Protein 8J8P (pdb70)

Nearest PDB structures (foldseek):
  8j8p-assembly1_P  TM=1.011E+00  e=2.223E-15  Saccharomyces eubayanus
  8j8q-assembly1_P  TM=1.004E+00  e=7.506E-14  Saccharomyces eubayanus
  7dkh-assembly3_J  TM=8.894E-01  e=1.770E-12  Saccharomyces cerevisiae S288C
  7dkh-assembly2_F  TM=8.580E-01  e=4.502E-12  Saccharomyces cerevisiae S288C
  6af0-assembly1_P  TM=5.223E-01  e=2.105E-02  Thermothelomyces thermophilus ATCC 42464

Solvent-accessible surface area: 56805 Å² total; per-residue (Å²): 110,72,26,8,160,23,151,78,21,35,72,8,109,58,89,72,76,23,82,0,68,53,140,92,87,88,139,117,47,59,11,54,6,116,101,77,25,31,122,75,8,50,77,18,70,87,39,2,70,118,13,96,10,127,42,61,21,2,1,23,2,0,1,16,4,14,41,98,70,65,17,93,40,0,12,128,0,0,61,11,0,17,117,74,34,128,91,77,85,71,13,12,0,11,5,0,1,0,0,0,12,0,32,42,12,43,33,143,84,48,54,86,146,59,65,82,99,18,4,65,54,0,66,82,9,16,119,47,0,57,63,82,46,83,103,40,16,0,1,17,0,1,28,0,0,9,70,3,33,74,45,96,47,93,88,0,23,95,12,4,59,100,48,46,146,64,50,86,61,97,17,158,205,66,70,127,162,40,98,58,14,0,0,10,35,0,0,88,0,0,0,12,11,41,115,146,68,34,79,29,0,3,92,23,0,0,16,0,0,1,8,0,0,2,0,20,10,5,0,0,3,0,0,0,1,0,0,20,59,42,145,5,42,150,1,0,8,73,0,0,88,16,0,44,119,11,14,86,144,25,61,21,0,21,2,0,19,1,0,0,43,8,24,43,3,2,61,82,4,33,32,32,118,60,0,47,119,53,9,32,120,0,1,40,34,0,72,86,30,25,68,145,30,104,51,33,20,0,0,0,0,6,1,0,9,3,0,4,6,52,40,35,42,105,5,0,16,39,0,11,84,97,37,0,76,140,23,21,101,53,21,3,113,41,0,7,0,7,0,1,2,2,0,0,6,0,11,18,45,97,36,33,48,161,112,0,62,107,19,4,91,62,0,6,151,43,24,112,125,0,44,12,0,68,2,4,13,0,3,0,18,25,71,49,139,68,70,90,77,0,7,104,16,0,45,83,18,25,153,121,38,96,79,24,15,15,0,0,1,1,0,0,11,10,16,3,44,45,11,65,72,110,145,23,54,162,84,46,75,65,135,88,31,62,156,30,9,88,78,0,8,88,22,0,80,91,8,28,111,33,4,75,52,113,149,45,44,41,12,30,15,58,0,12,17,12,0,3,42,0,44,35,56,77,101,85,59,161,62,0,29,55,22,1,45,67,0,24,99,43,45,69,84,47,86,141,108,147,17,41,24,21,0,10,0,0,6,0,2,3,27,46,61,104,54,63,61,100,84,0,43,77,27,0,52,76,0,88,69,108,48,57,120,151,58,98,16,15,47,15,1,0,55,0,0,12,0,23,5,14,10,127,90,88,76,78,100,0,85,33,22,0,49,92,13,32,96,74,29,98,66,16,21,12,0,73,5,6,19,9,44,13,23,59,43,51,77,157,74,111,76,71,54,2,29,126,40,3,85,46,35,70,118,108,49,113,70,44,53,37,5,29,4,5,36,8,24,34,16,149,56,66,68,110,124,188,130,24,114,161,13,26,56,49,10,139,82,10,38,59,170,107,61,54,136,50,5,3,17,36,8,21,24,0,44,61,66,9,72,77,0,91,96,15,71,149,46,243,66,93,143,50,75,104,139,4,51,124,11,18,32,94,0,26,113,32,12,29,147,2,12,126,56,20,41,77,2,0,10,8,2,11,2,15,4,62,22,23,23,54,36,161,76,34,47,70,0,61,114,10,2,161,76,0,92,50,0,31,80,36,38,42,0,11,12,20,10,0,56,6,15,63,72,197,91,95,62,23,86,3,31,116,20,8,91,98,9,52,160,96,34,137,54,94,107,27,48,12,104,30,34,22,89,14,0,83,12,29,31,56,23,5,141,164,106,59,51,76,65,78,18,112,52,2,59,87,6,4,88,47,2,28,72,50,21,64,135,66,70,87,98,36,142,151,20,82,54,16,49,42,32,11,2,48,10,19,77,53,21,9,86,35,29,117,208,53,80,67,144,87,123,18,106,133,84,45,103,77,10,49,103,16,18,64,87,2,77,59,29,26,137,105,8,42,102,73,179,168,24,143,73,41,81,100,140,56,12,131,84,106,47,109,103,12,42,75,46,19,128,72,1,28,117,148,44,50,78,117,44,97,119,50,34,172,103,147,160,50,97,60,25,33,81,5,115,152,62,42,61,112,10,36,76,14,30,15,26,3,58,34,77,131,74,51,70,5,15,65,8,31,131,54,12,94,104,56,27,64,134,55,43,148,71,47,48,43,36,1,27,8,12,1,23,5,8,36,50,82,138,30,81,88,16,14,16,22,9,27,31,2,4,5,33,3,10,16,78,62,9,2,43,53,4,3,32,16,61,69,20,1,4,0,64,1,23,0,1,39,0,19,10,1,3,9,115,78,54,25,132,25,0,62,13,48,102,105,12,171,7,51,156,60,0,69,43,0,0,32,49,30,120,43,66,213,173,177,57,88,27,71,63,40,10,76,105,12,9,137,91,11,26,62,108,8,121,92,132,15,113,70,87,120,106,113,97,56,132,132,22,93,120,139,96,62,112,82,32,40,60,2,66,2,65,47,36,17,0,5,44,110,13,1,42,102,6,140,38,74,19,124,90,191,76

Foldseek 3Di:
DQFFDDPPADGDDDDQKDAWAAPVGPGGDIDRLVPRCDPACVVVVCVCVVRVTDVVVLVSSLVSCVVVVNLVRSLVSLVVVCVPDDDLVCLVSLLSLLVSLVVVLVDPPDAPVSNVVSLVSSVVSLVVNCVRVVLDPSSLLSVLVSCVVVPNLVVSLVSLVVNVVVVCVVCVVVVHDDDDDLSSLQSNLVSCVVVVVLVSSLVSLVVSCVVHVRDPVHSLQSNLVSCVSVPNNVSSLVSLVVVCVRGVPPLVSLLVNLVSLLVCLVPVDPDPVSSCVSVVVSVVSLVVSCVPVVLDLSSLLVVLVVCVVVVNLVVLLCSVPPRCVNCVVVDQLLSNLSSLQSNLVSCVVVVNLVSSLVSLVSSCVSPVPPPSSLLSNLVSCVSVVNLVVSLVSLVVVCVPPVLPLVSLVVNLVSLLVLLPDVVNVVPDDPVVSVVSLVSSVVSLVSSVVSQVVVVPHQDPLVSLVSNLVSCVVVPPNVSSLVSLVVSVVSVCVPPVPDDALVSLQVNLVSVVVVPPLVSSLVSLVVSVVDADDPPRVVVLVSLQSNLVSCLPPPNVSVVVSLVVSCVVPPPPPVSVLVVVVSCVVVVPDDLVVVCVVLVVVCPVDVLDLVSLLSVLVSQDDDDDNPCVVCLLVSLCVNPVPPPPDDDRSLVVNLVVLLVVLLVLCVDPDVVSPVVSVVSNVVNVVRLVSNCVSPVPPLVSLCSVLVVCLVVVPLVVRLVSLVVVVVVDDDLVSLLSNLSSALPPHQQPVNVVSLVVSVPSDDDQRCNLVVLLVPLVSLVVVCVVPDDVVSLVVSVVSLVVSVVSLVVVVPDRPPCLVSLLVQLVSLLVVVVSCLPDDLPDDDPPGCVVSVVSNVVSLVSLVVLLPDDVDPPDDNVVSVVCVCVSVVCCVVGVVVSPVVSVVVVVVD/DDCVVVVVVPPDDDPADPVGVVADDPHDDPVVVVVVCVVVVVVPDPD/DDDDDDDDDDDDDDDDDLCPPPVHCVVVVVVCVVVPCVVCCQPDPCSPPDDDPVVFPCCVPPVDCPPVVPDPDDDDDPVVVVVVDDPPPVD/DPDVVVVVVVVVVVVVVVVVVVCVVCVCPPPPDVCVVVVVVVVVPQQCPDPPSVVVVVVPDPDDDPDDD

Structure (mmCIF, N/CA/C/O backbone):
data_8J8P
#
_entry.id   8J8P
#
_cell.length_a   71.775
_cell.length_b   88.480
_cell.length_c   127.775
_cell.angle_alpha   90.000
_cell.angle_beta   97.272
_cell.angle_gamma   90.000
#
_symmetry.space_group_name_H-M   'P 1 21 1'
#
loop_
_entity.id
_entity.type
_entity.pdbx_description
1 polymer 'CTR9-like protein'
2 polymer 'CDC73-like protein'
3 polymer 'PAF1-like protein'
4 polymer 'RTF1-like protein'
5 water water
#
loop_
_atom_site.group_PDB
_atom_site.id
_atom_site.type_symbol
_atom_site.label_atom_id
_atom_site.label_alt_id
_atom_site.label_comp_id
_atom_site.label_asym_id
_atom_site.label_entity_id
_atom_site.label_seq_id
_atom_site.pdbx_PDB_ins_code
_atom_site.Cartn_x
_atom_site.Cartn_y
_atom_site.Cartn_z
_atom_site.occupancy
_atom_site.B_iso_or_equiv
_atom_site.auth_seq_id
_atom_site.auth_comp_id
_atom_site.auth_asym_id
_atom_site.auth_atom_id
_atom_site.pdbx_PDB_mo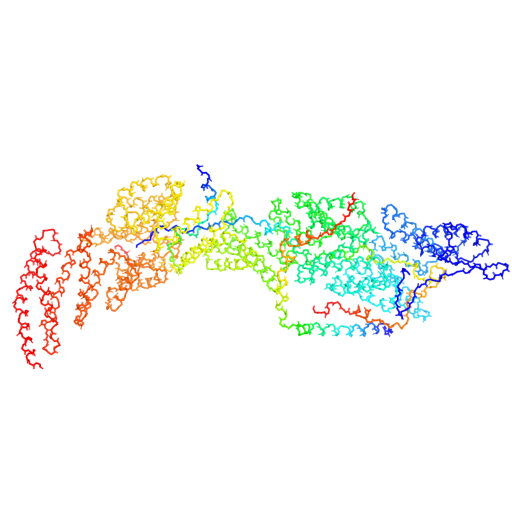del_num
ATOM 1 N N . ALA A 1 3 ? 46.90500 22.75900 39.07100 1.000 89.37000 2 ALA C N 1
ATOM 2 C CA . ALA A 1 3 ? 45.59400 23.37100 38.8740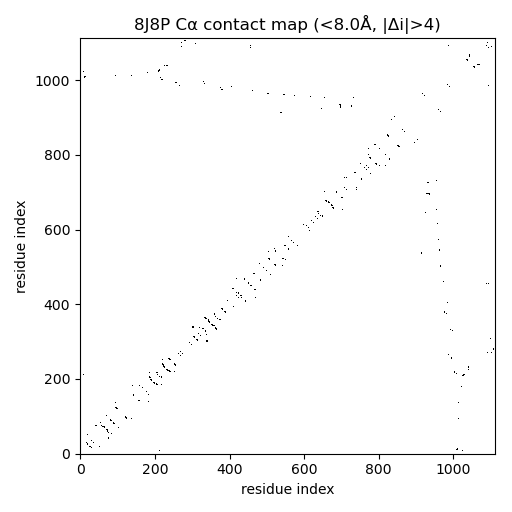0 1.000 85.72000 2 ALA C CA 1
ATOM 3 C C . ALA A 1 3 ? 45.57700 24.25000 37.62600 1.000 77.62000 2 ALA C C 1
ATOM 4 O O . ALA A 1 3 ? 45.04200 23.86800 36.58000 1.000 69.61000 2 ALA C O 1
ATOM 6 N N . ASN A 1 4 ? 46.18400 25.43000 37.74900 1.000 78.62000 3 ASN C N 1
ATOM 7 C CA . ASN A 1 4 ? 46.16000 26.45600 36.71700 1.000 69.60000 3 ASN C CA 1
ATOM 8 C C . ASN A 1 4 ? 47.40400 26.43700 35.83200 1.000 64.14000 3 ASN C C 1
ATOM 9 O O . ASN A 1 4 ? 47.69800 27.43800 35.17400 1.000 67.28000 3 ASN C O 1
ATOM 14 N N . THR A 1 5 ? 48.14700 25.33400 35.81100 1.000 64.83000 4 THR C N 1
ATOM 15 C CA . THR A 1 5 ? 49.32900 25.21200 34.96900 1.000 57.43000 4 THR C CA 1
ATOM 16 C C . THR A 1 5 ? 49.14900 24.05300 33.99700 1.000 55.12000 4 THR C C 1
ATOM 17 O O . THR A 1 5 ? 48.40400 23.10500 34.26700 1.000 58.54000 4 THR C O 1
ATOM 21 N N . ILE A 1 6 ? 49.83800 24.13700 32.85800 1.000 52.36000 5 ILE C N 1
ATOM 22 C CA . ILE A 1 6 ? 49.76600 23.07000 31.86900 1.000 47.57000 5 ILE C CA 1
ATOM 23 C C . ILE A 1 6 ? 50.44300 21.82700 32.42600 1.000 53.83000 5 ILE C C 1
ATOM 24 O O . ILE A 1 6 ? 51.58300 21.88300 32.90800 1.000 58.84000 5 ILE C O 1
ATOM 29 N N . LYS A 1 7 ? 49.74300 20.69900 32.37100 1.000 55.43000 6 LYS C N 1
ATOM 30 C CA . LYS A 1 7 ? 50.28100 19.42300 32.83300 1.000 57.93000 6 LYS C CA 1
ATOM 31 C C . LYS A 1 7 ? 50.08500 18.39800 31.72300 1.000 57.67000 6 LYS C C 1
ATOM 32 O O . LYS A 1 7 ? 48.94800 18.02800 31.40400 1.000 58.10000 6 LYS C O 1
ATOM 38 N N . VAL A 1 8 ? 51.18900 17.96300 31.11800 1.000 53.39000 7 VAL C N 1
ATOM 39 C CA . VAL A 1 8 ? 51.17600 16.94700 30.07200 1.000 55.40000 7 VAL C CA 1
ATOM 40 C C . VAL A 1 8 ? 52.26400 15.93100 30.37900 1.000 56.17000 7 VAL C C 1
ATOM 41 O O . VAL A 1 8 ? 53.39700 16.31300 30.69600 1.000 52.56000 7 VAL C O 1
ATOM 45 N N . GLU A 1 9 ? 51.92200 14.64500 30.27900 1.000 53.92000 8 GLU C N 1
ATOM 46 C CA . GLU A 1 9 ? 52.89900 13.59300 30.53000 1.000 54.97000 8 GLU C CA 1
ATOM 47 C C . GLU A 1 9 ? 54.06100 13.70700 29.55400 1.000 49.41000 8 GLU C C 1
ATOM 48 O O . GLU A 1 9 ? 53.86200 13.79100 28.33800 1.000 53.11000 8 GLU C O 1
ATOM 54 N N . GLY A 1 10 ? 55.27800 13.71600 30.09300 1.000 46.01000 9 GLY C N 1
ATOM 55 C CA . GLY A 1 10 ? 56.47500 13.78100 29.29200 1.000 45.55000 9 GLY C CA 1
ATOM 56 C C . GLY A 1 10 ? 56.95700 15.17900 28.98100 1.000 39.04000 9 GLY C C 1
ATOM 57 O O . GLY A 1 10 ? 58.12300 15.35100 28.61200 1.000 45.65000 9 GLY C O 1
ATOM 58 N N . TYR A 1 11 ? 56.10000 16.17600 29.11000 1.000 48.72000 10 TYR C N 1
ATOM 59 C CA . TYR A 1 11 ? 56.51000 17.54600 28.87300 1.000 46.89000 10 TYR C CA 1
ATOM 60 C C . TYR A 1 11 ? 57.17200 18.11400 30.12300 1.000 48.41000 10 TYR C C 1
ATOM 61 O O . TYR A 1 11 ? 57.02100 17.56500 31.21700 1.000 51.45000 10 TYR C O 1
ATOM 70 N N . PRO A 1 12 ? 57.93000 19.21800 29.99000 1.000 42.06000 11 PRO C N 1
ATOM 71 C CA . PRO A 1 12 ? 58.45900 19.88800 31.18600 1.000 36.66000 11 PRO C CA 1
ATOM 72 C C . PRO A 1 12 ? 57.35500 20.50200 32.03300 1.000 47.71000 11 PRO C C 1
ATOM 73 O O . PRO A 1 12 ? 56.16400 20.35600 31.73000 1.000 45.95000 11 PRO C O 1
ATOM 77 N N . SER A 1 13 ? 57.73900 21.19800 33.09900 1.000 46.96000 12 SER C N 1
ATOM 78 C CA . SER A 1 13 ? 56.77500 21.84800 33.97200 1.000 52.22000 12 SER C CA 1
ATOM 79 C C . SER A 1 13 ? 57.28200 23.23300 34.33300 1.000 55.28000 12 SER C C 1
ATOM 80 O O . SER A 1 13 ? 58.48400 23.51200 34.29300 1.000 59.05000 12 SER C O 1
ATOM 83 N N . MET A 1 14 ? 56.34100 24.10600 34.68400 1.000 59.43000 13 MET C N 1
ATOM 84 C CA . MET A 1 14 ? 56.65400 25.46300 35.10900 1.000 59.29000 13 MET C CA 1
ATOM 85 C C . MET A 1 14 ? 56.05400 25.74100 36.48100 1.000 56.18000 13 MET C C 1
ATOM 86 O O . MET A 1 14 ? 55.74500 26.88900 36.81100 1.000 55.37000 13 MET C O 1
ATOM 91 N N . GLU A 1 15 ? 55.87600 24.69300 37.28500 1.000 60.73000 14 GLU C N 1
ATOM 92 C CA . GLU A 1 15 ? 55.23000 24.82300 38.58400 1.000 61.02000 14 GLU C CA 1
ATOM 93 C C . GLU A 1 15 ? 56.18700 25.41600 39.61100 1.000 56.93000 14 GLU C C 1
ATOM 94 O O . GLU A 1 15 ? 57.37300 25.07200 39.64900 1.000 55.12000 14 GLU C O 1
ATOM 100 N N . TRP A 1 16 ? 55.66000 26.31300 40.44600 1.000 59.90000 15 TRP C N 1
ATOM 101 C CA . TRP A 1 16 ? 56.46600 26.94800 41.48000 1.000 50.93000 15 TRP C CA 1
ATOM 102 C C . TRP A 1 16 ? 56.74200 25.96900 42.62100 1.000 56.15000 15 TRP C C 1
ATOM 103 O O . TRP A 1 16 ? 55.96700 25.03600 42.84900 1.000 58.54000 15 TRP C O 1
ATOM 114 N N . PRO A 1 17 ? 57.83800 26.16200 43.35600 1.000 56.83000 16 PRO C N 1
ATOM 115 C CA . PRO A 1 17 ? 58.02200 25.41400 44.60700 1.000 50.53000 16 PRO C CA 1
ATOM 116 C C . PRO A 1 17 ? 56.86100 25.65600 45.56100 1.000 58.92000 16 PRO C C 1
ATOM 117 O O . PRO A 1 17 ? 56.35400 26.77400 45.68300 1.000 56.86000 16 PRO C O 1
ATOM 121 N N . THR A 1 18 ? 56.43800 24.58900 46.23800 1.000 61.96000 17 THR C N 1
ATOM 122 C CA . THR A 1 18 ? 55.25900 24.64300 47.09000 1.000 62.21000 17 THR C CA 1
ATOM 123 C C . THR A 1 18 ? 55.57600 24.91700 48.56000 1.000 68.76000 17 THR C C 1
ATOM 124 O O . THR A 1 18 ? 54.65500 25.22900 49.32400 1.000 76.34000 17 THR C O 1
ATOM 128 N N . SER A 1 19 ? 56.84000 24.83200 48.97200 1.000 67.07000 18 SER C N 1
ATOM 129 C CA . SER A 1 19 ? 57.23000 25.06500 50.35700 1.000 69.13000 18 SER C CA 1
ATOM 130 C C . SER A 1 19 ? 58.32500 26.12200 50.40200 1.000 67.23000 18 SER C C 1
ATOM 131 O O . SER A 1 19 ? 58.94100 26.45200 49.38400 1.000 66.68000 18 SER C O 1
ATOM 134 N N . LEU A 1 20 ? 58.55600 26.66800 51.59500 1.000 70.52000 19 LEU C N 1
ATOM 135 C CA . LEU A 1 20 ? 59.61400 27.66300 51.75000 1.000 70.04000 19 LEU C CA 1
ATOM 136 C C . LEU A 1 20 ? 60.14000 27.62300 53.17300 1.000 77.29000 19 LEU C C 1
ATOM 137 O O . LEU A 1 20 ? 59.37200 27.77000 54.12600 1.000 79.53000 19 LEU C O 1
ATOM 142 N N . ASP A 1 21 ? 61.43000 27.42700 53.32800 1.000 77.88000 20 ASP C N 1
ATOM 143 C CA . ASP A 1 21 ? 62.04700 27.59600 54.62700 1.000 80.56000 20 ASP C CA 1
ATOM 144 C C . ASP A 1 21 ? 62.62000 29.00500 54.74300 1.000 87.14000 20 ASP C C 1
ATOM 145 O O . ASP A 1 21 ? 62.98700 29.63800 53.74700 1.000 88.66000 20 ASP C O 1
ATOM 150 N N . ILE A 1 22 ? 62.64600 29.51900 55.96200 1.000 90.47000 21 ILE C N 1
ATOM 151 C CA . ILE A 1 22 ? 63.34600 30.76300 56.25600 1.000 89.17000 21 ILE C CA 1
ATOM 152 C C . ILE A 1 22 ? 64.43800 30.43200 57.26100 1.000 95.12000 21 ILE C C 1
ATOM 153 O O . ILE A 1 22 ? 64.23700 29.62100 58.19000 1.000 94.09000 21 ILE C O 1
ATOM 158 N N . PRO A 1 23 ? 65.61700 31.01700 57.10100 1.000 99.87000 22 PRO C N 1
ATOM 159 C CA . PRO A 1 23 ? 66.67700 30.83200 58.08800 1.000 100.58000 22 PRO C CA 1
ATOM 160 C C . PRO A 1 23 ? 66.52000 31.81400 59.24500 1.000 102.73000 22 PRO C C 1
ATOM 161 O O . PRO A 1 23 ? 65.86500 32.85600 59.13700 1.000 95.42000 22 PRO C O 1
ATOM 165 N N . LEU A 1 24 ? 67.12400 31.44500 60.37300 1.000 109.20000 23 LEU C N 1
ATOM 166 C CA . LEU A 1 24 ? 67.15200 32.26400 61.57500 1.000 103.84000 23 LEU C CA 1
ATOM 167 C C . LEU A 1 24 ? 68.59500 32.50400 61.99100 1.000 103.59000 23 LEU C C 1
ATOM 168 O O . LEU A 1 24 ? 69.50600 31.76900 61.60300 1.000 105.19000 23 LEU C O 1
ATOM 173 N N . LYS A 1 25 ? 68.79800 33.55600 62.78200 1.000 109.08000 24 LYS C N 1
ATOM 174 C CA . LYS A 1 25 ? 70.11900 33.85100 63.32200 1.000 117.19000 24 LYS C CA 1
ATOM 175 C C . LYS A 1 25 ? 70.53100 32.89400 64.43100 1.000 115.70000 24 LYS C C 1
ATOM 176 O O . LYS A 1 25 ? 71.73500 32.66000 64.60500 1.000 111.82000 24 LYS C O 1
ATOM 182 N N . ALA A 1 26 ? 69.56900 32.32200 65.16800 1.000 113.71000 25 ALA C N 1
ATOM 183 C CA . ALA A 1 26 ? 69.88300 31.18700 66.03000 1.000 110.45000 25 ALA C CA 1
ATOM 184 C C . ALA A 1 26 ? 70.41800 30.00600 65.22700 1.000 115.56000 25 ALA C C 1
ATOM 185 O O . ALA A 1 26 ? 70.97600 29.06600 65.81000 1.000 116.31000 25 ALA C O 1
ATOM 187 N N . SER A 1 27 ? 70.23500 30.03600 63.90300 1.000 115.22000 26 SER C N 1
ATOM 188 C CA . SER A 1 27 ? 70.81100 29.07400 62.96000 1.000 117.59000 26 SER C CA 1
ATOM 189 C C . SER A 1 27 ? 70.22500 27.67700 63.15600 1.000 114.48000 26 SER C C 1
ATOM 190 O O . SER A 1 27 ? 70.92600 26.66900 63.05800 1.000 118.88000 26 SER C O 1
ATOM 193 N N . GLU A 1 28 ? 68.93300 27.62300 63.44800 1.000 109.51000 27 GLU C N 1
ATOM 194 C CA . GLU A 1 28 ? 68.14200 26.41500 63.27000 1.000 111.64000 27 GLU C CA 1
ATOM 195 C C . GLU A 1 28 ? 67.51600 26.50700 61.88400 1.000 115.19000 27 GLU C C 1
ATOM 196 O O . GLU A 1 28 ? 66.63300 27.34000 61.65300 1.000 111.24000 27 GLU C O 1
ATOM 202 N N . GLU A 1 29 ? 67.99200 25.68000 60.95900 1.000 117.04000 28 GLU C N 1
ATOM 203 C CA . GLU A 1 29 ? 67.77200 25.88800 59.52300 1.000 118.44000 28 GLU C CA 1
ATOM 204 C C . GLU A 1 29 ? 66.30400 25.78700 59.07300 1.000 111.58000 28 GLU C C 1
ATOM 205 O O . GLU A 1 29 ? 66.12200 25.85600 57.84300 1.000 98.15000 28 GLU C O 1
ATOM 211 N N . LEU A 1 30 ? 65.25400 25.65100 59.88400 1.000 109.31000 29 LEU C N 1
ATOM 212 C CA . LEU A 1 30 ? 63.91600 25.49300 59.33000 1.000 98.72000 29 LEU C CA 1
ATOM 213 C C . LEU A 1 30 ? 62.89300 26.28400 60.13400 1.000 97.83000 29 LEU C C 1
ATOM 214 O O . LEU A 1 30 ? 62.96900 26.36800 61.36400 1.000 100.92000 29 LEU C O 1
ATOM 219 N N . VAL A 1 31 ? 61.96800 26.90600 59.40700 1.000 97.36000 30 VAL C N 1
ATOM 220 C CA . VAL A 1 31 ? 60.68100 27.37900 59.90700 1.000 97.35000 30 VAL C CA 1
ATOM 221 C C . VAL A 1 31 ? 59.71900 27.26600 58.72300 1.000 92.40000 30 VAL C C 1
ATOM 222 O O . VAL A 1 31 ? 59.45300 28.23900 58.00400 1.000 86.39000 30 VAL C O 1
ATOM 226 N N . GLY A 1 32 ? 59.21800 26.05500 58.49400 1.000 89.89000 31 GLY C N 1
ATOM 227 C CA . GLY A 1 32 ? 58.60000 25.75300 57.21500 1.000 81.55000 31 GLY C CA 1
ATOM 228 C C . GLY A 1 32 ? 57.29400 26.50100 57.01900 1.000 83.81000 31 GLY C C 1
ATOM 229 O O . GLY A 1 32 ? 56.48600 26.63900 57.94100 1.000 86.01000 31 GLY C O 1
ATOM 230 N N . ILE A 1 33 ? 57.09300 26.99800 55.79800 1.000 78.02000 32 ILE C N 1
ATOM 231 C CA . ILE A 1 33 ? 55.81700 27.56700 55.38500 1.000 74.13000 32 ILE C CA 1
ATOM 232 C C . ILE A 1 33 ? 55.36700 26.84300 54.13000 1.000 78.27000 32 ILE C C 1
ATOM 233 O O . ILE A 1 33 ? 56.03600 26.92300 53.09000 1.000 79.11000 32 ILE C O 1
ATOM 238 N N . ASP A 1 34 ? 54.24800 26.12800 54.22700 1.000 78.77000 33 ASP C N 1
ATOM 239 C CA . ASP A 1 34 ? 53.57100 25.59600 53.05100 1.000 76.50000 33 ASP C CA 1
ATOM 240 C C . ASP A 1 34 ? 52.73700 26.72700 52.46200 1.000 80.16000 33 ASP C C 1
ATOM 241 O O . ASP A 1 34 ? 51.73600 27.14300 53.05400 1.000 82.22000 33 ASP C O 1
ATOM 246 N N . LEU A 1 35 ? 53.15500 27.24000 51.30800 1.000 76.26000 34 LEU C N 1
ATOM 247 C CA . LEU A 1 35 ? 52.51300 28.41700 50.74000 1.000 72.99000 34 LEU C CA 1
ATOM 248 C C . LEU A 1 35 ? 51.15700 28.11500 50.11800 1.000 78.76000 34 LEU C C 1
ATOM 249 O O . LEU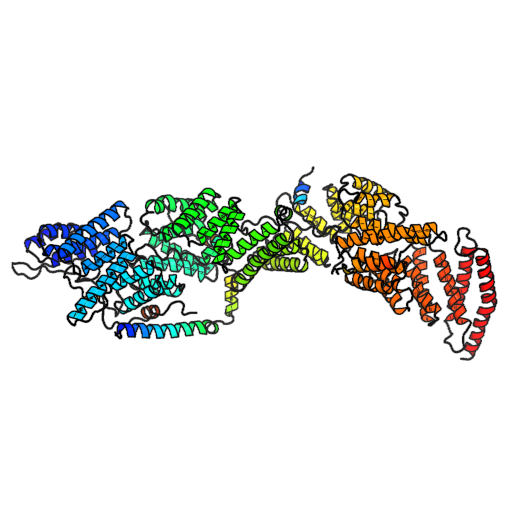 A 1 35 ? 50.47700 29.04600 49.66900 1.000 84.21000 34 LEU C O 1
ATOM 254 N N . GLU A 1 36 ? 50.74500 26.85200 50.08300 1.000 78.78000 35 GLU C N 1
ATOM 255 C CA . GLU A 1 36 ? 49.39100 26.49300 49.69200 1.000 77.29000 35 GLU C CA 1
ATOM 256 C C . GLU A 1 36 ? 48.40800 26.56600 50.85000 1.000 82.93000 35 GLU C C 1
ATOM 257 O O . GLU A 1 36 ? 47.19700 26.61900 50.61100 1.000 86.17000 35 GLU C O 1
ATOM 263 N N . THR A 1 37 ? 48.89900 26.57300 52.09100 1.000 84.05000 36 THR C N 1
ATOM 264 C CA . THR A 1 37 ? 48.04200 26.42500 53.26300 1.000 81.78000 36 THR C CA 1
ATOM 265 C C . THR A 1 37 ? 48.34900 27.46500 54.33600 1.000 80.51000 36 THR C C 1
ATOM 266 O O . THR A 1 37 ? 47.44300 28.14700 54.82800 1.000 82.40000 36 THR C O 1
ATOM 270 N N . ASP A 1 38 ? 49.62500 27.59500 54.70100 1.000 78.08000 37 ASP C N 1
ATOM 271 C CA . ASP A 1 38 ? 50.04800 28.38000 55.85500 1.000 75.47000 37 ASP C CA 1
ATOM 272 C C . ASP A 1 38 ? 50.16900 29.87400 55.56500 1.000 78.42000 37 ASP C C 1
ATOM 273 O O . ASP A 1 38 ? 50.84300 30.58200 56.32400 1.000 83.08000 37 ASP C O 1
ATOM 278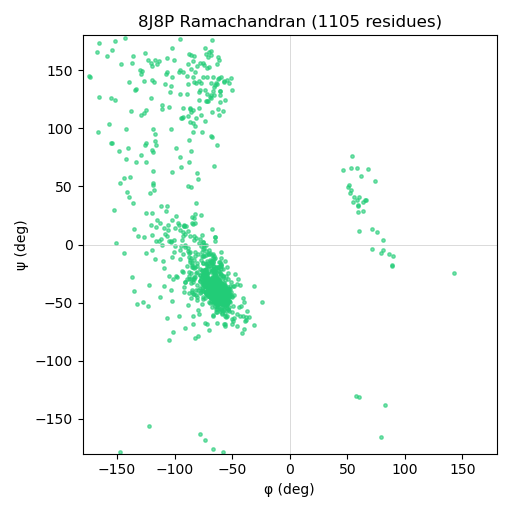 N N . LEU A 1 39 ? 49.54800 30.37300 54.50100 1.000 74.76000 38 LEU C N 1
ATOM 279 C CA . LEU A 1 39 ? 49.59600 31.80300 54.22900 1.000 73.04000 38 LEU C CA 1
ATOM 280 C C . LEU A 1 39 ? 48.48000 32.49000 55.00100 1.000 71.11000 38 LEU C C 1
ATOM 281 O O . LEU A 1 39 ? 47.29700 32.25400 54.72400 1.000 71.22000 38 LEU C O 1
ATOM 286 N N . PRO A 1 40 ? 48.80900 33.33300 55.97600 1.000 76.08000 39 PRO C N 1
ATOM 287 C CA . PRO A 1 40 ? 47.75900 34.00900 56.74100 1.000 79.55000 39 PRO C CA 1
ATOM 288 C C . PRO A 1 40 ? 46.99200 34.98700 55.86900 1.000 76.37000 39 PRO C C 1
ATOM 289 O O . PRO A 1 40 ? 47.55200 35.63200 54.97900 1.000 79.07000 39 PRO C O 1
ATOM 293 N N . ASP A 1 41 ? 45.68800 35.09100 56.13600 1.000 77.45000 40 ASP C N 1
ATOM 294 C CA . ASP A 1 41 ? 44.86200 36.04600 55.40500 1.000 81.56000 40 ASP C CA 1
ATOM 295 C C . ASP A 1 41 ? 45.34700 37.47700 55.59200 1.000 82.17000 40 ASP C C 1
ATOM 296 O O . ASP A 1 41 ? 44.98300 38.35300 54.79900 1.000 81.74000 40 ASP C O 1
ATOM 301 N N . ASP A 1 42 ? 46.15500 37.73200 56.61900 1.000 80.51000 41 ASP C N 1
ATOM 302 C CA . ASP A 1 42 ? 46.78500 39.02800 56.80700 1.000 81.83000 41 ASP C CA 1
ATOM 303 C C . ASP A 1 42 ? 48.28000 38.88900 56.57200 1.000 81.25000 41 ASP C C 1
ATOM 304 O O . ASP A 1 42 ? 48.95000 38.15600 57.31400 1.000 85.16000 41 ASP C O 1
ATOM 309 N N . PRO A 1 43 ? 48.84400 39.54900 55.55700 1.000 78.80000 42 PRO C N 1
ATOM 310 C CA . PRO A 1 43 ? 50.28100 39.37700 55.27900 1.000 80.56000 42 PRO C CA 1
ATOM 311 C C . PRO A 1 43 ? 51.19200 40.02900 56.30900 1.000 83.14000 42 PRO C C 1
ATOM 312 O O . PRO A 1 43 ? 52.38600 39.70100 56.34800 1.000 83.41000 42 PRO C O 1
ATOM 316 N N . THR A 1 44 ? 50.67300 40.93900 57.13900 1.000 85.69000 43 THR C N 1
ATOM 317 C CA . THR A 1 44 ? 51.47400 41.51700 58.21700 1.000 84.26000 43 THR C CA 1
ATOM 318 C C . THR A 1 44 ? 51.94400 40.44900 59.19700 1.000 83.34000 43 THR C C 1
ATOM 319 O O . THR A 1 44 ? 53.00600 40.59200 59.82700 1.000 83.35000 43 THR C O 1
ATOM 323 N N . ASP A 1 45 ? 51.17000 39.36800 59.33000 1.000 83.07000 44 ASP C N 1
ATOM 324 C CA . ASP A 1 45 ? 51.56900 38.28500 60.21500 1.000 81.81000 44 ASP C CA 1
ATOM 325 C C . ASP A 1 45 ? 52.87000 37.65000 59.74400 1.000 86.71000 44 ASP C C 1
ATOM 326 O O . ASP A 1 45 ? 53.71300 37.27100 60.56600 1.000 95.42000 44 ASP C O 1
ATOM 331 N N . LEU A 1 46 ? 53.04600 37.51000 58.43100 1.000 84.51000 45 LEU C N 1
ATOM 332 C CA . LEU A 1 46 ? 54.33500 37.10000 57.90200 1.000 81.51000 45 LEU C CA 1
ATOM 333 C C . LEU A 1 46 ? 55.35500 38.22300 57.93600 1.000 83.57000 45 LEU C C 1
ATOM 334 O O . LEU A 1 46 ? 56.54100 37.94900 58.15600 1.000 88.63000 45 LEU C O 1
ATOM 339 N N . LYS A 1 47 ? 54.91800 39.47000 57.73600 1.000 83.35000 46 LYS C N 1
ATOM 340 C CA . LYS A 1 47 ? 55.83500 40.60600 57.80100 1.000 83.74000 46 LYS C CA 1
ATOM 341 C C . LYS A 1 47 ? 56.61500 40.62300 59.10500 1.000 86.35000 46 LYS C C 1
ATOM 342 O O . LYS A 1 47 ? 57.80700 40.95300 59.11900 1.000 86.36000 46 LYS C O 1
ATOM 348 N N . THR A 1 48 ? 55.95900 40.29500 60.22000 1.000 89.53000 47 THR C N 1
ATOM 349 C CA . THR A 1 48 ? 56.64900 40.28300 61.51000 1.000 91.48000 47 THR C CA 1
ATOM 350 C C . THR A 1 48 ? 57.77600 39.24900 61.53200 1.000 87.19000 47 THR C C 1
ATOM 351 O O . THR A 1 48 ? 58.84800 39.49800 62.07900 1.000 90.98000 47 THR C O 1
ATOM 355 N N . LEU A 1 49 ? 57.54200 38.07300 60.94700 1.000 82.25000 48 LEU C N 1
ATOM 356 C CA . LEU A 1 49 ? 58.59900 37.06600 60.84100 1.000 80.30000 48 LEU C CA 1
ATOM 357 C C . LEU A 1 49 ? 59.72700 37.56100 59.96000 1.000 79.82000 48 LEU C C 1
ATOM 358 O O . LEU A 1 49 ? 60.90300 37.40000 60.30500 1.000 83.15000 48 LEU C O 1
ATOM 363 N N . LEU A 1 50 ? 59.39000 38.16800 58.82200 1.000 81.39000 49 LEU C N 1
ATOM 364 C CA . LEU A 1 50 ? 60.43300 38.54300 57.87400 1.000 84.66000 49 LEU C CA 1
ATOM 365 C C . LEU A 1 50 ? 61.26100 39.72000 58.37600 1.000 81.07000 49 LEU C C 1
ATOM 366 O O . LEU A 1 50 ? 62.44300 39.83100 58.03500 1.000 81.59000 49 LEU C O 1
ATOM 371 N N . VAL A 1 51 ? 60.67000 40.60800 59.17400 1.000 83.92000 50 VAL C N 1
ATOM 372 C CA . VAL A 1 51 ? 61.45000 41.69800 59.75100 1.000 85.12000 50 VAL C CA 1
ATOM 373 C C . VAL A 1 51 ? 62.19100 41.21200 60.99300 1.000 87.78000 50 VAL C C 1
ATOM 374 O O . VAL A 1 51 ? 63.26900 41.72700 61.31800 1.000 87.01000 50 VAL C O 1
ATOM 378 N N . GLU A 1 52 ? 61.64600 40.20000 61.67900 1.000 85.47000 51 GLU C N 1
ATOM 379 C CA . GLU A 1 52 ? 62.27300 39.67900 62.89000 1.000 87.99000 51 GLU C CA 1
ATOM 380 C C . GLU A 1 52 ? 63.63000 39.04900 62.59200 1.000 91.21000 51 GLU C C 1
ATOM 381 O O . GLU A 1 52 ? 64.61000 39.28500 63.31000 1.000 97.01000 51 GLU C O 1
ATOM 387 N N . GLU A 1 53 ? 63.70600 38.24200 61.53700 1.000 90.57000 52 GLU C N 1
ATOM 388 C CA . GLU A 1 53 ? 64.90900 37.48400 61.21600 1.000 89.02000 52 GLU C CA 1
ATOM 389 C C . GLU A 1 53 ? 65.85900 38.22400 60.28600 1.000 85.81000 52 GLU C C 1
ATOM 390 O O . GLU A 1 53 ? 66.93200 37.69300 59.97900 1.000 89.38000 52 GLU C O 1
ATOM 396 N N . SER A 1 54 ? 65.49900 39.42700 59.84300 1.000 86.31000 53 SER C N 1
ATOM 397 C CA . SER A 1 54 ? 66.25000 40.14300 58.81500 1.000 91.76000 53 SER C CA 1
ATOM 398 C C . SER A 1 54 ? 66.47200 39.24600 57.59700 1.000 93.43000 53 SER C C 1
ATOM 399 O O . SER A 1 54 ? 67.59200 39.06900 57.11100 1.000 97.20000 53 SER C O 1
ATOM 402 N N . SER A 1 55 ? 65.37700 38.66100 57.11100 1.000 87.53000 54 SER C N 1
ATOM 403 C CA . SER A 1 55 ? 65.43600 37.72500 56.00000 1.000 81.04000 54 SER C CA 1
ATOM 404 C C . SER A 1 55 ? 65.76400 38.44900 54.69800 1.000 79.73000 54 SER C C 1
ATOM 405 O O . SER A 1 55 ? 65.59700 39.66900 54.56900 1.000 73.10000 54 SER C O 1
ATOM 408 N N . GLU A 1 56 ? 66.22300 37.67000 53.71900 1.000 78.92000 55 GLU C N 1
ATOM 409 C CA . GLU A 1 56 ? 66.60700 38.22900 52.43300 1.000 75.02000 55 GLU C CA 1
ATOM 410 C C . GLU A 1 56 ? 65.37900 38.53500 51.58400 1.000 71.18000 55 GLU C C 1
ATOM 411 O O . GLU A 1 56 ? 64.31300 37.93700 51.75500 1.000 72.42000 55 GLU C O 1
ATOM 417 N N . LYS A 1 57 ? 65.55300 39.47500 50.65000 1.000 65.24000 56 LYS C N 1
ATOM 418 C CA . LYS A 1 57 ? 64.42400 40.02900 49.90300 1.000 66.58000 56 LYS C CA 1
ATOM 419 C C . LYS A 1 57 ? 63.67300 38.95600 49.11900 1.000 66.29000 56 LYS C C 1
ATOM 420 O O . LYS A 1 57 ? 62.43500 38.99800 49.00500 1.000 60.40000 56 LYS C O 1
ATOM 426 N N . GLU A 1 58 ? 64.40800 37.98100 48.57400 1.000 67.55000 57 GLU C N 1
ATOM 427 C CA . GLU A 1 58 ? 63.78800 36.96900 47.72900 1.000 57.27000 57 GLU C CA 1
ATOM 428 C C . GLU A 1 58 ? 62.71800 36.19000 48.47800 1.000 57.58000 57 GLU C C 1
ATOM 429 O O . GLU A 1 58 ? 61.78500 35.67800 47.85700 1.000 66.42000 57 GLU C O 1
ATOM 435 N N . HIS A 1 59 ? 62.80900 36.11600 49.80800 1.000 59.92000 58 HIS C N 1
ATOM 436 C CA . HIS A 1 59 ? 61.76100 35.44400 50.57000 1.000 59.41000 58 HIS C CA 1
ATOM 437 C C . HIS A 1 59 ? 60.48500 36.28000 50.60100 1.000 62.32000 58 HIS C C 1
ATOM 438 O O . HIS A 1 59 ? 59.37500 35.74000 50.46700 1.000 64.46000 58 HIS C O 1
ATOM 445 N N . TRP A 1 60 ? 60.62400 37.60100 50.76400 1.000 62.71000 59 TRP C N 1
ATOM 446 C CA . TRP A 1 60 ? 59.48000 38.49700 50.61100 1.000 60.15000 59 TRP C CA 1
ATOM 447 C C . TRP A 1 60 ? 58.81600 38.29100 49.25700 1.000 58.77000 59 TRP C C 1
ATOM 448 O O . TRP A 1 60 ? 57.59400 38.12200 49.16400 1.000 63.19000 59 TRP C O 1
ATOM 459 N N . LEU A 1 61 ? 59.62100 38.30600 48.19000 1.000 59.54000 60 LEU C N 1
ATOM 460 C CA . LEU A 1 61 ? 59.06200 38.18900 46.84600 1.000 51.58000 60 LEU C CA 1
ATOM 461 C C . LEU A 1 61 ? 58.42800 36.82100 46.61400 1.000 51.96000 60 LEU C C 1
ATOM 462 O O . LEU A 1 61 ? 57.38300 36.72100 45.96300 1.000 55.12000 60 LEU C O 1
ATOM 467 N N . THR A 1 62 ? 59.04500 35.75500 47.13000 1.000 46.56000 61 THR C N 1
ATOM 468 C CA . THR A 1 62 ? 58.48800 34.41900 46.96000 1.000 45.75000 61 THR C CA 1
ATOM 469 C C . THR A 1 62 ? 57.13800 34.29200 47.65600 1.000 54.37000 61 THR C C 1
ATOM 470 O O . THR A 1 62 ? 56.18200 33.74100 47.08700 1.000 57.19000 61 THR C O 1
ATOM 474 N N . ILE A 1 63 ? 57.03000 34.82500 48.87800 1.000 58.90000 62 ILE C N 1
ATOM 475 C CA . ILE A 1 63 ? 55.74900 34.78700 49.58100 1.000 60.57000 62 ILE C CA 1
ATOM 476 C C . ILE A 1 63 ? 54.71400 35.64100 48.85200 1.000 60.90000 62 ILE C C 1
ATOM 477 O O . ILE A 1 63 ? 53.54100 35.25700 48.73100 1.000 61.02000 62 ILE C O 1
ATOM 482 N N . ALA A 1 64 ? 55.13400 36.79700 48.32700 1.000 56.65000 63 ALA C N 1
ATOM 483 C CA . ALA A 1 64 ? 54.20100 37.66000 47.60800 1.000 52.81000 63 ALA C CA 1
ATOM 484 C C . ALA A 1 64 ? 53.69900 36.99600 46.33200 1.000 55.53000 63 ALA C C 1
ATOM 485 O O . ALA A 1 64 ? 52.52300 37.13100 45.97200 1.000 61.19000 63 ALA C O 1
ATOM 487 N N . LEU A 1 65 ? 54.57600 36.27300 45.63700 1.000 52.29000 64 LEU C N 1
ATOM 488 C CA . LEU A 1 65 ? 54.16400 35.58900 44.42000 1.000 44.56000 64 LEU C CA 1
ATOM 489 C C . LEU A 1 65 ? 53.25700 34.40900 44.72800 1.000 49.03000 64 LEU C C 1
ATOM 490 O O . LEU A 1 65 ? 52.35200 34.10600 43.94000 1.000 59.26000 64 LEU C O 1
ATOM 495 N N . ALA A 1 66 ? 53.47100 33.73700 45.86300 1.000 53.04000 65 ALA C N 1
ATOM 496 C CA . ALA A 1 66 ? 52.53300 32.69300 46.27300 1.000 52.42000 65 ALA C CA 1
ATOM 497 C C . ALA A 1 66 ? 51.17100 33.28500 46.61400 1.000 49.79000 65 ALA C C 1
ATOM 498 O O . ALA A 1 66 ? 50.13100 32.67700 46.33200 1.000 50.86000 65 ALA C O 1
ATOM 500 N N . TYR A 1 67 ? 51.16000 34.46800 47.23100 1.000 51.61000 66 TYR C N 1
ATOM 501 C CA . TYR A 1 67 ? 49.90200 35.16700 47.47100 1.000 53.29000 66 TYR C CA 1
ATOM 502 C C . TYR A 1 67 ? 49.20800 35.50300 46.15900 1.000 58.27000 66 TYR C C 1
ATOM 503 O O . TYR A 1 67 ? 47.98700 35.34000 46.03300 1.000 61.56000 66 TYR C O 1
ATOM 512 N N . CYS A 1 68 ? 49.97400 35.97900 45.17000 1.000 56.59000 67 CYS C N 1
ATOM 513 C CA . CYS A 1 68 ? 49.39200 36.35600 43.88500 1.000 47.70000 67 CYS C CA 1
ATOM 514 C C . CYS A 1 68 ? 48.89300 35.13900 43.11800 1.000 52.37000 67 CYS C C 1
ATOM 515 O O . CYS A 1 68 ? 47.79600 35.16500 42.54800 1.000 54.92000 67 CYS C O 1
ATOM 518 N N . ASN A 1 69 ? 49.67700 34.06000 43.10000 1.000 54.32000 68 ASN C N 1
ATOM 519 C CA . ASN A 1 69 ? 49.28400 32.83900 42.40800 1.000 48.16000 68 ASN C CA 1
ATOM 520 C C . ASN A 1 69 ? 48.26400 32.06000 43.22900 1.000 58.93000 68 ASN C C 1
ATOM 521 O O . ASN A 1 69 ? 48.15200 30.83700 43.09700 1.000 66.25000 68 ASN C O 1
ATOM 526 N N . HIS A 1 70 ? 47.52600 32.76800 44.09400 1.000 62.92000 69 HIS C N 1
ATOM 527 C CA . HIS A 1 70 ? 46.41800 32.18400 44.83800 1.000 52.94000 69 HIS C CA 1
ATOM 528 C C . HIS A 1 70 ? 45.19300 33.09200 44.83800 1.000 58.86000 69 HIS C C 1
ATOM 529 O O . HIS A 1 70 ? 44.26300 32.85100 45.61900 1.000 69.34000 69 HIS C O 1
ATOM 536 N N . GLY A 1 71 ? 45.15800 34.11600 43.98700 1.000 57.75000 70 GLY C N 1
ATOM 537 C CA . GLY A 1 71 ? 44.02200 35.00400 43.90000 1.000 56.78000 70 GLY C CA 1
ATOM 538 C C . GLY A 1 71 ? 44.08100 36.19900 44.81800 1.000 60.93000 70 GLY C C 1
ATOM 539 O O . GLY A 1 71 ? 43.24600 37.10600 44.68100 1.000 74.12000 70 GLY C O 1
ATOM 540 N N . LYS A 1 72 ? 45.03100 36.23500 45.74900 1.000 56.10000 71 LYS C N 1
ATOM 541 C CA . LYS A 1 72 ? 45.14700 37.33300 46.70300 1.000 60.85000 71 LYS C CA 1
ATOM 542 C C . LYS A 1 72 ? 46.28100 38.26800 46.28000 1.000 52.01000 71 LYS C C 1
ATOM 543 O O . LYS A 1 72 ? 47.28200 38.43600 46.96400 1.000 52.94000 71 LYS C O 1
ATOM 549 N N . THR A 1 73 ? 46.09300 38.86400 45.09900 1.000 52.16000 72 THR C N 1
ATOM 550 C CA . THR A 1 73 ? 47.09200 39.76800 44.53700 1.000 55.86000 72 THR C CA 1
ATOM 551 C C . THR A 1 73 ? 47.22600 41.03300 45.37200 1.000 56.50000 72 THR C C 1
ATOM 552 O O . THR A 1 73 ? 48.32500 41.58600 45.50100 1.000 61.72000 72 THR C O 1
ATOM 556 N N . ASN A 1 74 ? 46.11600 41.52000 45.93100 1.000 57.60000 73 ASN C N 1
ATOM 557 C CA . ASN A 1 74 ? 46.18400 42.70600 46.77900 1.000 57.34000 73 ASN C CA 1
ATOM 558 C C . ASN A 1 74 ? 47.03700 42.44200 48.01300 1.000 58.61000 73 ASN C C 1
ATOM 559 O O . ASN A 1 74 ? 47.76800 43.32800 48.47700 1.000 63.83000 73 ASN C O 1
ATOM 564 N N . GLU A 1 75 ? 46.98500 41.21300 48.53200 1.000 57.39000 74 GLU C N 1
ATOM 565 C CA . GLU A 1 75 ? 47.77800 40.84600 49.70200 1.000 57.65000 74 GLU C CA 1
ATOM 566 C C . GLU A 1 75 ? 49.26900 40.86700 49.38600 1.000 61.13000 74 GLU C C 1
ATOM 567 O O . GLU A 1 75 ? 50.06700 41.44700 50.13400 1.000 66.78000 74 GLU C O 1
ATOM 573 N N . GLY A 1 76 ? 49.66300 40.24100 48.27500 1.000 57.48000 75 GLY C N 1
ATOM 574 C CA . GLY A 1 76 ? 51.05200 40.31400 47.85500 1.000 51.36000 75 GLY C CA 1
ATOM 575 C C . GLY A 1 76 ? 51.50600 41.73700 47.59300 1.000 52.54000 75 GLY C C 1
ATOM 576 O O . GLY A 1 76 ? 52.62900 42.11600 47.94400 1.000 63.55000 75 GLY C O 1
ATOM 577 N N . ILE A 1 77 ? 50.64100 42.54500 46.97200 1.000 50.45000 76 ILE C N 1
ATOM 578 C CA . ILE A 1 77 ? 50.98600 43.94200 46.71700 1.000 58.19000 76 ILE C CA 1
ATOM 579 C C . ILE A 1 77 ? 51.28300 44.65600 48.02600 1.000 60.09000 76 ILE C C 1
ATOM 580 O O . ILE A 1 77 ? 52.32000 45.31200 48.17600 1.000 60.27000 76 ILE C O 1
ATOM 585 N N . ARG A 1 78 ? 50.37400 44.53800 48.99500 1.000 62.72000 77 ARG C N 1
ATOM 586 C CA . ARG A 1 78 ? 50.58700 45.20100 50.27500 1.000 67.30000 77 ARG C CA 1
ATOM 587 C C . ARG A 1 78 ? 51.83200 44.66500 50.97200 1.000 65.89000 77 ARG C C 1
ATOM 588 O O . ARG A 1 78 ? 52.54300 45.42600 51.64000 1.000 69.63000 77 ARG C O 1
ATOM 596 N N . LEU A 1 79 ? 52.13600 43.37500 50.79700 1.000 61.92000 78 LEU C N 1
ATOM 597 C CA . LEU A 1 79 ? 53.33100 42.81400 51.42300 1.000 59.84000 78 LEU C CA 1
ATOM 598 C C . LEU A 1 79 ? 54.60000 43.41700 50.83500 1.000 61.74000 78 LEU C C 1
ATOM 599 O O . LEU A 1 79 ? 55.51600 43.79100 51.57900 1.000 66.85000 78 LEU C O 1
ATOM 604 N N . ILE A 1 80 ? 54.68500 43.51400 49.50500 1.000 62.19000 79 ILE C N 1
ATOM 605 C CA . ILE A 1 80 ? 55.87800 44.12700 48.92700 1.000 59.61000 79 ILE C CA 1
ATOM 606 C C . ILE A 1 80 ? 55.88200 45.62500 49.20700 1.000 60.74000 79 ILE C C 1
ATOM 607 O O . ILE A 1 80 ? 56.94800 46.23400 49.36400 1.000 66.39000 79 ILE C O 1
ATOM 612 N N . GLU A 1 81 ? 54.70200 46.24000 49.31400 1.000 65.03000 80 GLU C N 1
ATOM 613 C CA . GLU A 1 81 ? 54.64500 47.63700 49.73200 1.000 69.09000 80 GLU C CA 1
ATOM 614 C C . GLU A 1 81 ? 55.12900 47.80900 51.16800 1.000 69.04000 80 GLU C C 1
ATOM 615 O O . GLU A 1 81 ? 55.74800 48.82900 51.49300 1.000 69.97000 80 GLU C O 1
ATOM 621 N N . MET A 1 82 ? 54.86900 46.82300 52.03200 1.000 64.94000 81 MET C N 1
ATOM 622 C CA . MET A 1 82 ? 55.48500 46.82800 53.35400 1.000 65.98000 81 MET C CA 1
ATOM 623 C C . MET A 1 82 ? 56.97700 46.52600 53.27300 1.000 70.92000 81 MET C C 1
ATOM 624 O O . MET A 1 82 ? 57.76200 47.06200 54.06500 1.000 73.83000 81 MET C O 1
ATOM 629 N N . ALA A 1 83 ? 57.38300 45.67500 52.32600 1.000 73.59000 82 ALA C N 1
ATOM 630 C CA . ALA A 1 83 ? 58.80500 45.43100 52.09900 1.000 65.94000 82 ALA C CA 1
ATOM 631 C C . ALA A 1 83 ? 59.51300 46.67300 51.58300 1.000 63.35000 82 ALA C C 1
ATOM 632 O O . ALA A 1 83 ? 60.73200 46.79800 51.74100 1.000 68.36000 82 ALA C O 1
ATOM 634 N N . LEU A 1 84 ? 58.77500 47.59100 50.95500 1.000 66.67000 83 LEU C N 1
ATOM 635 C CA . LEU A 1 84 ? 59.40500 48.77200 50.37500 1.000 72.21000 83 LEU C CA 1
ATOM 636 C C . LEU A 1 84 ? 59.79400 49.78500 51.44700 1.000 74.36000 83 LEU C C 1
ATOM 637 O O . LEU A 1 84 ? 60.70700 50.59300 51.23300 1.000 71.87000 83 LEU C O 1
ATOM 642 N N . ASP A 1 85 ? 59.12500 49.75200 52.60300 1.000 77.29000 84 ASP C N 1
ATOM 643 C CA . ASP A 1 85 ? 59.46800 50.59000 53.75000 1.000 77.22000 84 ASP C CA 1
ATOM 644 C C . ASP A 1 85 ? 60.70900 50.10600 54.49000 1.000 77.01000 84 ASP C C 1
ATOM 645 O O . ASP A 1 85 ? 61.07100 50.69800 55.51300 1.000 74.91000 84 ASP C O 1
ATOM 650 N N . VAL A 1 86 ? 61.35400 49.04400 54.01200 1.000 76.46000 85 VAL C N 1
ATOM 651 C CA . VAL A 1 86 ? 62.44800 48.38700 54.71400 1.000 64.57000 85 VAL C CA 1
ATOM 652 C C . VAL A 1 86 ? 63.71200 48.34300 53.86200 1.000 73.38000 85 VAL C C 1
ATOM 653 O O . VAL A 1 86 ? 64.78800 48.76100 54.30300 1.000 84.63000 85 VAL C O 1
ATOM 657 N N . PHE A 1 87 ? 63.59800 47.83800 52.63400 1.000 71.19000 86 PHE C N 1
ATOM 658 C CA . PHE A 1 87 ? 64.74200 47.68200 51.73700 1.000 75.71000 86 PHE C CA 1
ATOM 659 C C . PHE A 1 87 ? 64.97700 49.01600 51.03300 1.000 77.39000 86 PHE C C 1
ATOM 660 O O . PHE A 1 87 ? 64.21300 49.41000 50.14800 1.000 83.69000 86 PHE C O 1
ATOM 668 N N . GLN A 1 88 ? 66.00600 49.71400 51.46900 1.000 73.55000 87 GLN C N 1
ATOM 669 C CA . GLN A 1 88 ? 66.36400 50.97200 50.88300 1.000 83.51000 87 GLN C CA 1
ATOM 670 C C . GLN A 1 88 ? 67.25300 50.84100 49.68400 1.000 80.18000 87 GLN C C 1
ATOM 671 O O . GLN A 1 88 ? 67.83900 49.82300 49.45300 1.000 75.52000 87 GLN C O 1
ATOM 677 N N . ASN A 1 89 ? 67.30300 51.91800 48.93300 1.000 81.38000 88 ASN C N 1
ATOM 678 C CA . ASN A 1 89 ? 68.11300 52.08200 47.75300 1.000 83.78000 88 ASN C CA 1
ATOM 679 C C . ASN A 1 89 ? 67.93100 51.15000 46.55600 1.000 81.11000 88 ASN C C 1
ATOM 680 O O . ASN A 1 89 ? 66.87000 50.96200 46.05200 1.000 78.80000 88 ASN C O 1
ATOM 685 N N . SER A 1 90 ? 69.02100 50.63400 46.06200 1.000 83.53000 89 SER C N 1
ATOM 686 C CA . SER A 1 90 ? 69.01200 49.79400 44.92100 1.000 72.11000 89 SER C CA 1
ATOM 687 C C . SER A 1 90 ? 68.30300 48.51300 45.17400 1.000 68.89000 89 SER C C 1
ATOM 688 O O . SER A 1 90 ? 67.94200 47.89000 44.25400 1.000 69.01000 89 SER C O 1
ATOM 691 N N . GLU A 1 91 ? 68.21200 48.05100 46.39700 1.000 65.35000 90 GLU C N 1
ATOM 692 C CA . GLU A 1 91 ? 67.43500 46.83900 46.61900 1.000 66.46000 90 GLU C CA 1
ATOM 693 C C . GLU A 1 91 ? 65.93800 47.04700 46.41600 1.000 67.53000 90 GLU C C 1
ATOM 694 O O . GLU A 1 91 ? 65.18800 46.06400 46.44400 1.000 64.12000 90 GLU C O 1
ATOM 700 N N . ARG A 1 92 ? 65.49000 48.29000 46.21400 1.000 66.04000 91 ARG C N 1
ATOM 701 C CA . ARG A 1 92 ? 64.09100 48.54700 45.89100 1.000 66.20000 91 ARG C CA 1
ATOM 702 C C . ARG A 1 92 ? 63.72300 48.07800 44.48800 1.000 62.45000 91 ARG C C 1
ATOM 703 O O . ARG A 1 92 ? 62.54000 47.83400 44.22500 1.000 67.59000 91 ARG C O 1
ATOM 711 N N . ALA A 1 93 ? 64.70900 47.94300 43.59300 1.000 53.93000 92 ALA C N 1
ATOM 712 C CA . ALA A 1 93 ? 64.43800 47.75600 42.16900 1.000 51.60000 92 ALA C CA 1
ATOM 713 C C . ALA A 1 93 ? 63.51300 46.57300 41.91500 1.000 51.77000 92 ALA C C 1
ATOM 714 O O . ALA A 1 93 ? 62.46500 46.71200 41.27000 1.000 48.99000 92 ALA C O 1
ATOM 716 N N . SER A 1 94 ? 63.88900 45.39500 42.42000 1.000 51.30000 93 SER C N 1
ATOM 717 C CA . SER A 1 94 ? 63.08100 44.19900 42.20900 1.000 48.97000 93 SER C CA 1
ATOM 718 C C . SER A 1 94 ? 61.68400 44.34800 42.79500 1.000 53.61000 93 SER C C 1
ATOM 719 O O . SER A 1 94 ? 60.72000 43.79400 42.25200 1.000 59.81000 93 SER C O 1
ATOM 722 N N . LEU A 1 95 ? 61.55500 45.08200 43.90300 1.000 53.29000 94 LEU C N 1
ATOM 723 C CA . LEU A 1 95 ? 60.23600 45.31400 44.48200 1.000 57.16000 94 LEU C CA 1
ATOM 724 C C . LEU A 1 95 ? 59.36600 46.14300 43.54600 1.000 50.54000 94 LEU C C 1
ATOM 725 O O . LEU A 1 95 ? 58.17600 45.85100 43.36300 1.000 51.24000 94 LEU C O 1
ATOM 730 N N . HIS A 1 96 ? 59.94600 47.17500 42.93200 1.000 44.11000 95 HIS C N 1
ATOM 731 C CA . HIS A 1 96 ? 59.19000 47.95100 41.96000 1.000 45.08000 95 HIS C CA 1
ATOM 732 C C . HIS A 1 96 ? 58.84000 47.11200 40.73500 1.000 50.30000 95 HIS C C 1
ATOM 733 O O . HIS A 1 96 ? 57.75500 47.26500 40.16400 1.000 56.58000 95 HIS C O 1
ATOM 740 N N . THR A 1 97 ? 59.73000 46.20100 40.33300 1.000 47.73000 96 THR C N 1
ATOM 741 C CA . THR A 1 97 ? 59.42200 45.29800 39.22500 1.000 42.27000 96 THR C CA 1
ATOM 742 C C . THR A 1 97 ? 58.22000 44.41400 39.55300 1.000 43.07000 96 THR C C 1
ATOM 743 O O . THR A 1 97 ? 57.27900 44.27900 38.74700 1.000 45.48000 96 THR C O 1
ATOM 747 N N . PHE A 1 98 ? 58.24000 43.79800 40.74000 1.000 40.63000 97 PHE C N 1
ATOM 748 C CA . PHE A 1 98 ? 57.10600 42.98400 41.16000 1.000 40.31000 97 PHE C CA 1
ATOM 749 C C . PHE A 1 98 ? 55.82900 43.80400 41.19200 1.000 47.22000 97 PHE C C 1
ATOM 750 O O . PHE A 1 98 ? 54.76600 43.32600 40.77900 1.000 51.12000 97 PHE C O 1
ATOM 758 N N . LEU A 1 99 ? 55.89900 45.02800 41.71700 1.000 51.11000 98 LEU C N 1
ATOM 759 C CA . LEU A 1 99 ? 54.68500 45.82600 41.82600 1.000 48.37000 98 LEU C CA 1
ATOM 760 C C . LEU A 1 99 ? 54.16100 46.21600 40.44900 1.000 46.12000 98 LEU C C 1
ATOM 761 O O . LEU A 1 99 ? 52.94300 46.23400 40.23000 1.000 48.54000 98 LEU C O 1
ATOM 766 N N . THR A 1 100 ? 55.06300 46.50700 39.50300 1.000 43.56000 99 THR C N 1
ATOM 767 C CA . THR A 1 100 ? 54.63700 46.79600 38.13500 1.000 42.17000 99 THR C CA 1
ATOM 768 C C . THR A 1 100 ? 53.85500 45.62400 37.55700 1.000 43.78000 99 THR C C 1
ATOM 769 O O . THR A 1 100 ? 52.76400 45.79400 36.99000 1.000 43.20000 99 THR C O 1
ATOM 773 N N . TRP A 1 101 ? 54.38500 44.41300 37.72200 1.000 40.33000 100 TRP C N 1
ATOM 774 C CA . TRP A 1 101 ? 53.68300 43.27300 37.14200 1.000 38.71000 100 TRP C CA 1
ATOM 775 C C . TRP A 1 101 ? 52.39700 42.94900 37.90000 1.000 39.45000 100 TRP C C 1
ATOM 776 O O . TRP A 1 101 ? 51.40600 42.53800 37.28200 1.000 48.79000 100 TRP C O 1
ATOM 787 N N . ALA A 1 102 ? 52.36600 43.17800 39.21600 1.000 42.34000 101 ALA C N 1
ATOM 788 C CA . ALA A 1 102 ? 51.14600 42.92400 39.98300 1.000 44.82000 101 ALA C CA 1
ATOM 789 C C . ALA A 1 102 ? 50.03000 43.88300 39.59000 1.000 39.48000 101 ALA C C 1
ATOM 790 O O . ALA A 1 102 ? 48.86400 43.48200 39.46600 1.000 43.54000 101 ALA C O 1
ATOM 792 N N . HIS A 1 103 ? 50.36200 45.15400 39.38600 1.000 38.81000 102 HIS C N 1
ATOM 793 C CA . HIS A 1 103 ? 49.33300 46.09200 38.96800 1.000 40.88000 102 HIS C CA 1
ATOM 794 C C . HIS A 1 103 ? 48.91700 45.85100 37.52100 1.000 49.15000 102 HIS C C 1
ATOM 795 O O . HIS A 1 103 ? 47.74600 46.05500 37.17700 1.000 49.79000 102 HIS C O 1
ATOM 802 N N . LEU A 1 104 ? 49.83300 45.39100 36.66200 1.000 44.36000 103 LEU C N 1
ATOM 803 C CA . LEU A 1 104 ? 49.40200 44.93900 35.34000 1.000 40.59000 103 LEU C CA 1
ATOM 804 C C . LEU A 1 104 ? 48.37500 43.81800 35.46200 1.000 38.69000 103 LEU C C 1
ATOM 805 O O . LEU A 1 104 ? 47.33200 43.82500 34.78700 1.000 44.78000 103 LEU C O 1
ATOM 810 N N . ASN A 1 105 ? 48.66000 42.84300 36.33200 1.000 39.57000 104 ASN C N 1
ATOM 811 C CA . ASN A 1 105 ? 47.73900 41.73000 36.54100 1.000 41.37000 104 ASN C CA 1
ATOM 812 C C . ASN A 1 105 ? 46.37300 42.23200 36.98100 1.000 47.13000 104 ASN C C 1
ATOM 813 O O . ASN A 1 105 ? 45.34000 41.79700 36.45900 1.000 45.63000 104 ASN C O 1
ATOM 818 N N . LEU A 1 106 ? 46.35200 43.15700 37.94600 1.000 51.82000 105 LEU C N 1
ATOM 819 C CA . LEU A 1 106 ? 45.08000 43.70400 38.41400 1.000 44.78000 105 LEU C CA 1
ATOM 820 C C . LEU A 1 106 ? 44.35600 44.47000 37.31300 1.000 45.28000 105 LEU C C 1
ATOM 821 O O . LEU A 1 106 ? 43.12100 44.46300 37.26500 1.000 52.65000 105 LEU C O 1
ATOM 826 N N . ALA A 1 107 ? 45.09300 45.14800 36.42900 1.000 50.35000 106 ALA C N 1
ATOM 827 C CA . ALA A 1 107 ? 44.44700 45.82600 35.30800 1.000 47.27000 106 ALA C CA 1
ATOM 828 C C . ALA A 1 107 ? 43.97700 44.85400 34.23600 1.000 56.15000 106 ALA C C 1
ATOM 829 O O . ALA A 1 107 ? 43.27000 45.27200 33.31200 1.000 53.20000 106 ALA C O 1
ATOM 831 N N . LYS A 1 108 ? 44.35800 43.57700 34.32300 1.000 60.81000 107 LYS C N 1
ATOM 832 C CA . LYS A 1 108 ? 43.82400 42.55500 33.42900 1.000 48.60000 107 LYS C CA 1
ATOM 833 C C . LYS A 1 108 ? 42.58100 41.84400 33.99500 1.000 51.04000 107 LYS C C 1
ATOM 834 O O . LYS A 1 108 ? 42.19000 40.79100 33.47400 1.000 59.25000 107 LYS C O 1
ATOM 840 N N . GLY A 1 109 ? 41.93700 42.40300 35.01900 1.000 51.73000 108 GLY C N 1
ATOM 841 C CA . GLY A 1 109 ? 40.88400 41.69000 35.72800 1.000 55.82000 108 GLY C CA 1
ATOM 842 C C . GLY A 1 109 ? 39.48100 41.96200 35.20400 1.000 63.05000 108 GLY C C 1
ATOM 843 O O . GLY A 1 109 ? 39.17900 43.04800 34.71700 1.000 61.53000 108 GLY C O 1
ATOM 844 N N . HIS A 1 110 ? 38.62100 40.94500 35.31400 1.000 74.61000 109 HIS C N 1
ATOM 845 C CA . HIS A 1 110 ? 37.22400 41.07600 34.91900 1.000 76.24000 109 HIS C CA 1
ATOM 846 C C . HIS A 1 110 ? 36.48900 42.01400 35.87500 1.000 73.10000 109 HIS C C 1
ATOM 847 O O . HIS A 1 110 ? 36.97200 42.34100 36.96400 1.000 75.88000 109 HIS C O 1
ATOM 854 N N . SER A 1 111 ? 35.29600 42.43700 35.45700 1.000 67.40000 110 SER C N 1
ATOM 855 C CA . SER A 1 111 ? 34.43500 43.28800 36.27700 1.000 76.22000 110 SER C CA 1
ATOM 856 C C . SER A 1 111 ? 35.20100 44.49900 36.81200 1.000 71.70000 110 SER C C 1
ATOM 857 O O . SER A 1 111 ? 35.18600 44.80700 38.00700 1.000 70.20000 110 SER C O 1
ATOM 860 N N . LEU A 1 112 ? 35.89800 45.17900 35.91200 1.000 65.06000 111 LEU C N 1
ATOM 861 C CA . LEU A 1 112 ? 36.60900 46.40000 36.24500 1.000 60.94000 111 LEU C CA 1
ATOM 862 C C . LEU A 1 112 ? 35.87800 47.59800 35.65900 1.000 57.86000 111 LEU C C 1
ATOM 863 O O . LEU A 1 112 ? 35.06600 47.47200 34.73800 1.000 68.40000 111 LEU C O 1
ATOM 868 N N . SER A 1 113 ? 36.17100 48.76500 36.21100 1.000 52.93000 112 SER C N 1
ATOM 869 C CA . SER A 1 113 ? 35.67100 50.01700 35.67400 1.000 52.12000 112 SER C CA 1
ATOM 870 C C . SER A 1 113 ? 36.77300 50.70900 34.88500 1.000 54.17000 112 SER C C 1
ATOM 871 O O . SER A 1 113 ? 37.94100 50.31400 34.92100 1.000 57.99000 112 SER C O 1
ATOM 874 N N . VAL A 1 114 ? 36.38300 51.75400 34.15600 1.000 50.81000 113 VAL C N 1
ATOM 875 C CA . VAL A 1 114 ? 37.37100 52.57500 33.46500 1.000 50.83000 113 VAL C CA 1
ATOM 876 C C . VAL A 1 114 ? 38.37100 53.14100 34.46500 1.000 55.44000 113 VAL C C 1
ATOM 877 O O . VAL A 1 114 ? 39.59300 53.09700 34.25100 1.000 55.65000 113 VAL C O 1
ATOM 881 N N . GLU A 1 115 ? 37.86700 53.63700 35.59700 1.000 61.68000 114 GLU C N 1
ATOM 882 C CA . GLU A 1 115 ? 38.72000 54.31900 36.56400 1.000 58.34000 114 GLU C CA 1
ATOM 883 C C . GLU A 1 115 ? 39.63200 53.34000 37.29300 1.000 51.52000 114 GLU C C 1
ATOM 884 O O . GLU A 1 115 ? 40.80800 53.63700 37.51900 1.000 58.02000 114 GLU C O 1
ATOM 890 N N . THR A 1 116 ? 39.11300 52.16700 37.66500 1.000 53.85000 115 THR C N 1
ATOM 891 C CA . THR A 1 116 ? 39.95100 51.15800 38.31200 1.000 57.28000 115 THR C CA 1
ATOM 892 C C . THR A 1 116 ? 41.08100 50.71100 37.39000 1.000 55.16000 115 THR C C 1
ATOM 893 O O . THR A 1 116 ? 42.24500 50.61700 37.80700 1.000 54.49000 115 THR C O 1
ATOM 897 N N . LYS A 1 117 ? 40.75200 50.43000 36.12700 1.000 53.52000 116 LYS C N 1
ATOM 898 C CA . LYS A 1 117 ? 41.77300 50.01600 35.17200 1.000 55.41000 116 LYS C CA 1
ATOM 899 C C . LYS A 1 117 ? 42.82500 51.10400 34.97900 1.000 52.09000 116 LYS C C 1
ATOM 900 O O . LYS A 1 117 ? 44.03100 50.81400 34.94100 1.000 53.73000 116 LYS C O 1
ATOM 906 N N . GLU A 1 118 ? 42.39300 52.36400 34.86000 1.000 52.54000 117 GLU C N 1
ATOM 907 C CA . GLU A 1 118 ? 43.36400 53.44000 34.68800 1.000 49.75000 117 GLU C CA 1
ATOM 908 C C . GLU A 1 118 ? 44.23800 53.60200 35.92500 1.000 53.05000 117 GLU C C 1
ATOM 909 O O . GLU A 1 118 ? 45.44300 53.85200 35.81100 1.000 54.72000 117 GLU C O 1
ATOM 915 N N . HIS A 1 119 ? 43.65400 53.46200 37.11600 1.000 49.14000 118 HIS C N 1
ATOM 916 C CA . HIS A 1 119 ? 44.43600 53.56400 38.34400 1.000 48.79000 118 HIS C CA 1
ATOM 917 C C . HIS A 1 119 ? 45.51500 52.48900 38.39000 1.000 52.75000 118 HIS C C 1
ATOM 918 O O . HIS A 1 119 ? 46.68300 52.77000 38.70100 1.000 49.29000 118 HIS C O 1
ATOM 925 N N . GLU A 1 120 ? 45.13800 51.24600 38.07400 1.000 56.89000 119 GLU C N 1
ATOM 926 C CA . GLU A 1 120 ? 46.10400 50.15000 38.09600 1.000 47.59000 119 GLU C CA 1
ATOM 927 C C . GLU A 1 120 ? 47.20700 50.36100 37.06200 1.000 52.58000 119 GLU C C 1
ATOM 928 O O . GLU A 1 120 ? 48.39000 50.14400 37.35300 1.000 53.92000 119 GLU C O 1
ATOM 934 N N . LEU A 1 121 ? 46.84500 50.80300 35.85100 1.000 49.24000 120 LEU C N 1
ATOM 935 C CA . LEU A 1 121 ? 47.87500 51.05500 34.84600 1.000 48.14000 120 LEU C CA 1
ATOM 936 C C . LEU A 1 121 ? 48.78500 52.21400 35.24600 1.000 52.16000 120 LEU C C 1
ATOM 937 O O . LEU A 1 121 ? 49.99300 52.17100 34.98300 1.000 51.74000 120 LEU C O 1
ATOM 942 N N . THR A 1 122 ? 48.23800 53.23800 35.90300 1.000 56.36000 121 THR C N 1
ATOM 943 C CA . THR A 1 122 ? 49.05800 54.35400 36.36900 1.000 55.70000 121 THR C CA 1
ATOM 944 C C . THR A 1 122 ? 50.05100 53.89900 37.43000 1.000 52.51000 121 THR C C 1
ATOM 945 O O . THR A 1 122 ? 51.23000 54.27900 37.39700 1.000 52.15000 121 THR C O 1
ATOM 949 N N . GLN A 1 123 ? 49.58800 53.09300 38.39300 1.000 48.86000 122 GLN C N 1
ATOM 950 C CA . GLN A 1 123 ? 50.49500 52.57800 39.41500 1.000 48.44000 122 GLN C CA 1
ATOM 951 C C . GLN A 1 123 ? 51.55900 51.68000 38.79900 1.000 53.51000 122 GLN C C 1
ATOM 952 O O . GLN A 1 123 ? 52.72400 51.69300 39.22300 1.000 58.90000 122 GLN C O 1
ATOM 958 N N . ALA A 1 124 ? 51.17200 50.89000 37.79600 1.000 51.64000 123 ALA C N 1
ATOM 959 C CA . ALA A 1 124 ? 52.14500 50.08200 37.06900 1.000 45.25000 123 ALA C CA 1
ATOM 960 C C . ALA A 1 124 ? 53.22100 50.96100 36.44900 1.000 49.55000 123 ALA C C 1
ATOM 961 O O . ALA A 1 124 ? 54.42200 50.70500 36.61200 1.000 47.32000 123 ALA C O 1
ATOM 963 N N . GLU A 1 125 ? 52.80500 52.02000 35.74800 1.000 51.33000 124 GLU C N 1
ATOM 964 C CA . GLU A 1 125 ? 53.76900 52.89700 35.09000 1.000 47.41000 124 GLU C CA 1
ATOM 965 C C . GLU A 1 125 ? 54.66000 53.60100 36.10700 1.000 48.24000 124 GLU C C 1
ATOM 966 O O . GLU A 1 125 ? 55.85700 53.79600 35.86600 1.000 53.57000 124 GLU C O 1
ATOM 972 N N . LEU A 1 126 ? 54.10400 53.96000 37.26500 1.000 50.64000 125 LEU C N 1
ATOM 973 C CA . LEU A 1 126 ? 54.88900 54.63100 38.29700 1.000 51.96000 125 LEU C CA 1
ATOM 974 C C . LEU A 1 126 ? 55.98700 53.71800 38.83600 1.000 56.18000 125 LEU C C 1
ATOM 975 O O . LEU A 1 126 ? 57.17400 54.09000 38.87100 1.000 59.67000 125 LEU C O 1
ATOM 980 N N . ASN A 1 127 ? 55.60300 52.51300 39.27100 1.000 52.20000 126 ASN C N 1
ATOM 981 C CA . ASN A 1 127 ? 56.59800 51.58300 39.79500 1.000 49.41000 126 ASN C CA 1
ATOM 982 C C . ASN A 1 127 ? 57.60700 51.17900 38.72700 1.000 49.29000 126 ASN C C 1
ATOM 983 O O . ASN A 1 127 ? 58.77800 50.92100 39.04100 1.000 57.71000 126 ASN C O 1
ATOM 988 N N . LEU A 1 128 ? 57.18700 51.14200 37.46000 1.000 47.50000 127 LEU C N 1
ATOM 989 C CA . LEU A 1 128 ? 58.13800 50.85700 36.39300 1.000 49.31000 127 LEU C CA 1
ATOM 990 C C . LEU A 1 128 ? 59.12200 52.00600 36.21100 1.000 51.73000 127 LEU C C 1
ATOM 991 O O . LEU A 1 128 ? 60.30700 51.77500 35.94200 1.000 54.34000 127 LEU C O 1
ATOM 996 N N . LYS A 1 129 ? 58.65500 53.25200 36.35000 1.000 55.54000 128 LYS C N 1
ATOM 997 C CA . LYS A 1 129 ? 59.57200 54.38900 36.30600 1.000 52.76000 128 LYS C CA 1
ATOM 998 C C . LYS A 1 129 ? 60.62900 54.27200 37.39400 1.000 56.28000 128 LYS C C 1
ATOM 999 O O . LYS A 1 129 ? 61.82300 54.48300 37.14200 1.000 53.06000 128 LYS C O 1
ATOM 1005 N N . ASP A 1 130 ? 60.20700 53.90300 38.60600 1.000 58.34000 129 ASP C N 1
ATOM 1006 C CA . ASP A 1 130 ? 61.16500 53.72000 39.69700 1.000 50.85000 129 ASP C CA 1
ATOM 1007 C C . ASP A 1 130 ? 62.16700 52.60800 39.38400 1.000 55.17000 129 ASP C C 1
ATOM 1008 O O . ASP A 1 130 ? 63.39100 52.80200 39.48500 1.000 60.09000 129 ASP C O 1
ATOM 1013 N N . ALA A 1 131 ? 61.66500 51.42800 39.00100 1.000 56.76000 130 ALA C N 1
ATOM 1014 C CA . ALA A 1 131 ? 62.55600 50.29800 38.73700 1.000 53.66000 130 ALA C CA 1
ATOM 1015 C C . ALA A 1 131 ? 63.54800 50.61800 37.62300 1.000 51.34000 130 ALA C C 1
ATOM 1016 O O . ALA A 1 131 ? 64.73100 50.26900 37.71900 1.000 49.94000 130 ALA C O 1
ATOM 1018 N N . ILE A 1 132 ? 63.08900 51.28900 36.56300 1.000 52.79000 131 ILE C N 1
ATOM 1019 C CA . ILE A 1 132 ? 63.99600 51.72300 35.50400 1.000 51.65000 131 ILE C CA 1
ATOM 1020 C C . ILE A 1 132 ? 65.01300 52.71200 36.05400 1.000 56.60000 131 ILE C C 1
ATOM 1021 O O . ILE A 1 132 ? 66.18700 52.70500 35.65800 1.000 60.88000 131 ILE C O 1
ATOM 1026 N N . GLY A 1 133 ? 64.58100 53.57800 36.97800 1.000 59.19000 132 GLY C N 1
ATOM 1027 C CA . GLY A 1 133 ? 65.52100 54.46000 37.64900 1.000 62.56000 132 GLY C CA 1
ATOM 1028 C C . GLY A 1 133 ? 66.64400 53.71000 38.33600 1.000 64.17000 132 GLY C C 1
ATOM 1029 O O . GLY A 1 133 ? 67.78700 54.17500 38.35500 1.000 68.58000 132 GLY C O 1
ATOM 1030 N N . PHE A 1 134 ? 66.34500 52.53900 38.89700 1.000 59.85000 133 PHE C N 1
ATOM 1031 C CA . PHE A 1 134 ? 67.41400 51.72400 39.48000 1.000 57.17000 133 PHE C CA 1
ATOM 1032 C C . PHE A 1 134 ? 68.11800 50.87200 38.42100 1.000 63.95000 133 PHE C C 1
ATOM 1033 O O . PHE A 1 134 ? 69.28600 51.10700 38.09600 1.000 65.03000 133 PHE C O 1
ATOM 1041 N N . ASP A 1 135 ? 67.41900 49.87200 37.87200 1.000 65.89000 134 ASP C N 1
ATOM 1042 C CA . ASP A 1 135 ? 67.99900 48.90100 36.94300 1.000 56.02000 134 ASP C CA 1
ATOM 1043 C C . ASP A 1 135 ? 67.34900 49.01200 35.57000 1.000 56.98000 134 ASP C C 1
ATOM 1044 O O . ASP A 1 135 ? 66.41500 48.25800 35.25300 1.000 55.47000 134 ASP C O 1
ATOM 1049 N N . PRO A 1 136 ? 67.83200 49.90500 34.69800 1.000 53.81000 135 PRO C N 1
ATOM 1050 C CA . PRO A 1 136 ? 67.16100 50.13300 33.40900 1.000 52.34000 135 PRO C CA 1
ATOM 1051 C C . PRO A 1 136 ? 67.38800 49.04500 32.36900 1.000 52.69000 135 PRO C C 1
ATOM 1052 O O . PRO A 1 136 ? 66.88700 49.17600 31.24600 1.000 56.26000 135 PRO C O 1
ATOM 1056 N N . THR A 1 137 ? 68.11100 47.97500 32.70300 1.000 59.65000 136 THR C N 1
ATOM 1057 C CA . THR A 1 137 ? 68.46800 46.94700 31.73500 1.000 53.34000 136 THR C CA 1
ATOM 1058 C C . THR A 1 137 ? 67.94200 45.56000 32.09600 1.000 47.71000 136 THR C C 1
ATOM 1059 O O . THR A 1 137 ? 68.09800 44.62600 31.29700 1.000 44.06000 136 THR C O 1
ATOM 1063 N N . TRP A 1 138 ? 67.30800 45.40200 33.25900 1.000 48.79000 137 TRP C N 1
ATOM 1064 C CA . TRP A 1 138 ? 66.71900 44.12300 33.64300 1.000 40.78000 137 TRP C CA 1
ATOM 1065 C C . TRP A 1 138 ? 65.61300 43.72400 32.66900 1.000 45.24000 137 TRP C C 1
ATOM 1066 O O . TRP A 1 138 ? 64.85100 44.56800 32.18700 1.000 45.57000 137 TRP C O 1
ATOM 1077 N N . ILE A 1 139 ? 65.52400 42.42200 32.37800 1.000 44.32000 138 ILE C N 1
ATOM 1078 C CA . ILE A 1 139 ? 64.56900 41.96500 31.37200 1.000 37.69000 138 ILE C CA 1
ATOM 1079 C C . ILE A 1 139 ? 63.13500 42.17700 31.84200 1.000 38.67000 138 ILE C C 1
ATOM 1080 O O . ILE A 1 139 ? 62.25000 42.48600 31.03100 1.000 39.88000 138 ILE C O 1
ATOM 1085 N N . GLY A 1 140 ? 62.87800 42.03500 33.14500 1.000 33.68000 139 GLY C N 1
ATOM 1086 C CA . GLY A 1 140 ? 61.53900 42.29200 33.65200 1.000 35.13000 139 GLY C CA 1
ATOM 1087 C C . GLY A 1 140 ? 61.06100 43.70100 33.35100 1.000 39.85000 139 GLY C C 1
ATOM 1088 O O . GLY A 1 140 ? 59.89800 43.91100 32.99000 1.000 49.96000 139 GLY C O 1
ATOM 1089 N N . ASN A 1 141 ? 61.95900 44.68300 33.45000 1.000 37.36000 140 ASN C N 1
ATOM 1090 C CA . ASN A 1 141 ? 61.55200 46.06300 33.20400 1.000 33.66000 140 ASN C CA 1
ATOM 1091 C C . ASN A 1 141 ? 61.33600 46.32100 31.71500 1.000 40.33000 140 ASN C C 1
ATOM 1092 O O . ASN A 1 141 ? 60.40300 47.03600 31.33400 1.000 49.94000 140 ASN C O 1
ATOM 1097 N N . MET A 1 142 ? 62.17600 45.74700 30.85000 1.000 39.17000 141 MET C N 1
ATOM 1098 C CA . MET A 1 142 ? 61.97100 45.94000 29.41500 1.000 40.29000 141 MET C CA 1
ATOM 1099 C C . MET A 1 142 ? 60.66800 45.29500 28.96000 1.000 39.37000 141 MET C C 1
ATOM 1100 O O . MET A 1 142 ? 59.90900 45.88100 28.16300 1.000 42.30000 141 MET C O 1
ATOM 1105 N N . LEU A 1 143 ? 60.39000 44.08800 29.47000 1.000 33.42000 142 LEU C N 1
ATOM 1106 C CA . LEU A 1 143 ? 59.13600 43.41500 29.16100 1.000 30.03000 142 LEU C CA 1
ATOM 1107 C C . LEU A 1 143 ? 57.94500 44.21700 29.66900 1.000 32.00000 142 LEU C C 1
ATOM 1108 O O . LEU A 1 143 ? 56.92600 44.33100 28.97600 1.000 37.45000 142 LEU C O 1
ATOM 1113 N N . ALA A 1 144 ? 58.05400 44.79800 30.86900 1.000 38.51000 143 ALA C N 1
ATOM 1114 C CA . ALA A 1 144 ? 56.96800 45.64500 31.35700 1.000 34.35000 143 ALA C CA 1
ATOM 1115 C C . ALA A 1 144 ? 56.79200 46.87400 30.47600 1.000 31.75000 143 ALA C C 1
ATOM 1116 O O . ALA A 1 144 ? 55.66900 47.31600 30.24300 1.000 36.25000 143 ALA C O 1
ATOM 1118 N N . THR A 1 145 ? 57.88500 47.44700 29.97900 1.000 29.27000 144 THR C N 1
ATOM 1119 C CA . THR A 1 145 ? 57.75200 48.57500 29.05800 1.000 32.85000 144 THR C CA 1
ATOM 1120 C C . THR A 1 145 ? 56.90100 48.19300 27.85600 1.000 33.60000 144 THR C C 1
ATOM 1121 O O . THR A 1 145 ? 55.91100 48.86800 27.52900 1.000 35.25000 144 THR C O 1
ATOM 1125 N N . VAL A 1 146 ? 57.27000 47.09400 27.19400 1.000 38.76000 145 VAL C N 1
ATOM 1126 C CA . VAL A 1 146 ? 56.53600 46.69900 25.99100 1.000 37.37000 145 VAL C CA 1
ATOM 1127 C C . VAL A 1 146 ? 55.08500 46.38900 26.33200 1.000 32.92000 145 VAL C C 1
ATOM 1128 O O . VAL A 1 146 ? 54.15700 46.80900 25.62200 1.000 32.31000 145 VAL C O 1
ATOM 1132 N N . GLU A 1 147 ? 54.85800 45.67700 27.44000 1.000 31.22000 146 GLU C N 1
ATOM 1133 C CA . GLU A 1 147 ? 53.49500 45.29400 27.78800 1.000 28.09000 146 GLU C CA 1
ATOM 1134 C C . GLU A 1 147 ? 52.63900 46.50700 28.13400 1.000 32.73000 146 GLU C C 1
ATOM 1135 O O . GLU A 1 147 ? 51.47400 46.57500 27.73100 1.000 38.49000 146 GLU C O 1
ATOM 1141 N N . LEU A 1 148 ? 53.18300 47.47100 28.88600 1.000 29.66000 147 LEU C N 1
ATOM 1142 C CA . LEU A 1 148 ? 52.42800 48.69200 29.15500 1.000 33.32000 147 LEU C CA 1
ATOM 1143 C C . LEU A 1 148 ? 52.06700 49.40400 27.86100 1.000 35.73000 147 LEU C C 1
ATOM 1144 O O . LEU A 1 148 ? 50.92900 49.85700 27.69300 1.000 38.35000 147 LEU C O 1
ATOM 1149 N N . TYR A 1 149 ? 53.01900 49.51500 26.92800 1.000 34.15000 148 TYR C N 1
ATOM 1150 C CA . TYR A 1 149 ? 52.67700 50.08900 25.62600 1.000 35.07000 148 TYR C CA 1
ATOM 1151 C C . TYR A 1 149 ? 51.53100 49.32000 24.97800 1.000 39.73000 148 TYR C C 1
ATOM 1152 O O . TYR A 1 149 ? 50.66400 49.90600 24.31400 1.000 34.05000 148 TYR C O 1
ATOM 1161 N N . TYR A 1 150 ? 51.52300 47.99900 25.15100 1.000 38.03000 149 TYR C N 1
ATOM 1162 C CA . TYR A 1 150 ? 50.47700 47.19100 24.53700 1.000 26.35000 149 TYR C CA 1
ATOM 1163 C C . TYR A 1 150 ? 49.12400 47.46400 25.18300 1.000 39.21000 149 TYR C C 1
ATOM 1164 O O . TYR A 1 150 ? 48.11700 47.64600 24.48300 1.000 31.83000 149 TYR C O 1
ATOM 1173 N N . GLN A 1 151 ? 49.08400 47.50200 26.51900 1.000 35.77000 150 GLN C N 1
ATOM 1174 C CA . GLN A 1 151 ? 47.82800 47.66400 27.24300 1.000 34.24000 150 GLN C CA 1
ATOM 1175 C C . GLN A 1 151 ? 47.16000 49.00300 26.96900 1.000 41.85000 150 GLN C C 1
ATOM 1176 O O . GLN A 1 151 ? 45.95200 49.13400 27.18900 1.000 45.36000 150 GLN C O 1
ATOM 1182 N N . ARG A 1 152 ? 47.91300 49.99600 26.49400 1.000 42.85000 151 ARG C N 1
ATOM 1183 C CA . ARG A 1 152 ? 47.37700 51.31500 26.19000 1.000 36.91000 151 ARG C CA 1
ATOM 1184 C C . ARG A 1 152 ? 47.09900 51.50000 24.70200 1.000 40.89000 151 ARG C C 1
ATOM 1185 O O . ARG A 1 152 ? 46.89900 52.63400 24.24700 1.000 45.79000 151 ARG C O 1
ATOM 1193 N N . GLY A 1 153 ? 47.09000 50.41400 23.93300 1.000 34.30000 152 GLY C N 1
ATOM 1194 C CA . GLY A 1 153 ? 46.73000 50.50500 22.53300 1.000 31.47000 152 GLY C CA 1
ATOM 1195 C C . GLY A 1 153 ? 47.79000 51.07900 21.62300 1.000 30.96000 152 GLY C C 1
ATOM 1196 O O . GLY A 1 153 ? 47.48700 51.36900 20.45900 1.000 35.29000 152 GLY C O 1
ATOM 1197 N N . HIS A 1 154 ? 49.02300 51.24700 22.10200 1.000 34.35000 153 HIS C N 1
ATOM 1198 C CA . HIS A 1 154 ? 50.10000 51.78800 21.27300 1.000 38.76000 153 HIS C CA 1
ATOM 1199 C C . HIS A 1 154 ? 50.89000 50.62300 20.68600 1.000 39.48000 153 HIS C C 1
ATOM 1200 O O . HIS A 1 154 ? 52.01000 50.31100 21.09400 1.000 42.90000 153 HIS C O 1
ATOM 1207 N N . TYR A 1 155 ? 50.28500 49.97600 19.68700 1.000 36.28000 154 TYR C N 1
ATOM 1208 C CA . TYR A 1 155 ? 50.84400 48.73700 19.15800 1.000 33.10000 154 TYR C CA 1
ATOM 1209 C C . TYR A 1 155 ? 52.09300 48.98800 18.31500 1.000 42.16000 154 TYR C C 1
ATOM 1210 O O . TYR A 1 155 ? 53.09400 48.28300 18.46900 1.000 45.82000 154 TYR C O 1
ATOM 1219 N N . ASP A 1 156 ? 52.05400 49.97800 17.41300 1.000 45.86000 155 ASP C N 1
ATOM 1220 C CA . ASP A 1 156 ? 53.22100 50.28400 16.58300 1.000 40.10000 155 ASP C CA 1
ATOM 1221 C C . ASP A 1 156 ? 54.41300 50.66000 17.44700 1.000 45.31000 155 ASP C C 1
ATOM 1222 O O . ASP A 1 156 ? 55.54100 50.18600 17.23200 1.000 48.33000 155 ASP C O 1
ATOM 1227 N N . LYS A 1 157 ? 54.17800 51.53300 18.42500 1.000 45.62000 156 LYS C N 1
ATOM 1228 C CA . LYS A 1 157 ? 55.23200 51.92200 19.35000 1.000 41.12000 156 LYS C CA 1
ATOM 1229 C C . LYS A 1 157 ? 55.75600 50.71800 20.12300 1.000 42.20000 156 LYS C C 1
ATOM 1230 O O . LYS A 1 157 ? 56.96800 50.57500 20.31700 1.000 47.73000 156 LYS C O 1
ATOM 1236 N N . ALA A 1 158 ? 54.85500 49.84400 20.57800 1.000 43.57000 157 ALA C N 1
ATOM 1237 C CA . ALA A 1 158 ? 55.28500 48.65600 21.30600 1.000 35.52000 157 ALA C CA 1
ATOM 1238 C C . ALA A 1 158 ? 56.16100 47.77100 20.43300 1.000 38.39000 157 ALA C C 1
ATOM 1239 O O . ALA A 1 158 ? 57.19000 47.25900 20.88900 1.000 40.36000 157 ALA C O 1
ATOM 1241 N N . LEU A 1 159 ? 55.76700 47.58400 19.17200 1.000 35.09000 158 LEU C N 1
ATOM 1242 C CA . LEU A 1 159 ? 56.54700 46.74500 18.27000 1.000 36.68000 158 LEU C CA 1
ATOM 1243 C C . LEU A 1 159 ? 57.92600 47.33200 18.04000 1.000 43.89000 158 LEU C C 1
ATOM 1244 O O . LEU A 1 159 ? 58.93300 46.60900 18.06200 1.000 48.54000 158 LEU C O 1
ATOM 1249 N N . GLU A 1 160 ? 57.99800 48.64800 17.83800 1.000 43.26000 159 GLU C N 1
ATOM 1250 C CA . GLU A 1 160 ? 59.29100 49.27600 17.58800 1.000 42.33000 159 GLU C CA 1
ATOM 1251 C C . GLU A 1 160 ? 60.18400 49.20400 18.82500 1.000 42.16000 159 GLU C C 1
ATOM 1252 O O . GLU A 1 160 ? 61.38200 48.90300 18.73000 1.000 50.93000 159 GLU C O 1
ATOM 1258 N N . THR A 1 161 ? 59.60800 49.46300 19.99800 1.000 38.66000 160 THR C N 1
ATOM 1259 C CA . THR A 1 161 ? 60.36600 49.36500 21.24200 1.000 37.18000 160 THR C CA 1
ATOM 1260 C C . THR A 1 161 ? 60.90600 47.95500 21.45100 1.000 45.40000 160 THR C C 1
ATOM 1261 O O . THR A 1 161 ? 62.07400 47.77600 21.82500 1.000 50.86000 160 THR C O 1
ATOM 1265 N N . SER A 1 162 ? 60.07400 46.93700 21.21100 1.000 43.73000 161 SER C N 1
ATOM 1266 C CA . SER A 1 162 ? 60.52400 45.56800 21.43700 1.000 41.12000 161 SER C CA 1
ATOM 1267 C C . SER A 1 162 ? 61.58800 45.16000 20.42300 1.000 42.92000 161 SER C C 1
ATOM 1268 O O . SER A 1 162 ? 62.55100 44.46700 20.77600 1.000 41.78000 161 SER C O 1
ATOM 1271 N N . ASP A 1 163 ? 61.43500 45.57800 19.16100 1.000 42.96000 162 ASP C N 1
ATOM 1272 C CA . ASP A 1 163 ? 62.48400 45.33500 18.17400 1.000 42.64000 162 ASP C CA 1
ATOM 1273 C C . ASP A 1 163 ? 63.80400 45.96400 18.60800 1.000 52.54000 162 ASP C C 1
ATOM 1274 O O . ASP A 1 163 ? 64.86700 45.34000 18.48800 1.000 55.21000 162 ASP C O 1
ATOM 1279 N N . LEU A 1 164 ? 63.75800 47.19500 19.12800 1.000 50.59000 163 LEU C N 1
ATOM 1280 C CA . LEU A 1 164 ? 64.98800 47.84000 19.58000 1.000 45.09000 163 LEU C CA 1
ATOM 1281 C C . LEU A 1 164 ? 65.59500 47.10600 20.77000 1.000 46.24000 163 LEU C C 1
ATOM 1282 O O . LEU A 1 164 ? 66.82100 46.95100 20.85400 1.000 51.61000 163 LEU C O 1
ATOM 1287 N N . PHE A 1 165 ? 64.75300 46.64200 21.69600 1.000 43.25000 164 PHE C N 1
ATOM 1288 C CA . PHE A 1 165 ? 65.25300 45.87900 22.83700 1.000 39.87000 164 PHE C CA 1
ATOM 1289 C C . PHE A 1 165 ? 65.92500 44.58500 22.38900 1.000 39.86000 164 PHE C C 1
ATOM 1290 O O . PHE A 1 165 ? 67.00100 44.22800 22.88500 1.000 42.04000 164 PHE C O 1
ATOM 1298 N N . VAL A 1 166 ? 65.29400 43.86000 21.46200 1.000 39.10000 165 VAL C N 1
ATOM 1299 C CA . VAL A 1 166 ? 65.86600 42.60800 20.97100 1.000 43.79000 165 VAL C CA 1
ATOM 1300 C C . VAL A 1 166 ? 67.19100 42.87200 20.26800 1.000 43.28000 165 VAL C C 1
ATOM 1301 O O . VAL A 1 166 ? 68.16700 42.12500 20.43600 1.000 41.46000 165 VAL C O 1
ATOM 1305 N N . LYS A 1 167 ? 67.24300 43.93400 19.46200 1.000 43.85000 166 LYS C N 1
ATOM 1306 C CA . LYS A 1 167 ? 68.49300 44.34000 18.83100 1.000 41.28000 166 LYS C CA 1
ATOM 1307 C C . LYS A 1 167 ? 69.57900 44.57000 19.87500 1.000 43.50000 166 LYS C C 1
ATOM 1308 O O . LYS A 1 167 ? 70.70200 44.05900 19.75200 1.000 40.56000 166 LYS C O 1
ATOM 1314 N N . SER A 1 168 ? 69.25300 45.34500 20.91500 1.000 44.37000 167 SER C N 1
ATOM 1315 C CA . SER A 1 168 ? 70.20700 45.63200 21.98100 1.000 36.60000 167 SER C CA 1
ATOM 1316 C C . SER A 1 168 ? 70.70000 44.35600 22.65200 1.000 41.58000 167 SER C C 1
ATOM 1317 O O . SER A 1 168 ? 71.88900 44.22800 22.97500 1.000 41.45000 167 SER C O 1
ATOM 1320 N N . ILE A 1 169 ? 69.79800 43.40100 22.87700 1.000 35.68000 168 ILE C N 1
ATOM 1321 C CA . ILE A 1 169 ? 70.19700 42.18300 23.57600 1.000 35.48000 168 ILE C CA 1
ATOM 1322 C C . ILE A 1 169 ? 71.11800 41.34800 22.70200 1.000 37.27000 168 ILE C C 1
ATOM 1323 O O . ILE A 1 169 ? 72.14300 40.83000 23.16700 1.000 40.35000 168 ILE C O 1
ATOM 1328 N N . HIS A 1 170 ? 70.76300 41.18900 21.42500 1.000 34.95000 169 HIS C N 1
ATOM 1329 C CA . HIS A 1 170 ? 71.62900 40.44000 20.52300 1.000 36.78000 169 HIS C CA 1
ATOM 1330 C C . HIS A 1 170 ? 72.99900 41.09300 20.42300 1.000 38.03000 169 HIS C C 1
ATOM 1331 O O . HIS A 1 170 ? 74.02200 40.40300 20.41000 1.000 39.95000 169 HIS C O 1
ATOM 1338 N N . ALA A 1 171 ? 73.04000 42.42700 20.38600 1.000 41.96000 170 ALA C N 1
ATOM 1339 C CA . ALA A 1 171 ? 74.31500 43.13600 20.31300 1.000 34.72000 170 ALA C CA 1
ATOM 1340 C C . ALA A 1 171 ? 75.16700 42.87900 21.55000 1.000 43.89000 170 ALA C C 1
ATOM 1341 O O . ALA A 1 171 ? 76.35900 42.55600 21.44500 1.000 43.42000 170 ALA C O 1
ATOM 1343 N N . GLU A 1 172 ? 74.57300 43.04200 22.73800 1.000 44.74000 171 GLU C N 1
ATOM 1344 C CA . GLU A 1 172 ? 75.31000 42.80500 23.97700 1.000 44.95000 171 GLU C CA 1
ATOM 1345 C C . GLU A 1 172 ? 75.80100 41.36100 24.06700 1.000 46.85000 171 GLU C C 1
ATOM 1346 O O . GLU A 1 172 ? 76.90900 41.10300 24.55200 1.000 50.65000 171 GLU C O 1
ATOM 1352 N N . ASP A 1 173 ? 74.99500 40.40500 23.59600 1.000 43.09000 172 ASP C N 1
ATOM 1353 C CA . ASP A 1 173 ? 75.42000 39.00700 23.61000 1.000 47.49000 172 ASP C CA 1
ATOM 1354 C C . ASP A 1 173 ? 76.57400 38.77800 22.64300 1.000 43.21000 172 ASP C C 1
ATOM 1355 O O . ASP A 1 173 ? 77.53600 38.06900 22.96300 1.000 43.87000 172 ASP C O 1
ATOM 1360 N N . HIS A 1 174 ? 76.48400 39.37000 21.45400 1.000 41.70000 173 HIS C N 1
ATOM 1361 C CA . HIS A 1 174 ? 77.49600 39.18800 20.42300 1.000 40.29000 173 HIS C CA 1
ATOM 1362 C C . HIS A 1 174 ? 78.82400 39.81700 20.82800 1.000 45.09000 173 HIS C C 1
ATOM 1363 O O . HIS A 1 174 ? 79.89000 39.31300 20.45400 1.000 42.08000 173 HIS C O 1
ATOM 1370 N N . ARG A 1 175 ? 78.77600 40.89700 21.61200 1.000 49.17000 174 ARG C N 1
ATOM 1371 C CA . ARG A 1 175 ? 79.99700 41.55900 22.06500 1.000 36.26000 174 ARG C CA 1
ATOM 1372 C C . ARG A 1 175 ? 80.81300 40.66700 22.99700 1.000 40.51000 174 ARG C C 1
ATOM 1373 O O . ARG A 1 175 ? 82.05200 40.66300 22.93800 1.000 37.63000 174 ARG C O 1
ATOM 1381 N N . SER A 1 176 ? 80.14900 39.90200 23.86100 1.000 40.74000 175 SER C N 1
ATOM 1382 C CA . SER A 1 176 ? 80.83800 39.12000 24.88200 1.000 35.40000 175 SER C CA 1
ATOM 1383 C C . SER A 1 176 ? 80.80500 37.61700 24.61500 1.000 34.04000 175 SER C C 1
ATOM 1384 O O . SER A 1 176 ? 81.10900 36.83200 25.51800 1.000 39.45000 175 SER C O 1
ATOM 1387 N N . GLY A 1 177 ? 80.44500 37.19200 23.40600 1.000 37.87000 176 GLY C N 1
ATOM 1388 C CA . GLY A 1 177 ? 80.56600 35.79800 23.03400 1.000 29.63000 176 GLY C CA 1
ATOM 1389 C C . GLY A 1 177 ? 79.39500 34.90400 23.39600 1.000 44.90000 176 GLY C C 1
ATOM 1390 O O . GLY A 1 177 ? 79.38000 33.73900 22.97000 1.000 51.62000 176 GLY C O 1
ATOM 1391 N N . ARG A 1 178 ? 78.41800 35.39300 24.16200 1.000 40.65000 177 ARG C N 1
ATOM 1392 C CA . ARG A 1 178 ? 77.28300 34.55500 24.53400 1.000 41.48000 177 ARG C CA 1
ATOM 1393 C C . ARG A 1 178 ? 76.33600 34.37900 23.35500 1.000 41.30000 177 ARG C C 1
ATOM 1394 O O . ARG A 1 178 ? 76.12900 35.29200 22.54800 1.000 47.91000 177 ARG C O 1
ATOM 1402 N N . GLN A 1 179 ? 75.75300 33.19100 23.25300 1.000 38.78000 178 GLN C N 1
ATOM 1403 C CA . GLN A 1 179 ? 74.76000 32.96000 22.21900 1.000 55.51000 178 GLN C CA 1
ATOM 1404 C C . GLN A 1 179 ? 73.39800 33.45400 22.68900 1.000 51.08000 178 GLN C C 1
ATOM 1405 O O . GLN A 1 179 ? 73.05600 33.34900 23.87300 1.000 42.62000 178 GLN C O 1
ATOM 1411 N N . SER A 1 180 ? 72.62400 34.00100 21.75000 1.000 56.24000 179 SER C N 1
ATOM 1412 C CA . SER A 1 180 ? 71.32700 34.60100 22.04700 1.000 53.73000 179 SER C CA 1
ATOM 1413 C C . SER A 1 180 ? 70.23700 33.55500 21.86000 1.000 48.83000 179 SER C C 1
ATOM 1414 O O . SER A 1 180 ? 69.94900 33.14600 20.73000 1.000 49.44000 179 SER C O 1
ATOM 1417 N N . LYS A 1 181 ? 69.61900 33.10900 22.99100 1.000 39.62000 180 LYS C N 1
ATOM 1418 C CA . LYS A 1 181 ? 68.47300 32.24800 22.75700 1.000 36.88000 180 LYS C CA 1
ATOM 1419 C C . LYS A 1 181 ? 67.21500 33.09700 22.62100 1.000 45.68000 180 LYS C C 1
ATOM 1420 O O . LYS A 1 181 ? 67.16100 34.21900 23.13500 1.000 45.74000 180 LYS C O 1
ATOM 1426 N N . PRO A 1 182 ? 66.18900 32.60200 21.92500 1.000 47.27000 181 PRO C N 1
ATOM 1427 C CA . PRO A 1 182 ? 64.96400 33.39900 21.75300 1.000 42.67000 181 PRO C CA 1
ATOM 1428 C C . PRO A 1 182 ? 64.21700 33.54800 23.07000 1.000 37.13000 181 PRO C C 1
ATOM 1429 O O . PRO A 1 182 ? 63.92100 32.55900 23.74700 1.000 33.64000 181 PRO C O 1
ATOM 1433 N N . ASN A 1 183 ? 63.91200 34.79600 23.42900 1.000 32.66000 182 ASN C N 1
ATOM 1434 C CA . ASN A 1 183 ? 63.13600 35.07800 24.63100 1.000 32.90000 182 ASN C CA 1
ATOM 1435 C C . ASN A 1 183 ? 61.66000 34.82900 24.34400 1.000 31.91000 182 ASN C C 1
ATOM 1436 O O . ASN A 1 183 ? 61.06300 35.51000 23.50000 1.000 34.97000 182 ASN C O 1
ATOM 1441 N N . CYS A 1 184 ? 61.06300 33.87100 25.06100 1.000 34.61000 183 CYS C N 1
ATOM 1442 C CA . CYS A 1 184 ? 59.68100 33.49000 24.77500 1.000 35.59000 183 CYS C CA 1
ATOM 1443 C C . CYS A 1 184 ? 58.72500 34.66800 24.90200 1.000 33.23000 183 CYS C C 1
ATOM 1444 O O . CYS A 1 184 ? 57.74300 34.75900 24.15600 1.000 37.21000 183 CYS C O 1
ATOM 1447 N N . LEU A 1 185 ? 58.98100 35.57900 25.84500 1.000 31.58000 184 LEU C N 1
ATOM 1448 C CA . LEU A 1 185 ? 58.01400 36.65300 26.06000 1.000 32.76000 184 LEU C CA 1
ATOM 1449 C C . LEU A 1 185 ? 58.11000 37.71600 24.97300 1.000 29.33000 184 LEU C C 1
ATOM 1450 O O . LEU A 1 185 ? 57.08900 38.26200 24.54200 1.000 28.14000 184 LEU C O 1
ATOM 1455 N N . PHE A 1 186 ? 59.32100 38.02200 24.51000 1.000 28.48000 185 PHE C N 1
ATOM 1456 C CA . PHE A 1 186 ? 59.45300 38.90200 23.35500 1.000 26.93000 185 PHE C CA 1
ATOM 1457 C C . PHE A 1 186 ? 58.79500 38.28600 22.12800 1.000 28.86000 185 PHE C C 1
ATOM 1458 O O . PHE A 1 186 ? 58.13800 38.98800 21.34700 1.000 36.90000 185 PHE C O 1
ATOM 1466 N N . LEU A 1 187 ? 58.94200 36.96600 21.94900 1.000 26.64000 186 LEU C N 1
ATOM 1467 C CA . LEU A 1 187 ? 58.30100 36.31000 20.81300 1.000 22.19000 186 LEU C CA 1
ATOM 1468 C C . LEU A 1 187 ? 56.78700 36.37400 20.93700 1.000 30.58000 186 LEU C C 1
ATOM 1469 O O . LEU A 1 187 ? 56.08700 36.65100 19.95500 1.000 32.08000 186 LEU C O 1
ATOM 1474 N N . LEU A 1 188 ? 56.26400 36.13800 22.14100 1.000 24.99000 187 LEU C N 1
ATOM 1475 C CA . LEU A 1 188 ? 54.82100 36.15700 22.33100 1.000 28.22000 187 LEU C CA 1
ATOM 1476 C C . LEU A 1 188 ? 54.25500 37.55100 22.09600 1.000 27.01000 187 LEU C C 1
ATOM 1477 O O . LEU A 1 188 ? 53.21400 37.70300 21.44300 1.000 35.14000 187 LEU C O 1
ATOM 1482 N N . LEU A 1 189 ? 54.92600 38.58400 22.61500 1.000 31.85000 188 LEU C N 1
ATOM 1483 C CA . LEU A 1 189 ? 54.47300 39.95200 22.37100 1.000 26.42000 188 LEU C CA 1
ATOM 1484 C C . LEU A 1 189 ? 54.50900 40.27900 20.88300 1.000 27.52000 188 LEU C C 1
ATOM 1485 O O . LEU A 1 189 ? 53.55400 40.84200 20.33800 1.000 33.68000 188 LEU C O 1
ATOM 1490 N N . ARG A 1 190 ? 55.61500 39.94700 20.20800 1.000 32.28000 189 ARG C N 1
ATOM 1491 C CA . ARG A 1 190 ? 55.70600 40.21800 18.77700 1.000 34.69000 189 ARG C CA 1
ATOM 1492 C C . ARG A 1 190 ? 54.60900 39.49100 18.02000 1.000 31.23000 189 ARG C C 1
ATOM 1493 O O . ARG A 1 190 ? 54.02900 40.03100 17.06800 1.000 30.87000 189 ARG C O 1
ATOM 1501 N N . ALA A 1 191 ? 54.28000 38.27400 18.45600 1.000 31.46000 190 ALA C N 1
ATOM 1502 C CA . ALA A 1 191 ? 53.22000 37.52200 17.80100 1.000 24.48000 190 ALA C CA 1
ATOM 1503 C C . ALA A 1 191 ? 51.87500 38.21000 17.98100 1.000 28.09000 190 ALA C C 1
ATOM 1504 O O . ALA A 1 191 ? 51.11000 38.37400 17.01500 1.000 29.53000 190 ALA C O 1
ATOM 1506 N N . LYS A 1 192 ? 51.55500 38.61600 19.21400 1.000 26.10000 191 LYS C N 1
ATOM 1507 C CA . LYS A 1 192 ? 50.26100 39.26700 19.42200 1.000 27.09000 191 LYS C CA 1
ATOM 1508 C C . LYS A 1 192 ? 50.19700 40.58400 18.66100 1.000 22.55000 191 LYS C C 1
ATOM 1509 O O . LYS A 1 192 ? 49.15400 40.93800 18.10200 1.000 34.48000 191 LYS C O 1
ATOM 1515 N N . LEU A 1 193 ? 51.31400 41.30400 18.59900 1.000 26.45000 192 LEU C N 1
ATOM 1516 C CA . LEU A 1 193 ? 51.34100 42.59000 17.91000 1.000 27.76000 192 LEU C CA 1
ATOM 1517 C C . LEU A 1 193 ? 51.16100 42.41300 16.40800 1.000 26.20000 192 LEU C C 1
ATOM 1518 O O . LEU A 1 193 ? 50.42000 43.17100 15.77300 1.000 34.10000 192 LEU C O 1
ATOM 1523 N N . LEU A 1 194 ? 51.84300 41.42500 15.81900 1.000 30.55000 193 LEU C N 1
ATOM 1524 C CA . LEU A 1 194 ? 51.65800 41.14300 14.39900 1.000 27.36000 193 LEU C CA 1
ATOM 1525 C C . LEU A 1 194 ? 50.23400 40.70400 14.11400 1.000 30.10000 193 LEU C C 1
ATOM 1526 O O . LEU A 1 194 ? 49.67500 41.03000 13.05500 1.000 30.80000 193 LEU C O 1
ATOM 1531 N N . TYR A 1 195 ? 49.63000 39.94500 15.03600 1.000 30.73000 194 TYR C N 1
ATOM 1532 C CA . TYR A 1 195 ? 48.20800 39.64500 14.90000 1.000 26.24000 194 TYR C CA 1
ATOM 1533 C C . TYR A 1 195 ? 47.38400 40.92200 14.89500 1.000 31.65000 194 TYR C C 1
ATOM 1534 O O . TYR A 1 195 ? 46.43300 41.05300 14.11400 1.000 30.87000 194 TYR C O 1
ATOM 1543 N N . GLN A 1 196 ? 47.72600 41.87200 15.77000 1.000 30.66000 195 GLN C N 1
ATOM 1544 C CA . GLN A 1 196 ? 47.00500 43.14200 15.78600 1.000 26.74000 195 GLN C CA 1
ATOM 1545 C C . GLN A 1 196 ? 47.16600 43.88700 14.46900 1.000 27.80000 195 GLN C C 1
ATOM 1546 O O . GLN A 1 196 ? 46.24700 44.58800 14.04100 1.000 30.68000 195 GLN C O 1
ATOM 1552 N N . LYS A 1 197 ? 48.32300 43.74900 13.81500 1.000 35.22000 196 LYS C N 1
ATOM 1553 C CA . LYS A 1 197 ? 48.59200 44.38000 12.52500 1.000 29.31000 196 LYS C CA 1
ATOM 1554 C C . LYS A 1 197 ? 48.04200 43.58100 11.35100 1.000 34.33000 196 LYS C C 1
ATOM 1555 O O . LYS A 1 197 ? 48.32900 43.92600 10.19900 1.000 41.00000 196 LYS C O 1
ATOM 1561 N N . LYS A 1 198 ? 47.27900 42.52000 11.61900 1.000 32.01000 197 LYS C N 1
ATOM 1562 C CA . LYS A 1 198 ? 46.68500 41.68600 10.57700 1.000 31.33000 197 LYS C CA 1
ATOM 1563 C C . LYS A 1 198 ? 47.74800 40.98400 9.72900 1.000 30.03000 197 LYS C C 1
ATOM 1564 O O . LYS A 1 198 ? 47.52200 40.67000 8.55900 1.000 33.32000 197 LYS C O 1
ATOM 1570 N N . ASN A 1 199 ? 48.90800 40.70100 10.31900 1.000 33.06000 198 ASN C N 1
ATOM 1571 C CA . ASN A 1 199 ? 49.92600 39.87100 9.67800 1.000 31.30000 198 ASN C CA 1
ATOM 1572 C C . ASN A 1 199 ? 49.78900 38.45900 10.24800 1.000 33.31000 198 ASN C C 1
ATOM 1573 O O . ASN A 1 199 ? 50.48800 38.05400 11.18000 1.000 37.99000 198 ASN C O 1
ATOM 1578 N N . TYR A 1 200 ? 48.85900 37.69700 9.67300 1.000 29.00000 199 TYR C N 1
ATOM 1579 C CA . TYR A 1 200 ? 48.50600 36.42000 10.27600 1.000 26.59000 199 TYR C CA 1
ATOM 1580 C C . TYR A 1 200 ? 49.53000 35.33000 9.98800 1.000 30.08000 199 TYR C C 1
ATOM 1581 O O . TYR A 1 200 ? 49.74600 34.45500 10.83900 1.000 37.16000 199 TYR C O 1
ATOM 1590 N N . VAL A 1 201 ? 50.19200 35.36500 8.83200 1.000 29.67000 200 VAL C N 1
ATOM 1591 C CA . VAL A 1 201 ? 51.19300 34.34100 8.53500 1.000 34.93000 200 VAL C CA 1
ATOM 1592 C C . VAL A 1 201 ? 52.37800 34.45100 9.49400 1.000 31.27000 200 VAL C C 1
ATOM 1593 O O . VAL A 1 201 ? 52.80900 33.45300 10.09600 1.000 43.69000 200 VAL C O 1
ATOM 1597 N N . ALA A 1 202 ? 52.92500 35.66000 9.65300 1.000 27.05000 201 ALA C N 1
ATOM 1598 C CA . ALA A 1 202 ? 54.07300 35.83400 10.53700 1.000 27.00000 201 ALA C CA 1
ATOM 1599 C C . ALA A 1 202 ? 53.71200 35.47400 11.97200 1.000 31.52000 201 ALA C C 1
ATOM 1600 O O . ALA A 1 202 ? 54.47000 34.78400 12.67500 1.000 36.63000 201 ALA C O 1
ATOM 1602 N N . SER A 1 203 ? 52.55700 35.95900 12.42400 1.000 31.45000 202 SER C N 1
ATOM 1603 C CA . SER A 1 203 ? 52.07800 35.64700 13.76100 1.000 25.13000 202 SER C CA 1
ATOM 1604 C C . SER A 1 203 ? 52.00500 34.14200 13.96500 1.000 23.23000 202 SER C C 1
ATOM 1605 O O . SER A 1 203 ? 52.51800 33.60900 14.96000 1.000 26.28000 202 SER C O 1
ATOM 1608 N N . LEU A 1 204 ? 51.38600 33.44000 13.01200 1.000 27.71000 203 LEU C N 1
ATOM 1609 C CA . LEU A 1 204 ? 51.21900 31.99800 13.14400 1.000 26.36000 203 LEU C CA 1
ATOM 1610 C C . LEU A 1 204 ? 52.56200 31.30000 13.25000 1.000 27.01000 203 LEU C C 1
ATOM 1611 O O . LEU A 1 204 ? 52.72300 30.36700 14.05200 1.000 30.12000 203 LEU C O 1
ATOM 1616 N N . LYS A 1 205 ? 53.54400 31.73200 12.50400 1.000 28.37000 204 LYS C N 1
ATOM 1617 C CA . LYS A 1 205 ? 54.83800 31.11900 12.58700 1.000 28.26000 204 LYS C CA 1
ATOM 1618 C C . LYS A 1 205 ? 55.48100 31.30400 13.91200 1.000 28.25000 204 LYS C C 1
ATOM 1619 O O . LYS A 1 205 ? 56.07200 30.43200 14.40400 1.000 28.25000 204 LYS C O 1
ATOM 1625 N N . ILE A 1 206 ? 55.37100 32.48400 14.45500 1.000 30.96000 205 ILE C N 1
ATOM 1626 C CA . ILE A 1 206 ? 55.94600 32.70600 15.78300 1.000 24.89000 205 ILE C CA 1
ATOM 1627 C C . ILE A 1 206 ? 55.21600 31.87000 16.82900 1.000 33.00000 205 ILE C C 1
ATOM 1628 O O . ILE A 1 206 ? 55.83600 31.32700 17.75300 1.000 30.61000 205 ILE C O 1
ATOM 1633 N N . PHE A 1 207 ? 53.89000 31.75400 16.70700 1.000 29.15000 206 PHE C N 1
ATOM 1634 C CA . PHE A 1 207 ? 53.12800 31.01100 17.71000 1.000 24.95000 206 PHE C CA 1
ATOM 1635 C C . PHE A 1 207 ? 53.47200 29.52200 17.66000 1.000 27.17000 206 PHE C C 1
ATOM 1636 O O . PHE A 1 207 ? 53.64500 28.86800 18.70600 1.000 32.12000 206 PHE C O 1
ATOM 1644 N N . GLN A 1 208 ? 53.63600 28.98100 16.44700 1.000 26.82000 207 GLN C N 1
ATOM 1645 C CA . GLN A 1 208 ? 54.04100 27.58200 16.30600 1.000 31.10000 207 GLN C CA 1
ATOM 1646 C C . GLN A 1 208 ? 55.44900 27.34800 16.84700 1.000 28.86000 207 GLN C C 1
ATOM 1647 O O . GLN A 1 208 ? 55.70200 26.35500 17.56000 1.000 35.86000 207 GLN C O 1
ATOM 1653 N N . GLU A 1 209 ? 56.39000 28.25100 16.53600 1.000 31.72000 208 GLU C N 1
ATOM 1654 C CA . GLU A 1 209 ? 57.73400 28.02000 17.05400 1.000 32.64000 208 GLU C CA 1
ATOM 1655 C C . GLU A 1 209 ? 57.76600 28.14800 18.57200 1.000 33.66000 208 GLU C C 1
ATOM 1656 O O . GLU A 1 209 ? 58.50800 27.41400 19.23000 1.000 36.87000 208 GLU C O 1
ATOM 1662 N N . LEU A 1 210 ? 56.95900 29.05000 19.14800 1.000 37.96000 209 LEU C N 1
ATOM 1663 C CA . LEU A 1 210 ? 56.81600 29.10600 20.60200 1.000 34.13000 209 LEU C CA 1
ATOM 1664 C C . LEU A 1 210 ? 56.35800 27.76800 21.14700 1.000 27.90000 209 LEU C C 1
ATOM 1665 O O . LEU A 1 210 ? 56.86400 27.29700 22.17500 1.000 30.24000 209 LEU C O 1
ATOM 1670 N N . LEU A 1 211 ? 55.38900 27.15100 20.47500 1.000 34.47000 210 LEU C N 1
ATOM 1671 C CA . LEU A 1 211 ? 54.95600 25.81500 20.86900 1.000 40.15000 210 LEU C CA 1
ATOM 1672 C C . LEU A 1 211 ? 56.14600 24.86500 20.97000 1.000 40.45000 210 LEU C C 1
ATOM 1673 O O . LEU A 1 211 ? 56.29100 24.13000 21.95500 1.000 46.99000 210 LEU C O 1
ATOM 1678 N N . VAL A 1 212 ? 57.03600 24.89800 19.97400 1.000 45.44000 211 VAL C N 1
ATOM 1679 C CA . VAL A 1 212 ? 58.20600 24.00800 20.02400 1.000 36.85000 211 VAL C CA 1
ATOM 1680 C C . VAL A 1 212 ? 59.15400 24.40100 21.16300 1.000 34.96000 211 VAL C C 1
ATOM 1681 O O . VAL A 1 212 ? 59.68500 23.54100 21.87600 1.000 34.08000 211 VAL C O 1
ATOM 1685 N N . ILE A 1 213 ? 59.40600 25.70000 21.33600 1.000 38.60000 212 ILE C N 1
ATOM 1686 C CA . ILE A 1 213 ? 60.39800 26.14200 22.31700 1.000 31.18000 212 ILE C CA 1
ATOM 1687 C C . ILE A 1 213 ? 59.96000 25.77200 23.72900 1.000 36.77000 212 ILE C C 1
ATOM 1688 O O . ILE A 1 213 ? 60.78500 25.40300 24.57500 1.000 42.61000 212 ILE C O 1
ATOM 1693 N N . ASN A 1 214 ? 58.66600 25.88100 24.00700 1.000 44.83000 213 ASN C N 1
ATOM 1694 C CA . ASN A 1 214 ? 58.14200 25.70800 25.36200 1.000 38.23000 213 ASN C CA 1
ATOM 1695 C C . ASN A 1 214 ? 56.70100 25.26200 25.23800 1.000 39.18000 213 ASN C C 1
ATOM 1696 O O . ASN A 1 214 ? 55.77900 26.08500 25.24000 1.000 36.73000 213 ASN C O 1
ATOM 1701 N N . PRO A 1 215 ? 56.46400 23.95400 25.13100 1.000 42.42000 214 PRO C N 1
ATOM 1702 C CA . PRO A 1 215 ? 55.09000 23.47400 24.91400 1.000 37.42000 214 PRO C CA 1
ATOM 1703 C C . PRO A 1 215 ? 54.18000 23.64200 26.12100 1.000 39.22000 214 PRO C C 1
ATOM 1704 O O . PRO A 1 215 ? 52.97000 23.40200 25.99100 1.000 40.16000 214 PRO C O 1
ATOM 1708 N N . VAL A 1 216 ? 54.71000 24.03800 27.27700 1.000 41.09000 215 VAL C N 1
ATOM 1709 C CA . VAL A 1 216 ? 53.90600 24.28800 28.46800 1.000 36.60000 215 VAL C CA 1
ATOM 1710 C C . VAL A 1 216 ? 53.90800 25.77500 28.82900 1.000 36.68000 215 VAL C C 1
ATOM 1711 O O . VAL A 1 216 ? 53.55400 26.14500 29.95100 1.000 31.69000 215 VAL C O 1
ATOM 1715 N N . LEU A 1 217 ? 54.26400 26.62500 27.90300 1.000 37.45000 216 LEU C N 1
ATOM 1716 C CA . LEU A 1 217 ? 54.25600 28.04600 28.13000 1.000 31.62000 216 LEU C CA 1
ATOM 1717 C C . LEU A 1 217 ? 52.89800 28.58200 28.41200 1.000 30.53000 216 LEU C C 1
ATOM 1718 O O . LEU A 1 217 ? 51.96900 28.26800 27.82200 1.000 29.53000 216 LEU C O 1
ATOM 1723 N N . GLN A 1 218 ? 52.85100 29.45400 29.35400 1.000 37.91000 217 GLN C N 1
ATOM 1724 C CA . GLN A 1 218 ? 51.63600 30.08800 29.69700 1.000 35.36000 217 GLN C CA 1
ATOM 1725 C C . GLN A 1 218 ? 51.81400 31.55300 29.51000 1.000 35.79000 217 GLN C C 1
ATOM 1726 O O . GLN A 1 218 ? 52.69900 32.10400 30.05400 1.000 36.28000 217 GLN C O 1
ATOM 1732 N N . PRO A 1 219 ? 50.96400 32.19800 28.74800 1.000 31.85000 218 PRO C N 1
ATOM 1733 C CA . PRO A 1 219 ? 49.76100 31.90900 28.00900 1.000 25.95000 218 PRO C CA 1
ATOM 1734 C C . PRO A 1 219 ? 49.97900 30.95000 26.89600 1.000 28.76000 218 PRO C C 1
ATOM 1735 O O . PRO A 1 219 ? 50.91500 31.00000 26.23900 1.000 29.88000 218 PRO C O 1
ATOM 1739 N N . ASP A 1 220 ? 49.05400 30.06100 26.74800 1.000 28.06000 219 ASP C N 1
ATOM 1740 C CA . ASP A 1 220 ? 49.21500 28.96200 25.80400 1.000 27.42000 219 ASP C CA 1
ATOM 1741 C C . ASP A 1 220 ? 49.33400 29.47700 24.37300 1.000 29.75000 219 ASP C C 1
ATOM 1742 O O . ASP A 1 220 ? 48.37000 30.06800 23.85300 1.000 33.31000 219 ASP C O 1
ATOM 1747 N N . PRO A 1 221 ? 50.46500 29.26000 23.69600 1.000 30.06000 220 PRO C N 1
ATOM 1748 C CA . PRO A 1 221 ? 50.57500 29.70900 22.30000 1.000 28.54000 220 PRO C CA 1
ATOM 1749 C C . PRO A 1 221 ? 49.55800 29.05200 21.39900 1.000 23.97000 220 PRO C C 1
ATOM 1750 O O . PRO A 1 221 ? 49.18900 29.63800 20.37100 1.000 29.55000 220 PRO C O 1
ATOM 1754 N N . ARG A 1 222 ? 49.03700 27.87900 21.77700 1.000 28.26000 221 ARG C N 1
ATOM 1755 C CA . ARG A 1 222 ? 48.01600 27.23100 20.95900 1.000 27.46000 221 ARG C CA 1
ATOM 1756 C C . ARG A 1 222 ? 46.78900 28.11700 20.76900 1.000 27.14000 221 ARG C C 1
ATOM 1757 O O . ARG A 1 222 ? 46.10200 28.00800 19.74500 1.000 29.04000 221 ARG C O 1
ATOM 1765 N N . ILE A 1 223 ? 46.50900 29.02000 21.71600 1.000 29.34000 222 ILE C N 1
ATOM 1766 C CA . ILE A 1 223 ? 45.44400 29.99500 21.49300 1.000 21.35000 222 ILE C CA 1
ATOM 1767 C C . ILE A 1 223 ? 45.77200 30.87800 20.29300 1.000 24.85000 222 ILE C C 1
ATOM 1768 O O . ILE A 1 223 ? 44.95700 31.03000 19.37400 1.000 31.14000 222 ILE C O 1
ATOM 1773 N N . GLY A 1 224 ? 46.96300 31.48600 20.28600 1.000 26.97000 223 GLY C N 1
ATOM 1774 C CA . GLY A 1 224 ? 47.36400 32.28900 19.13800 1.000 21.18000 223 GLY C CA 1
ATOM 1775 C C . GLY A 1 224 ? 47.39600 31.48300 17.85100 1.000 24.87000 223 GLY C C 1
ATOM 1776 O O . GLY A 1 224 ? 47.03300 31.98300 16.77300 1.000 26.37000 223 GLY C O 1
ATOM 1777 N N . ILE A 1 225 ? 47.82900 30.22500 17.94400 1.000 27.03000 224 ILE C N 1
ATOM 1778 C CA . ILE A 1 225 ? 47.85200 29.36300 16.77000 1.000 32.09000 224 ILE C CA 1
ATOM 1779 C C . ILE A 1 225 ? 46.45800 29.25600 16.18800 1.000 26.77000 224 ILE C C 1
ATOM 1780 O O . ILE A 1 225 ? 46.24300 29.48400 14.98900 1.000 30.38000 224 ILE C O 1
ATOM 1785 N N . GLY A 1 226 ? 45.48500 28.90700 17.03500 1.000 30.93000 225 GLY C N 1
ATOM 1786 C CA . GLY A 1 226 ? 44.11800 28.81200 16.56400 1.000 21.36000 225 GLY C CA 1
ATOM 1787 C C . GLY A 1 226 ? 43.60900 30.12600 16.00700 1.000 30.82000 225 GLY C C 1
ATOM 1788 O O . GLY A 1 226 ? 42.90200 30.15000 14.99400 1.000 29.94000 225 GLY C O 1
ATOM 1789 N N . LEU A 1 227 ? 43.95200 31.24100 16.65900 1.000 28.96000 226 LEU C N 1
ATOM 1790 C CA . LEU A 1 227 ? 43.48600 32.53600 16.16800 1.000 21.10000 226 LEU C CA 1
ATOM 1791 C C . LEU A 1 227 ? 43.97900 32.77900 14.74600 1.000 24.06000 226 LEU C C 1
ATOM 1792 O O . LEU A 1 227 ? 43.20500 33.15800 13.86100 1.000 23.85000 226 LEU C O 1
ATOM 1797 N N . CYS A 1 228 ? 45.26700 32.53500 14.49800 1.000 27.87000 227 CYS C N 1
ATOM 1798 C CA . CYS A 1 228 ? 45.79500 32.75500 13.15400 1.000 23.16000 227 CYS C CA 1
ATOM 1799 C C . CYS A 1 228 ? 45.19800 31.78200 12.14900 1.000 22.98000 227 CYS C C 1
ATOM 1800 O O . CYS A 1 228 ? 44.84600 32.18000 11.03100 1.000 26.79000 227 CYS C O 1
ATOM 1803 N N . PHE A 1 229 ? 45.08400 30.50000 12.52200 1.000 26.96000 228 PHE C N 1
ATOM 1804 C CA . PHE A 1 229 ? 44.42000 29.52700 11.65600 1.000 28.37000 228 PHE C CA 1
ATOM 1805 C C . PHE A 1 229 ? 43.04200 30.01500 11.26400 1.000 31.92000 228 PHE C C 1
ATOM 1806 O O . PHE A 1 229 ? 42.63100 29.89900 10.10000 1.000 36.47000 228 PHE C O 1
ATOM 1814 N N . TRP A 1 230 ? 42.30600 30.56600 12.22900 1.000 31.81000 229 TRP C N 1
ATOM 1815 C CA . TRP A 1 230 ? 40.95600 31.02800 11.94900 1.000 25.71000 229 TRP C CA 1
ATOM 1816 C C . TRP A 1 230 ? 40.97200 32.20700 10.99000 1.000 30.12000 229 TRP C C 1
ATOM 1817 O O . TRP A 1 230 ? 40.23500 32.22100 9.99600 1.000 29.73000 229 TRP C O 1
ATOM 1828 N N . GLN A 1 231 ? 41.79100 33.22100 11.28100 1.000 26.68000 230 GLN C N 1
ATOM 1829 C CA . GLN A 1 231 ? 41.81200 34.38600 10.40000 1.000 26.69000 230 GLN C CA 1
ATOM 1830 C C . GLN A 1 231 ? 42.28300 34.01600 8.99500 1.000 30.85000 230 GLN C C 1
ATOM 1831 O O . GLN A 1 231 ? 41.87200 34.64900 8.01700 1.000 37.56000 230 GLN C O 1
ATOM 1837 N N . LEU A 1 232 ? 43.12900 32.99200 8.87100 1.000 29.56000 231 LEU C N 1
ATOM 1838 C CA . LEU A 1 232 ? 43.58000 32.49600 7.57700 1.000 29.98000 231 LEU C CA 1
ATOM 1839 C C . LEU A 1 232 ? 42.61100 31.49300 6.96400 1.000 34.21000 231 LEU C C 1
ATOM 1840 O O . LEU A 1 232 ? 43.01000 30.71700 6.08600 1.000 34.56000 231 LEU C O 1
ATOM 1845 N N . LYS A 1 233 ? 41.36300 31.47700 7.43500 1.000 34.51000 232 LYS C N 1
ATOM 1846 C CA . LYS A 1 233 ? 40.28300 30.68400 6.84600 1.000 28.15000 232 LYS C CA 1
ATOM 1847 C C . LYS A 1 233 ? 40.52700 29.17700 6.96300 1.000 35.53000 232 LYS C C 1
ATOM 1848 O O . LYS A 1 233 ? 40.17600 28.39800 6.06900 1.000 37.00000 232 LYS C O 1
ATOM 1854 N N . ASP A 1 234 ? 41.07900 28.75000 8.10000 1.000 33.13000 233 ASP C N 1
ATOM 1855 C CA . ASP A 1 234 ? 41.24200 27.33100 8.42200 1.000 29.67000 233 ASP C CA 1
ATOM 1856 C C . ASP A 1 234 ? 40.58000 27.03800 9.76600 1.000 27.68000 233 ASP C C 1
ATOM 1857 O O . ASP A 1 234 ? 41.26100 26.78800 10.76800 1.000 28.08000 233 ASP C O 1
ATOM 1862 N N . PRO A 1 235 ? 39.24900 27.05100 9.82000 1.000 28.16000 234 PRO C N 1
ATOM 1863 C CA . PRO A 1 235 ? 38.57300 26.87000 11.11900 1.000 28.79000 234 PRO C CA 1
ATOM 1864 C C . PRO A 1 235 ? 38.79600 25.50500 11.74900 1.000 28.59000 234 PRO C C 1
ATOM 1865 O O . PRO A 1 235 ? 38.81900 25.40500 12.98600 1.000 28.53000 234 PRO C O 1
ATOM 1869 N N . LYS A 1 236 ? 38.97400 24.44700 10.95100 1.000 32.71000 235 LYS C N 1
ATOM 1870 C CA . LYS A 1 236 ? 39.14500 23.11800 11.53600 1.000 31.62000 235 LYS C CA 1
ATOM 1871 C C . LYS A 1 236 ? 40.42900 23.03400 12.34900 1.000 31.02000 235 LYS C C 1
ATOM 1872 O O . LYS A 1 236 ? 40.42400 22.53400 13.48100 1.000 36.16000 235 LYS C O 1
ATOM 1878 N N . MET A 1 237 ? 41.54200 23.53300 11.79600 1.000 31.80000 236 MET C N 1
ATOM 1879 C CA . MET A 1 237 ? 42.79900 23.53600 12.53800 1.000 26.29000 236 MET C CA 1
ATOM 1880 C C . MET A 1 237 ? 42.75100 24.50600 13.71200 1.000 30.51000 236 MET C C 1
ATOM 1881 O O . MET A 1 237 ? 43.33600 24.23900 14.77300 1.000 30.55000 236 MET C O 1
ATOM 1886 N N . ALA A 1 238 ? 42.08500 25.64800 13.54000 1.000 29.52000 237 ALA C N 1
ATOM 1887 C CA . ALA A 1 238 ? 41.91400 26.56100 14.66500 1.000 28.12000 237 ALA C CA 1
ATOM 1888 C C . ALA A 1 238 ? 41.24000 25.84900 15.82900 1.000 25.28000 237 ALA C C 1
ATOM 1889 O O . ALA A 1 238 ? 41.72300 25.89800 16.97200 1.000 30.75000 237 ALA C O 1
ATOM 1891 N N . ILE A 1 239 ? 40.14000 25.15000 15.54600 1.000 27.56000 238 ILE C N 1
ATOM 1892 C CA . ILE A 1 239 ? 39.40500 24.47200 16.60700 1.000 30.66000 238 ILE C CA 1
ATOM 1893 C C . ILE A 1 239 ? 40.22900 23.32800 17.18700 1.000 28.19000 238 ILE C C 1
ATOM 1894 O O . ILE A 1 239 ? 40.20000 23.08600 18.39900 1.000 34.02000 238 ILE C O 1
ATOM 1899 N N . LYS A 1 240 ? 41.00100 22.68300 16.39300 1.000 28.66000 239 LYS C N 1
ATOM 1900 C CA . LYS A 1 240 ? 41.82000 21.67000 16.88300 1.000 30.45000 239 LYS C CA 1
ATOM 1901 C C . LYS A 1 240 ? 42.83700 22.23600 17.85100 1.000 27.96000 239 LYS C C 1
ATOM 1902 O O . LYS A 1 240 ? 43.07800 21.67900 18.83400 1.000 32.32000 239 LYS C O 1
ATOM 1908 N N . SER A 1 241 ? 43.38300 23.37900 17.55900 1.000 30.78000 240 SER C N 1
ATOM 1909 C CA . SER A 1 241 ? 44.33400 24.02300 18.45800 1.000 27.94000 240 SER C CA 1
ATOM 1910 C C . SER A 1 241 ? 43.66900 24.40700 19.77800 1.000 27.90000 240 SER C C 1
ATOM 1911 O O . SER A 1 241 ? 44.22000 24.16100 20.86200 1.000 33.88000 240 SER C O 1
ATOM 1914 N N . TRP A 1 242 ? 42.48700 25.02300 19.70600 1.000 29.22000 241 TRP C N 1
ATOM 1915 C CA . TRP A 1 242 ? 41.82100 25.45800 20.93700 1.000 29.58000 241 TRP C CA 1
ATOM 1916 C C . TRP A 1 242 ? 41.40900 24.26500 21.79300 1.000 24.64000 241 TRP C C 1
ATOM 1917 O O . TRP A 1 242 ? 41.55200 24.29500 23.02400 1.000 24.54000 241 TRP C O 1
ATOM 1928 N N . GLN A 1 243 ? 40.88900 23.21200 21.15800 1.000 27.27000 242 GLN C N 1
ATOM 1929 C CA . GLN A 1 243 ? 40.59600 21.97800 21.87300 1.000 27.43000 242 GLN C CA 1
ATOM 1930 C C . GLN A 1 243 ? 41.83500 21.43100 22.56500 1.000 33.25000 242 GLN C C 1
ATOM 1931 O O . GLN A 1 243 ? 41.75500 20.95300 23.70400 1.000 34.70000 242 GLN C O 1
ATOM 1937 N N . ARG A 1 244 ? 42.99300 21.47800 21.89400 1.000 36.69000 243 ARG C N 1
ATOM 1938 C CA . ARG A 1 244 ? 44.21200 20.98200 22.52600 1.000 28.77000 243 ARG C CA 1
ATOM 1939 C C . ARG A 1 244 ? 44.58100 21.81900 23.74700 1.000 34.81000 243 ARG C C 1
ATOM 1940 O O . ARG A 1 244 ? 44.92900 21.27400 24.81000 1.000 40.00000 243 ARG C O 1
ATOM 1948 N N . ALA A 1 245 ? 44.51800 23.14900 23.60800 1.000 32.11000 244 ALA C N 1
ATOM 1949 C CA . ALA A 1 245 ? 44.77000 24.03400 24.74400 1.000 28.62000 244 ALA C CA 1
ATOM 1950 C C . ALA A 1 245 ? 43.86900 23.68100 25.91800 1.000 27.55000 244 ALA C C 1
ATOM 1951 O O . ALA A 1 245 ? 44.31900 23.61400 27.06600 1.000 32.22000 244 ALA C O 1
ATOM 1953 N N . LEU A 1 246 ? 42.58300 23.45900 25.64700 1.000 32.13000 245 LEU C N 1
ATOM 1954 C CA . LEU A 1 246 ? 41.66700 23.12200 26.73100 1.000 30.99000 245 LEU C CA 1
ATOM 1955 C C . LEU A 1 246 ? 42.01400 21.77300 27.34100 1.000 36.67000 245 LEU C C 1
ATOM 1956 O O . LEU A 1 246 ? 41.99500 21.61600 28.56900 1.000 42.90000 245 LEU C O 1
ATOM 1961 N N . GLN A 1 247 ? 42.34000 20.78700 26.50000 1.000 31.08000 246 GLN C N 1
ATOM 1962 C CA . GLN A 1 247 ? 42.58800 19.44800 27.01300 1.000 37.06000 246 GLN C CA 1
ATOM 1963 C C . GLN A 1 247 ? 43.81100 19.41600 27.91800 1.000 38.01000 246 GLN C C 1
ATOM 1964 O O . GLN A 1 247 ? 43.81900 18.66600 28.90000 1.000 40.96000 246 GLN C O 1
ATOM 1970 N N . ILE A 1 248 ? 44.83500 20.23600 27.64100 1.000 37.33000 247 ILE C N 1
ATOM 1971 C CA . ILE A 1 248 ? 46.02300 20.21000 28.49800 1.000 32.58000 247 ILE C CA 1
ATOM 1972 C C . ILE A 1 248 ? 45.92500 21.13200 29.71000 1.000 33.83000 247 ILE C C 1
ATOM 1973 O O . ILE A 1 248 ? 46.81400 21.09200 30.57400 1.000 41.02000 247 ILE C O 1
ATOM 1978 N N . ASN A 1 249 ? 44.88200 21.96100 29.81000 1.000 37.39000 248 ASN C N 1
ATOM 1979 C CA . ASN A 1 249 ? 44.66900 22.77900 31.01300 1.000 32.87000 248 ASN C CA 1
ATOM 1980 C C . ASN A 1 249 ? 43.17200 23.09200 31.09200 1.000 35.13000 248 ASN C C 1
ATOM 1981 O O . ASN A 1 249 ? 42.71100 24.12400 30.59800 1.000 37.44000 248 ASN C O 1
ATOM 1986 N N . SER A 1 250 ? 42.42300 22.18600 31.73000 1.000 37.46000 249 SER C N 1
ATOM 1987 C CA . SER A 1 250 ? 40.97100 22.31800 31.79400 1.000 38.27000 249 SER C CA 1
ATOM 1988 C C . SER A 1 250 ? 40.52700 23.60500 32.47700 1.000 39.18000 249 SER C C 1
ATOM 1989 O O . SER A 1 250 ? 39.36900 24.00800 32.31800 1.000 49.11000 249 SER C O 1
ATOM 1992 N N . LYS A 1 251 ? 41.41300 24.26000 33.22100 1.000 39.82000 250 LYS C N 1
ATOM 1993 C CA . LYS A 1 251 ? 41.10000 25.51600 33.88600 1.000 39.34000 250 LYS C CA 1
ATOM 1994 C C . LYS A 1 251 ? 41.42300 26.74200 33.02800 1.000 42.93000 250 LYS C C 1
ATOM 1995 O O . LYS A 1 251 ? 41.37000 27.86900 33.53800 1.000 44.83000 250 LYS C O 1
ATOM 2001 N N . ASN A 1 252 ? 41.75600 26.55300 31.74900 1.000 39.42000 251 ASN C N 1
ATOM 2002 C CA . ASN A 1 252 ? 42.03600 27.67400 30.84800 1.000 37.30000 251 ASN C CA 1
ATOM 2003 C C . ASN A 1 252 ? 40.70900 28.22000 30.33200 1.000 36.15000 251 ASN C C 1
ATOM 2004 O O . ASN A 1 252 ? 40.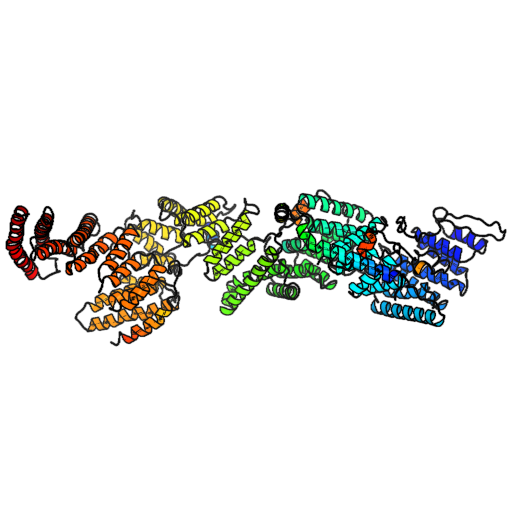10200 27.64500 29.42100 1.000 34.86000 251 ASN C O 1
ATOM 2009 N N . THR A 1 253 ? 40.25600 29.34300 30.90400 1.000 34.77000 252 THR C N 1
ATOM 2010 C CA . THR A 1 253 ? 38.94000 29.87000 30.54400 1.000 32.69000 252 THR C CA 1
ATOM 2011 C C . THR A 1 253 ? 38.88400 30.32200 29.08700 1.000 36.91000 252 THR C C 1
ATOM 2012 O O . THR A 1 253 ? 37.90300 30.03700 28.38800 1.000 40.01000 252 THR C O 1
ATOM 2016 N N . SER A 1 254 ? 39.90000 31.06300 28.62500 1.000 32.27000 253 SER C N 1
ATOM 2017 C CA . SER A 1 254 ? 39.94900 31.46700 27.21900 1.000 27.89000 253 SER C CA 1
ATOM 2018 C C . SER A 1 254 ? 39.74400 30.27100 26.31100 1.000 28.20000 253 SER C C 1
ATOM 2019 O O . SER A 1 254 ? 38.97800 30.32600 25.34100 1.000 36.81000 253 SER C O 1
ATOM 2022 N N . ALA A 1 255 ? 40.42900 29.17200 26.61200 1.000 26.82000 254 ALA C N 1
ATOM 2023 C CA . ALA A 1 255 ? 40.30100 28.00100 25.76100 1.000 28.76000 254 ALA C CA 1
ATOM 2024 C C . ALA A 1 255 ? 38.89600 27.44500 25.84200 1.000 26.48000 254 ALA C C 1
ATOM 2025 O O . ALA A 1 255 ? 38.34500 26.98500 24.83400 1.000 32.09000 254 ALA C O 1
ATOM 2027 N N . SER A 1 256 ? 38.27700 27.50600 27.02500 1.000 25.95000 255 SER C N 1
ATOM 2028 C CA . SER A 1 256 ? 36.91800 26.98400 27.14000 1.000 28.85000 255 SER C CA 1
ATOM 2029 C C . SER A 1 256 ? 35.93500 27.82400 26.32800 1.000 28.37000 255 SER C C 1
ATOM 2030 O O . SER A 1 256 ? 35.05800 27.27600 25.64300 1.000 34.59000 255 SER C O 1
ATOM 2033 N N . ILE A 1 257 ? 36.08200 29.15300 26.35500 1.000 28.64000 256 ILE C N 1
ATOM 2034 C CA . ILE A 1 257 ? 35.23700 29.99500 25.50100 1.000 28.78000 256 ILE C CA 1
ATOM 2035 C C . ILE A 1 257 ? 35.48200 29.68800 24.02500 1.000 28.73000 256 ILE C C 1
ATOM 2036 O O . ILE A 1 257 ? 34.53900 29.62500 23.22300 1.000 33.54000 256 ILE C O 1
ATOM 2041 N N . LEU A 1 258 ? 36.75100 29.51200 23.63300 1.000 28.06000 257 LEU C N 1
ATOM 2042 C CA . LEU A 1 258 ? 37.05000 29.26500 22.22500 1.000 24.04000 257 LEU C CA 1
ATOM 2043 C C . LEU A 1 258 ? 36.49200 27.91900 21.77500 1.000 25.37000 257 LEU C C 1
ATOM 2044 O O . LEU A 1 258 ? 35.93700 27.80400 20.67300 1.000 24.99000 257 LEU C O 1
ATOM 2049 N N . VAL A 1 259 ? 36.61600 26.89000 22.62100 1.000 30.16000 258 VAL C N 1
ATOM 2050 C CA . VAL A 1 259 ? 36.04600 25.58000 22.31500 1.000 32.08000 258 VAL C CA 1
ATOM 2051 C C . VAL A 1 259 ? 34.53700 25.66900 22.23100 1.000 26.73000 258 VAL C C 1
ATOM 2052 O O . VAL A 1 259 ? 33.91100 24.97600 21.41900 1.000 35.51000 258 VAL C O 1
ATOM 2056 N N . LEU A 1 260 ? 33.92600 26.54500 23.03400 1.000 28.67000 259 LEU C N 1
ATOM 2057 C CA . LEU A 1 260 ? 32.48000 26.74200 22.96000 1.000 32.25000 259 LEU C CA 1
ATOM 2058 C C . LEU A 1 260 ? 32.07200 27.36000 21.62400 1.000 33.78000 259 LEU C C 1
ATOM 2059 O O . LEU A 1 260 ? 31.10500 26.91500 20.98000 1.000 35.14000 259 LEU C O 1
ATOM 2064 N N . LEU A 1 261 ? 32.78100 28.41300 21.20400 1.000 31.05000 260 LEU C N 1
ATOM 2065 C CA . LEU A 1 261 ? 32.52100 28.98200 19.88200 1.000 30.40000 260 LEU C CA 1
ATOM 2066 C C . LEU A 1 261 ? 32.69100 27.92000 18.79700 1.000 31.22000 260 LEU C C 1
ATOM 2067 O O . LEU A 1 261 ? 31.89600 27.84500 17.84900 1.000 34.95000 260 LEU C O 1
ATOM 2072 N N . GLY A 1 262 ? 33.72600 27.08700 18.92200 1.000 27.65000 261 GLY C N 1
ATOM 2073 C CA . GLY A 1 262 ? 33.91100 26.02000 17.95700 1.000 26.64000 261 GLY C CA 1
ATOM 2074 C C . GLY A 1 262 ? 32.75900 25.04000 17.95800 1.000 29.10000 261 GLY C C 1
ATOM 2075 O O . GLY A 1 262 ? 32.39500 24.49700 16.91200 1.000 31.03000 261 GLY C O 1
ATOM 2076 N N . GLU A 1 263 ? 32.15900 24.80600 19.12700 1.000 30.81000 262 GLU C N 1
ATOM 2077 C CA . GLU A 1 263 ? 31.01300 23.90500 19.19300 1.000 29.47000 262 GLU C CA 1
ATOM 2078 C C . GLU A 1 263 ? 29.82200 24.49600 18.45500 1.000 28.85000 262 GLU C C 1
ATOM 2079 O O . GLU A 1 263 ? 29.14900 23.79400 17.68600 1.000 35.13000 262 GLU C O 1
ATOM 2085 N N . PHE A 1 264 ? 29.55500 25.78900 18.66400 1.000 25.80000 263 PHE C N 1
ATOM 2086 C CA . PHE A 1 264 ? 28.48800 26.44300 17.90200 1.000 29.31000 263 PHE C CA 1
ATOM 2087 C C . PHE A 1 264 ? 28.74200 26.35000 16.39600 1.000 27.01000 263 PHE C C 1
ATOM 2088 O O . PHE A 1 264 ? 27.84900 25.98300 15.61700 1.000 30.59000 263 PHE C O 1
ATOM 2096 N N . HIS A 1 265 ? 29.96500 26.67000 15.97300 1.000 30.60000 264 HIS C N 1
ATOM 2097 C CA . HIS A 1 265 ? 30.30400 26.65200 14.55000 1.000 23.93000 264 HIS C CA 1
ATOM 2098 C C . HIS A 1 265 ? 30.11900 25.26000 13.95600 1.000 29.02000 264 HIS C C 1
ATOM 2099 O O . HIS A 1 265 ? 29.49000 25.09800 12.90200 1.000 32.54000 264 HIS C O 1
ATOM 2106 N N . ASN A 1 266 ? 30.66400 24.24000 14.62800 1.000 34.77000 265 ASN C N 1
ATOM 2107 C CA . ASN A 1 266 ? 30.58600 22.88100 14.10700 1.000 27.77000 265 ASN C CA 1
ATOM 2108 C C . ASN A 1 266 ? 29.15900 22.36800 14.10100 1.000 30.18000 265 ASN C C 1
ATOM 2109 O O . ASN A 1 266 ? 28.76300 21.64400 13.18200 1.000 31.45000 265 ASN C O 1
ATOM 2114 N N . SER A 1 267 ? 28.35700 22.73000 15.10100 1.000 29.30000 266 SER C N 1
ATOM 2115 C CA . SER A 1 267 ? 26.96500 22.31800 15.04000 1.000 33.71000 266 SER C CA 1
ATOM 2116 C C . SER A 1 267 ? 26.27400 22.96100 13.84600 1.000 34.70000 266 SER C C 1
ATOM 2117 O O . SER A 1 267 ? 25.48500 22.31100 13.15000 1.000 43.57000 266 SER C O 1
ATOM 2120 N N . LEU A 1 268 ? 26.59000 24.22600 13.56200 1.000 33.96000 267 LEU C N 1
ATOM 2121 C CA . LEU A 1 268 ? 25.89000 24.90800 12.47200 1.000 30.40000 267 LEU C CA 1
ATOM 2122 C C . LEU A 1 268 ? 26.34700 24.42500 11.09900 1.000 32.62000 267 LEU C C 1
ATOM 2123 O O . LEU A 1 268 ? 25.55400 24.44100 10.15300 1.000 38.46000 267 LEU C O 1
ATOM 2128 N N . THR A 1 269 ? 27.60900 23.99800 10.96000 1.000 35.09000 268 THR C N 1
ATOM 2129 C CA . THR A 1 269 ? 28.16400 23.70500 9.64200 1.000 36.88000 268 THR C CA 1
ATOM 2130 C C . THR A 1 269 ? 28.40400 22.22300 9.35300 1.000 44.76000 268 THR C C 1
ATOM 2131 O O . THR A 1 269 ? 28.50500 21.85800 8.17800 1.000 45.48000 268 THR C O 1
ATOM 2135 N N . ASP A 1 270 ? 28.49500 21.36700 10.37400 1.000 43.10000 269 ASP C N 1
ATOM 2136 C CA . ASP A 1 270 ? 28.74700 19.94100 10.19400 1.000 42.53000 269 ASP C CA 1
ATOM 2137 C C . ASP A 1 270 ? 27.49300 19.07500 10.25600 1.000 45.95000 269 ASP C C 1
ATOM 2138 O O . ASP A 1 270 ? 27.48000 17.98700 9.66900 1.000 48.61000 269 ASP C O 1
ATOM 2143 N N . SER A 1 271 ? 26.45200 19.51400 10.96300 1.000 41.17000 270 SER C N 1
ATOM 2144 C CA . SER A 1 271 ? 25.24900 18.70600 11.11100 1.000 42.71000 270 SER C CA 1
ATOM 2145 C C . SER A 1 271 ? 24.61600 18.41200 9.75300 1.000 50.03000 270 SER C C 1
ATOM 2146 O O . SER A 1 271 ? 24.43100 19.31400 8.92900 1.000 53.57000 270 SER C O 1
ATOM 2149 N N . THR A 1 272 ? 24.27800 17.14000 9.52600 1.000 57.11000 271 THR C N 1
ATOM 2150 C CA . THR A 1 272 ? 23.66400 16.70300 8.27800 1.000 52.27000 271 THR C CA 1
ATOM 2151 C C . THR A 1 272 ? 22.15800 16.52000 8.38400 1.000 53.72000 271 THR C C 1
ATOM 2152 O O . THR A 1 272 ? 21.50700 16.27000 7.36300 1.000 56.31000 271 THR C O 1
ATOM 2156 N N . ASN A 1 273 ? 21.59300 16.63500 9.58300 1.000 45.60000 272 ASN C N 1
ATOM 2157 C CA . ASN A 1 273 ? 20.15600 16.52500 9.76200 1.000 45.82000 272 ASN C CA 1
ATOM 2158 C C . ASN A 1 273 ? 19.75600 17.29400 11.01400 1.000 46.59000 272 ASN C C 1
ATOM 2159 O O . ASN A 1 273 ? 20.59400 17.66800 11.84000 1.000 47.03000 272 ASN C O 1
ATOM 2164 N N . ASP A 1 274 ? 18.44900 17.50300 11.15700 1.000 43.99000 273 ASP C N 1
ATOM 2165 C CA . ASP A 1 274 ? 17.94900 18.32700 12.24900 1.000 44.55000 273 ASP C CA 1
ATOM 2166 C C . ASP A 1 274 ? 18.16800 17.67600 13.61100 1.000 46.06000 273 ASP C C 1
ATOM 2167 O O . ASP A 1 274 ? 18.32100 18.38500 14.61100 1.000 44.74000 273 ASP C O 1
ATOM 2172 N N . GLU A 1 275 ? 18.20100 16.34300 13.68100 1.000 52.07000 274 GLU C N 1
ATOM 2173 C CA . GLU A 1 275 ? 18.37400 15.69300 14.97800 1.000 52.05000 274 GLU C CA 1
ATOM 2174 C C . GLU A 1 275 ? 19.78300 15.91300 15.51300 1.000 45.01000 274 GLU C C 1
ATOM 2175 O O . GLU A 1 275 ? 19.96800 16.31200 16.67200 1.000 51.43000 274 GLU C O 1
ATOM 2181 N N . VAL A 1 276 ? 20.79100 15.65900 14.67700 1.000 44.85000 275 VAL C N 1
ATOM 2182 C CA . VAL A 1 276 ? 22.17000 15.93000 15.07400 1.000 47.68000 275 VAL C CA 1
ATOM 2183 C C . VAL A 1 276 ? 22.35200 17.40900 15.39600 1.000 44.97000 275 VAL C C 1
ATOM 2184 O O . VAL A 1 276 ? 23.07300 17.77000 16.33900 1.000 43.87000 275 VAL C O 1
ATOM 2188 N N . PHE A 1 277 ? 21.70400 18.28700 14.62000 1.000 47.82000 276 PHE C N 1
ATOM 2189 C CA . PHE A 1 277 ? 21.82500 19.71900 14.87300 1.000 42.00000 276 PHE C CA 1
ATOM 2190 C C . PHE A 1 277 ? 21.27400 20.08100 16.24400 1.000 41.57000 276 PHE C C 1
ATOM 2191 O O . PHE A 1 277 ? 21.93200 20.78300 17.01800 1.000 45.26000 276 PHE C O 1
ATOM 2199 N N . LYS A 1 278 ? 20.05200 19.64000 16.55300 1.000 47.75000 277 LYS C N 1
ATOM 2200 C CA . LYS A 1 278 ? 19.46300 19.97600 17.84700 1.000 46.80000 277 LYS C CA 1
ATOM 2201 C C . LYS A 1 278 ? 20.28000 19.38700 18.99000 1.000 42.66000 277 LYS C C 1
ATOM 2202 O O . LYS A 1 278 ? 20.46400 20.03600 20.02400 1.000 46.91000 277 LYS C O 1
ATOM 2208 N N . GLU A 1 279 ? 20.84300 18.19200 18.79900 1.000 45.55000 278 GLU C N 1
ATOM 2209 C CA . GLU A 1 279 ? 21.67600 17.60300 19.84500 1.000 49.59000 278 GLU C CA 1
ATOM 2210 C C . GLU A 1 279 ? 22.92500 18.44800 20.10500 1.000 45.65000 278 GLU C C 1
ATOM 2211 O O . GLU A 1 279 ? 23.19100 18.86700 21.24300 1.000 45.40000 278 GLU C O 1
ATOM 2217 N N . THR A 1 280 ? 23.70900 18.71300 19.05200 1.000 42.75000 279 THR C N 1
ATOM 2218 C CA . THR A 1 280 ? 24.96800 19.43100 19.23100 1.000 43.11000 279 THR C CA 1
ATOM 2219 C C . THR A 1 280 ? 24.73200 20.87300 19.67000 1.000 43.70000 279 THR C C 1
ATOM 2220 O O . THR A 1 280 ? 25.48200 21.41100 20.49900 1.000 42.22000 279 THR C O 1
ATOM 2224 N N . PHE A 1 281 ? 23.69000 21.51500 19.14000 1.000 36.38000 280 PHE C N 1
ATOM 2225 C CA . PHE A 1 281 ? 23.40000 22.88600 19.53500 1.000 31.81000 280 PHE C CA 1
ATOM 2226 C C . PHE A 1 281 ? 22.90400 22.94700 20.97400 1.000 35.89000 280 PHE C C 1
ATOM 2227 O O . PHE A 1 281 ? 23.24100 23.88400 21.70900 1.000 34.62000 280 PHE C O 1
ATOM 2235 N N . SER A 1 282 ? 22.10500 21.96100 21.40300 1.000 37.37000 281 SER C N 1
ATOM 2236 C CA . SER A 1 282 ? 21.69700 21.92500 22.79900 1.000 34.49000 281 SER C CA 1
ATOM 2237 C C . SER A 1 282 ? 22.90100 21.74600 23.70300 1.000 37.64000 281 SER C C 1
ATOM 2238 O O . SER A 1 282 ? 22.98000 22.37000 24.76800 1.000 39.52000 281 SER C O 1
ATOM 2241 N N . LYS A 1 283 ? 23.86000 20.90800 23.29100 1.000 37.14000 282 LYS C N 1
ATOM 2242 C CA . LYS A 1 283 ? 25.06000 20.74400 24.10900 1.000 33.93000 282 LYS C CA 1
ATOM 2243 C C . LYS A 1 283 ? 25.85400 22.04400 24.18000 1.000 39.01000 282 LYS C C 1
ATOM 2244 O O . LYS A 1 283 ? 26.38500 22.40600 25.23900 1.000 41.89000 282 LYS C O 1
ATOM 2250 N N . ALA A 1 284 ? 25.95700 22.75700 23.05700 1.000 39.66000 283 ALA C N 1
ATOM 2251 C CA . ALA A 1 284 ? 26.64400 24.04300 23.07800 1.000 32.20000 283 ALA C CA 1
ATOM 2252 C C . ALA A 1 284 ? 25.93700 25.02700 24.00900 1.000 32.10000 283 ALA C C 1
ATOM 2253 O O . ALA A 1 284 ? 26.58500 25.71900 24.80200 1.000 31.36000 283 ALA C O 1
ATOM 2255 N N . LEU A 1 285 ? 24.60700 25.09700 23.93600 1.000 33.73000 284 LEU C N 1
ATOM 2256 C CA . LEU A 1 285 ? 23.86400 26.01600 24.80000 1.000 28.40000 284 LEU C CA 1
ATOM 2257 C C . LEU A 1 285 ? 24.01100 25.63500 26.27300 1.000 33.00000 284 LEU C C 1
ATOM 2258 O O . LEU A 1 285 ? 24.10700 26.51200 27.14400 1.000 35.96000 284 LEU C O 1
ATOM 2263 N N . SER A 1 286 ? 24.07100 24.32900 26.56300 1.000 36.63000 285 SER C N 1
ATOM 2264 C CA . SER A 1 286 ? 24.30100 23.85900 27.92900 1.000 35.56000 285 SER C CA 1
ATOM 2265 C C . SER A 1 286 ? 25.67000 24.29100 28.44900 1.000 41.45000 285 SER C C 1
ATOM 2266 O O . SER A 1 286 ? 25.78900 24.81900 29.56700 1.000 41.29000 285 SER C O 1
ATOM 2269 N N . ASP A 1 287 ? 26.72400 24.03900 27.66000 1.000 38.48000 286 ASP C N 1
ATOM 2270 C CA . ASP A 1 287 ? 28.05600 24.49400 28.04700 1.000 32.10000 286 ASP C CA 1
ATOM 2271 C C . ASP A 1 287 ? 28.08700 26.00400 28.21100 1.000 33.63000 286 ASP C C 1
ATOM 2272 O O . ASP A 1 287 ? 28.79000 26.53000 29.08200 1.000 39.09000 286 ASP C O 1
ATOM 2277 N N . LEU A 1 288 ? 27.34800 26.72000 27.36500 1.000 29.48000 287 LEU C N 1
ATOM 2278 C CA . LEU A 1 288 ? 27.27900 28.16800 27.49200 1.000 30.61000 287 LEU C CA 1
ATOM 2279 C C . LEU A 1 288 ? 26.68100 28.56400 28.83100 1.000 36.99000 287 LEU C C 1
ATOM 2280 O O . LEU A 1 288 ? 27.19000 29.46800 29.49700 1.000 41.15000 287 LEU C O 1
ATOM 2285 N N . LYS A 1 289 ? 25.59500 27.90200 29.23800 1.000 38.63000 288 LYS C N 1
ATOM 2286 C CA . LYS A 1 289 ? 25.00000 28.18900 30.54200 1.000 40.69000 288 LYS C CA 1
ATOM 2287 C C . LYS A 1 289 ? 26.00000 27.93400 31.66500 1.000 44.24000 288 LYS C C 1
ATOM 2288 O O . LYS A 1 289 ? 26.17400 28.76900 32.56800 1.000 45.80000 288 LYS C O 1
ATOM 2294 N N . ASN A 1 290 ? 26.69000 26.79000 31.60800 1.000 46.59000 289 ASN C N 1
ATOM 2295 C CA . ASN A 1 290 ? 27.64700 26.44500 32.66000 1.000 37.10000 289 ASN C CA 1
ATOM 2296 C C . ASN A 1 290 ? 28.78400 27.46200 32.73500 1.000 46.34000 289 ASN C C 1
ATOM 2297 O O . ASN A 1 290 ? 29.13400 27.94100 33.82000 1.000 51.48000 289 ASN C O 1
ATOM 2302 N N . ILE A 1 291 ? 29.37700 27.80500 31.59000 1.000 43.88000 290 ILE C N 1
ATOM 2303 C CA . ILE A 1 291 ? 30.49300 28.74500 31.59000 1.000 36.46000 290 ILE C CA 1
ATOM 2304 C C . ILE A 1 291 ? 30.02300 30.14300 31.97100 1.000 38.46000 290 ILE C C 1
ATOM 2305 O O . ILE A 1 291 ? 30.74800 30.88800 32.64400 1.000 42.19000 290 ILE C O 1
ATOM 2310 N N . PHE A 1 292 ? 28.80300 30.51800 31.57600 1.000 42.36000 291 PHE C N 1
ATOM 2311 C CA . PHE A 1 292 ? 28.30800 31.85700 31.87000 1.000 38.88000 291 PHE C CA 1
ATOM 2312 C C . PHE A 1 292 ? 28.04400 32.03000 33.35500 1.000 40.22000 291 PHE C C 1
ATOM 2313 O O . PHE A 1 292 ? 28.30100 33.10400 33.91500 1.000 39.10000 291 PHE C O 1
ATOM 2321 N N . SER A 1 293 ? 27.54300 30.98000 34.01400 1.000 47.08000 292 SER C N 1
ATOM 2322 C CA . SER A 1 293 ? 27.26100 31.07500 35.44300 1.000 48.87000 292 SER C CA 1
ATOM 2323 C C . SER A 1 293 ? 28.46800 31.53400 36.25600 1.000 49.70000 292 SER C C 1
ATOM 2324 O O . SER A 1 293 ? 28.29300 32.01900 37.38000 1.000 54.11000 292 SER C O 1
ATOM 2327 N N . GLU A 1 294 ? 29.68400 31.41800 35.70900 1.000 50.15000 293 GLU C N 1
ATOM 2328 C CA . GLU A 1 294 ? 30.89100 31.85300 36.39900 1.000 42.98000 293 GLU C CA 1
ATOM 2329 C C . GLU A 1 294 ? 31.62000 33.00100 35.71100 1.000 44.89000 293 GLU C C 1
ATOM 2330 O O . GLU A 1 294 ? 32.69500 33.39200 36.18100 1.000 52.22000 293 GLU C O 1
ATOM 2336 N N . ASN A 1 295 ? 31.08900 33.54500 34.61200 1.000 46.38000 294 ASN C N 1
ATOM 2337 C CA . ASN A 1 295 ? 31.70800 34.67900 33.91800 1.000 43.08000 294 ASN C CA 1
ATOM 2338 C C . ASN A 1 295 ? 30.62200 35.60400 33.36500 1.000 42.23000 294 ASN C C 1
ATOM 2339 O O . ASN A 1 295 ? 30.56700 35.90200 32.17400 1.000 41.26000 294 ASN C O 1
ATOM 2344 N N . GLN A 1 296 ? 29.75800 36.09000 34.25900 1.000 38.37000 295 GLN C N 1
ATOM 2345 C CA . GLN A 1 296 ? 28.59000 36.87900 33.88300 1.000 42.46000 295 GLN C CA 1
ATOM 2346 C C . GLN A 1 296 ? 28.92600 38.27400 33.36000 1.000 39.60000 295 GLN C C 1
ATOM 2347 O O . GLN A 1 296 ? 28.01100 38.98600 32.93800 1.000 39.21000 295 GLN C O 1
ATOM 2353 N N . ASN A 1 297 ? 30.18500 38.70500 33.36900 1.000 38.95000 296 ASN C N 1
ATOM 2354 C CA . ASN A 1 297 ? 30.54200 39.98000 32.75900 1.000 43.91000 296 ASN C CA 1
ATOM 2355 C C . ASN A 1 297 ? 31.27800 39.79400 31.43800 1.000 41.17000 296 ASN C C 1
ATOM 2356 O O . ASN A 1 297 ? 31.89800 40.73500 30.93000 1.000 40.53000 296 ASN C O 1
ATOM 2361 N N . ASN A 1 298 ? 31.20300 38.60300 30.86400 1.000 30.82000 297 ASN C N 1
ATOM 2362 C CA . ASN A 1 298 ? 31.98000 38.29500 29.68100 1.000 29.33000 297 ASN C CA 1
ATOM 2363 C C . ASN A 1 298 ? 31.21000 38.73000 28.44000 1.000 30.95000 297 ASN C C 1
ATOM 2364 O O . ASN A 1 298 ? 30.12700 38.19200 28.17900 1.000 37.30000 297 ASN C O 1
ATOM 2369 N N . PRO A 1 299 ? 31.72000 39.68700 27.65500 1.000 34.67000 298 PRO C N 1
ATOM 2370 C CA . PRO A 1 299 ? 30.94400 40.17700 26.49500 1.000 25.79000 298 PRO C CA 1
ATOM 2371 C C . PRO A 1 299 ? 30.74800 39.13800 25.40300 1.000 30.38000 298 PRO C C 1
ATOM 2372 O O . PRO A 1 299 ? 29.73000 39.18700 24.69700 1.000 35.12000 298 PRO C O 1
ATOM 2376 N N . VAL A 1 300 ? 31.67300 38.19000 25.23800 1.000 31.46000 299 VAL C N 1
ATOM 2377 C CA . VAL A 1 300 ? 31.44200 37.13500 24.25600 1.000 30.01000 299 VAL C CA 1
ATOM 2378 C C . VAL A 1 300 ? 30.25300 36.27900 24.67700 1.000 23.89000 299 VAL C C 1
ATOM 2379 O O . VAL A 1 300 ? 29.34900 36.00900 23.87600 1.000 29.71000 299 VAL C O 1
ATOM 2383 N N . LEU A 1 301 ? 30.22700 35.85000 25.94400 1.000 25.52000 300 LEU C N 1
ATOM 2384 C CA . LEU A 1 301 ? 29.11000 35.03000 26.41800 1.000 26.28000 300 LEU C CA 1
ATOM 2385 C C . LEU A 1 301 ? 27.79700 35.79800 26.34700 1.000 28.70000 300 LEU C C 1
ATOM 2386 O O . LEU A 1 301 ? 26.76600 35.24800 25.93800 1.000 26.11000 300 LEU C O 1
ATOM 2391 N N . LEU A 1 302 ? 27.81300 37.07400 26.73100 1.000 24.03000 301 LEU C N 1
ATOM 2392 C CA . LEU A 1 302 ? 26.59700 37.87000 26.62700 1.000 23.17000 301 LEU C CA 1
ATOM 2393 C C . LEU A 1 302 ? 26.13400 37.98300 25.17900 1.000 28.40000 301 LEU C C 1
ATOM 2394 O O . LEU A 1 302 ? 24.92700 37.97000 24.90700 1.000 36.26000 301 LEU C O 1
ATOM 2399 N N . THR A 1 303 ? 27.06800 38.08200 24.22600 1.000 28.98000 302 THR C N 1
ATOM 2400 C CA . THR A 1 303 ? 26.64700 38.15800 22.82400 1.000 28.28000 302 THR C CA 1
ATOM 2401 C C . THR A 1 303 ? 26.08100 36.82400 22.35100 1.000 27.35000 302 THR C C 1
ATOM 2402 O O . THR A 1 303 ? 25.12600 36.78500 21.56300 1.000 29.56000 302 THR C O 1
ATOM 2406 N N . LEU A 1 304 ? 26.64600 35.71400 22.82800 1.000 26.33000 303 LEU C N 1
ATOM 2407 C CA . LEU A 1 304 ? 26.04700 34.41600 22.52300 1.000 25.07000 303 LEU C CA 1
ATOM 2408 C C . LEU A 1 304 ? 24.63200 34.33200 23.07800 1.000 29.93000 303 LEU C C 1
ATOM 2409 O O . LEU A 1 304 ? 23.72900 33.76800 22.43600 1.000 24.71000 303 LEU C O 1
ATOM 2414 N N . LEU A 1 305 ? 24.41200 34.90200 24.26700 1.000 25.82000 304 LEU C N 1
ATOM 2415 C CA . LEU A 1 305 ? 23.05600 34.91900 24.81500 1.000 30.32000 304 LEU C CA 1
ATOM 2416 C C . LEU A 1 305 ? 22.13500 35.79200 23.96900 1.000 30.02000 304 LEU C C 1
ATOM 2417 O O . LEU A 1 305 ? 20.97400 35.43200 23.72700 1.000 35.55000 304 LEU C O 1
ATOM 2422 N N . GLN A 1 306 ? 22.62500 36.95400 23.52500 1.000 29.47000 305 GLN C N 1
ATOM 2423 C CA . GLN A 1 306 ? 21.83300 37.77000 22.60600 1.000 24.43000 305 GLN C CA 1
ATOM 2424 C C . GLN A 1 306 ? 21.44600 36.95200 21.38300 1.000 26.75000 305 GLN C C 1
ATOM 2425 O O . GLN A 1 306 ? 20.31100 37.02500 20.90900 1.000 30.17000 305 GLN C O 1
ATOM 2431 N N . THR A 1 307 ? 22.37500 36.13700 20.87400 1.000 24.51000 306 THR C N 1
ATOM 2432 C CA . THR A 1 307 ? 22.07200 35.33300 19.69100 1.000 24.32000 306 THR C CA 1
ATOM 2433 C C . THR A 1 307 ? 20.96400 34.33200 19.98600 1.000 27.50000 306 THR C C 1
ATOM 2434 O O . THR A 1 307 ? 19.96800 34.23900 19.25000 1.000 34.43000 306 THR C O 1
ATOM 2438 N N . TYR A 1 308 ? 21.11800 33.57300 21.07000 1.000 28.48000 307 TYR C N 1
ATOM 2439 C CA . TYR A 1 308 ? 20.11800 32.55900 21.39800 1.000 32.24000 307 TYR C CA 1
ATOM 2440 C C . TYR A 1 308 ? 18.74900 33.18500 21.62700 1.000 34.55000 307 TYR C C 1
ATOM 2441 O O . TYR A 1 308 ? 17.73100 32.66800 21.14900 1.000 34.68000 307 TYR C O 1
ATOM 2450 N N . HIS A 1 309 ? 18.69700 34.29800 22.35800 1.000 35.11000 308 HIS C N 1
ATOM 2451 C CA . HIS A 1 309 ? 17.39900 34.89700 22.63800 1.000 29.12000 308 HIS C CA 1
ATOM 2452 C C . HIS A 1 309 ? 16.81900 35.58000 21.41000 1.000 34.32000 308 HIS C C 1
ATOM 2453 O O . HIS A 1 309 ? 15.59500 35.73200 21.31300 1.000 31.37000 308 HIS C O 1
ATOM 2460 N N . TYR A 1 310 ? 17.65800 35.99900 20.45800 1.000 29.43000 309 TYR C N 1
ATOM 2461 C CA . TYR A 1 310 ? 17.10000 36.43800 19.18500 1.000 25.05000 309 TYR C CA 1
ATOM 2462 C C . TYR A 1 310 ? 16.40100 35.27600 18.50100 1.000 27.69000 309 TYR C C 1
ATOM 2463 O O . TYR A 1 310 ? 15.22600 35.37000 18.13400 1.000 28.74000 309 TYR C O 1
ATOM 2472 N N . PHE A 1 311 ? 17.10900 34.16000 18.32300 1.000 32.11000 310 PHE C N 1
ATOM 2473 C CA . PHE A 1 311 ? 16.48000 33.05200 17.60400 1.000 31.88000 310 PHE C CA 1
ATOM 2474 C C . PHE A 1 311 ? 15.31400 32.44700 18.37600 1.000 31.08000 310 PHE C C 1
ATOM 2475 O O . PHE A 1 311 ? 14.42700 31.84300 17.76600 1.000 32.82000 310 PHE C O 1
ATOM 2483 N N . LYS A 1 312 ? 15.26900 32.63300 19.69200 1.000 43.14000 311 LYS C N 1
ATOM 2484 C CA . LYS A 1 312 ? 14.14500 32.18300 20.50500 1.000 34.82000 311 LYS C CA 1
ATOM 2485 C C . LYS A 1 312 ? 12.96500 33.15000 20.47700 1.000 36.65000 311 LYS C C 1
ATOM 2486 O O . LYS A 1 312 ? 11.99100 32.93800 21.20800 1.000 44.61000 311 LYS C O 1
ATOM 2492 N N . GLY A 1 313 ? 13.02000 34.20500 19.66700 1.000 36.72000 312 GLY C N 1
ATOM 2493 C CA . GLY A 1 313 ? 11.95300 35.18000 19.61900 1.000 27.22000 312 GLY C CA 1
ATOM 2494 C C . GLY A 1 313 ? 11.94500 36.19100 20.74700 1.000 31.90000 312 GLY C C 1
ATOM 2495 O O . GLY A 1 313 ? 11.15800 37.14400 20.69100 1.000 35.41000 312 GLY C O 1
ATOM 2496 N N . ASP A 1 314 ? 12.79300 36.03100 21.76600 1.000 30.43000 313 ASP C N 1
ATOM 2497 C CA . ASP A 1 314 ? 12.79900 36.93000 22.92500 1.000 35.98000 313 ASP C CA 1
ATOM 2498 C C . ASP A 1 314 ? 13.66800 38.14800 22.62300 1.000 29.04000 313 ASP C C 1
ATOM 2499 O O . ASP A 1 314 ? 14.82200 38.25000 23.04100 1.000 34.26000 313 ASP C O 1
ATOM 2504 N N . PHE A 1 315 ? 13.07800 39.10400 21.89800 1.000 28.85000 314 PHE C N 1
ATOM 2505 C CA . PHE A 1 315 ? 13.80500 40.30600 21.49800 1.000 25.48000 314 PHE C CA 1
ATOM 2506 C C . PHE A 1 315 ? 14.01700 41.27500 22.65200 1.000 32.03000 314 PHE C C 1
ATOM 2507 O O . PHE A 1 315 ? 15.00500 42.02400 22.65600 1.000 32.42000 314 PHE C O 1
ATOM 2515 N N . GLN A 1 316 ? 13.10400 41.30000 23.62200 1.000 35.46000 315 GLN C N 1
ATOM 2516 C CA . GLN A 1 316 ? 13.27400 42.21600 24.74400 1.000 38.50000 315 GLN C CA 1
ATOM 2517 C C . GLN A 1 316 ? 14.53400 41.88000 25.53300 1.000 31.26000 315 GLN C C 1
ATOM 2518 O O . GLN A 1 316 ? 15.22400 42.77900 26.02800 1.000 33.08000 315 GLN C O 1
ATOM 2524 N N . THR A 1 317 ? 14.87200 40.59200 25.63600 1.000 29.07000 316 THR C N 1
ATOM 2525 C CA . THR A 1 317 ? 16.08000 40.22600 26.36400 1.000 30.39000 316 THR C CA 1
ATOM 2526 C C . THR A 1 317 ? 17.33900 40.60500 25.58900 1.000 33.09000 316 THR C C 1
ATOM 2527 O O . THR A 1 317 ? 18.36400 40.93300 26.19800 1.000 40.68000 316 THR C O 1
ATOM 2531 N N . VAL A 1 318 ? 17.28900 40.57400 24.25500 1.000 25.82000 317 VAL C N 1
ATOM 2532 C CA . VAL A 1 318 ? 18.42700 41.05600 23.47300 1.000 31.33000 317 VAL C CA 1
ATOM 2533 C C . VAL A 1 318 ? 18.70500 42.52100 23.80000 1.000 34.81000 317 VAL C C 1
ATOM 2534 O O . VAL A 1 318 ? 19.84700 42.92100 24.08400 1.000 31.86000 317 VAL C O 1
ATOM 2538 N N . LEU A 1 319 ? 17.65400 43.34400 23.78100 1.000 32.34000 318 LEU C N 1
ATOM 2539 C CA . LEU A 1 319 ? 17.82700 44.75300 24.10700 1.000 31.86000 318 LEU C CA 1
ATOM 2540 C C . LEU A 1 319 ? 18.27000 44.93600 25.55000 1.000 29.85000 318 LEU C C 1
ATOM 2541 O O . LEU A 1 319 ? 19.06700 45.83300 25.83800 1.000 35.90000 318 LEU C O 1
ATOM 2546 N N . ASP A 1 320 ? 17.78800 44.09300 26.46400 1.000 29.51000 319 ASP C N 1
ATOM 2547 C CA . ASP A 1 320 ? 18.16100 44.25100 27.86700 1.000 31.92000 319 ASP C CA 1
ATOM 2548 C C . ASP A 1 320 ? 19.63000 43.92600 28.07400 1.000 37.10000 319 ASP C C 1
ATOM 2549 O O . ASP A 1 320 ? 20.35100 44.66500 28.75600 1.000 35.86000 319 ASP C O 1
ATOM 2554 N N . ILE A 1 321 ? 20.09300 42.81800 27.48900 1.000 32.80000 320 ILE C N 1
ATOM 2555 C CA . ILE A 1 321 ? 21.51200 42.48300 27.55300 1.000 29.16000 320 ILE C CA 1
ATOM 2556 C C . ILE A 1 321 ? 22.34600 43.63400 27.01600 1.000 34.17000 320 ILE C C 1
ATOM 2557 O O . ILE A 1 321 ? 23.37200 44.00800 27.60000 1.000 38.93000 320 ILE C O 1
ATOM 2562 N N . TYR A 1 322 ? 21.92600 44.21500 25.88400 1.000 35.63000 321 TYR C N 1
ATOM 2563 C CA . TYR A 1 322 ? 22.73800 45.29300 25.32600 1.000 31.11000 321 TYR C CA 1
ATOM 2564 C C . TYR A 1 322 ? 22.74700 46.50500 26.24600 1.000 33.60000 321 TYR C C 1
ATOM 2565 O O . TYR A 1 322 ? 23.81300 47.03300 26.57900 1.000 35.63000 321 TYR C O 1
ATOM 2574 N N . HIS A 1 323 ? 21.56900 46.94600 26.69100 1.000 39.85000 322 HIS C N 1
ATOM 2575 C CA . HIS A 1 323 ? 21.45000 48.24100 27.35600 1.000 42.42000 322 HIS C CA 1
ATOM 2576 C C . HIS A 1 323 ? 21.84700 48.20600 28.82600 1.000 41.10000 322 HIS C C 1
ATOM 2577 O O . HIS A 1 323 ? 22.22900 49.24800 29.37000 1.000 47.09000 322 HIS C O 1
ATOM 2584 N N . HIS A 1 324 ? 21.77400 47.04800 29.48200 1.000 41.23000 323 HIS C N 1
ATOM 2585 C CA . HIS A 1 324 ? 22.08100 46.95300 30.90400 1.000 42.76000 323 HIS C CA 1
ATOM 2586 C C . HIS A 1 324 ? 23.42200 46.30600 31.19900 1.000 46.97000 323 HIS C C 1
ATOM 2587 O O . HIS A 1 324 ? 24.01800 46.60300 32.23700 1.000 53.11000 323 HIS C O 1
ATOM 2594 N N . LYS A 1 325 ? 23.91500 45.43600 30.31600 1.000 45.11000 324 LYS C N 1
ATOM 2595 C CA . LYS A 1 325 ? 25.20100 44.79100 30.54700 1.000 42.55000 324 LYS C CA 1
ATOM 2596 C C . LYS A 1 325 ? 26.27900 45.35900 29.63000 1.000 41.18000 324 LYS C C 1
ATOM 2597 O O . LYS A 1 325 ? 27.24200 45.96700 30.10900 1.000 47.56000 324 LYS C O 1
ATOM 2603 N N . ILE A 1 326 ? 26.11900 45.18700 28.31400 1.000 43.79000 325 ILE C N 1
ATOM 2604 C CA . ILE A 1 326 ? 27.19200 45.53600 27.38100 1.000 40.37000 325 ILE C CA 1
ATOM 2605 C C . ILE A 1 326 ? 27.45700 47.03100 27.39400 1.000 40.30000 325 ILE C C 1
ATOM 2606 O O . ILE A 1 326 ? 28.61200 47.47300 27.38400 1.000 53.41000 325 ILE C O 1
ATOM 2611 N N . LEU A 1 327 ? 26.39700 47.83400 27.40600 1.000 40.46000 326 LEU C N 1
ATOM 2612 C CA . LEU A 1 327 ? 26.56900 49.27500 27.27300 1.000 41.33000 326 LEU C CA 1
ATOM 2613 C C . LEU A 1 327 ? 27.37900 49.87000 28.42100 1.000 45.19000 326 LEU C C 1
ATOM 2614 O O . LEU A 1 327 ? 28.15500 50.80600 28.20500 1.000 47.79000 326 LEU C O 1
ATOM 2619 N N . LYS A 1 328 ? 27.23300 49.33000 29.63600 1.000 50.22000 327 LYS C N 1
ATOM 2620 C CA . LYS A 1 328 ? 27.91700 49.90000 30.79600 1.000 49.50000 327 LYS C CA 1
ATOM 2621 C C . LYS A 1 328 ? 29.41800 49.63300 30.74500 1.000 55.63000 327 LYS C C 1
ATOM 2622 O O . LYS A 1 328 ? 30.22100 50.48000 31.15900 1.000 59.89000 327 LYS C O 1
ATOM 2628 N N . MET A 1 329 ? 29.81800 48.46500 30.24200 1.000 51.87000 328 MET C N 1
ATOM 2629 C CA . MET A 1 329 ? 31.22200 48.09600 30.12400 1.000 45.66000 328 MET C CA 1
ATOM 2630 C C . MET A 1 329 ? 31.78200 48.37200 28.73000 1.000 46.47000 328 MET C C 1
ATOM 2631 O O . MET A 1 329 ? 32.84800 47.85000 28.38400 1.000 47.55000 328 MET C O 1
ATOM 2636 N N . SER A 1 330 ? 31.08500 49.19100 27.93600 1.000 48.84000 329 SER C N 1
ATOM 2637 C CA . SER A 1 330 ? 31.48800 49.47500 26.55400 1.000 44.67000 329 SER C CA 1
ATOM 2638 C C . SER A 1 330 ? 32.94700 49.87100 26.40500 1.000 48.85000 329 SER C C 1
ATOM 2639 O O . SER A 1 330 ? 33.64400 49.24800 25.57500 1.000 54.41000 329 SER C O 1
ATOM 2642 N N . PRO A 1 331 ? 33.48800 50.85800 27.12600 1.000 44.29000 330 PRO C N 1
ATOM 2643 C CA . PRO A 1 331 ? 34.87400 51.28400 26.87500 1.000 46.44000 330 PRO C CA 1
ATOM 2644 C C . PRO A 1 331 ? 35.91300 50.21500 27.18100 1.000 47.44000 330 PRO C C 1
ATOM 2645 O O . PRO A 1 331 ? 37.07600 50.38500 26.79300 1.000 53.84000 330 PRO C O 1
ATOM 2649 N N . LEU A 1 332 ? 35.53900 49.12400 27.85100 1.000 45.55000 331 LEU C N 1
ATOM 2650 C CA . LEU A 1 332 ? 36.49200 48.11800 28.30300 1.000 40.88000 331 LEU C CA 1
ATOM 2651 C C . LEU A 1 332 ? 36.44600 46.83600 27.46900 1.000 44.75000 331 LEU C C 1
ATOM 2652 O O . LEU A 1 332 ? 37.00400 45.81900 27.88900 1.000 53.17000 331 LEU C O 1
ATOM 2657 N N . ILE A 1 333 ? 35.77900 46.84200 26.30800 1.000 42.65000 332 ILE C N 1
ATOM 2658 C CA . ILE A 1 333 ? 35.65000 45.62700 25.50700 1.000 39.55000 332 ILE C CA 1
ATOM 2659 C C . ILE A 1 333 ? 36.07300 45.88200 24.06600 1.000 35.25000 332 ILE C C 1
ATOM 2660 O O . ILE A 1 333 ? 35.89700 46.97700 23.52200 1.000 38.92000 332 ILE C O 1
ATOM 2665 N N . ALA A 1 334 ? 36.60100 44.83100 23.44100 1.000 33.13000 333 ALA C N 1
ATOM 2666 C CA . ALA A 1 334 ? 37.13500 44.91500 22.08900 1.000 35.55000 333 ALA C CA 1
ATOM 2667 C C . ALA A 1 334 ? 36.06800 45.35400 21.09000 1.000 36.64000 333 ALA C C 1
ATOM 2668 O O . ALA A 1 334 ? 34.89900 44.96600 21.17500 1.000 41.21000 333 ALA C O 1
ATOM 2670 N N . LYS A 1 335 ? 36.50500 46.14400 20.10600 1.000 45.47000 334 LYS C N 1
ATOM 2671 C CA . LYS A 1 335 ? 35.58600 46.73700 19.14100 1.000 39.83000 334 LYS C CA 1
ATOM 2672 C C . LYS A 1 335 ? 34.82000 45.68100 18.35200 1.000 37.14000 334 LYS C C 1
ATOM 2673 O O . LYS A 1 335 ? 33.65000 45.88900 18.02700 1.000 45.28000 334 LYS C O 1
ATOM 2679 N N . THR A 1 336 ? 35.45000 44.55000 18.01500 1.000 30.49000 335 THR C N 1
ATOM 2680 C CA . THR A 1 336 ? 34.73600 43.56800 17.19600 1.000 32.75000 335 THR C CA 1
ATOM 2681 C C . THR A 1 336 ? 33.62200 42.88900 17.99000 1.000 30.06000 335 THR C C 1
ATOM 2682 O O . THR A 1 336 ? 32.51000 42.68500 17.47100 1.000 33.99000 335 THR C O 1
ATOM 2686 N N . VAL A 1 337 ? 33.88600 42.56100 19.26000 1.000 29.52000 336 VAL C N 1
ATOM 2687 C CA . VAL A 1 337 ? 32.83800 41.99800 20.11500 1.000 32.51000 336 VAL C CA 1
ATOM 2688 C C . VAL A 1 337 ? 31.70100 43.00300 20.29400 1.000 32.41000 336 VAL C C 1
ATOM 2689 O O . VAL A 1 337 ? 30.51900 42.67500 20.11400 1.000 35.82000 336 VAL C O 1
ATOM 2693 N N . LEU A 1 338 ? 32.04400 44.24400 20.64700 1.000 31.93000 337 LEU C N 1
ATOM 2694 C CA . LEU A 1 338 ? 31.02100 45.27300 20.81400 1.000 32.56000 337 LEU C CA 1
ATOM 2695 C C . LEU A 1 338 ? 30.22800 45.46600 19.52800 1.000 37.88000 337 LEU C C 1
ATOM 2696 O O . LEU A 1 338 ? 29.00800 45.68800 19.56100 1.000 42.05000 337 LEU C O 1
ATOM 2701 N N . SER A 1 339 ? 30.90100 45.37200 18.38200 1.000 32.29000 338 SER C N 1
ATOM 2702 C CA . SER A 1 339 ? 30.20600 45.53500 17.11100 1.000 26.78000 338 SER C CA 1
ATOM 2703 C C . SER A 1 339 ? 29.18300 44.43000 16.91000 1.000 26.47000 338 SER C C 1
ATOM 2704 O O . SER A 1 339 ? 28.05700 44.69000 16.46800 1.000 33.38000 338 SER C O 1
ATOM 2707 N N . GLU A 1 340 ? 29.54300 43.19100 17.25000 1.000 30.09000 339 GLU C N 1
ATOM 2708 C CA . GLU A 1 340 ? 28.57700 42.10200 17.10100 1.000 30.33000 339 GLU C CA 1
ATOM 2709 C C . GLU A 1 340 ? 27.40700 42.27400 18.06500 1.000 32.13000 339 GLU C C 1
ATOM 2710 O O . GLU A 1 340 ? 26.25100 41.97600 17.72000 1.000 37.35000 339 GLU C O 1
ATOM 2716 N N . SER A 1 341 ? 27.68400 42.76100 19.27700 1.000 33.13000 340 SER C N 1
ATOM 2717 C CA . SER A 1 341 ? 26.61200 42.95900 20.25200 1.000 32.70000 340 SER C CA 1
ATOM 2718 C C . SER A 1 341 ? 25.62700 44.01700 19.77600 1.000 30.28000 340 SER C C 1
ATOM 2719 O O . SER A 1 341 ? 24.40200 43.82800 19.83400 1.000 35.92000 340 SER C O 1
ATOM 2722 N N . SER A 1 342 ? 26.15100 45.15800 19.33200 1.000 32.70000 341 SER C N 1
ATOM 2723 C CA . SER A 1 342 ? 25.30500 46.17300 18.71400 1.000 29.74000 341 SER C CA 1
ATOM 2724 C C . SER A 1 342 ? 24.53300 45.60200 17.53300 1.000 28.65000 341 SER C C 1
ATOM 2725 O O . SER A 1 342 ? 23.36900 45.95100 17.31700 1.000 29.82000 341 SER C O 1
ATOM 2728 N N . PHE A 1 343 ? 25.16400 44.72100 16.75400 1.000 32.60000 342 PHE C N 1
ATOM 2729 C CA . PHE A 1 343 ? 24.48800 44.14400 15.59700 1.000 25.57000 342 PHE C CA 1
ATOM 2730 C C . PHE A 1 343 ? 23.26600 43.34600 16.02600 1.000 29.16000 342 PHE C C 1
ATOM 2731 O O . PHE A 1 343 ? 22.19000 43.45900 15.42800 1.000 30.45000 342 PHE C O 1
ATOM 2739 N N . TRP A 1 344 ? 23.41100 42.53200 17.06800 1.000 29.77000 343 TRP C N 1
ATOM 2740 C CA . TRP A 1 344 ? 22.26700 41.73800 17.52100 1.000 26.42000 343 TRP C CA 1
ATOM 2741 C C . TRP A 1 344 ? 21.18300 42.62000 18.12400 1.000 30.86000 343 TRP C C 1
ATOM 2742 O O . TRP A 1 344 ? 19.98100 42.35800 17.95000 1.000 28.66000 343 TRP C O 1
ATOM 2753 N N . CYS A 1 345 ? 21.58300 43.67500 18.83400 1.000 30.81000 344 CYS C N 1
ATOM 2754 C CA . CYS A 1 345 ? 20.59200 44.63500 19.31400 1.000 29.98000 344 CYS C CA 1
ATOM 2755 C C . CYS A 1 345 ? 19.82600 45.26600 18.14600 1.000 33.86000 344 CYS C C 1
ATOM 2756 O O . CYS A 1 345 ? 18.59900 45.45600 18.21200 1.000 33.78000 344 CYS C O 1
ATOM 2759 N N . GLY A 1 346 ? 20.53000 45.56600 17.05100 1.000 32.99000 345 GLY C N 1
ATOM 2760 C CA . GLY A 1 346 ? 19.86000 46.09600 15.87300 1.000 26.25000 345 GLY C CA 1
ATOM 2761 C C . GLY A 1 346 ? 18.94000 45.08500 15.21200 1.000 24.78000 345 GLY C C 1
ATOM 2762 O O . GLY A 1 346 ? 17.87400 45.44200 14.70700 1.000 26.56000 345 GLY C O 1
ATOM 2763 N N . ARG A 1 347 ? 19.33700 43.81000 15.19200 1.000 24.93000 346 ARG C N 1
ATOM 2764 C CA . ARG A 1 347 ? 18.40800 42.78500 14.70800 1.000 28.89000 346 ARG C CA 1
ATOM 2765 C C . ARG A 1 347 ? 17.13800 42.76100 15.54900 1.000 31.54000 346 ARG C C 1
ATOM 2766 O O . ARG A 1 347 ? 16.02500 42.66500 15.01100 1.000 27.22000 346 ARG C O 1
ATOM 2774 N N . ALA A 1 348 ? 17.28600 42.85200 16.87600 1.000 29.14000 347 ALA C N 1
ATOM 2775 C CA . ALA A 1 348 ? 16.11200 42.91700 17.74700 1.000 23.84000 347 ALA C CA 1
ATOM 2776 C C . ALA A 1 348 ? 15.19200 44.07300 17.35400 1.000 27.25000 347 ALA C C 1
ATOM 2777 O O . ALA A 1 348 ? 13.98400 43.88300 17.16200 1.000 28.74000 347 ALA C O 1
ATOM 2779 N N . HIS A 1 349 ? 15.74400 45.28700 17.23200 1.000 28.67000 348 HIS C N 1
ATOM 2780 C CA . HIS A 1 349 ? 14.90500 46.42200 16.82600 1.000 26.03000 348 HIS C CA 1
ATOM 2781 C C . HIS A 1 349 ? 14.24200 46.15900 15.48000 1.000 24.26000 348 HIS C C 1
ATOM 2782 O O . HIS A 1 349 ? 13.07200 46.49300 15.27800 1.000 28.26000 348 HIS C O 1
ATOM 2789 N N . TYR A 1 350 ? 14.97600 45.56300 14.54400 1.000 25.97000 349 TYR C N 1
ATOM 2790 C CA . TYR A 1 350 ? 14.40800 45.29000 13.22900 1.000 25.89000 349 TYR C CA 1
ATOM 2791 C C . TYR A 1 350 ? 13.20700 44.36500 13.34100 1.000 29.06000 349 TYR C C 1
ATOM 2792 O O . TYR A 1 350 ? 12.16200 44.59500 12.71200 1.000 29.50000 349 TYR C O 1
ATOM 2801 N N . ALA A 1 351 ? 13.33100 43.31700 14.15700 1.000 32.29000 350 ALA C N 1
ATOM 2802 C CA . ALA A 1 351 ? 12.24200 42.35700 14.28900 1.000 27.06000 350 ALA C CA 1
ATOM 2803 C C . ALA A 1 351 ? 11.01400 42.98400 14.93600 1.000 34.85000 350 ALA C C 1
ATOM 2804 O O . ALA A 1 351 ? 9.88400 42.59200 14.62900 1.000 32.48000 350 ALA C O 1
ATOM 2806 N N . LEU A 1 352 ? 11.20700 43.95400 15.82600 1.000 36.93000 351 LEU C N 1
ATOM 2807 C CA . LEU A 1 352 ? 10.08000 44.65100 16.43600 1.000 30.17000 351 LEU C CA 1
ATOM 2808 C C . LEU A 1 352 ? 9.47900 45.71600 15.52300 1.000 31.24000 351 LEU C C 1
ATOM 2809 O O . LEU A 1 352 ? 8.54000 46.40700 15.93700 1.000 38.16000 351 LEU C O 1
ATOM 2814 N N . GLY A 1 353 ? 9.99200 45.87700 14.30300 1.000 34.46000 352 GLY C N 1
ATOM 2815 C CA . GLY A 1 353 ? 9.50000 46.90300 13.40400 1.000 33.06000 352 GLY C CA 1
ATOM 2816 C C . GLY A 1 353 ? 10.03900 48.29900 13.65100 1.000 41.67000 352 GLY C C 1
ATOM 2817 O O . GLY A 1 353 ? 9.61200 49.23800 12.96100 1.000 43.49000 352 GLY C O 1
ATOM 2818 N N . ASP A 1 354 ? 10.96400 48.46900 14.60100 1.000 42.98000 353 ASP C N 1
ATOM 2819 C CA . ASP A 1 354 ? 11.55000 49.77600 14.91800 1.000 36.15000 353 ASP C CA 1
ATOM 2820 C C . ASP A 1 354 ? 12.74800 50.00000 14.00500 1.000 32.31000 353 ASP C C 1
ATOM 2821 O O . ASP A 1 354 ? 13.88400 49.65800 14.33900 1.000 39.48000 353 ASP C O 1
ATOM 2826 N N . TYR A 1 355 ? 12.49500 50.59900 12.83800 1.000 32.38000 354 TYR C N 1
ATOM 2827 C CA . TYR A 1 355 ? 13.54600 50.71500 11.83100 1.000 31.33000 354 TYR C CA 1
ATOM 2828 C C . TYR A 1 355 ? 14.46400 51.90700 12.06800 1.000 37.64000 354 TYR C C 1
ATOM 2829 O O . TYR A 1 355 ? 15.63500 51.85600 11.68200 1.000 41.69000 354 TYR C O 1
ATOM 2838 N N . ARG A 1 356 ? 13.98000 52.97700 12.69800 1.000 44.72000 355 ARG C N 1
ATOM 2839 C CA . ARG A 1 356 ? 14.88200 54.07200 13.04600 1.000 42.37000 355 ARG C CA 1
ATOM 2840 C C . ARG A 1 356 ? 15.95600 53.59200 14.01300 1.000 37.72000 355 ARG C C 1
ATOM 2841 O O . ARG A 1 356 ? 17.15800 53.80700 13.79400 1.000 48.82000 355 ARG C O 1
ATOM 2849 N N . LYS A 1 357 ? 15.54000 52.91200 15.08100 1.000 30.83000 356 LYS C N 1
ATOM 2850 C CA . LYS A 1 357 ? 16.51300 52.39700 16.03300 1.000 32.59000 356 LYS C CA 1
ATOM 2851 C C . LYS A 1 357 ? 17.37700 51.29300 15.42700 1.000 35.90000 356 LYS C C 1
ATOM 2852 O O . LYS A 1 357 ? 18.56200 51.19100 15.76400 1.000 35.20000 356 LYS C O 1
ATOM 2858 N N . SER A 1 358 ? 16.82700 50.46300 14.53300 1.000 33.64000 357 SER C N 1
ATOM 2859 C CA . SER A 1 358 ? 17.66800 49.43900 13.91500 1.000 31.13000 357 SER C CA 1
ATOM 2860 C C . SER A 1 358 ? 18.71500 50.07200 13.00600 1.000 37.93000 357 SER C C 1
ATOM 2861 O O . SER A 1 358 ? 19.87200 49.63400 12.98000 1.000 37.61000 357 SER C O 1
ATOM 2864 N N . PHE A 1 359 ? 18.32600 51.09300 12.24100 1.000 37.43000 358 PHE C N 1
ATOM 2865 C CA . PHE A 1 359 ? 19.29600 51.85400 11.46300 1.000 35.97000 358 PHE C CA 1
ATOM 2866 C C . PHE A 1 359 ? 20.40700 52.38700 12.36300 1.000 38.26000 358 PHE C C 1
ATOM 2867 O O . PHE A 1 359 ? 21.60100 52.20400 12.08400 1.000 41.36000 358 PHE C O 1
ATOM 2875 N N . ILE A 1 360 ? 20.02600 53.04600 13.45900 1.000 35.48000 359 ILE C N 1
ATOM 2876 C CA . ILE A 1 360 ? 21.02600 53.61500 14.36000 1.000 31.66000 359 ILE C CA 1
ATOM 2877 C C . ILE A 1 360 ? 21.95700 52.52700 14.88500 1.000 35.09000 359 ILE C C 1
ATOM 2878 O O . ILE A 1 360 ? 23.18000 52.71100 14.95100 1.000 41.15000 359 ILE C O 1
ATOM 2883 N N . MET A 1 361 ? 21.39800 51.36800 15.24400 1.000 40.84000 360 MET C N 1
ATOM 2884 C CA . MET A 1 361 ? 22.21100 50.31100 15.84100 1.000 34.48000 360 MET C CA 1
ATOM 2885 C C . MET A 1 361 ? 23.15000 49.67200 14.82400 1.000 34.20000 360 MET C C 1
ATOM 2886 O O . MET A 1 361 ? 24.32200 49.43300 15.12900 1.000 33.78000 360 MET C O 1
ATOM 2891 N N . PHE A 1 362 ? 22.65800 49.36400 13.62200 1.000 31.47000 361 PHE C N 1
ATOM 2892 C CA . PHE A 1 362 ? 23.54700 48.83100 12.59400 1.000 30.22000 361 PHE C CA 1
ATOM 2893 C C . PHE A 1 362 ? 24.64900 49.83000 12.25600 1.000 35.30000 361 PHE C C 1
ATOM 2894 O O . PHE A 1 362 ? 25.79300 49.43700 11.99000 1.000 35.90000 361 PHE C O 1
ATOM 2902 N N . GLN A 1 363 ? 24.33100 51.13000 12.27800 1.000 36.62000 362 GLN C N 1
ATOM 2903 C CA . GLN A 1 363 ? 25.37500 52.12900 12.06300 1.000 32.88000 362 GLN C CA 1
ATOM 2904 C C . GLN A 1 363 ? 26.40000 52.09100 13.18200 1.000 32.74000 362 GLN C C 1
ATOM 2905 O O . GLN A 1 363 ? 27.61100 52.13200 12.92900 1.000 36.33000 362 GLN C O 1
ATOM 2911 N N . GLU A 1 364 ? 25.93800 52.02100 14.42900 1.000 30.87000 363 GLU C N 1
ATOM 2912 C CA . GLU A 1 364 ? 26.88300 51.94700 15.53600 1.000 35.74000 363 GLU C CA 1
ATOM 2913 C C . GLU A 1 364 ? 27.72600 50.68100 15.44600 1.000 38.84000 363 GLU C C 1
ATOM 2914 O O . GLU A 1 364 ? 28.91100 50.69300 15.80100 1.000 46.56000 363 GLU C O 1
ATOM 2920 N N . SER A 1 365 ? 27.14300 49.59100 14.94800 1.000 37.44000 364 SER C N 1
ATOM 2921 C CA . SER A 1 365 ? 27.90200 48.36000 14.74700 1.000 33.66000 364 SER C CA 1
ATOM 2922 C C . SER A 1 365 ? 28.99100 48.55400 13.70100 1.000 31.39000 364 SER C C 1
ATOM 2923 O O . SER A 1 365 ? 30.13800 48.13100 13.89000 1.000 28.16000 364 SER C O 1
ATOM 2926 N N . LEU A 1 366 ? 28.64200 49.17100 12.57100 1.000 35.50000 365 LEU C N 1
ATOM 2927 C CA . LEU A 1 366 ? 29.63400 49.42400 11.52800 1.000 34.14000 365 LEU C CA 1
ATOM 2928 C C . LEU A 1 366 ? 30.70900 50.40400 11.98700 1.000 36.57000 365 LEU C C 1
ATOM 2929 O O . LEU A 1 366 ? 31.85700 50.32800 11.52500 1.000 36.43000 365 LEU C O 1
ATOM 2934 N N . LYS A 1 367 ? 30.36400 51.32100 12.89400 1.000 40.64000 366 LYS C N 1
ATOM 2935 C CA . LYS A 1 367 ? 31.34200 52.31300 13.32700 1.000 34.92000 366 LYS C CA 1
ATOM 2936 C C . LYS A 1 367 ? 32.49900 51.65700 14.07200 1.000 35.99000 366 LYS C C 1
ATOM 2937 O O . LYS A 1 367 ? 33.63900 52.12900 13.99000 1.000 42.22000 366 LYS C O 1
ATOM 2943 N N . LYS A 1 368 ? 32.24000 50.55800 14.77800 1.000 36.81000 367 LYS C N 1
ATOM 2944 C CA . LYS A 1 368 ? 33.27900 49.85800 15.52700 1.000 42.96000 367 LYS C CA 1
ATOM 2945 C C . LYS A 1 368 ? 33.82200 48.64000 14.78700 1.000 36.44000 367 LYS C C 1
ATOM 2946 O O . LYS A 1 368 ? 34.73500 47.97900 15.29200 1.000 35.09000 367 LYS C O 1
ATOM 2952 N N . ASN A 1 369 ? 33.28900 48.34300 13.59700 1.000 36.64000 368 ASN C N 1
ATOM 2953 C CA . ASN A 1 369 ? 33.85200 47.32100 12.71300 1.000 33.28000 368 ASN C CA 1
ATOM 2954 C C . ASN A 1 369 ? 33.18200 47.52500 11.35500 1.000 38.81000 368 ASN C C 1
ATOM 2955 O O . ASN A 1 369 ? 32.06400 47.04800 11.14000 1.000 41.95000 368 ASN C O 1
ATOM 2960 N N . GLU A 1 370 ? 33.86000 48.23800 10.45400 1.000 35.56000 369 GLU C N 1
ATOM 2961 C CA . GLU A 1 370 ? 33.23700 48.53300 9.17000 1.000 43.23000 369 GLU C CA 1
ATOM 2962 C C . GLU A 1 370 ? 33.21200 47.33000 8.23700 1.000 42.11000 369 GLU C C 1
ATOM 2963 O O . GLU A 1 370 ? 32.53300 47.38200 7.20600 1.000 46.34000 369 GLU C O 1
ATOM 2969 N N . ASP A 1 371 ? 33.91200 46.25000 8.58300 1.000 42.57000 370 ASP C N 1
ATOM 2970 C CA . ASP A 1 371 ? 33.86200 44.99700 7.84200 1.000 38.87000 370 ASP C CA 1
ATOM 2971 C C . ASP A 1 371 ? 32.81000 44.03400 8.39000 1.000 43.04000 370 ASP C C 1
ATOM 2972 O O . ASP A 1 371 ? 32.78800 42.86000 7.99700 1.000 40.12000 370 ASP C O 1
ATOM 2977 N N . ASN A 1 372 ? 31.94200 44.49900 9.28800 1.000 38.54000 371 ASN C N 1
ATOM 2978 C CA . ASN A 1 372 ? 30.81600 43.69000 9.72800 1.000 34.69000 371 ASN C CA 1
ATOM 2979 C C . ASN A 1 372 ? 29.83000 43.49900 8.58600 1.000 30.39000 371 ASN C C 1
ATOM 2980 O O . ASN A 1 372 ? 28.93000 44.32100 8.40200 1.000 39.89000 371 ASN C O 1
ATOM 2985 N N . LEU A 1 373 ? 29.98500 42.41000 7.82900 1.000 32.53000 372 LEU C N 1
ATOM 2986 C CA . LEU A 1 373 ? 29.14800 42.17400 6.65200 1.000 33.27000 372 LEU C CA 1
ATOM 2987 C C . LEU A 1 373 ? 27.67400 42.03200 7.03000 1.000 34.47000 372 LEU C C 1
ATOM 2988 O O . LEU A 1 373 ? 26.78800 42.59000 6.36600 1.000 38.14000 372 LEU C O 1
ATOM 2993 N N . MET A 1 374 ? 27.39300 41.27100 8.09100 1.000 35.60000 373 MET C N 1
ATOM 2994 C CA . MET A 1 374 ? 26.02300 41.10300 8.56700 1.000 29.08000 373 MET C CA 1
ATOM 2995 C C . MET A 1 374 ? 25.36800 42.44700 8.85600 1.000 26.79000 373 MET C C 1
ATOM 2996 O O . MET A 1 374 ? 24.21000 42.68400 8.49200 1.000 33.14000 373 MET C O 1
ATOM 3001 N N . ALA A 1 375 ? 26.09200 43.33500 9.54100 1.000 26.52000 374 ALA C N 1
ATOM 3002 C CA . ALA A 1 375 ? 25.52300 44.63300 9.88700 1.000 24.60000 374 ALA C CA 1
ATOM 3003 C C . ALA A 1 375 ? 25.25900 45.46600 8.64000 1.000 28.71000 374 ALA C C 1
ATOM 3004 O O . ALA A 1 375 ? 24.24500 46.16900 8.55900 1.000 33.47000 374 ALA C O 1
ATOM 3006 N N . ARG A 1 376 ? 26.15000 45.39900 7.64900 1.000 25.83000 375 ARG C N 1
ATOM 3007 C CA . ARG A 1 376 ? 25.91100 46.17900 6.43800 1.000 26.43000 375 ARG C CA 1
ATOM 3008 C C . ARG A 1 376 ? 24.70900 45.65100 5.67000 1.000 27.10000 375 ARG C C 1
ATOM 3009 O O . ARG A 1 376 ? 23.93700 46.43900 5.10100 1.000 29.36000 375 ARG C O 1
ATOM 3017 N N . LEU A 1 377 ? 24.50600 44.33200 5.66400 1.000 28.71000 376 LEU C N 1
ATOM 3018 C CA . LEU A 1 377 ? 23.28100 43.81300 5.06600 1.000 25.50000 376 LEU C CA 1
ATOM 3019 C C . LEU A 1 377 ? 22.06100 44.25300 5.86600 1.000 25.18000 376 LEU C C 1
ATOM 3020 O O . LEU A 1 377 ? 21.00600 44.55400 5.29100 1.000 31.27000 376 LEU C O 1
ATOM 3025 N N . GLY A 1 378 ? 22.18200 44.29700 7.19300 1.000 24.19000 377 GLY C N 1
ATOM 3026 C CA . GLY A 1 378 ? 21.07300 44.78400 7.99800 1.000 26.71000 377 GLY C CA 1
ATOM 3027 C C . GLY A 1 378 ? 20.73600 46.22900 7.68400 1.000 29.25000 377 GLY C C 1
ATOM 3028 O O . GLY A 1 378 ? 19.56700 46.61300 7.64100 1.000 32.42000 377 GLY C O 1
ATOM 3029 N N . LEU A 1 379 ? 21.76000 47.04600 7.44900 1.000 29.58000 378 LEU C N 1
ATOM 3030 C CA . LEU A 1 379 ? 21.52900 48.44100 7.08800 1.000 24.48000 378 LEU C CA 1
ATOM 3031 C C . LEU A 1 379 ? 20.85100 48.54100 5.72500 1.000 31.57000 378 LEU C C 1
ATOM 3032 O O . LEU A 1 379 ? 19.90200 49.31400 5.54300 1.000 33.44000 378 LEU C O 1
ATOM 3037 N N . GLY A 1 380 ? 21.33100 47.77100 4.74700 1.000 25.91000 379 GLY C N 1
ATOM 3038 C CA . GLY A 1 380 ? 20.63400 47.71700 3.46900 1.000 25.84000 379 GLY C CA 1
ATOM 3039 C C . GLY A 1 380 ? 19.16900 47.36300 3.62700 1.000 29.03000 379 GLY C C 1
ATOM 3040 O O . GLY A 1 380 ? 18.28700 48.03000 3.07400 1.000 37.77000 379 GLY C O 1
ATOM 3041 N N . GLN A 1 381 ? 18.87900 46.31600 4.40600 1.000 31.09000 380 GLN C N 1
ATOM 3042 C CA . GLN A 1 381 ? 17.48700 45.89400 4.56200 1.000 27.98000 380 GLN C CA 1
ATOM 3043 C C . GLN A 1 381 ? 16.66600 46.94600 5.29400 1.000 28.67000 380 GLN C C 1
ATOM 3044 O O . GLN A 1 381 ? 15.50400 47.17700 4.94900 1.000 31.63000 380 GLN C O 1
ATOM 3050 N N . THR A 1 382 ? 17.25100 47.59500 6.30500 1.000 33.23000 381 THR C N 1
ATOM 3051 C CA . THR A 1 382 ? 16.57600 48.71300 6.96100 1.000 29.69000 381 THR C CA 1
ATOM 3052 C C . THR A 1 382 ? 16.25600 49.82100 5.96400 1.000 32.88000 381 THR C C 1
ATOM 3053 O O . THR A 1 382 ? 15.17100 50.41400 6.00500 1.000 36.14000 381 THR C O 1
ATOM 3057 N N . GLN A 1 383 ? 17.18900 50.11100 5.05400 1.000 29.22000 382 GLN C N 1
ATOM 3058 C CA . GLN A 1 383 ? 16.92500 51.10300 4.01700 1.000 29.79000 382 GLN C CA 1
ATOM 3059 C C . GLN A 1 383 ? 15.76600 50.66400 3.13600 1.000 32.81000 382 GLN C C 1
ATOM 3060 O O . GLN A 1 383 ? 14.95900 51.49200 2.69600 1.000 33.89000 382 GLN C O 1
ATOM 3066 N N . ILE A 1 384 ? 15.66700 49.36300 2.86500 1.000 33.56000 383 ILE C N 1
ATOM 3067 C CA . ILE A 1 384 ? 14.51200 48.86400 2.12100 1.000 28.28000 383 ILE C CA 1
ATOM 3068 C C . ILE A 1 384 ? 13.23200 49.12700 2.90300 1.000 33.42000 383 ILE C C 1
ATOM 3069 O O . ILE A 1 384 ? 12.25400 49.66500 2.36900 1.000 37.40000 383 ILE C O 1
ATOM 3074 N N . LYS A 1 385 ? 13.21800 48.74800 4.18500 1.000 28.18000 384 LYS C N 1
ATOM 3075 C CA . LYS A 1 385 ? 12.01500 48.92900 4.99500 1.000 28.46000 384 LYS C CA 1
ATOM 3076 C C . LYS A 1 385 ? 11.67500 50.40100 5.18500 1.000 32.72000 384 LYS C C 1
ATOM 3077 O O . LYS A 1 385 ? 10.50700 50.74000 5.40600 1.000 37.63000 384 LYS C O 1
ATOM 3083 N N . SER A 1 386 ? 12.67200 51.28600 5.11900 1.000 33.13000 385 SER C N 1
ATOM 3084 C CA . SER A 1 386 ? 12.46400 52.71300 5.34000 1.000 31.18000 385 SER C CA 1
ATOM 3085 C C . SER A 1 386 ? 12.09200 53.46300 4.06800 1.000 37.96000 385 SER C C 1
ATOM 3086 O O . SER A 1 386 ? 12.10900 54.70000 4.07200 1.000 37.32000 385 SER C O 1
ATOM 3089 N N . ASN A 1 387 ? 11.76500 52.74700 2.99000 1.000 34.60000 386 ASN C N 1
ATOM 3090 C CA . ASN A 1 387 ? 11.43500 53.36000 1.70200 1.000 41.48000 386 ASN C CA 1
ATOM 3091 C C . ASN A 1 387 ? 12.59700 54.18400 1.14800 1.000 44.65000 386 ASN C C 1
ATOM 3092 O O . ASN A 1 387 ? 12.40400 55.27000 0.59800 1.000 44.92000 386 ASN C O 1
ATOM 3097 N N . LEU A 1 388 ? 13.81000 53.65600 1.29000 1.000 37.61000 387 LEU C N 1
ATOM 3098 C CA . LEU A 1 388 ? 15.02200 54.23200 0.71700 1.000 29.42000 387 LEU C CA 1
ATOM 3099 C C . LEU A 1 388 ? 15.61100 53.21600 -0.25800 1.000 34.42000 387 LEU C C 1
ATOM 3100 O O . LEU A 1 388 ? 16.72800 52.72700 -0.07400 1.000 40.68000 387 LEU C O 1
ATOM 3105 N N . LEU A 1 389 ? 14.85500 52.91400 -1.31600 1.000 36.47000 388 LEU C N 1
ATOM 3106 C CA . LEU A 1 389 ? 15.20600 51.80400 -2.19800 1.000 32.79000 388 LEU C CA 1
ATOM 3107 C C . LEU A 1 389 ? 16.51700 52.05700 -2.94200 1.000 38.08000 388 LEU C C 1
ATOM 3108 O O . LEU A 1 389 ? 17.38500 51.17500 -2.99600 1.000 47.18000 388 LEU C O 1
ATOM 3113 N N . GLU A 1 390 ? 16.68100 53.24800 -3.53500 1.000 34.81000 389 GLU C N 1
ATOM 3114 C CA . GLU A 1 390 ? 17.92300 53.53800 -4.25400 1.000 34.12000 389 GLU C CA 1
ATOM 3115 C C . GLU A 1 390 ? 19.12600 53.54300 -3.31400 1.000 35.83000 389 GLU C C 1
ATOM 3116 O O . GLU A 1 390 ? 20.22000 53.09300 -3.68900 1.000 39.50000 389 GLU C O 1
ATOM 3122 N N . GLU A 1 391 ? 18.94200 54.03100 -2.08300 1.000 37.71000 390 GLU C N 1
ATOM 3123 C CA . GLU A 1 391 ? 20.02400 53.97700 -1.10400 1.000 36.71000 390 GLU C CA 1
ATOM 3124 C C . GLU A 1 391 ? 20.36900 52.53700 -0.73800 1.000 33.88000 390 GLU C C 1
ATOM 3125 O O . GLU A 1 391 ? 21.54700 52.18600 -0.60400 1.000 41.62000 390 GLU C O 1
ATOM 3131 N N . SER A 1 392 ? 19.35900 51.68500 -0.57300 1.000 35.55000 391 SER C N 1
ATOM 3132 C CA . SER A 1 392 ? 19.64800 50.28200 -0.30300 1.000 30.30000 391 SER C CA 1
ATOM 3133 C C . SER A 1 392 ? 20.40900 49.64600 -1.46200 1.000 30.89000 391 SER C C 1
ATOM 3134 O O . SER A 1 392 ? 21.34500 48.86600 -1.24300 1.000 30.40000 391 SER C O 1
ATOM 3137 N N . ILE A 1 393 ? 20.03100 49.97100 -2.70400 1.000 30.63000 392 ILE C N 1
ATOM 3138 C CA . ILE A 1 393 ? 20.72900 49.39500 -3.85500 1.000 31.93000 392 ILE C CA 1
ATOM 3139 C C . ILE A 1 393 ? 22.18100 49.84600 -3.87900 1.000 34.44000 392 ILE C C 1
ATOM 3140 O O . ILE A 1 393 ? 23.08900 49.05900 -4.18600 1.000 38.67000 392 ILE C O 1
ATOM 3145 N N . ILE A 1 394 ? 22.42900 51.11700 -3.55500 1.000 32.84000 393 ILE C N 1
ATOM 3146 C CA . ILE A 1 394 ? 23.81100 51.58200 -3.48000 1.000 29.67000 393 ILE C CA 1
ATOM 3147 C C . ILE A 1 394 ? 24.57600 50.80100 -2.41700 1.000 34.44000 393 ILE C C 1
ATOM 3148 O O . ILE A 1 394 ? 25.71600 50.36300 -2.64200 1.000 38.81000 393 ILE C O 1
ATOM 3153 N N . THR A 1 395 ? 23.95900 50.60100 -1.24800 1.000 32.90000 394 THR C N 1
ATOM 3154 C CA . THR A 1 395 ? 24.61400 49.84200 -0.18100 1.000 33.15000 394 THR C CA 1
ATOM 3155 C C . THR A 1 395 ? 24.95600 48.42900 -0.64700 1.000 35.66000 394 THR C C 1
ATOM 3156 O O . THR A 1 395 ? 26.08000 47.94600 -0.46000 1.000 36.14000 394 THR C O 1
ATOM 3160 N N . PHE A 1 396 ? 23.99800 47.76000 -1.29200 1.000 35.21000 395 PHE C N 1
ATOM 3161 C CA . PHE A 1 396 ? 24.21200 46.36700 -1.67600 1.000 31.99000 395 PHE C CA 1
ATOM 3162 C C . PHE A 1 396 ? 25.23600 46.24400 -2.79800 1.000 37.36000 395 PHE C C 1
ATOM 3163 O O . PHE A 1 396 ? 26.02000 45.29300 -2.81700 1.000 42.09000 395 PHE C O 1
ATOM 3171 N N . GLU A 1 397 ? 25.26200 47.19200 -3.74000 1.000 38.08000 396 GLU C N 1
ATOM 3172 C CA . GLU A 1 397 ? 26.23000 47.09300 -4.83100 1.000 32.97000 396 GLU C CA 1
ATOM 3173 C C . GLU A 1 397 ? 27.64000 47.41400 -4.34800 1.000 35.01000 396 GLU C C 1
ATOM 3174 O O . GLU A 1 397 ? 28.62200 46.79300 -4.79600 1.000 42.38000 396 GLU C O 1
ATOM 3180 N N . ASN A 1 398 ? 27.76000 48.36200 -3.41100 1.000 37.45000 397 ASN C N 1
ATOM 3181 C CA . ASN A 1 398 ? 29.04600 48.58600 -2.76300 1.000 35.00000 397 ASN C CA 1
ATOM 3182 C C . ASN A 1 398 ? 29.51000 47.33900 -2.02300 1.000 37.86000 397 ASN C C 1
ATOM 3183 O O . ASN A 1 398 ? 30.70500 47.01900 -2.02100 1.000 45.14000 397 ASN C O 1
ATOM 3188 N N . LEU A 1 399 ? 28.58200 46.61800 -1.38600 1.000 40.11000 398 LEU C N 1
ATOM 3189 C CA . LEU A 1 399 ? 28.94400 45.32500 -0.80500 1.000 37.20000 398 LEU C CA 1
ATOM 3190 C C . LEU A 1 399 ? 29.36900 44.34100 -1.88700 1.000 39.46000 398 LEU C C 1
ATOM 3191 O O . LEU A 1 399 ? 30.31500 43.56600 -1.70100 1.000 41.63000 398 LEU C O 1
ATOM 3196 N N . TYR A 1 400 ? 28.66600 44.35400 -3.02000 1.000 41.40000 399 TYR C N 1
ATOM 3197 C CA . TYR A 1 400 ? 28.91300 43.39400 -4.08900 1.000 39.18000 399 TYR C CA 1
ATOM 3198 C C . TYR A 1 400 ? 30.31400 43.53200 -4.65600 1.000 46.36000 399 TYR C C 1
ATOM 3199 O O . TYR A 1 400 ? 30.88400 42.54800 -5.14500 1.000 52.64000 399 TYR C O 1
ATOM 3208 N N . LYS A 1 401 ? 30.87300 44.74600 -4.61600 1.000 51.08000 400 LYS C N 1
ATOM 3209 C CA . LYS A 1 401 ? 32.22800 44.95000 -5.13700 1.000 43.04000 400 LYS C CA 1
ATOM 3210 C C . LYS A 1 401 ? 33.23000 43.92600 -4.60100 1.000 50.06000 400 LYS C C 1
ATOM 3211 O O . LYS A 1 401 ? 34.13500 43.50700 -5.33200 1.000 60.97000 400 LYS C O 1
ATOM 3217 N N . THR A 1 402 ? 33.08900 43.50100 -3.34100 1.000 49.45000 401 THR C N 1
ATOM 3218 C CA . THR A 1 402 ? 34.00200 42.52200 -2.75400 1.000 44.74000 401 THR C CA 1
ATOM 3219 C C . THR A 1 402 ? 33.29000 41.25700 -2.27500 1.000 48.30000 401 THR C C 1
ATOM 3220 O O . THR A 1 402 ? 33.85500 40.49800 -1.48100 1.000 50.08000 401 THR C O 1
ATOM 3224 N N . ASN A 1 403 ? 32.06200 41.01500 -2.72800 1.000 49.20000 402 ASN C N 1
ATOM 3225 C CA . ASN A 1 403 ? 31.31000 39.82800 -2.33300 1.000 41.53000 402 ASN C CA 1
ATOM 3226 C C . ASN A 1 403 ? 30.56900 39.26200 -3.53100 1.000 44.30000 402 ASN C C 1
ATOM 3227 O O . ASN A 1 403 ? 29.41900 38.82100 -3.42700 1.000 44.48000 402 ASN C O 1
ATOM 3232 N N . GLU A 1 404 ? 31.23900 39.25900 -4.68500 1.000 40.63000 403 GLU C N 1
ATOM 3233 C CA . GLU A 1 404 ? 30.61400 38.84200 -5.93300 1.000 45.08000 403 GLU C CA 1
ATOM 3234 C C . GLU A 1 404 ? 29.97300 37.46200 -5.82500 1.000 47.28000 403 GLU C C 1
ATOM 3235 O O . GLU A 1 404 ? 28.98200 37.18200 -6.51300 1.000 46.55000 403 GLU C O 1
ATOM 3241 N N . SER A 1 405 ? 30.50900 36.59400 -4.96800 1.000 49.70000 404 SER C N 1
ATOM 3242 C CA . SER A 1 405 ? 30.07000 35.20700 -4.88100 1.000 50.30000 404 SER C CA 1
ATOM 3243 C C . SER A 1 405 ? 29.12200 34.94300 -3.72100 1.000 51.64000 404 SER C C 1
ATOM 3244 O O . SER A 1 405 ? 28.74600 33.78600 -3.50200 1.000 54.13000 404 SER C O 1
ATOM 3247 N N . LEU A 1 406 ? 28.73600 35.97200 -2.96800 1.000 49.35000 405 LEU C N 1
ATOM 3248 C CA . LEU A 1 406 ? 27.78300 35.78700 -1.88000 1.000 42.50000 405 LEU C CA 1
ATOM 3249 C C . LEU A 1 406 ? 26.39600 35.54700 -2.46200 1.000 43.42000 405 LEU C C 1
ATOM 3250 O O . LEU A 1 406 ? 25.89400 36.36300 -3.24300 1.000 41.65000 405 LEU C O 1
ATOM 3255 N N . GLN A 1 407 ? 25.77600 34.42100 -2.09300 1.000 48.31000 406 GLN C N 1
ATOM 3256 C CA . GLN A 1 407 ? 24.51800 34.03700 -2.72800 1.000 44.37000 406 GLN C CA 1
ATOM 3257 C C . GLN A 1 407 ? 23.37200 34.93900 -2.29100 1.000 43.73000 406 GLN C C 1
ATOM 3258 O O . GLN A 1 407 ? 22.53900 35.34100 -3.11600 1.000 46.34000 406 GLN C O 1
ATOM 3264 N N . GLU A 1 408 ? 23.30500 35.26100 -0.99700 1.000 41.21000 407 GLU C N 1
ATOM 3265 C CA . GLU A 1 408 ? 22.21500 36.09600 -0.50500 1.000 43.72000 407 GLU C CA 1
ATOM 3266 C C . GLU A 1 408 ? 22.26100 37.48300 -1.13300 1.000 39.59000 407 GLU C C 1
ATOM 3267 O O . GLU A 1 408 ? 21.21500 38.06900 -1.43600 1.000 40.91000 407 GLU C O 1
ATOM 3273 N N . LEU A 1 409 ? 23.46500 38.01800 -1.35000 1.000 38.10000 408 LEU C N 1
ATOM 3274 C CA . LEU A 1 409 ? 23.58800 39.33100 -1.97900 1.000 39.59000 408 LEU C CA 1
ATOM 3275 C C . LEU A 1 409 ? 23.10400 39.28900 -3.42300 1.000 39.52000 408 LEU C C 1
ATOM 3276 O O . LEU A 1 409 ? 22.40800 40.20700 -3.88200 1.000 39.75000 408 LEU C O 1
ATOM 3281 N N . ASN A 1 410 ? 23.45900 38.23300 -4.15900 1.000 40.24000 409 ASN C N 1
ATOM 3282 C CA . ASN A 1 410 ? 22.97500 38.11900 -5.52900 1.000 34.76000 409 ASN C CA 1
ATOM 3283 C C . ASN A 1 410 ? 21.46200 38.01100 -5.54600 1.000 35.35000 409 ASN C C 1
ATOM 3284 O O . ASN A 1 410 ? 20.79400 38.64500 -6.37100 1.000 41.55000 409 ASN C O 1
ATOM 3289 N N . TYR A 1 411 ? 20.90000 37.25200 -4.60700 1.000 38.24000 410 TYR C N 1
ATOM 3290 C CA . TYR A 1 411 ? 19.44900 37.15000 -4.50500 1.000 34.91000 410 TYR C CA 1
ATOM 3291 C C . TYR A 1 411 ? 18.81400 38.51800 -4.26200 1.000 32.52000 410 TYR C C 1
ATOM 3292 O O . TYR A 1 411 ? 17.84500 38.90000 -4.93400 1.000 32.73000 410 TYR C O 1
ATOM 3301 N N . ILE A 1 412 ? 19.35500 39.27000 -3.30400 1.000 35.50000 411 ILE C N 1
ATOM 3302 C CA . ILE A 1 412 ? 18.75500 40.54800 -2.92300 1.000 34.34000 411 ILE C CA 1
ATOM 3303 C C . ILE A 1 412 ? 18.83700 41.54600 -4.07100 1.000 31.72000 411 ILE C C 1
ATOM 3304 O O . ILE A 1 412 ? 17.85200 42.21900 -4.40300 1.000 30.35000 411 ILE C O 1
ATOM 3309 N N . LEU A 1 413 ? 20.02000 41.67900 -4.67500 1.000 30.15000 412 LEU C N 1
ATOM 3310 C CA . LEU A 1 413 ? 20.17000 42.60500 -5.79300 1.000 27.21000 412 LEU C CA 1
ATOM 3311 C C . LEU A 1 413 ? 19.28600 42.19900 -6.96800 1.000 31.85000 412 LEU C C 1
ATOM 3312 O O . LEU A 1 413 ? 18.67300 43.05900 -7.62400 1.000 38.47000 412 LEU C O 1
ATOM 3317 N N . GLY A 1 414 ? 19.17800 40.89300 -7.23400 1.000 33.60000 413 GLY C N 1
ATOM 3318 C CA . GLY A 1 414 ? 18.28800 40.43900 -8.28700 1.000 28.55000 413 GLY C CA 1
ATOM 3319 C C . GLY A 1 414 ? 16.84400 40.80700 -8.02400 1.000 31.57000 413 GLY C C 1
ATOM 3320 O O . GLY A 1 414 ? 16.13200 41.24300 -8.93100 1.000 38.86000 413 GLY C O 1
ATOM 3321 N N . LEU A 1 415 ? 16.38700 40.64800 -6.78000 1.000 36.32000 414 LEU C N 1
ATOM 3322 C CA . LEU A 1 415 ? 14.98800 40.97000 -6.50500 1.000 35.09000 414 LEU C CA 1
ATOM 3323 C C . LEU A 1 415 ? 14.74000 42.47200 -6.57000 1.000 35.47000 414 LEU C C 1
ATOM 3324 O O . LEU A 1 415 ? 13.69200 42.90900 -7.05500 1.000 38.55000 414 LEU C O 1
ATOM 3329 N N . LEU A 1 416 ? 15.68600 43.28400 -6.09200 1.000 36.10000 415 LEU C N 1
ATOM 3330 C CA . LEU A 1 416 ? 15.48300 44.73000 -6.16100 1.000 32.08000 415 LEU C CA 1
ATOM 3331 C C . LEU A 1 416 ? 15.43400 45.20800 -7.60900 1.000 30.98000 415 LEU C C 1
ATOM 3332 O O . LEU A 1 416 ? 14.55400 46.00000 -7.98700 1.000 40.75000 415 LEU C O 1
ATOM 3337 N N . TYR A 1 417 ? 16.34800 44.71100 -8.44700 1.000 39.73000 416 TYR C N 1
ATOM 3338 C CA . TYR A 1 417 ? 16.31900 45.09200 -9.85400 1.000 41.50000 416 TYR C CA 1
ATOM 3339 C C . TYR A 1 417 ? 15.09400 44.53600 -10.56800 1.000 37.52000 416 TYR C C 1
ATOM 3340 O O . TYR A 1 417 ? 14.54500 45.20000 -11.45600 1.000 37.53000 416 TYR C O 1
ATOM 3349 N N . ALA A 1 418 ? 14.63400 43.34100 -10.18700 1.000 36.88000 417 ALA C N 1
ATOM 3350 C CA . ALA A 1 418 ? 13.41600 42.80400 -10.78000 1.000 36.68000 417 ALA C CA 1
ATOM 3351 C C . ALA A 1 418 ? 12.20600 43.65000 -10.41100 1.000 38.30000 417 ALA C C 1
ATOM 3352 O O . ALA A 1 418 ? 11.32400 43.88500 -11.24600 1.000 43.22000 417 ALA C O 1
ATOM 3354 N N . GLY A 1 419 ? 12.13800 44.10500 -9.16000 1.000 35.83000 418 GLY C N 1
ATOM 3355 C CA . GLY A 1 419 ? 11.04000 44.97000 -8.76700 1.000 33.74000 418 GLY C CA 1
ATOM 3356 C C . GLY A 1 419 ? 11.06000 46.28600 -9.51400 1.000 38.23000 418 GLY C C 1
ATOM 3357 O O . GLY A 1 419 ? 10.01000 46.81500 -9.88900 1.000 44.99000 418 GLY C O 1
ATOM 3358 N N . LYS A 1 420 ? 12.25600 46.83300 -9.74700 1.000 44.45000 419 LYS C N 1
ATOM 3359 C CA . LYS A 1 420 ? 12.34500 48.04000 -10.56600 1.000 36.34000 419 LYS C CA 1
ATOM 3360 C C . LYS A 1 420 ? 11.86700 47.76600 -11.99000 1.000 40.97000 419 LYS C C 1
ATOM 3361 O O . LYS A 1 420 ? 11.01600 48.48600 -12.51600 1.000 47.62000 419 LYS C O 1
ATOM 3367 N N . THR A 1 421 ? 12.37400 46.69800 -12.61500 1.000 44.26000 420 THR C N 1
ATOM 3368 C CA . THR A 1 421 ? 12.00500 46.37900 -13.99500 1.000 35.15000 420 THR C CA 1
ATOM 3369 C C . THR A 1 421 ? 10.50100 46.22900 -14.17700 1.000 41.50000 420 THR C C 1
ATOM 3370 O O . THR A 1 421 ? 9.96000 46.60700 -15.22500 1.000 44.34000 420 THR C O 1
ATOM 3374 N N . LEU A 1 422 ? 9.80700 45.69500 -13.17900 1.000 42.96000 421 LEU C N 1
ATOM 3375 C CA . LEU A 1 422 ? 8.38400 45.41500 -13.30700 1.000 36.53000 421 LEU C CA 1
ATOM 3376 C C . LEU A 1 422 ? 7.49700 46.54300 -12.79200 1.000 42.94000 421 LEU C C 1
ATOM 3377 O O . LEU A 1 422 ? 6.27200 46.39100 -12.78500 1.000 50.18000 421 LEU C O 1
ATOM 3382 N N . ASP A 1 423 ? 8.07500 47.66700 -12.37300 1.000 50.53000 422 ASP C N 1
ATOM 3383 C CA . ASP A 1 423 ? 7.28400 48.82800 -11.98000 1.000 48.86000 422 ASP C CA 1
ATOM 3384 C C . ASP A 1 423 ? 6.86900 49.62000 -13.22000 1.000 48.21000 422 ASP C C 1
ATOM 3385 O O . ASP A 1 423 ? 7.65200 49.78100 -14.16100 1.000 47.42000 422 ASP C O 1
ATOM 3390 N N . VAL A 1 424 ? 5.61800 50.09100 -13.23500 1.000 52.09000 423 VAL C N 1
ATOM 3391 C CA . VAL A 1 424 ? 5.16600 50.85100 -14.39900 1.000 51.27000 423 VAL C CA 1
ATOM 3392 C C . VAL A 1 424 ? 5.71300 52.27400 -14.37600 1.000 49.92000 423 VAL C C 1
ATOM 3393 O O . VAL A 1 424 ? 5.93900 52.87200 -15.44100 1.000 58.94000 423 VAL C O 1
ATOM 3397 N N . LYS A 1 425 ? 5.95000 52.83500 -13.18500 1.000 48.80000 424 LYS C N 1
ATOM 3398 C CA . LYS A 1 425 ? 6.45400 54.20200 -13.11000 1.000 51.67000 424 LYS C CA 1
ATOM 3399 C C . LYS A 1 425 ? 7.81700 54.31900 -13.78600 1.000 55.65000 424 LYS C C 1
ATOM 3400 O O . LYS A 1 425 ? 8.07700 55.28300 -14.51400 1.000 64.35000 424 LYS C O 1
ATOM 3406 N N . THR A 1 426 ? 8.69400 53.33900 -13.57600 1.000 52.39000 425 THR C N 1
ATOM 3407 C CA . THR A 1 426 ? 9.99600 53.38600 -14.23400 1.000 49.02000 425 THR C CA 1
ATOM 3408 C C . THR A 1 426 ? 9.86000 53.22500 -15.74400 1.000 49.84000 425 THR C C 1
ATOM 3409 O O . THR A 1 426 ? 10.57900 53.88100 -16.50800 1.000 56.92000 425 THR C O 1
ATOM 3413 N N . SER A 1 427 ? 8.94300 52.36800 -16.20100 1.000 54.92000 426 SER C N 1
ATOM 3414 C CA . SER A 1 427 ? 8.72900 52.23300 -17.63900 1.000 52.29000 426 SER C CA 1
ATOM 3415 C C . SER A 1 427 ? 8.19100 53.52300 -18.24400 1.000 54.83000 426 SER C C 1
ATOM 3416 O O . SER A 1 427 ? 8.38000 53.77800 -19.44000 1.000 57.62000 426 SER C O 1
ATOM 3419 N N . LYS A 1 428 ? 7.52000 54.34800 -17.44100 1.000 52.43000 427 LYS C N 1
ATOM 3420 C CA . LYS A 1 428 ? 7.03900 55.62800 -17.93900 1.000 54.88000 427 LYS C CA 1
ATOM 3421 C C . LYS A 1 428 ? 8.10400 56.71900 -17.92600 1.000 56.21000 427 LYS C C 1
ATOM 3422 O O . LYS A 1 428 ? 7.84800 57.81300 -18.44400 1.000 65.00000 427 LYS C O 1
ATOM 3428 N N . SER A 1 429 ? 9.28800 56.46600 -17.36400 1.000 49.02000 428 SER C N 1
ATOM 3429 C CA . SER A 1 429 ? 10.26900 57.52700 -17.19500 1.000 50.80000 428 SER C CA 1
ATOM 3430 C C . SER A 1 429 ? 11.64100 57.24900 -17.80100 1.000 53.35000 428 SER C C 1
ATOM 3431 O O . SER A 1 429 ? 12.48300 58.15500 -17.80600 1.000 50.54000 428 SER C O 1
ATOM 3434 N N . ILE A 1 430 ? 11.90700 56.04800 -18.30300 1.000 47.73000 429 ILE C N 1
ATOM 3435 C CA . ILE A 1 430 ? 13.20500 55.79000 -18.92600 1.000 46.29000 429 ILE C CA 1
ATOM 3436 C C . ILE A 1 430 ? 12.98700 55.14400 -20.29000 1.000 48.64000 429 ILE C C 1
ATOM 3437 O O . ILE A 1 430 ? 11.98200 54.44600 -20.49300 1.000 51.94000 429 ILE C O 1
ATOM 3442 N N . PRO A 1 431 ? 13.88200 55.35700 -21.25500 1.000 43.42000 430 PRO C N 1
ATOM 3443 C CA . PRO A 1 431 ? 13.68500 54.76500 -22.58100 1.000 47.34000 430 PRO C CA 1
ATOM 3444 C C . PRO A 1 431 ? 13.68700 53.24400 -22.52000 1.000 50.01000 430 PRO C C 1
ATOM 3445 O O . PRO A 1 431 ? 14.16100 52.63100 -21.56100 1.000 50.78000 430 PRO C O 1
ATOM 3449 N N . ALA A 1 432 ? 13.14000 52.63600 -23.57700 1.000 50.30000 431 ALA C N 1
ATOM 3450 C CA . ALA A 1 432 ? 12.93900 51.19000 -23.58400 1.000 43.07000 431 ALA C CA 1
ATOM 3451 C C . ALA A 1 432 ? 14.26000 50.43800 -23.47700 1.000 51.52000 431 ALA C C 1
ATOM 3452 O O . ALA A 1 432 ? 14.34400 49.41600 -22.78400 1.000 54.27000 431 ALA C O 1
ATOM 3454 N N . LYS A 1 433 ? 15.30000 50.92300 -24.16000 1.000 48.42000 432 LYS C N 1
ATOM 3455 C CA . LYS A 1 433 ? 16.59900 50.25600 -24.11400 1.000 43.65000 432 LYS C CA 1
ATOM 3456 C C . LYS A 1 433 ? 17.12400 50.17700 -22.68600 1.000 53.63000 432 LYS C C 1
ATOM 3457 O O . LYS A 1 433 ? 17.65000 49.13900 -22.25500 1.000 58.17000 432 LYS C O 1
ATOM 3463 N N . GLU A 1 434 ? 16.98500 51.26800 -21.93200 1.000 50.78000 433 GLU C N 1
ATOM 3464 C CA . GLU A 1 434 ? 17.43500 51.26000 -20.54800 1.000 44.35000 433 GLU C CA 1
ATOM 3465 C C . GLU A 1 434 ? 16.62800 50.27000 -19.71900 1.000 47.09000 433 GLU C C 1
ATOM 3466 O O . GLU A 1 434 ? 17.19000 49.53700 -18.89700 1.000 53.33000 433 GLU C O 1
ATOM 3472 N N . LEU A 1 435 ? 15.30900 50.23100 -19.92400 1.000 43.23000 434 LEU C N 1
ATOM 3473 C CA . LEU A 1 435 ? 14.48100 49.29400 -19.17100 1.000 41.10000 434 LEU C CA 1
ATOM 3474 C C . LEU A 1 435 ? 14.87400 47.85300 -19.47400 1.000 49.33000 434 LEU C C 1
ATOM 3475 O O . LEU A 1 435 ? 14.92900 47.01000 -18.56900 1.000 53.22000 434 LEU C O 1
ATOM 3480 N N . ASN A 1 436 ? 15.18400 47.55500 -20.73700 1.000 51.50000 435 ASN C N 1
ATOM 3481 C CA . ASN A 1 436 ? 15.59600 46.19900 -21.08800 1.000 52.01000 435 ASN C CA 1
ATOM 3482 C C . ASN A 1 436 ? 16.94900 45.85300 -20.48400 1.000 54.09000 435 ASN C C 1
ATOM 3483 O O . ASN A 1 436 ? 17.16700 44.70900 -20.06200 1.000 61.56000 435 ASN C O 1
ATOM 3488 N N . LYS A 1 437 ? 17.86600 46.82000 -20.42700 1.000 53.53000 436 LYS C N 1
ATOM 3489 C CA . LYS A 1 437 ? 19.14000 46.55300 -19.76800 1.000 47.39000 436 LYS C CA 1
ATOM 3490 C C . LYS A 1 437 ? 18.95500 46.34600 -18.26700 1.000 46.49000 436 LYS C C 1
ATOM 3491 O O . LYS A 1 437 ? 19.65500 45.52800 -17.65700 1.000 51.98000 436 LYS C O 1
ATOM 3497 N N . LEU A 1 438 ? 18.00400 47.05500 -17.66400 1.000 44.99000 437 LEU C N 1
ATOM 3498 C CA . LEU A 1 438 ? 17.66300 46.80000 -16.26800 1.000 42.30000 437 LEU C CA 1
ATOM 3499 C C . LEU A 1 438 ? 17.16100 45.37300 -16.08500 1.000 45.09000 437 LEU C C 1
ATOM 3500 O O . LEU A 1 438 ? 17.56000 44.66700 -15.14300 1.000 43.24000 437 LEU C O 1
ATOM 3505 N N . ASN A 1 439 ? 16.28300 44.93800 -16.98900 1.000 50.86000 438 ASN C N 1
ATOM 3506 C CA . ASN A 1 439 ? 15.77400 43.57000 -16.96300 1.000 50.33000 438 ASN C CA 1
ATOM 3507 C C . ASN A 1 439 ? 16.91200 42.55700 -17.02200 1.000 52.65000 438 ASN C C 1
ATOM 3508 O O . ASN A 1 439 ? 16.95200 41.59800 -16.23600 1.000 51.68000 438 ASN C O 1
ATOM 3513 N N . GLU A 1 440 ? 17.85200 42.74900 -17.95200 1.000 50.11000 439 GLU C N 1
ATOM 3514 C CA . GLU A 1 440 ? 18.91900 41.76100 -18.06400 1.000 49.35000 439 GLU C CA 1
ATOM 3515 C C . GLU A 1 440 ? 19.86700 41.82200 -16.87000 1.000 50.15000 439 GLU C C 1
ATOM 3516 O O . GLU A 1 440 ? 20.43800 40.79800 -16.49500 1.000 55.89000 439 GLU C O 1
ATOM 3522 N N . LYS A 1 441 ? 20.02700 42.98500 -16.23100 1.000 52.27000 440 LYS C N 1
ATOM 3523 C CA . LYS A 1 441 ? 20.84000 43.02000 -15.01200 1.000 49.53000 440 LYS C CA 1
ATOM 3524 C C . LYS A 1 441 ? 20.18400 42.22300 -13.88600 1.000 49.14000 440 LYS C C 1
ATOM 3525 O O . LYS A 1 441 ? 20.86400 41.48200 -13.15300 1.000 52.13000 440 LYS C O 1
ATOM 3531 N N . ALA A 1 442 ? 18.86300 42.36800 -13.73300 1.000 49.45000 441 ALA C N 1
ATOM 3532 C CA . ALA A 1 442 ? 18.13500 41.52200 -12.78900 1.000 40.04000 441 ALA C CA 1
ATOM 3533 C C . ALA A 1 442 ? 18.35400 40.04400 -13.10200 1.000 49.08000 441 ALA C C 1
ATOM 3534 O O . ALA A 1 442 ? 18.64300 39.23600 -12.20400 1.000 50.49000 441 ALA C O 1
ATOM 3536 N N . LEU A 1 443 ? 18.22100 39.67300 -14.38000 1.000 53.54000 442 LEU C N 1
ATOM 3537 C CA . LEU A 1 443 ? 18.41400 38.27600 -14.75900 1.000 43.81000 442 LEU C CA 1
ATOM 3538 C C . LEU A 1 443 ? 19.83600 37.81400 -14.46300 1.000 47.18000 442 LEU C C 1
ATOM 3539 O O . LEU A 1 443 ? 20.04300 36.67100 -14.04500 1.000 54.13000 442 LEU C O 1
ATOM 3544 N N . GLN A 1 444 ? 20.82800 38.69000 -14.65500 1.000 49.67000 443 GLN C N 1
ATOM 3545 C CA . GLN A 1 444 ? 22.21000 38.32600 -14.35400 1.000 46.66000 443 GLN C CA 1
ATOM 3546 C C . GLN A 1 444 ? 22.36900 37.97700 -12.88500 1.000 50.43000 443 GLN C C 1
ATOM 3547 O O . GLN A 1 444 ? 22.94500 36.93700 -12.53500 1.000 57.43000 443 GLN C O 1
ATOM 3553 N N . TYR A 1 445 ? 21.86900 38.85300 -12.01000 1.000 54.34000 444 TYR C N 1
ATOM 3554 C CA . TYR A 1 445 ? 21.98200 38.60900 -10.57100 1.000 47.89000 444 TYR C CA 1
ATOM 3555 C C . TYR A 1 445 ? 21.28500 37.30900 -10.17200 1.000 47.29000 444 TYR C C 1
ATOM 3556 O O . TYR A 1 445 ? 21.85400 36.47100 -9.45300 1.000 46.18000 444 TYR C O 1
ATOM 3565 N N . LEU A 1 446 ? 20.05100 37.11900 -10.64400 1.000 47.18000 445 LEU C N 1
ATOM 3566 C CA . LEU A 1 446 ? 19.27800 35.94700 -10.24000 1.000 41.41000 445 LEU C CA 1
ATOM 3567 C C . LEU A 1 446 ? 19.90400 34.65800 -10.76500 1.000 49.29000 445 LEU C C 1
ATOM 3568 O O . LEU A 1 446 ? 19.98600 33.65300 -10.04600 1.000 53.91000 445 LEU C O 1
ATOM 3573 N N . GLU A 1 447 ? 20.36200 34.66900 -12.02100 1.000 56.01000 446 GLU C N 1
ATOM 3574 C CA . GLU A 1 447 ? 20.96200 33.47500 -12.60300 1.000 50.79000 446 GLU C CA 1
ATOM 3575 C C . GLU A 1 447 ? 22.27700 33.13300 -11.92100 1.000 49.11000 446 GLU C C 1
ATOM 3576 O O . GLU A 1 447 ? 22.59500 31.95200 -11.72900 1.000 64.35000 446 GLU C O 1
ATOM 3582 N N . ARG A 1 448 ? 23.06000 34.14500 -11.53400 1.000 45.65000 447 ARG C N 1
ATOM 3583 C CA . ARG A 1 448 ? 24.28500 33.80900 -10.82400 1.000 42.35000 447 ARG C CA 1
ATOM 3584 C C . ARG A 1 448 ? 23.98700 33.28900 -9.42600 1.000 47.85000 447 ARG C C 1
ATOM 3585 O O . ARG A 1 448 ? 24.72700 32.44100 -8.91800 1.000 56.40000 447 ARG C O 1
ATOM 3593 N N . TYR A 1 449 ? 22.91000 33.75900 -8.79200 1.000 50.06000 448 TYR C N 1
ATOM 3594 C CA . TYR A 1 449 ? 22.50800 33.14400 -7.52700 1.000 51.54000 448 TYR C CA 1
ATOM 3595 C C . TYR A 1 449 ? 22.15600 31.67300 -7.72400 1.000 48.36000 448 TYR C C 1
ATOM 3596 O O . TYR A 1 449 ? 22.56600 30.80500 -6.93800 1.000 45.56000 448 TYR C O 1
ATOM 3605 N N . ILE A 1 450 ? 21.37700 31.37900 -8.76900 1.000 53.69000 449 ILE C N 1
ATOM 3606 C CA . ILE A 1 450 ? 21.03000 29.99200 -9.08000 1.000 47.51000 449 ILE C CA 1
ATOM 3607 C C . ILE A 1 450 ? 22.29300 29.15400 -9.23700 1.000 54.14000 449 ILE C C 1
ATOM 3608 O O . ILE A 1 450 ? 22.43500 28.09000 -8.62500 1.000 60.41000 449 ILE C O 1
ATOM 3613 N N . LYS A 1 451 ? 23.23700 29.63600 -10.05100 1.000 54.22000 450 LYS C N 1
ATOM 3614 C CA . LYS A 1 451 ? 24.46400 28.88200 -10.30000 1.000 48.04000 450 LYS C CA 1
ATOM 3615 C C . LYS A 1 451 ? 25.25400 28.67000 -9.01400 1.000 55.07000 450 LYS C C 1
ATOM 3616 O O . LYS A 1 451 ? 25.70100 27.55400 -8.72500 1.000 68.16000 450 LYS C O 1
ATOM 3622 N N . LEU A 1 452 ? 25.44800 29.73600 -8.23300 1.000 57.17000 451 LEU C N 1
ATOM 3623 C CA . LEU A 1 452 ? 26.22700 29.62600 -7.00200 1.000 53.31000 451 LEU C CA 1
ATOM 3624 C C . LEU A 1 452 ? 25.62400 28.59400 -6.06300 1.000 58.33000 451 LEU C C 1
ATOM 3625 O O . LEU A 1 452 ? 26.35400 27.81200 -5.43900 1.000 59.17000 451 LEU C O 1
ATOM 3630 N N . THR A 1 453 ? 24.29100 28.56800 -5.95300 1.000 63.54000 452 THR C N 1
ATOM 3631 C CA . THR A 1 453 ? 23.66100 27.58900 -5.07300 1.000 62.65000 452 THR C CA 1
ATOM 3632 C C . THR A 1 453 ? 23.68300 26.18600 -5.66800 1.000 60.43000 452 THR C C 1
ATOM 3633 O O . THR A 1 453 ? 23.76900 25.20500 -4.92200 1.000 63.51000 452 THR C O 1
ATOM 3637 N N . VAL A 1 454 ? 23.60900 26.06900 -6.99500 1.000 63.58000 453 VAL C N 1
ATOM 3638 C CA . VAL A 1 454 ? 23.69500 24.75700 -7.62900 1.000 59.04000 453 VAL C CA 1
ATOM 3639 C C . VAL A 1 454 ? 25.10700 24.19700 -7.50400 1.000 68.09000 453 VAL C C 1
ATOM 3640 O O . VAL A 1 454 ? 25.29400 22.98100 -7.38200 1.000 78.90000 453 VAL C O 1
ATOM 3644 N N . ALA A 1 455 ? 26.11900 25.07100 -7.51500 1.000 67.06000 454 ALA C N 1
ATOM 3645 C CA . ALA A 1 455 ? 27.50600 24.62900 -7.39200 1.000 63.75000 454 ALA C CA 1
ATOM 3646 C C . ALA A 1 455 ? 27.70400 23.81200 -6.12100 1.000 71.27000 454 ALA C C 1
ATOM 3647 O O . ALA A 1 455 ? 28.07700 22.63500 -6.17200 1.000 79.17000 454 ALA C O 1
ATOM 3649 N N . LYS A 1 456 ? 27.45800 24.42800 -4.96600 1.000 71.22000 455 LYS C N 1
ATOM 3650 C CA . LYS A 1 456 ? 27.30000 23.67100 -3.73200 1.000 70.25000 455 LYS C CA 1
ATOM 3651 C C . LYS A 1 456 ? 26.07800 22.77700 -3.87600 1.000 77.82000 455 LYS C C 1
ATOM 3652 O O . LYS A 1 456 ? 24.97600 23.16300 -3.47200 1.000 88.87000 455 LYS C O 1
ATOM 3658 N N . LYS A 1 457 ? 26.25000 21.58900 -4.45100 1.000 77.85000 456 LYS C N 1
ATOM 3659 C CA . LYS A 1 457 ? 25.07900 20.77900 -4.80200 1.000 78.10000 456 LYS C CA 1
ATOM 3660 C C . LYS A 1 457 ? 24.29800 20.25900 -3.57700 1.000 79.16000 456 LYS C C 1
ATOM 3661 O O . LYS A 1 457 ? 23.43500 19.38900 -3.78000 1.000 77.78000 456 LYS C O 1
ATOM 3667 N N . ASN A 1 458 ? 24.54000 20.76200 -2.36200 1.000 82.98000 457 ASN C N 1
ATOM 3668 C CA . ASN A 1 458 ? 23.81400 20.34300 -1.16700 1.000 83.02000 457 ASN C CA 1
ATOM 3669 C C . ASN A 1 458 ? 22.91900 21.44100 -0.59200 1.000 84.03000 457 ASN C C 1
ATOM 3670 O O . ASN A 1 458 ? 22.31900 21.24000 0.47300 1.000 76.97000 457 ASN C O 1
ATOM 3675 N N . GLN A 1 459 ? 22.80900 22.59000 -1.26200 1.000 84.41000 458 GLN C N 1
ATOM 3676 C CA . GLN A 1 459 ? 21.98400 23.69900 -0.79900 1.000 77.85000 458 GLN C CA 1
ATOM 3677 C C . GLN A 1 459 ? 20.73200 23.83800 -1.65500 1.000 72.95000 458 GLN C C 1
ATOM 3678 O O . GLN A 1 459 ? 20.75200 23.58900 -2.86500 1.000 69.00000 458 GLN C O 1
ATOM 3684 N N . LEU A 1 460 ? 19.64700 24.25700 -1.00800 1.000 66.09000 459 LEU C N 1
ATOM 3685 C CA . LEU A 1 460 ? 18.32200 24.29100 -1.61200 1.000 66.36000 459 LEU C CA 1
ATOM 3686 C C . LEU A 1 460 ? 18.02800 25.68000 -2.16400 1.000 68.60000 459 LEU C C 1
ATOM 3687 O O . LEU A 1 460 ? 18.17800 26.68000 -1.45300 1.000 61.35000 459 LEU C O 1
ATOM 3692 N N . ILE A 1 461 ? 17.59900 25.73100 -3.42900 1.000 67.38000 460 ILE C N 1
ATOM 3693 C CA . ILE A 1 461 ? 17.28300 26.99600 -4.08500 1.000 53.59000 460 ILE C CA 1
ATOM 3694 C C . ILE A 1 461 ? 15.97200 27.54200 -3.54200 1.000 53.98000 460 ILE C C 1
ATOM 3695 O O . ILE A 1 461 ? 14.97700 26.81200 -3.42900 1.000 57.79000 460 ILE C O 1
ATOM 3700 N N . ILE A 1 462 ? 15.96200 28.83200 -3.21000 1.000 50.38000 461 ILE C N 1
ATOM 3701 C CA . ILE A 1 462 ? 14.71400 29.52000 -2.89200 1.000 44.34000 461 ILE C CA 1
ATOM 3702 C C . ILE A 1 462 ? 13.89200 29.59100 -4.17400 1.000 47.94000 461 ILE C C 1
ATOM 3703 O O . ILE A 1 462 ? 14.28200 30.25800 -5.13700 1.000 49.90000 461 ILE C O 1
ATOM 3708 N N . SER A 1 463 ? 12.75500 28.89200 -4.19600 1.000 48.34000 462 SER C N 1
ATOM 3709 C CA . SER A 1 463 ? 12.03600 28.70400 -5.44700 1.000 45.62000 462 SER C CA 1
ATOM 3710 C C . SER A 1 463 ? 11.37400 29.97900 -5.94700 1.000 49.03000 462 SER C C 1
ATOM 3711 O O . SER A 1 463 ? 10.85500 29.98500 -7.06900 1.000 54.93000 462 SER C O 1
ATOM 3714 N N . ARG A 1 464 ? 11.37300 31.05300 -5.15600 1.000 43.21000 463 ARG C N 1
ATOM 3715 C CA . ARG A 1 464 ? 10.83400 32.31200 -5.65800 1.000 42.21000 463 ARG C CA 1
ATOM 3716 C C . ARG A 1 464 ? 11.66600 32.85700 -6.81100 1.000 47.74000 463 ARG C C 1
ATOM 3717 O O . ARG A 1 464 ? 11.12700 33.53500 -7.69400 1.000 54.99000 463 ARG C O 1
ATOM 3725 N N . VAL A 1 465 ? 12.97200 32.57700 -6.82100 1.000 37.07000 464 VAL C N 1
ATOM 3726 C CA . VAL A 1 465 ? 13.82600 33.04300 -7.91100 1.000 38.05000 464 VAL C CA 1
ATOM 3727 C C . VAL A 1 465 ? 13.26300 32.61100 -9.25800 1.000 47.64000 464 VAL C C 1
ATOM 3728 O O . VAL A 1 465 ? 13.29900 33.36800 -10.24000 1.000 49.30000 464 VAL C O 1
ATOM 3732 N N . TYR A 1 466 ? 12.71500 31.39500 -9.31900 1.000 49.95000 465 TYR C N 1
ATOM 3733 C CA . TYR A 1 466 ? 12.13900 30.90900 -10.56600 1.000 47.20000 465 TYR C CA 1
ATOM 3734 C C . TYR A 1 466 ? 10.87500 31.67900 -10.92800 1.000 44.37000 465 TYR C C 1
ATOM 3735 O O . TYR A 1 466 ? 10.67500 32.03800 -12.09500 1.000 44.77000 465 TYR C O 1
ATOM 3744 N N . LEU A 1 467 ? 10.01300 31.94100 -9.94000 1.000 42.33000 466 LEU C N 1
ATOM 3745 C CA . LEU A 1 467 ? 8.86300 32.81000 -10.16000 1.000 42.07000 466 LEU C CA 1
ATOM 3746 C C . LEU A 1 467 ? 9.28100 34.14800 -10.75700 1.000 48.24000 466 LEU C C 1
ATOM 3747 O O . LEU A 1 467 ? 8.68900 34.62200 -11.73300 1.000 53.10000 466 LEU C O 1
ATOM 3752 N N . VAL A 1 468 ? 10.29900 34.77500 -10.17000 1.000 47.35000 467 VAL C N 1
ATOM 3753 C CA . VAL A 1 468 ? 10.69800 36.11300 -10.59300 1.000 47.77000 467 VAL C CA 1
ATOM 3754 C C . VAL A 1 468 ? 11.28100 36.08300 -12.00100 1.000 44.53000 467 VAL C C 1
ATOM 3755 O O . VAL A 1 468 ? 10.99000 36.96100 -12.82200 1.000 51.08000 467 VAL C O 1
ATOM 3759 N N . ILE A 1 469 ? 12.11700 35.08700 -12.30500 1.000 46.15000 468 ILE C N 1
ATOM 3760 C CA . ILE A 1 469 ? 12.65000 34.97100 -13.66100 1.000 45.90000 468 ILE C CA 1
ATOM 3761 C C . ILE A 1 469 ? 11.51800 34.74800 -14.65500 1.000 46.85000 468 ILE C C 1
ATOM 3762 O O . ILE A 1 469 ? 11.51700 35.30500 -15.76600 1.000 51.92000 468 ILE C O 1
ATOM 3767 N N . SER A 1 470 ? 10.52800 33.94200 -14.26300 1.000 47.55000 469 SER C N 1
ATOM 3768 C CA . SER A 1 470 ? 9.37200 33.71300 -15.11800 1.000 47.36000 469 SER C CA 1
ATOM 3769 C C . SER A 1 470 ? 8.62300 35.01100 -15.36600 1.000 51.68000 469 SER C C 1
ATOM 3770 O O . SER A 1 470 ? 8.19600 35.28800 -16.49200 1.000 58.43000 469 SER C O 1
ATOM 3773 N N . GLN A 1 471 ? 8.47000 35.82700 -14.32200 1.000 48.27000 470 GLN C N 1
ATOM 3774 C CA . GLN A 1 471 ? 7.75600 37.09200 -14.45100 1.000 49.18000 470 GLN C CA 1
ATOM 3775 C C . GLN A 1 471 ? 8.53200 38.07500 -15.31900 1.000 49.03000 470 GLN C C 1
ATOM 3776 O O . GLN A 1 471 ? 7.93900 38.88400 -16.04400 1.000 52.32000 470 GLN C O 1
ATOM 3782 N N . LEU A 1 472 ? 9.85900 38.03000 -15.24700 1.000 46.35000 471 LEU C N 1
ATOM 3783 C CA . LEU A 1 472 ? 10.66500 38.91900 -16.07300 1.000 48.59000 471 LEU C CA 1
ATOM 3784 C C . LEU A 1 472 ? 10.55200 38.54400 -17.54500 1.000 62.83000 471 LEU C C 1
ATOM 3785 O O . LEU A 1 472 ? 10.40900 39.42100 -18.40600 1.000 69.75000 471 LEU C O 1
ATOM 3790 N N . TYR A 1 473 ? 10.60400 37.24400 -17.85300 1.000 67.14000 472 TYR C N 1
ATOM 3791 C CA . TYR A 1 473 ? 10.45700 36.82600 -19.24600 1.000 51.69000 472 TYR C CA 1
ATOM 3792 C C . TYR A 1 473 ? 9.03200 37.02100 -19.74600 1.000 58.77000 472 TYR C C 1
ATOM 3793 O O . TYR A 1 473 ? 8.82300 37.24700 -20.94300 1.000 70.54000 472 TYR C O 1
ATOM 3802 N N . GLU A 1 474 ? 8.04400 36.93600 -18.85200 1.000 62.01000 473 GLU C N 1
ATOM 3803 C CA . GLU A 1 474 ? 6.66300 37.19200 -19.24400 1.000 66.11000 473 GLU C CA 1
ATOM 3804 C C . GLU A 1 474 ? 6.47000 38.63000 -19.71000 1.000 66.94000 473 GLU C C 1
ATOM 3805 O O . GLU A 1 474 ? 5.68800 38.88200 -20.63500 1.000 70.47000 473 GLU C O 1
ATOM 3811 N N . SER A 1 475 ? 7.18000 39.58100 -19.09500 1.000 73.77000 474 SER C N 1
ATOM 3812 C CA . SER A 1 475 ? 6.99300 40.98400 -19.44700 1.000 75.73000 474 SER C CA 1
ATOM 3813 C C . SER A 1 475 ? 7.42200 41.26100 -20.88100 1.000 79.93000 474 SER C C 1
ATOM 3814 O O . SER A 1 475 ? 6.84300 42.13300 -21.54000 1.000 83.03000 474 SER C O 1
ATOM 3817 N N . GLN A 1 476 ? 8.41200 40.52200 -21.38700 1.000 80.45000 475 GLN C N 1
ATOM 3818 C CA . GLN A 1 476 ? 8.94200 40.73300 -22.72800 1.000 82.61000 475 GLN C CA 1
ATOM 3819 C C . GLN A 1 476 ? 8.41900 39.70600 -23.73400 1.000 83.22000 475 GLN C C 1
ATOM 3820 O O . GLN A 1 476 ? 9.04500 39.49500 -24.78000 1.000 83.35000 475 GLN C O 1
ATOM 3826 N N . ASN A 1 477 ? 7.28400 39.06900 -23.43800 1.000 82.61000 476 ASN C N 1
ATOM 3827 C CA . ASN A 1 477 ? 6.53400 38.26500 -24.40400 1.000 87.34000 476 ASN C CA 1
ATOM 3828 C C . ASN A 1 477 ? 7.31200 37.04400 -24.90200 1.000 91.14000 476 ASN C C 1
ATOM 3829 O O . ASN A 1 477 ? 7.20400 36.67200 -26.07400 1.000 95.45000 476 ASN C O 1
ATOM 3834 N N . GLN A 1 478 ? 8.09500 36.40300 -24.03500 1.000 86.85000 477 GLN C N 1
ATOM 3835 C CA . GLN A 1 478 ? 8.74600 35.13000 -24.35000 1.000 82.08000 477 GLN C CA 1
ATOM 3836 C C . GLN A 1 478 ? 8.18400 34.09000 -23.38700 1.000 78.26000 477 GLN C C 1
ATOM 3837 O O . GLN A 1 478 ? 8.74100 33.85700 -22.31100 1.000 76.69000 477 GLN C O 1
ATOM 3843 N N . TYR A 1 479 ? 7.08100 33.45500 -23.78700 1.000 78.07000 478 TYR C N 1
ATOM 3844 C CA . TYR A 1 479 ? 6.32000 32.59700 -22.88600 1.000 79.12000 478 TYR C CA 1
ATOM 3845 C C . TYR A 1 479 ? 6.82800 31.16000 -22.82700 1.000 77.30000 478 TYR C C 1
ATOM 3846 O O . TYR A 1 479 ? 6.45200 30.42500 -21.90400 1.000 74.80000 478 TYR C O 1
ATOM 3855 N N . LYS A 1 480 ? 7.66800 30.73800 -23.77300 1.000 75.67000 479 LYS C N 1
ATOM 3856 C CA . LYS A 1 480 ? 8.27800 29.41500 -23.68200 1.000 75.47000 479 LYS C CA 1
ATOM 3857 C C . LYS A 1 480 ? 9.17900 29.32500 -22.45200 1.000 77.57000 479 LYS C C 1
ATOM 3858 O O . LYS A 1 480 ? 8.98000 28.47700 -21.57000 1.000 78.97000 479 LYS C O 1
ATOM 3864 N N . ILE A 1 481 ? 10.17200 30.21700 -22.37100 1.000 69.68000 480 ILE C N 1
ATOM 3865 C CA . ILE A 1 481 ? 11.06200 30.26000 -21.21500 1.000 63.90000 480 ILE C CA 1
ATOM 3866 C C . ILE A 1 481 ? 10.28700 30.59000 -19.94300 1.000 63.08000 480 ILE C C 1
ATOM 3867 O O . ILE A 1 481 ? 10.60800 30.08700 -18.85800 1.000 64.22000 480 ILE C O 1
ATOM 3872 N N . SER A 1 482 ? 9.25600 31.42800 -20.05500 1.000 64.14000 481 SER C N 1
ATOM 3873 C CA . SER A 1 482 ? 8.43200 31.76000 -18.89800 1.000 59.34000 481 SER C CA 1
ATOM 3874 C C . SER A 1 482 ? 7.77500 30.51300 -18.31600 1.000 63.19000 481 SER C C 1
ATOM 3875 O O . SER A 1 482 ? 7.83600 30.27100 -17.10300 1.000 61.17000 481 SER C O 1
ATOM 3878 N N . LEU A 1 483 ? 7.13600 29.70600 -19.17100 1.000 67.39000 482 LEU C N 1
ATOM 3879 C CA . LEU A 1 483 ? 6.52700 28.46500 -18.70100 1.000 65.14000 482 LEU C CA 1
ATOM 3880 C C . LEU A 1 483 ? 7.58300 27.51500 -18.15700 1.000 63.98000 482 LEU C C 1
ATOM 3881 O O . LEU A 1 483 ? 7.35200 26.82600 -17.15400 1.000 63.89000 482 LEU C O 1
ATOM 3886 N N . ASP A 1 484 ? 8.74100 27.45200 -18.81900 1.000 61.00000 483 ASP C N 1
ATOM 3887 C CA . ASP A 1 484 ? 9.81500 26.58500 -18.35000 1.000 61.84000 483 ASP C CA 1
ATOM 3888 C C . ASP A 1 484 ? 10.18800 26.91800 -16.90900 1.000 61.51000 483 ASP C C 1
ATOM 3889 O O . ASP A 1 484 ? 10.25400 26.03100 -16.04400 1.000 63.01000 483 ASP C O 1
ATOM 3894 N N . PHE A 1 485 ? 10.39900 28.20600 -16.62600 1.000 58.35000 484 PHE C N 1
ATOM 3895 C CA . PHE A 1 485 ? 10.79800 28.60800 -15.28200 1.000 52.85000 484 PHE C CA 1
ATOM 3896 C C . PHE A 1 485 ? 9.65100 28.47700 -14.28200 1.000 51.77000 484 PHE C C 1
ATOM 3897 O O . PHE A 1 485 ? 9.89100 28.15700 -13.11400 1.000 48.77000 484 PHE C O 1
ATOM 3905 N N . LEU A 1 486 ? 8.40500 28.68900 -14.71200 1.000 56.63000 485 LEU C N 1
ATOM 3906 C CA . LEU A 1 486 ? 7.27500 28.47400 -13.80800 1.000 55.98000 485 LEU C CA 1
ATOM 3907 C C . LEU A 1 486 ? 7.16300 27.00800 -13.38800 1.000 66.93000 485 LEU C C 1
ATOM 3908 O O . LEU A 1 486 ? 6.91400 26.70300 -12.20800 1.000 69.40000 485 LEU C O 1
ATOM 3913 N N . SER A 1 487 ? 7.36200 26.08600 -14.33700 1.000 68.68000 486 SER C N 1
ATOM 3914 C CA . SER A 1 487 ? 7.30500 24.66500 -14.01300 1.000 67.80000 486 SER C CA 1
ATOM 3915 C C . SER A 1 487 ? 8.48200 24.25200 -13.13400 1.000 67.26000 486 SER C C 1
ATOM 3916 O O . SER A 1 487 ? 8.32500 23.44600 -12.20700 1.000 65.90000 486 SER C O 1
ATOM 3919 N N . LYS A 1 488 ? 9.67700 24.77400 -13.43400 1.000 62.63000 487 LYS C N 1
ATOM 3920 C CA . LYS A 1 488 ? 10.82600 24.55200 -12.55800 1.000 58.39000 487 LYS C CA 1
ATOM 3921 C C . LYS A 1 488 ? 10.55100 25.07100 -11.15300 1.000 55.90000 487 LYS C C 1
ATOM 3922 O O . LYS A 1 488 ? 11.00500 24.48300 -10.16300 1.000 58.65000 487 LYS C O 1
ATOM 3928 N N . ALA A 1 489 ? 9.81200 26.17800 -11.05000 1.000 54.03000 488 ALA C N 1
ATOM 3929 C CA . ALA A 1 489 ? 9.44800 26.72200 -9.74800 1.000 51.74000 488 ALA C CA 1
ATOM 3930 C C . ALA A 1 489 ? 8.54800 25.76800 -8.99200 1.000 59.99000 488 ALA C C 1
ATOM 3931 O O . ALA A 1 489 ? 8.75800 25.51700 -7.79900 1.000 71.53000 488 ALA C O 1
ATOM 3933 N N . LEU A 1 490 ? 7.52900 25.23700 -9.66900 1.000 70.51000 489 LEU C N 1
ATOM 3934 C CA . LEU A 1 490 ? 6.58100 24.36800 -8.98000 1.000 70.93000 489 LEU C CA 1
ATOM 3935 C C . LEU A 1 490 ? 7.21600 23.03300 -8.61000 1.000 68.49000 489 LEU C C 1
ATOM 3936 O O . LEU A 1 490 ? 6.89700 22.46100 -7.56400 1.000 74.68000 489 LEU C O 1
ATOM 3941 N N . GLU A 1 491 ? 8.12000 22.52000 -9.44600 1.000 65.45000 490 GLU C N 1
ATOM 3942 C CA . GLU A 1 491 ? 8.76600 21.25200 -9.12200 1.000 70.40000 490 GLU C CA 1
ATOM 3943 C C . GLU A 1 491 ? 9.64700 21.39500 -7.88700 1.000 72.54000 490 GLU C C 1
ATOM 3944 O O . GLU A 1 491 ? 9.70100 20.49200 -7.04500 1.000 75.19000 490 GLU C O 1
ATOM 3950 N N . GLU A 1 492 ? 10.32500 22.53500 -7.74700 1.000 73.62000 491 GLU C N 1
ATOM 3951 C CA . GLU A 1 492 ? 11.06400 22.80700 -6.52100 1.000 72.18000 491 GLU C CA 1
ATOM 3952 C C . GLU A 1 492 ? 10.12000 23.10000 -5.36500 1.000 76.69000 491 GLU C C 1
ATOM 3953 O O . GLU A 1 492 ? 10.45900 22.83800 -4.20500 1.000 84.08000 491 GLU C O 1
ATOM 3959 N N . MET A 1 493 ? 8.93100 23.62800 -5.66000 1.000 74.81000 492 MET C N 1
ATOM 3960 C CA . MET A 1 493 ? 8.00900 24.03100 -4.60700 1.000 73.67000 492 MET C CA 1
ATOM 3961 C C . MET A 1 493 ? 7.17900 22.86900 -4.07400 1.000 84.78000 492 MET C C 1
ATOM 3962 O O . MET A 1 493 ? 6.77400 22.89700 -2.90700 1.000 85.27000 492 MET C O 1
ATOM 3967 N N . GLU A 1 494 ? 6.88600 21.86100 -4.90200 1.000 88.75000 493 GLU C N 1
ATOM 3968 C CA . GLU A 1 494 ? 6.13400 20.71400 -4.40100 1.000 92.75000 493 GLU C CA 1
ATOM 3969 C C . GLU A 1 494 ? 7.01500 19.82300 -3.54700 1.000 89.53000 493 GLU C C 1
ATOM 3970 O O . GLU A 1 494 ? 6.51800 19.11200 -2.66300 1.000 94.70000 493 GLU C O 1
ATOM 3976 N N . PHE A 1 495 ? 8.31900 19.86300 -3.80800 1.000 82.95000 494 PHE C N 1
ATOM 3977 C CA . PHE A 1 495 ? 9.27000 19.11300 -3.00700 1.000 89.55000 494 PHE C CA 1
ATOM 3978 C C . PHE A 1 495 ? 9.24300 19.57700 -1.55300 1.000 91.31000 494 PHE C C 1
ATOM 3979 O O . PHE A 1 495 ? 9.25600 18.75700 -0.63000 1.000 90.01000 494 PHE C O 1
ATOM 3987 N N . VAL A 1 496 ? 9.22100 20.88700 -1.33600 1.000 94.33000 495 VAL C N 1
ATOM 3988 C CA . VAL A 1 496 ? 9.19100 21.48600 -0.00500 1.000 87.54000 495 VAL C CA 1
ATOM 3989 C C . VAL A 1 496 ? 7.73400 21.75900 0.34500 1.000 93.35000 495 VAL C C 1
ATOM 3990 O O . VAL A 1 496 ? 7.11100 22.66300 -0.22400 1.000 99.58000 495 VAL C O 1
ATOM 3994 N N . ASN A 1 497 ? 7.18900 20.98800 1.28600 1.000 96.20000 496 ASN C N 1
ATOM 3995 C CA . ASN A 1 497 ? 5.80500 21.13600 1.74300 1.000 100.10000 496 ASN C CA 1
ATOM 3996 C C . ASN A 1 497 ? 4.83300 21.08600 0.55800 1.000 101.62000 496 ASN C C 1
ATOM 3997 O O . ASN A 1 497 ? 4.29400 22.09400 0.09200 1.000 100.11000 496 ASN C O 1
ATOM 4002 N N . LYS A 1 498 ? 4.63100 19.85400 0.08100 1.000 99.36000 497 LYS C N 1
ATOM 4003 C CA . LYS A 1 498 ? 3.74900 19.62900 -1.06000 1.000 94.57000 497 LYS C CA 1
ATOM 4004 C C . LYS A 1 498 ? 2.32900 20.09900 -0.78000 1.000 96.35000 497 LYS C C 1
ATOM 4005 O O . LYS A 1 498 ? 1.60100 20.45600 -1.71300 1.000 96.29000 497 LYS C O 1
ATOM 4011 N N . ASP A 1 499 ? 1.93000 20.12200 0.49500 1.000 105.13000 498 ASP C N 1
ATOM 4012 C CA . ASP A 1 499 ? 0.54700 20.42100 0.85400 1.000 106.88000 498 ASP C CA 1
ATOM 4013 C C . ASP A 1 499 ? 0.17300 21.85800 0.51300 1.000 101.04000 498 ASP C C 1
ATOM 4014 O O . ASP A 1 499 ? -0.94300 22.11800 0.04700 1.000 102.71000 498 ASP C O 1
ATOM 4019 N N . GLU A 1 500 ? 1.07600 22.80500 0.75200 1.000 100.57000 499 GLU C N 1
ATOM 4020 C CA . GLU A 1 500 ? 0.77700 24.22500 0.58100 1.000 100.40000 499 GLU C CA 1
ATOM 4021 C C . GLU A 1 500 ? 1.70000 24.80800 -0.48400 1.000 97.99000 499 GLU C C 1
ATOM 4022 O O . GLU A 1 500 ? 2.70200 25.45400 -0.17500 1.000 101.36000 499 GLU C O 1
ATOM 4028 N N . VAL A 1 501 ? 1.35600 24.57000 -1.74600 1.000 93.80000 500 VAL C N 1
ATOM 4029 C CA . VAL A 1 501 ? 1.90200 25.35800 -2.84700 1.000 85.27000 500 VAL C CA 1
ATOM 4030 C C . VAL A 1 501 ? 0.80300 26.33800 -3.23800 1.000 84.48000 500 VAL C C 1
ATOM 4031 O O . VAL A 1 501 ? -0.38600 25.99500 -3.14600 1.000 92.86000 500 VAL C O 1
ATOM 4035 N N . PRO A 1 502 ? 1.13100 27.56700 -3.62800 1.000 84.77000 501 PRO C N 1
ATOM 4036 C CA . PRO A 1 502 ? 0.07400 28.54100 -3.92300 1.000 85.98000 501 PRO C CA 1
ATOM 4037 C C . PRO A 1 502 ? -0.75400 28.10300 -5.12100 1.000 86.14000 501 PRO C C 1
ATOM 4038 O O . PRO A 1 502 ? -0.22700 27.61000 -6.12200 1.000 82.63000 501 PRO C O 1
ATOM 4042 N N . LEU A 1 503 ? -2.07200 28.27200 -4.99600 1.000 78.21000 502 LEU C N 1
ATOM 4043 C CA . LEU A 1 503 ? -2.96800 28.00600 -6.11200 1.000 74.60000 502 LEU C CA 1
ATOM 4044 C C . LEU A 1 503 ? -2.61800 28.85500 -7.32300 1.000 77.58000 502 LEU C C 1
ATOM 4045 O O . LEU A 1 503 ? -2.97900 28.49400 -8.45000 1.000 77.18000 502 LEU C O 1
ATOM 4050 N N . GLU A 1 504 ? -1.91000 29.96900 -7.11000 1.000 77.08000 503 GLU C N 1
ATOM 4051 C CA . GLU A 1 504 ? -1.54000 30.85100 -8.21000 1.000 70.40000 503 GLU C CA 1
ATOM 4052 C C . GLU A 1 504 ? -0.62600 30.14500 -9.20600 1.000 69.85000 503 GLU C C 1
ATOM 4053 O O . GLU A 1 504 ? -0.78200 30.30800 -10.42100 1.000 72.98000 503 GLU C O 1
ATOM 4059 N N . ILE A 1 505 ? 0.32800 29.35000 -8.71900 1.000 66.19000 504 ILE C N 1
ATOM 4060 C CA . ILE A 1 505 ? 1.27700 28.73400 -9.64100 1.000 67.75000 504 ILE C CA 1
ATOM 4061 C C . ILE A 1 505 ? 0.59500 27.65800 -10.48400 1.000 69.47000 504 ILE C C 1
ATOM 4062 O O . ILE A 1 505 ? 0.83400 27.56000 -11.69400 1.000 67.67000 504 ILE C O 1
ATOM 4067 N N . LEU A 1 506 ? -0.29400 26.86300 -9.87800 1.000 79.18000 505 LEU C N 1
ATOM 4068 C CA . LEU A 1 506 ? -1.02300 25.84900 -10.64300 1.000 72.31000 505 LEU C CA 1
ATOM 4069 C C . LEU A 1 506 ? -1.93200 26.49500 -11.68500 1.000 67.35000 505 LEU C C 1
ATOM 4070 O O . LEU A 1 506 ? -1.94000 26.09300 -12.86000 1.000 67.49000 505 LEU C O 1
ATOM 4075 N N . ASN A 1 507 ? -2.68300 27.52400 -11.27900 1.000 56.58000 506 ASN C N 1
ATOM 4076 C CA . ASN A 1 507 ? -3.53800 28.23900 -12.21700 1.000 59.44000 506 ASN C CA 1
ATOM 4077 C C . ASN A 1 507 ? -2.72700 28.82100 -13.36600 1.000 63.28000 506 ASN C C 1
ATOM 4078 O O . ASN A 1 507 ? -3.13000 28.72900 -14.52600 1.000 66.30000 506 ASN C O 1
ATOM 4083 N N . ASN A 1 508 ? -1.60600 29.46700 -13.06700 1.000 63.02000 507 ASN C N 1
ATOM 4084 C CA . ASN A 1 508 ? -0.86700 30.15300 -14.12000 1.000 56.66000 507 ASN C CA 1
ATOM 4085 C C . ASN A 1 508 ? -0.14200 29.17900 -15.03400 1.000 63.06000 507 ASN C C 1
ATOM 4086 O O . ASN A 1 508 ? -0.02900 29.43800 -16.23600 1.000 68.98000 507 ASN C O 1
ATOM 4091 N N . LEU A 1 509 ? 0.30900 28.03800 -14.51400 1.000 64.32000 508 LEU C N 1
ATOM 4092 C CA . LEU A 1 509 ? 0.77800 26.98100 -15.40400 1.000 68.18000 508 LEU C CA 1
ATOM 4093 C C . LEU A 1 509 ? -0.34900 26.50500 -16.31500 1.000 69.46000 508 LEU C C 1
ATOM 4094 O O . LEU A 1 509 ? -0.13000 26.24700 -17.50600 1.000 66.34000 508 LEU C O 1
ATOM 4099 N N . ALA A 1 510 ? -1.57100 26.41200 -15.78100 1.000 67.48000 509 ALA C N 1
ATOM 4100 C CA . ALA A 1 510 ? -2.70700 26.02700 -16.61500 1.000 68.60000 509 ALA C CA 1
ATOM 4101 C C . ALA A 1 510 ? -2.99600 27.07400 -17.68500 1.000 67.57000 509 ALA C C 1
ATOM 4102 O O . ALA A 1 510 ? -3.30300 26.72800 -18.83100 1.000 69.49000 509 ALA C O 1
ATOM 4104 N N . CYS A 1 511 ? -2.92200 28.35700 -17.32000 1.000 66.18000 510 CYS C N 1
ATOM 4105 C CA . CYS A 1 511 ? -3.08200 29.43300 -18.29400 1.000 60.76000 510 CYS C CA 1
ATOM 4106 C C . CYS A 1 511 ? -2.05000 29.32400 -19.40700 1.000 70.12000 510 CYS C C 1
ATOM 4107 O O . CYS A 1 511 ? -2.38100 29.46400 -20.59100 1.000 75.74000 510 CYS C O 1
ATOM 4110 N N . TYR A 1 512 ? -0.78700 29.09300 -19.04400 1.000 74.43000 511 TYR C N 1
ATOM 4111 C CA . TYR A 1 512 ? 0.25600 28.97400 -20.05500 1.000 75.23000 511 TYR C CA 1
ATOM 4112 C C . TYR A 1 512 ? 0.06300 27.72900 -20.91100 1.000 74.68000 511 TYR C C 1
ATOM 4113 O O . TYR A 1 512 ? 0.45800 27.71400 -22.08300 1.000 75.09000 511 TYR C O 1
ATOM 4122 N N . HIS A 1 513 ? -0.54200 26.68300 -20.34900 1.000 76.22000 512 HIS C N 1
ATOM 4123 C CA . HIS A 1 513 ? -0.85600 25.49300 -21.13100 1.000 77.80000 512 HIS C CA 1
ATOM 4124 C C . HIS A 1 513 ? -2.04300 25.71600 -22.05900 1.000 81.39000 512 HIS C C 1
ATOM 4125 O O . HIS A 1 513 ? -2.12500 25.08200 -23.11700 1.000 84.80000 512 HIS C O 1
ATOM 4132 N N . PHE A 1 514 ? -2.96700 26.60000 -21.68000 1.000 78.73000 513 PHE C N 1
ATOM 4133 C CA . PHE A 1 514 ? -4.10200 26.91600 -22.54100 1.000 72.85000 513 PHE C CA 1
ATOM 4134 C C . PHE A 1 514 ? -3.63000 27.52000 -23.85600 1.000 77.54000 513 PHE C C 1
ATOM 4135 O O . PHE A 1 514 ? -4.07700 27.11700 -24.93500 1.000 84.20000 513 PHE C O 1
ATOM 4143 N N . ILE A 1 515 ? -2.71100 28.48600 -23.78600 1.000 73.47000 514 ILE C N 1
ATOM 4144 C CA . ILE A 1 515 ? -2.17800 29.07200 -25.00700 1.000 77.15000 514 ILE C CA 1
ATOM 4145 C C . ILE A 1 515 ? -1.32000 28.07500 -25.77400 1.000 83.98000 514 ILE C C 1
ATOM 4146 O O . ILE A 1 515 ? -1.03200 28.29200 -26.95800 1.000 84.54000 514 ILE C O 1
ATOM 4151 N N . ASN A 1 516 ? -0.91400 26.97400 -25.13700 1.000 86.28000 515 ASN C N 1
ATOM 4152 C CA . ASN A 1 516 ? -0.11200 25.96900 -25.82800 1.000 86.21000 515 ASN C CA 1
ATOM 4153 C C . ASN A 1 516 ? -0.99300 24.97600 -26.57900 1.000 89.47000 515 ASN C C 1
ATOM 4154 O O . ASN A 1 516 ? -0.72200 24.65400 -27.74100 1.000 99.70000 515 ASN C O 1
ATOM 4159 N N . GLY A 1 517 ? -2.05000 24.48200 -25.93800 1.000 87.36000 516 GLY C N 1
ATOM 4160 C CA . GLY A 1 517 ? -2.97700 23.59600 -26.61600 1.000 91.08000 516 GLY C CA 1
ATOM 4161 C C . GLY A 1 517 ? -3.52400 22.46300 -25.77100 1.000 91.30000 516 GLY C C 1
ATOM 4162 O O . GLY A 1 517 ? -4.60600 21.93700 -26.05700 1.000 91.58000 516 GLY C O 1
ATOM 4163 N N . ASP A 1 518 ? -2.78800 22.07000 -24.73400 1.000 87.13000 517 ASP C N 1
ATOM 4164 C CA . ASP A 1 518 ? -3.21800 20.98700 -23.85200 1.000 84.77000 517 ASP C CA 1
ATOM 4165 C C . ASP A 1 518 ? -4.30200 21.51600 -22.92200 1.000 87.27000 517 ASP C C 1
ATOM 4166 O O . ASP A 1 518 ? -4.00900 22.11100 -21.88100 1.000 88.12000 517 ASP C O 1
ATOM 4171 N N . LEU A 1 519 ? -5.56500 21.29000 -23.29000 1.000 86.44000 518 LEU C N 1
ATOM 4172 C CA . LEU A 1 519 ? -6.67000 21.80100 -22.49200 1.000 80.96000 518 LEU C CA 1
ATOM 4173 C C . LEU A 1 519 ? -7.09000 20.84700 -21.38500 1.000 84.03000 518 LEU C C 1
ATOM 4174 O O . LEU A 1 519 ? -7.66500 21.28800 -20.38700 1.000 81.31000 518 LEU C O 1
ATOM 4179 N N . THR A 1 520 ? -6.80900 19.55100 -21.52100 1.000 86.49000 519 THR C N 1
ATOM 4180 C CA . THR A 1 520 ? -7.13900 18.62100 -20.44500 1.000 90.89000 519 THR C CA 1
ATOM 4181 C C . THR A 1 520 ? -6.19000 18.79700 -19.26600 1.000 93.89000 519 THR C C 1
ATOM 4182 O O . THR A 1 520 ? -6.62900 18.80100 -18.11400 1.000 97.15000 519 THR C O 1
ATOM 4186 N N . LYS A 1 521 ? -4.89100 18.98000 -19.52800 1.000 92.87000 520 LYS C N 1
ATOM 4187 C CA . LYS A 1 521 ? -3.94900 19.24600 -18.44100 1.000 86.85000 520 LYS C CA 1
ATOM 4188 C C . LYS A 1 521 ? -4.20000 20.61500 -17.81800 1.000 83.57000 520 LYS C C 1
ATOM 4189 O O . LYS A 1 521 ? -4.07400 20.78500 -16.59500 1.000 86.80000 520 LYS C O 1
ATOM 4195 N N . ALA A 1 522 ? -4.54900 21.60000 -18.65100 1.000 79.06000 521 ALA C N 1
ATOM 4196 C CA . ALA A 1 522 ? -4.91600 22.91900 -18.14600 1.000 79.18000 521 ALA C CA 1
ATOM 4197 C C . ALA A 1 522 ? -6.12100 22.83600 -17.21600 1.000 82.37000 521 ALA C C 1
ATOM 4198 O O . ALA A 1 522 ? -6.10100 23.38200 -16.10600 1.000 74.87000 521 ALA C O 1
ATOM 4200 N N . ASP A 1 523 ? -7.19000 22.16500 -17.66200 1.000 87.51000 522 ASP C N 1
ATOM 4201 C CA . ASP A 1 523 ? -8.34100 21.94300 -16.79300 1.000 86.38000 522 ASP C CA 1
ATOM 4202 C C . ASP A 1 523 ? -7.93800 21.19300 -15.52800 1.000 85.72000 522 ASP C C 1
ATOM 4203 O O . ASP A 1 523 ? -8.36000 21.55500 -14.42500 1.000 85.95000 522 ASP C O 1
ATOM 4208 N N . ASN A 1 524 ? -7.10300 20.15900 -15.66600 1.000 84.74000 523 ASN C N 1
ATOM 4209 C CA . ASN A 1 524 ? -6.65000 19.37900 -14.51700 1.000 89.96000 523 ASN C CA 1
ATOM 4210 C C . ASN A 1 524 ? -6.05200 20.27300 -13.43900 1.000 93.10000 523 ASN C C 1
ATOM 4211 O O . ASN A 1 524 ? -6.49500 20.25700 -12.28500 1.000 94.77000 523 ASN C O 1
ATOM 4216 N N . LEU A 1 525 ? -5.03900 21.06500 -13.80500 1.000 89.90000 524 LEU C N 1
ATOM 4217 C CA . LEU A 1 525 ? -4.32100 21.85800 -12.80900 1.000 88.97000 524 LEU C CA 1
ATOM 4218 C C . LEU A 1 525 ? -5.14300 23.05300 -12.34000 1.000 83.68000 524 LEU C C 1
ATOM 4219 O O . LEU A 1 525 ? -5.04500 23.46000 -11.17700 1.000 84.48000 524 LEU C O 1
ATOM 4224 N N . PHE A 1 526 ? -5.95800 23.63200 -13.22500 1.000 79.47000 525 PHE C N 1
ATOM 4225 C CA . PHE A 1 526 ? -6.98000 24.58700 -12.80300 1.000 80.40000 525 PHE C CA 1
ATOM 4226 C C . PHE A 1 526 ? -7.83400 24.01800 -11.67400 1.000 83.38000 525 PHE C C 1
ATOM 4227 O O . PHE A 1 526 ? -8.17700 24.72200 -10.71500 1.000 84.75000 525 PHE C O 1
ATOM 4235 N N . GLU A 1 527 ? -8.18200 22.74100 -11.75900 1.000 85.99000 526 GLU C N 1
ATOM 4236 C CA . GLU A 1 527 ? -9.07300 22.20000 -10.74400 1.000 86.17000 526 GLU C CA 1
ATOM 4237 C C . GLU A 1 527 ? -8.32400 21.68400 -9.51200 1.000 84.10000 526 GLU C C 1
ATOM 4238 O O . GLU A 1 527 ? -8.87200 21.71400 -8.40100 1.000 86.58000 526 GLU C O 1
ATOM 4244 N N . GLN A 1 528 ? -7.06800 21.25900 -9.65400 1.000 83.82000 527 GLN C N 1
ATOM 4245 C CA . GLN A 1 528 ? -6.27000 21.04900 -8.44800 1.000 84.50000 527 GLN C CA 1
ATOM 4246 C C . GLN A 1 528 ? -6.04100 22.35900 -7.70900 1.000 87.60000 527 GLN C C 1
ATOM 4247 O O . GLN A 1 528 ? -5.78500 22.34400 -6.49700 1.000 88.91000 527 GLN C O 1
ATOM 4253 N N . ALA A 1 529 ? -6.13400 23.49000 -8.41700 1.000 86.65000 528 ALA C N 1
ATOM 4254 C CA . ALA A 1 529 ? -6.09100 24.78800 -7.75200 1.000 84.35000 528 ALA C CA 1
ATOM 4255 C C . ALA A 1 529 ? -7.43200 25.18600 -7.14100 1.000 86.82000 528 ALA C C 1
ATOM 4256 O O . ALA A 1 529 ? -7.44100 25.83700 -6.08800 1.000 94.76000 528 ALA C O 1
ATOM 4258 N N . LYS A 1 530 ? -8.56200 24.82700 -7.77600 1.000 86.63000 529 LYS C N 1
ATOM 4259 C CA . LYS A 1 530 ? -9.85000 25.08300 -7.12500 1.000 92.05000 529 LYS C CA 1
ATOM 4260 C C . LYS A 1 530 ? -10.00400 24.23400 -5.87600 1.000 92.48000 529 LYS C C 1
ATOM 4261 O O . LYS A 1 530 ? -10.78800 24.56800 -4.98800 1.000 96.44000 529 LYS C O 1
ATOM 4267 N N . ALA A 1 531 ? -9.27100 23.12900 -5.78800 1.000 89.62000 530 ALA C N 1
ATOM 4268 C CA . ALA A 1 531 ? -9.24200 22.34400 -4.55600 1.000 93.91000 530 ALA C CA 1
ATOM 4269 C C . ALA A 1 531 ? -8.73500 23.15500 -3.36800 1.000 96.01000 530 ALA C C 1
ATOM 4270 O O . ALA A 1 531 ? -9.20000 22.94600 -2.24500 1.000 101.76000 530 ALA C O 1
ATOM 4272 N N . LYS A 1 532 ? -7.81200 24.09400 -3.59100 1.000 95.29000 531 LYS C N 1
ATOM 4273 C CA . LYS A 1 532 ? -7.13200 24.77200 -2.49000 1.000 96.21000 531 LYS C CA 1
ATOM 4274 C C . LYS A 1 532 ? -7.37600 26.27700 -2.46900 1.000 94.24000 531 LYS C C 1
ATOM 4275 O O . LYS A 1 532 ? -6.41500 27.05100 -2.40000 1.000 96.74000 531 LYS C O 1
ATOM 4281 N N . VAL A 1 533 ? -8.63900 26.71000 -2.49900 1.000 94.66000 532 VAL C N 1
ATOM 4282 C CA . VAL A 1 533 ? -8.91700 28.14000 -2.59100 1.000 101.69000 532 VAL C CA 1
ATOM 4283 C C . VAL A 1 533 ? -8.96400 28.76500 -1.19800 1.000 113.00000 532 VAL C C 1
ATOM 4284 O O . VAL A 1 533 ? -9.09600 28.07500 -0.18100 1.000 107.44000 532 VAL C O 1
ATOM 4288 N N . SER A 1 534 ? -8.87200 30.10000 -1.16600 1.000 125.19000 533 SER C N 1
ATOM 4289 C CA . SER A 1 534 ? -8.43600 30.86500 0.00200 1.000 134.45000 533 SER C CA 1
ATOM 4290 C C . SER A 1 534 ? -9.50500 30.90200 1.10800 1.000 131.85000 533 SER C C 1
ATOM 4291 O O . SER A 1 534 ? -10.49300 30.16400 1.08400 1.000 123.67000 533 SER C O 1
ATOM 4294 N N . ASP A 1 535 ? -9.30900 31.76800 2.11000 1.000 132.63000 534 ASP C N 1
ATOM 4295 C CA . ASP A 1 535 ? -10.15900 31.74200 3.30700 1.000 135.71000 534 ASP C CA 1
ATOM 4296 C C . ASP A 1 535 ? -11.30900 32.74900 3.22900 1.000 132.78000 534 ASP C C 1
ATOM 4297 O O . ASP A 1 535 ? -12.48100 32.36400 3.25300 1.000 125.99000 534 ASP C O 1
ATOM 4302 N N . MET A 1 536 ? -11.00800 34.04400 3.12500 1.000 135.57000 535 MET C N 1
ATOM 4303 C CA . MET A 1 536 ? -12.01200 35.10200 3.19200 1.000 137.71000 535 MET C CA 1
ATOM 4304 C C . MET A 1 536 ? -12.01900 35.89900 1.89400 1.000 133.39000 535 MET C C 1
ATOM 4305 O O . MET A 1 536 ? -10.96100 36.17500 1.30900 1.000 129.12000 535 MET C O 1
ATOM 4310 N N . ASN A 1 537 ? -13.22100 36.28300 1.46500 1.000 131.98000 536 ASN C N 1
ATOM 4311 C CA . ASN A 1 537 ? -13.46400 36.89500 0.15800 1.000 131.19000 536 ASN C CA 1
ATOM 4312 C C . ASN A 1 537 ? -12.74000 36.11100 -0.93800 1.000 129.17000 536 ASN C C 1
ATOM 4313 O O . ASN A 1 537 ? -11.82600 36.59800 -1.60700 1.000 131.14000 536 ASN C O 1
ATOM 4318 N N . LYS A 1 538 ? -13.18200 34.86400 -1.09200 1.000 121.67000 537 LYS C N 1
ATOM 4319 C CA . LYS A 1 538 ? -12.60900 33.99200 -2.10700 1.000 113.16000 537 LYS C CA 1
ATOM 4320 C C . LYS A 1 538 ? -12.94000 34.53300 -3.49300 1.000 112.98000 537 LYS C C 1
ATOM 4321 O O . LYS A 1 538 ? -13.72100 33.92600 -4.23600 1.000 110.65000 537 LYS C O 1
ATOM 4327 N N . SER A 1 539 ? -12.36500 35.68900 -3.84100 1.000 114.57000 538 SER C N 1
ATOM 4328 C CA . SER A 1 539 ? -12.51400 36.23800 -5.18200 1.000 102.40000 538 SER C CA 1
ATOM 4329 C C . SER A 1 539 ? -11.81800 35.38300 -6.22700 1.000 93.43000 538 SER C C 1
ATOM 4330 O O . SER A 1 539 ? -12.00900 35.61700 -7.42300 1.000 86.65000 538 SER C O 1
ATOM 4333 N N . VAL A 1 540 ? -11.02800 34.39500 -5.80100 1.000 98.51000 539 VAL C N 1
ATOM 4334 C CA . VAL A 1 540 ? -10.33700 33.53600 -6.74700 1.000 88.17000 539 VAL C CA 1
ATOM 4335 C C . VAL A 1 540 ? -11.28300 32.56200 -7.43500 1.000 87.07000 539 VAL C C 1
ATOM 4336 O O . VAL A 1 540 ? -10.94900 32.06100 -8.51400 1.000 85.56000 539 VAL C O 1
ATOM 4340 N N . ASN A 1 541 ? -12.45800 32.27600 -6.85600 1.000 89.62000 540 ASN C N 1
ATOM 4341 C CA . ASN A 1 541 ? -13.36400 31.34000 -7.51800 1.000 85.58000 540 ASN C CA 1
ATOM 4342 C C . ASN A 1 541 ? -13.88400 31.90600 -8.82600 1.000 87.53000 540 ASN C C 1
ATOM 4343 O O . ASN A 1 541 ? -13.98200 31.18300 -9.81200 1.000 88.85000 540 ASN C O 1
ATOM 4348 N N . ILE A 1 542 ? -14.26900 33.18000 -8.84600 1.000 81.34000 541 ILE C N 1
ATOM 4349 C CA . ILE A 1 542 ? -14.79000 33.76400 -10.08000 1.000 80.85000 541 ILE C CA 1
ATOM 4350 C C . ILE A 1 542 ? -13.81100 33.52000 -11.22900 1.000 82.88000 541 ILE C C 1
ATOM 4351 O O . ILE A 1 542 ? -14.17900 33.00300 -12.29500 1.000 86.92000 541 ILE C O 1
ATOM 4356 N N . THR A 1 543 ? -12.52900 33.80800 -10.98800 1.000 82.34000 542 THR C N 1
ATOM 4357 C CA . THR A 1 543 ? -11.51200 33.63000 -12.02000 1.000 80.45000 542 THR C CA 1
ATOM 4358 C C . THR A 1 543 ? -11.27900 32.15300 -12.32600 1.000 76.70000 542 THR C C 1
ATOM 4359 O O . THR A 1 543 ? -11.15200 31.77000 -13.49200 1.000 77.98000 542 THR C O 1
ATOM 4363 N N . LEU A 1 544 ? -11.20300 31.30900 -11.28900 1.000 78.57000 543 LEU C N 1
ATOM 4364 C CA . LEU A 1 544 ? -10.97700 29.87900 -11.50300 1.000 79.70000 543 LEU C CA 1
ATOM 4365 C C . LEU A 1 544 ? -12.10400 29.25200 -12.31500 1.000 85.10000 543 LEU C C 1
ATOM 4366 O O . LEU A 1 544 ? -11.85700 28.45800 -13.23300 1.000 81.47000 543 LEU C O 1
ATOM 4371 N N . GLU A 1 545 ? -13.35000 29.58700 -11.97800 1.000 88.87000 544 GLU C N 1
ATOM 4372 C CA . GLU A 1 545 ? -14.49900 29.04500 -12.68900 1.000 88.88000 544 GLU C CA 1
ATOM 4373 C C . GLU A 1 545 ? -14.54300 29.55200 -14.12200 1.000 81.68000 544 GLU C C 1
ATOM 4374 O O . GLU A 1 545 ? -14.85200 28.78200 -15.03400 1.000 82.75000 544 GLU C O 1
ATOM 4380 N N . TYR A 1 546 ? -14.23300 30.83600 -14.35300 1.000 78.77000 545 TYR C N 1
ATOM 4381 C CA . TYR A 1 546 ? -14.15800 31.30200 -15.73600 1.000 78.61000 545 TYR C CA 1
ATOM 4382 C C . TYR A 1 546 ? -13.05100 30.57400 -16.49600 1.000 79.79000 545 TYR C C 1
ATOM 4383 O O . TYR A 1 546 ? -13.21900 30.22500 -17.66800 1.000 84.38000 545 TYR C O 1
ATOM 4392 N N . ASN A 1 547 ? -11.92000 30.31300 -15.84100 1.000 80.67000 546 ASN C N 1
ATOM 4393 C CA . ASN A 1 547 ? -10.82300 29.62100 -16.51000 1.000 81.94000 546 ASN C CA 1
ATOM 4394 C C . ASN A 1 547 ? -11.23500 28.21100 -16.91700 1.000 76.94000 546 ASN C C 1
ATOM 4395 O O . ASN A 1 547 ? -11.00200 27.78000 -18.05500 1.000 77.65000 546 ASN C O 1
ATOM 4400 N N . ILE A 1 548 ? -11.85400 27.47800 -15.99000 1.000 76.64000 547 ILE C N 1
ATOM 4401 C CA . ILE A 1 548 ? -12.32200 26.13200 -16.29900 1.000 84.21000 547 ILE C CA 1
ATOM 4402 C C . ILE A 1 548 ? -13.40200 26.18000 -17.37400 1.000 83.95000 547 ILE C C 1
ATOM 4403 O O . ILE A 1 548 ? -13.41300 25.36700 -18.30600 1.000 82.85000 547 ILE C O 1
ATOM 4408 N N . ALA A 1 549 ? -14.31500 27.14700 -17.27100 1.000 82.67000 548 ALA C N 1
ATOM 4409 C CA . ALA A 1 549 ? -15.39200 27.31400 -18.23400 1.000 81.83000 548 ALA C CA 1
ATOM 4410 C C . ALA A 1 549 ? -14.88100 27.71800 -19.60400 1.000 87.26000 548 ALA C C 1
ATOM 4411 O O . ALA A 1 549 ? -15.59800 27.54900 -20.59400 1.000 97.30000 548 ALA C O 1
ATOM 4413 N N . ARG A 1 550 ? -13.67300 28.26800 -19.68300 1.000 81.01000 549 ARG C N 1
ATOM 4414 C CA . ARG A 1 550 ? -13.10100 28.62400 -20.97100 1.000 81.18000 549 ARG C CA 1
ATOM 4415 C C . ARG A 1 550 ? -12.21800 27.53200 -21.55000 1.000 85.58000 549 ARG C C 1
ATOM 4416 O O . ARG A 1 550 ? -11.99400 27.52400 -22.76800 1.000 82.48000 549 ARG C O 1
ATOM 4424 N N . THR A 1 551 ? -11.69000 26.63400 -20.71000 1.000 89.02000 550 THR C N 1
ATOM 4425 C CA . THR A 1 551 ? -11.11300 25.40900 -21.26200 1.000 93.09000 550 THR C CA 1
ATOM 4426 C C . THR A 1 551 ? -12.19500 24.42900 -21.70200 1.000 97.83000 550 THR C C 1
ATOM 4427 O O . THR A 1 551 ? -11.95200 23.59500 -22.57700 1.000 98.38000 550 THR C O 1
ATOM 4431 N N . SER A 1 552 ? -13.38800 24.49100 -21.10100 1.000 97.28000 551 SER C N 1
ATOM 4432 C CA . SER A 1 552 ? -14.45700 23.53400 -21.38300 1.000 99.32000 551 SER C CA 1
ATOM 4433 C C . SER A 1 552 ? -15.28100 23.91700 -22.60100 1.000 96.75000 551 SER C C 1
ATOM 4434 O O . SER A 1 552 ? -16.44000 23.50000 -22.70500 1.000 101.33000 551 SER C O 1
ATOM 4437 N N . GLU A 1 553 ? -14.73500 24.70600 -23.52500 1.000 95.41000 552 GLU C N 1
ATOM 4438 C CA . GLU A 1 553 ? -15.57100 25.20500 -24.61200 1.000 92.85000 552 GLU C CA 1
ATOM 4439 C C . GLU A 1 553 ? -15.68800 24.24800 -25.79200 1.000 104.85000 552 GLU C C 1
ATOM 4440 O O . GLU A 1 553 ? -16.74800 24.20300 -26.42900 1.000 110.86000 552 GLU C O 1
ATOM 4446 N N . LYS A 1 554 ? -14.64100 23.47600 -26.10500 1.000 106.42000 553 LYS C N 1
ATOM 4447 C CA . LYS A 1 554 ? -14.68400 22.61400 -27.28700 1.000 105.95000 553 LYS C CA 1
ATOM 4448 C C . LYS A 1 554 ? -14.74000 21.11500 -26.98800 1.000 98.92000 553 LYS C C 1
ATOM 4449 O O . LYS A 1 554 ? -14.77100 20.32200 -27.93300 1.000 110.38000 553 LYS C O 1
ATOM 4455 N N . THR A 1 555 ? -14.73200 20.70700 -25.72000 1.000 93.31000 554 THR C N 1
ATOM 4456 C CA . THR A 1 555 ? -15.20500 19.39100 -25.28600 1.000 105.03000 554 THR C CA 1
ATOM 4457 C C . THR A 1 555 ? -16.00300 19.59900 -24.00200 1.000 109.48000 554 THR C C 1
ATOM 4458 O O . THR A 1 555 ? -15.44200 20.05600 -22.99800 1.000 115.30000 554 THR C O 1
ATOM 4462 N N . ASN A 1 556 ? -17.31500 19.31500 -24.05200 1.000 107.63000 555 ASN C N 1
ATOM 4463 C CA . ASN A 1 556 ? -18.26100 19.48500 -22.93500 1.000 106.34000 555 ASN C CA 1
ATOM 4464 C C . ASN A 1 556 ? -18.47000 20.97200 -22.60800 1.000 109.22000 555 ASN C C 1
ATOM 4465 O O . ASN A 1 556 ? -18.17600 21.44900 -21.50900 1.000 115.00000 555 ASN C O 1
ATOM 4470 N N . TRP A 1 557 ? -19.05500 21.68600 -23.57900 1.000 106.25000 556 TRP C N 1
ATOM 4471 C CA . TRP A 1 557 ? -19.46700 23.07500 -23.38300 1.000 107.09000 556 TRP C CA 1
ATOM 4472 C C . TRP A 1 557 ? -20.82500 23.20500 -22.71500 1.000 106.00000 556 TRP C C 1
ATOM 4473 O O . TRP A 1 557 ? -21.32500 24.32500 -22.58900 1.000 97.31000 556 TRP C O 1
ATOM 4484 N N . GLU A 1 558 ? -21.44500 22.09600 -22.31100 1.000 109.35000 557 GLU C N 1
ATOM 4485 C CA . GLU A 1 558 ? -22.57800 22.19100 -21.39900 1.000 116.41000 557 GLU C CA 1
ATOM 4486 C C . GLU A 1 558 ? -22.13000 22.73700 -20.05600 1.000 116.92000 557 GLU C C 1
ATOM 4487 O O . GLU A 1 558 ? -22.86200 23.49200 -19.40700 1.000 115.39000 557 GLU C O 1
ATOM 4493 N N . LYS A 1 559 ? -20.91600 22.39000 -19.63500 1.000 117.44000 558 LYS C N 1
ATOM 4494 C CA . LYS A 1 559 ? -20.38400 22.95000 -18.40500 1.000 113.92000 558 LYS C CA 1
ATOM 4495 C C . LYS A 1 559 ? -19.92400 24.38800 -18.60100 1.000 108.89000 558 LYS C C 1
ATOM 4496 O O . LYS A 1 559 ? -19.97900 25.17900 -17.65300 1.000 112.45000 558 LYS C O 1
ATOM 4502 N N . SER A 1 560 ? -19.51500 24.75800 -19.81800 1.000 105.28000 559 SER C N 1
ATOM 4503 C CA . SER A 1 560 ? -19.39300 26.17400 -20.14700 1.000 103.03000 559 SER C CA 1
ATOM 4504 C C . SER A 1 560 ? -20.72400 26.88800 -19.94100 1.000 105.73000 559 SER C C 1
ATOM 4505 O O . SER A 1 560 ? -20.79800 27.89000 -19.22800 1.000 102.43000 559 SER C O 1
ATOM 4508 N N . GLU A 1 561 ? -21.77900 26.39200 -20.59000 1.000 108.76000 560 GLU C N 1
ATOM 4509 C CA . GLU A 1 561 ? -23.13800 26.84900 -20.30200 1.000 108.17000 560 GLU C CA 1
ATOM 4510 C C . GLU A 1 561 ? -23.32500 27.09500 -18.81300 1.000 108.72000 560 GLU C C 1
ATOM 4511 O O . GLU A 1 561 ? -23.50500 28.24200 -18.38200 1.000 103.27000 560 GLU C O 1
ATOM 4517 N N . SER A 1 562 ? -23.18400 26.04100 -17.99900 1.000 110.33000 561 SER C N 1
ATOM 4518 C CA . SER A 1 562 ? -23.53200 26.10700 -16.58100 1.000 111.46000 561 SER C CA 1
ATOM 4519 C C . SER A 1 562 ? -22.71000 27.16100 -15.83800 1.000 113.53000 561 SER C C 1
ATOM 4520 O O . SER A 1 562 ? -23.26200 28.05900 -15.18600 1.000 109.53000 561 SER C O 1
ATOM 4523 N N . ILE A 1 563 ? -21.37800 27.05900 -15.92100 1.000 111.40000 562 ILE C N 1
ATOM 4524 C CA . ILE A 1 563 ? -20.52300 27.93400 -15.12400 1.000 101.21000 562 ILE C CA 1
ATOM 4525 C C . ILE A 1 563 ? -20.66000 29.38600 -15.56800 1.000 98.73000 562 ILE C C 1
ATOM 4526 O O . ILE A 1 563 ? -20.76800 30.28800 -14.72700 1.000 98.41000 562 ILE C O 1
ATOM 4531 N N . TYR A 1 564 ? -20.65000 29.64600 -16.88400 1.000 99.66000 563 TYR C N 1
ATOM 4532 C CA . TYR A 1 564 ? -20.82700 31.01700 -17.35600 1.000 101.84000 563 TYR C CA 1
ATOM 4533 C C . TYR A 1 564 ? -22.14500 31.59700 -16.86300 1.000 104.70000 563 TYR C C 1
ATOM 4534 O O . TYR A 1 564 ? -22.19800 32.75300 -16.42200 1.000 100.70000 563 TYR C O 1
ATOM 4543 N N . SER A 1 565 ? -23.22300 30.80700 -16.93100 1.000 111.13000 564 SER C N 1
ATOM 4544 C CA . SER A 1 565 ? -24.53400 31.30900 -16.53100 1.000 117.09000 564 SER C CA 1
ATOM 4545 C C . SER A 1 565 ? -24.55700 31.66600 -15.05100 1.000 116.63000 564 SER C C 1
ATOM 4546 O O . SER A 1 565 ? -25.02900 32.74400 -14.66900 1.000 117.37000 564 SER C O 1
ATOM 4549 N N . GLN A 1 566 ? -24.04800 30.77400 -14.19500 1.000 110.54000 565 GLN C N 1
ATOM 4550 C CA . GLN A 1 566 ? -24.08000 31.08800 -12.76800 1.000 103.96000 565 GLN C CA 1
ATOM 4551 C C . GLN A 1 566 ? -23.15700 32.25600 -12.43300 1.000 108.20000 565 GLN C C 1
ATOM 4552 O O . GLN A 1 566 ? -23.48900 33.07500 -11.56500 1.000 114.69000 565 GLN C O 1
ATOM 4558 N N . ILE A 1 567 ? -22.02100 32.37500 -13.12800 1.000 105.25000 566 ILE C N 1
ATOM 4559 C CA . ILE A 1 567 ? -21.11300 33.49400 -12.88300 1.000 101.37000 566 ILE C CA 1
ATOM 4560 C C . ILE A 1 567 ? -21.78900 34.81300 -13.23600 1.000 106.22000 566 ILE C C 1
ATOM 4561 O O . ILE A 1 567 ? -21.74200 35.77900 -12.46400 1.000 104.52000 566 ILE C O 1
ATOM 4566 N N . THR A 1 568 ? -22.43300 34.87700 -14.40700 1.000 109.82000 567 THR C N 1
ATOM 4567 C CA . THR A 1 568 ? -23.04500 36.14100 -14.80700 1.000 111.53000 567 THR C CA 1
ATOM 4568 C C . THR A 1 568 ? -24.29000 36.44900 -13.98500 1.000 110.40000 567 THR C C 1
ATOM 4569 O O . THR A 1 568 ? -24.62300 37.62500 -13.79100 1.000 103.32000 567 THR C O 1
ATOM 4573 N N . SER A 1 569 ? -24.98200 35.42100 -13.48100 1.000 110.60000 568 SER C N 1
ATOM 4574 C CA . SER A 1 569 ? -26.12000 35.67400 -12.60300 1.000 110.91000 568 SER C CA 1
ATOM 4575 C C . SER A 1 569 ? -25.66100 36.19900 -11.24800 1.000 115.09000 568 SER C C 1
ATOM 4576 O O . SER A 1 569 ? -26.34100 37.03100 -10.63600 1.000 118.74000 568 SER C O 1
ATOM 4579 N N . SER A 1 570 ? -24.50600 35.73100 -10.76500 1.000 116.89000 569 SER C N 1
ATOM 4580 C CA . SER A 1 570 ? -24.03400 36.16400 -9.45400 1.000 113.63000 569 SER C CA 1
ATOM 4581 C C . SER A 1 570 ? -23.42300 37.56400 -9.49400 1.000 114.55000 569 SER C C 1
ATOM 4582 O O . SER A 1 570 ? -23.64900 38.36400 -8.58000 1.000 118.14000 569 SER C O 1
ATOM 4585 N N . HIS A 1 571 ? -22.64800 37.88100 -10.53600 1.000 111.69000 570 HIS C N 1
ATOM 4586 C CA . HIS A 1 571 ? -21.97900 39.17700 -10.63000 1.000 114.69000 570 HIS C CA 1
ATOM 4587 C C . HIS A 1 571 ? -22.17000 39.73300 -12.03800 1.000 113.95000 570 HIS C C 1
ATOM 4588 O O . HIS A 1 571 ? -21.97000 39.00100 -13.02400 1.000 114.48000 570 HIS C O 1
ATOM 4595 N N . PRO A 1 572 ? -22.54700 41.00600 -12.17100 1.000 114.49000 571 PRO C N 1
ATOM 4596 C CA . PRO A 1 572 ? -22.99300 41.50900 -13.47600 1.000 108.73000 571 PRO C CA 1
ATOM 4597 C C . PRO A 1 572 ? -21.89000 42.09900 -14.34000 1.000 110.96000 571 PRO C C 1
ATOM 4598 O O . PRO A 1 572 ? -21.95700 42.00500 -15.56900 1.000 115.21000 571 PRO C O 1
ATOM 4602 N N . SER A 1 573 ? -20.87500 42.71000 -13.72300 1.000 111.74000 572 SER C N 1
ATOM 4603 C CA . SER A 1 573 ? -19.88800 43.47100 -14.48300 1.000 119.20000 572 SER C CA 1
ATOM 4604 C C . SER A 1 573 ? -18.88500 42.59300 -15.22400 1.000 118.79000 572 SER C C 1
ATOM 4605 O O . SER A 1 573 ? -18.12400 43.12000 -16.04500 1.000 116.64000 572 SER C O 1
ATOM 4608 N N . TYR A 1 574 ? -18.85900 41.28400 -14.96400 1.000 108.90000 573 TYR C N 1
ATOM 4609 C CA . TYR A 1 574 ? -17.90200 40.41500 -15.64000 1.000 102.20000 573 TYR C CA 1
ATOM 4610 C C . TYR A 1 574 ? -18.23100 40.28500 -17.12100 1.000 105.21000 573 TYR C C 1
ATOM 4611 O O . TYR A 1 574 ? -19.01800 39.41900 -17.52300 1.000 106.02000 573 TYR C O 1
ATOM 4620 N N . ILE A 1 575 ? -17.61800 41.13600 -17.94100 1.000 99.37000 574 ILE C N 1
ATOM 4621 C CA . ILE A 1 575 ? -17.89300 41.10800 -19.37000 1.000 95.42000 574 ILE C CA 1
ATOM 4622 C C . ILE A 1 575 ? -17.27500 39.86600 -20.00400 1.000 96.69000 574 ILE C C 1
ATOM 4623 O O . ILE A 1 575 ? -17.93100 39.15000 -20.77400 1.000 98.36000 574 ILE C O 1
ATOM 4628 N N . SER A 1 576 ? -16.03700 39.54000 -19.61500 1.000 94.72000 575 SER C N 1
ATOM 4629 C CA . SER A 1 576 ? -15.31500 38.42100 -20.20700 1.000 94.67000 575 SER C CA 1
ATOM 4630 C C . SER A 1 576 ? -16.05000 37.10300 -20.02800 1.000 89.57000 575 SER C C 1
ATOM 4631 O O . SER A 1 576 ? -15.79800 36.15300 -20.77900 1.000 91.47000 575 SER C O 1
ATOM 4634 N N . ALA A 1 577 ? -16.95700 37.02300 -19.05900 1.000 86.16000 576 ALA C N 1
ATOM 4635 C CA . ALA A 1 577 ? -17.78900 35.84100 -18.90600 1.000 91.35000 576 ALA C CA 1
ATOM 4636 C C . ALA A 1 577 ? -18.82000 35.77800 -20.02200 1.000 103.63000 576 ALA C C 1
ATOM 4637 O O . ALA A 1 577 ? -18.75300 34.90900 -20.89700 1.000 108.93000 576 ALA C O 1
ATOM 4639 N N . ARG A 1 578 ? -19.77700 36.70300 -20.02600 1.000 100.96000 577 ARG C N 1
ATOM 4640 C CA . ARG A 1 578 ? -20.88600 36.49400 -20.94200 1.000 101.40000 577 ARG C CA 1
ATOM 4641 C C . ARG A 1 578 ? -20.57400 36.87700 -22.38600 1.000 98.83000 577 ARG C C 1
ATOM 4642 O O . ARG A 1 578 ? -21.36700 36.53500 -23.26300 1.000 104.51000 577 ARG C O 1
ATOM 4650 N N . ILE A 1 579 ? -19.42900 37.50400 -22.68000 1.000 91.57000 578 ILE C N 1
ATOM 4651 C CA . ILE A 1 579 ? -18.98000 37.55300 -24.07400 1.000 91.98000 578 ILE C CA 1
ATOM 4652 C C . ILE A 1 579 ? -18.77200 36.13600 -24.60600 1.000 97.56000 578 ILE C C 1
ATOM 4653 O O . ILE A 1 579 ? -19.36000 35.73000 -25.62200 1.000 105.44000 578 ILE C O 1
ATOM 4658 N N . ARG A 1 580 ? -17.91800 35.36300 -23.93100 1.000 98.82000 579 ARG C N 1
ATOM 4659 C CA . ARG A 1 580 ? -17.72700 33.97600 -24.33200 1.000 101.75000 579 ARG C CA 1
ATOM 4660 C C . ARG A 1 580 ? -19.02300 33.18600 -24.22200 1.000 102.14000 579 ARG C C 1
ATOM 4661 O O . ARG A 1 580 ? -19.25700 32.27400 -25.02300 1.000 109.12000 579 ARG C O 1
ATOM 4669 N N . ASN A 1 581 ? -19.87400 33.51900 -23.24500 1.000 99.50000 580 ASN C N 1
ATOM 4670 C CA . ASN A 1 581 ? -21.15700 32.82800 -23.12500 1.000 103.75000 580 ASN C CA 1
ATOM 4671 C C . ASN A 1 581 ? -22.04000 33.07400 -24.34700 1.000 107.61000 580 ASN C C 1
ATOM 4672 O O . ASN A 1 581 ? -22.71100 32.15400 -24.83200 1.000 109.73000 580 ASN C O 1
ATOM 4677 N N . LEU A 1 582 ? -22.04400 34.30100 -24.86800 1.000 105.89000 581 LEU C N 1
ATOM 4678 C CA . LEU A 1 582 ? -22.75400 34.60900 -26.10100 1.000 100.13000 581 LEU C CA 1
ATOM 4679 C C . LEU A 1 582 ? -22.02400 34.11300 -27.34100 1.000 107.06000 581 LEU C C 1
ATOM 4680 O O . LEU A 1 582 ? -22.55800 34.24100 -28.44700 1.000 113.15000 581 LEU C O 1
ATOM 4685 N N . TYR A 1 583 ? -20.80500 33.59900 -27.19300 1.000 108.38000 582 TYR C N 1
ATOM 4686 C CA . TYR A 1 583 ? -20.26000 32.76100 -28.26400 1.000 111.70000 582 TYR C CA 1
ATOM 4687 C C . TYR A 1 583 ? -20.70600 31.29600 -28.15400 1.000 115.24000 582 TYR C C 1
ATOM 4688 O O . TYR A 1 583 ? -20.98800 30.66600 -29.18200 1.000 122.57000 582 TYR C O 1
ATOM 4697 N N . ILE A 1 584 ? -20.74200 30.72100 -26.94100 1.000 111.40000 583 ILE C N 1
ATOM 4698 C CA . ILE A 1 584 ? -21.30900 29.37400 -26.77500 1.000 116.49000 583 ILE C CA 1
ATOM 4699 C C . ILE A 1 584 ? -22.74700 29.35600 -27.27800 1.000 122.40000 583 ILE C C 1
ATOM 4700 O O . ILE A 1 584 ? -23.23400 28.34800 -27.80600 1.000 124.35000 583 ILE C O 1
ATOM 4705 N N . LYS A 1 585 ? -23.45100 30.46400 -27.07900 1.000 122.25000 584 LYS C N 1
ATOM 4706 C CA . LYS A 1 585 ? -24.65500 30.82200 -27.81800 1.000 124.35000 584 LYS C CA 1
ATOM 4707 C C . LYS A 1 585 ? -24.55900 30.46700 -29.30000 1.000 133.69000 584 LYS C C 1
ATOM 4708 O O . LYS A 1 585 ? -25.30800 29.61800 -29.79500 1.000 133.77000 584 LYS C O 1
ATOM 4714 N N . PHE A 1 586 ? -23.64700 31.14100 -30.01000 1.000 139.44000 585 PHE C N 1
ATOM 4715 C CA . PHE A 1 586 ? -23.57900 31.04500 -31.46800 1.000 134.32000 585 PHE C CA 1
ATOM 4716 C C . PHE A 1 586 ? -23.23700 29.63300 -31.91700 1.000 135.21000 585 PHE C C 1
ATOM 4717 O O . PHE A 1 586 ? -23.87400 29.08500 -32.82400 1.000 132.46000 585 PHE C O 1
ATOM 4725 N N . ALA A 1 587 ? -22.22400 29.03000 -31.29100 1.000 137.95000 586 ALA C N 1
ATOM 4726 C CA . ALA A 1 587 ? -21.77700 27.70400 -31.70000 1.000 137.27000 586 ALA C CA 1
ATOM 4727 C C . ALA A 1 587 ? -22.87800 26.65800 -31.59600 1.000 136.99000 586 ALA C C 1
ATOM 4728 O O . ALA A 1 587 ? -22.66600 25.51800 -32.02600 1.000 142.01000 586 ALA C O 1
ATOM 4730 N N . HIS A 1 588 ? -24.04200 27.00500 -31.04200 1.000 134.11000 587 HIS C N 1
ATOM 4731 C CA . HIS A 1 588 ? -25.10500 26.02700 -30.85000 1.000 140.24000 587 HIS C CA 1
ATOM 4732 C C . HIS A 1 588 ? -26.49900 26.59500 -31.06200 1.000 141.47000 587 HIS C C 1
ATOM 4733 O O . HIS A 1 588 ? -27.46000 25.82000 -31.05400 1.000 144.76000 587 HIS C O 1
ATOM 4740 N N . SER A 1 589 ? -26.64500 27.91200 -31.24500 1.000 142.62000 588 SER C N 1
ATOM 4741 C CA . SER A 1 589 ? -27.83500 28.50600 -31.85800 1.000 142.12000 588 SER C CA 1
ATOM 4742 C C . SER A 1 589 ? -29.11200 28.16200 -31.09200 1.000 146.50000 588 SER C C 1
ATOM 4743 O O . SER A 1 589 ? -30.16700 27.92100 -31.68200 1.000 145.91000 588 SER C O 1
ATOM 4746 N N . LYS A 1 590 ? -29.01800 28.13600 -29.76600 1.000 147.04000 589 LYS C N 1
ATOM 4747 C CA . LYS A 1 590 ? -30.15300 27.80800 -28.90100 1.000 145.26000 589 LYS C CA 1
ATOM 4748 C C . LYS A 1 590 ? -30.96000 29.05900 -28.56300 1.000 153.09000 589 LYS C C 1
ATOM 4749 O O . LYS A 1 590 ? -31.27000 29.33100 -27.40200 1.000 145.48000 589 LYS C O 1
ATOM 4755 N N . ILE A 1 591 ? -31.31300 29.83000 -29.59600 1.000 159.07000 590 ILE C N 1
ATOM 4756 C CA . ILE A 1 591 ? -31.50400 31.27200 -29.45300 1.000 156.19000 590 ILE C CA 1
ATOM 4757 C C . ILE A 1 591 ? -32.38700 31.83400 -30.56800 1.000 157.59000 590 ILE C C 1
ATOM 4758 O O . ILE A 1 591 ? -32.62000 31.17100 -31.58500 1.000 154.13000 590 ILE C O 1
ATOM 4763 N N . ASN A 1 592 ? -32.93200 33.03400 -30.35400 1.000 158.44000 591 ASN C N 1
ATOM 4764 C CA . ASN A 1 592 ? -33.44300 33.89300 -31.41600 1.000 155.53000 591 ASN C CA 1
ATOM 4765 C C . ASN A 1 592 ? -32.44600 35.01900 -31.66300 1.000 152.61000 591 ASN C C 1
ATOM 4766 O O . ASN A 1 592 ? -32.00200 35.67000 -30.71300 1.000 154.94000 591 ASN C O 1
ATOM 4771 N N . ASP A 1 593 ? -32.09900 35.25600 -32.93300 1.000 147.22000 592 ASP C N 1
ATOM 4772 C CA . ASP A 1 593 ? -31.18300 36.35000 -33.26400 1.000 146.05000 592 ASP C CA 1
ATOM 4773 C C . ASP A 1 593 ? -31.62800 37.66300 -32.62700 1.000 152.04000 592 ASP C C 1
ATOM 4774 O O . ASP A 1 593 ? -30.79100 38.49900 -32.24900 1.000 152.64000 592 ASP C O 1
ATOM 4779 N N . SER A 1 594 ? -32.94000 37.84900 -32.47500 1.000 153.25000 593 SER C N 1
ATOM 4780 C CA . SER A 1 594 ? -33.44800 39.09800 -31.92200 1.000 157.77000 593 SER C CA 1
ATOM 4781 C C . SER A 1 594 ? -33.09200 39.24500 -30.44700 1.000 158.44000 593 SER C C 1
ATOM 4782 O O . SER A 1 594 ? -32.73900 40.34400 -30.00200 1.000 160.02000 593 SER C O 1
ATOM 4785 N N . GLU A 1 595 ? -33.17100 38.16000 -29.66700 1.000 156.66000 594 GLU C N 1
ATOM 4786 C CA . GLU A 1 595 ? -32.71600 38.25600 -28.28200 1.000 155.69000 594 GLU C CA 1
ATOM 4787 C C . GLU A 1 595 ? -31.23800 38.61900 -28.22400 1.000 157.43000 594 GLU C C 1
ATOM 4788 O O . GLU A 1 595 ? -30.82300 39.37800 -27.33800 1.000 156.60000 594 GLU C O 1
ATOM 4794 N N . MET A 1 596 ? -30.44300 38.12200 -29.17700 1.000 155.63000 595 MET C N 1
ATOM 4795 C CA . MET A 1 596 ? -29.04800 38.52500 -29.30400 1.000 149.52000 595 MET C CA 1
ATOM 4796 C C . MET A 1 596 ? -28.97500 40.03700 -29.44400 1.000 147.26000 595 MET C C 1
ATOM 4797 O O . MET A 1 596 ? -28.58300 40.72000 -28.49200 1.000 147.21000 595 MET C O 1
ATOM 4802 N N . ASN A 1 597 ? -29.41400 40.57400 -30.59100 1.000 143.70000 596 ASN C N 1
ATOM 4803 C CA . ASN A 1 597 ? -29.24200 42.00900 -30.81700 1.000 141.06000 596 ASN C CA 1
ATOM 4804 C C . ASN A 1 597 ? -29.78800 42.83300 -29.65600 1.000 145.70000 596 ASN C C 1
ATOM 4805 O O . ASN A 1 597 ? -29.18400 43.83800 -29.27700 1.000 139.72000 596 ASN C O 1
ATOM 4810 N N . ILE A 1 598 ? -30.88300 42.38700 -29.03100 1.000 155.19000 597 ILE C N 1
ATOM 4811 C CA . ILE A 1 598 ? -31.40600 43.09800 -27.86300 1.000 156.77000 597 ILE C CA 1
ATOM 4812 C C . ILE A 1 598 ? -30.35400 43.14000 -26.75600 1.000 152.62000 597 ILE C C 1
ATOM 4813 O O . ILE A 1 598 ? -29.94400 44.21800 -26.29900 1.000 151.59000 597 ILE C O 1
ATOM 4818 N N . GLU A 1 599 ? -29.85600 41.96800 -26.34200 1.000 153.61000 598 GLU C N 1
ATOM 4819 C CA . GLU A 1 599 ? -28.99900 41.95900 -25.16100 1.000 152.49000 598 GLU C CA 1
ATOM 4820 C C . GLU A 1 599 ? -27.63800 42.58300 -25.44500 1.000 142.88000 598 GLU C C 1
ATOM 4821 O O . GLU A 1 599 ? -27.14200 43.35900 -24.62500 1.000 137.26000 598 GLU C O 1
ATOM 4827 N N . ILE A 1 600 ? -27.03500 42.31100 -26.60700 1.000 138.90000 599 ILE C N 1
ATOM 4828 C CA . ILE A 1 600 ? -25.75600 42.95800 -26.90600 1.000 135.11000 599 ILE C CA 1
ATOM 4829 C C . ILE A 1 600 ? -25.93700 44.46000 -27.09700 1.000 136.89000 599 ILE C C 1
ATOM 4830 O O . ILE A 1 600 ? -25.28600 45.25700 -26.42400 1.000 137.17000 599 ILE C O 1
ATOM 4835 N N . ASN A 1 601 ? -26.84400 44.88600 -27.97600 1.000 137.63000 600 ASN C N 1
ATOM 4836 C CA . ASN A 1 601 ? -27.03900 46.32200 -28.15300 1.000 130.50000 600 ASN C CA 1
ATOM 4837 C C . ASN A 1 601 ? -27.59000 46.97400 -26.88700 1.000 135.48000 600 ASN C C 1
ATOM 4838 O O . ASN A 1 601 ? -27.92400 48.16200 -26.90300 1.000 139.30000 600 ASN C O 1
ATOM 4843 N N . GLY A 1 602 ? -27.75800 46.19100 -25.81700 1.000 142.90000 601 GLY C N 1
ATOM 4844 C CA . GLY A 1 602 ? -27.70400 46.72300 -24.46300 1.000 147.01000 601 GLY C CA 1
ATOM 4845 C C . GLY A 1 602 ? -26.28800 46.75300 -23.90000 1.000 137.88000 601 GLY C C 1
ATOM 4846 O O . GLY A 1 602 ? -25.87800 47.73300 -23.26400 1.000 135.58000 601 GLY C O 1
ATOM 4847 N N . LEU A 1 603 ? -25.53300 45.67600 -24.15000 1.000 134.76000 602 LEU C N 1
ATOM 4848 C CA . LEU A 1 603 ? -24.13400 45.58400 -23.72600 1.000 130.24000 602 LEU C CA 1
ATOM 4849 C C . LEU A 1 603 ? -23.31700 46.77300 -24.25400 1.000 129.28000 602 LEU C C 1
ATOM 4850 O O . LEU A 1 603 ? -22.59000 47.42400 -23.50900 1.000 128.35000 602 LEU C O 1
ATOM 4855 N N . LEU A 1 604 ? -23.44700 47.07000 -25.54600 1.000 128.66000 603 LEU C N 1
ATOM 4856 C CA . LEU A 1 604 ? -22.61100 48.06900 -26.22900 1.000 127.20000 603 LEU C CA 1
ATOM 4857 C C . LEU A 1 604 ? -22.26700 49.25400 -25.32900 1.000 133.03000 603 LEU C C 1
ATOM 4858 O O . LEU A 1 604 ? -21.09800 49.44700 -24.94300 1.000 127.02000 603 LEU C O 1
ATOM 4863 N N . GLU A 1 605 ? -23.30700 49.99200 -24.90500 1.000 137.37000 604 GLU C N 1
ATOM 4864 C CA . GLU A 1 605 ? -23.12200 51.32200 -24.34400 1.000 137.51000 604 GLU C CA 1
ATOM 4865 C C . GLU A 1 605 ? -22.82500 51.32200 -22.84200 1.000 136.40000 604 GLU C C 1
ATOM 4866 O O . GLU A 1 605 ? -22.45600 52.37800 -22.30900 1.000 139.48000 604 GLU C O 1
ATOM 4872 N N . MET A 1 606 ? -22.98000 50.19600 -22.13000 1.000 131.55000 605 MET C N 1
ATOM 4873 C CA . MET A 1 606 ? -22.70800 50.24300 -20.69200 1.000 134.24000 605 MET C CA 1
ATOM 4874 C C . MET A 1 606 ? -21.22200 50.46800 -20.42300 1.000 136.63000 605 MET C C 1
ATOM 4875 O O . MET A 1 606 ? -20.86700 51.29500 -19.57500 1.000 137.08000 605 MET C O 1
ATOM 4880 N N . ASN A 1 607 ? -20.31700 49.78600 -21.16700 1.000 136.15000 606 ASN C N 1
ATOM 4881 C CA . ASN A 1 607 ? -18.90600 50.22800 -21.21200 1.000 133.77000 606 ASN C CA 1
ATOM 4882 C C . ASN A 1 607 ? -18.50300 50.45000 -22.67500 1.000 130.76000 606 ASN C C 1
ATOM 4883 O O . ASN A 1 607 ? -17.94200 49.56500 -23.32500 1.000 124.06000 606 ASN C O 1
ATOM 4888 N N . LYS A 1 608 ? -18.75300 51.64900 -23.17200 1.000 134.05000 607 LYS C N 1
ATOM 4889 C CA . LYS A 1 608 ? -18.45300 51.97300 -24.55700 1.000 129.59000 607 LYS C CA 1
ATOM 4890 C C . LYS A 1 608 ? -16.97400 51.88300 -24.93500 1.000 124.04000 607 LYS C C 1
ATOM 4891 O O . LYS A 1 608 ? -16.64200 51.47400 -26.04700 1.000 128.24000 607 LYS C O 1
ATOM 4897 N N . SER A 1 609 ? -16.08900 52.26400 -24.02000 1.000 115.27000 608 SER C N 1
ATOM 4898 C CA . SER A 1 609 ? -14.66700 52.32300 -24.34800 1.000 118.91000 608 SER C CA 1
ATOM 4899 C C . SER A 1 609 ? -13.90400 51.03000 -24.03400 1.000 120.99000 608 SER C C 1
ATOM 4900 O O . SER A 1 609 ? -12.66700 51.06900 -23.98500 1.000 121.24000 608 SER C O 1
ATOM 4903 N N . ASP A 1 610 ? -14.57900 49.89500 -23.83600 1.000 116.66000 609 ASP C N 1
ATOM 4904 C CA . ASP A 1 610 ? -13.88100 48.61800 -23.71400 1.000 121.05000 609 ASP C CA 1
ATOM 4905 C C . ASP A 1 610 ? -13.66700 48.05100 -25.11500 1.000 122.82000 609 ASP C C 1
ATOM 4906 O O . ASP A 1 610 ? -14.63600 47.76000 -25.82800 1.000 121.13000 609 ASP C O 1
ATOM 4911 N N . LEU A 1 611 ? -12.39600 47.89000 -25.50000 1.000 120.88000 610 LEU C N 1
ATOM 4912 C CA . LEU A 1 611 ? -12.07000 47.49200 -26.86600 1.000 116.38000 610 LEU C CA 1
ATOM 4913 C C . LEU A 1 611 ? -12.58000 46.09400 -27.19000 1.000 115.19000 610 LEU C C 1
ATOM 4914 O O . LEU A 1 611 ? -12.87400 45.79700 -28.35600 1.000 112.63000 610 LEU C O 1
ATOM 4919 N N . GLU A 1 612 ? -12.69300 45.22400 -26.18200 1.000 114.69000 611 GLU C N 1
ATOM 4920 C CA . GLU A 1 612 ? -13.03000 43.83100 -26.45600 1.000 111.88000 611 GLU C CA 1
ATOM 4921 C C . GLU A 1 612 ? -14.46300 43.69300 -26.93900 1.000 112.92000 611 GLU C C 1
ATOM 4922 O O . GLU A 1 612 ? -14.72300 43.05500 -27.96300 1.000 122.78000 611 GLU C O 1
ATOM 4928 N N . MET A 1 613 ? -15.41400 44.27400 -26.22000 1.000 109.42000 612 MET C N 1
ATOM 4929 C CA . MET A 1 613 ? -16.79800 44.10500 -26.64100 1.000 116.35000 612 MET C CA 1
ATOM 4930 C C . MET A 1 613 ? -17.07800 44.78500 -27.97400 1.000 114.62000 612 MET C C 1
ATOM 4931 O O . MET A 1 613 ? -18.04200 44.41700 -28.65300 1.000 109.59000 612 MET C O 1
ATOM 4936 N N . ARG A 1 614 ? -16.20300 45.72000 -28.35500 1.000 112.27000 613 ARG C N 1
ATOM 4937 C CA . ARG A 1 614 ? -16.25200 46.35200 -29.67300 1.000 112.60000 613 ARG C CA 1
ATOM 4938 C C . ARG A 1 614 ? -15.90400 45.29100 -30.73400 1.000 112.76000 613 ARG C C 1
ATOM 4939 O O . ARG A 1 614 ? -16.55400 45.20300 -31.77600 1.000 112.78000 613 ARG C O 1
ATOM 4947 N N . SER A 1 615 ? -14.87200 44.48900 -30.44800 1.000 108.11000 614 SER C N 1
ATOM 4948 C CA . SER A 1 615 ? -14.46000 43.38400 -31.29800 1.000 98.79000 614 SER C CA 1
ATOM 4949 C C . SER A 1 615 ? -15.48600 42.26100 -31.30600 1.000 101.38000 614 SER C C 1
ATOM 4950 O O . SER A 1 615 ? -15.48100 41.44300 -32.23200 1.000 109.75000 614 SER C O 1
ATOM 4953 N N . PHE A 1 616 ? -16.36800 42.20200 -30.30400 1.000 95.08000 615 PHE C N 1
ATOM 4954 C CA . PHE A 1 616 ? -17.42000 41.19200 -30.33000 1.000 98.88000 615 PHE C CA 1
ATOM 4955 C C . PHE A 1 616 ? -18.59200 41.62100 -31.20300 1.000 110.32000 615 PHE C C 1
ATOM 4956 O O . PHE A 1 616 ? -19.16900 40.79000 -31.91300 1.000 113.30000 615 PHE C O 1
ATOM 4964 N N . TYR A 1 617 ? -18.96900 42.90200 -31.16700 1.000 112.87000 616 TYR C N 1
ATOM 4965 C CA . TYR A 1 617 ? -20.01900 43.34900 -32.07300 1.000 113.02000 616 TYR C CA 1
ATOM 4966 C C . TYR A 1 617 ? -19.51100 43.50300 -33.50000 1.000 115.47000 616 TYR C C 1
ATOM 4967 O O . TYR A 1 617 ? -20.32400 43.56000 -34.42500 1.000 119.71000 616 TYR C O 1
ATOM 4976 N N . GLY A 1 618 ? -18.19300 43.54900 -33.70200 1.000 109.72000 617 GLY C N 1
ATOM 4977 C CA . GLY A 1 618 ? -17.66000 43.38700 -35.04500 1.000 110.26000 617 GLY C CA 1
ATOM 4978 C C . GLY A 1 618 ? -17.82000 41.96500 -35.54900 1.000 108.87000 617 GLY C C 1
ATOM 4979 O O . GLY A 1 618 ? -18.11300 41.74100 -36.72700 1.000 113.46000 617 GLY C O 1
ATOM 4980 N N . TRP A 1 619 ? -17.63200 40.98600 -34.65900 1.000 104.18000 618 TRP C N 1
ATOM 4981 C CA . TRP A 1 619 ? -17.91600 39.59000 -34.97200 1.000 106.03000 618 TRP C CA 1
ATOM 4982 C C . TRP A 1 619 ? -19.41100 39.28800 -34.93700 1.000 116.40000 618 TRP C C 1
ATOM 4983 O O . TRP A 1 619 ? -19.83400 38.23300 -35.42000 1.000 118.27000 618 TRP C O 1
ATOM 4994 N N . TYR A 1 620 ? -20.21700 40.19200 -34.37900 1.000 120.63000 619 TYR C N 1
ATOM 4995 C CA . TYR A 1 620 ? -21.65800 39.97000 -34.29000 1.000 123.11000 619 TYR C CA 1
ATOM 4996 C C . TYR A 1 620 ? -22.32900 40.08100 -35.65700 1.000 123.60000 619 TYR C C 1
ATOM 4997 O O . TYR A 1 620 ? -23.27400 39.34000 -35.95100 1.000 121.82000 619 TYR C O 1
ATOM 5006 N N . LEU A 1 621 ? -21.85500 40.99300 -36.50600 1.000 123.45000 620 LEU C N 1
ATOM 5007 C CA . LEU A 1 621 ? -22.54200 41.33900 -37.74200 1.000 122.56000 620 LEU C CA 1
ATOM 5008 C C . LEU A 1 621 ? -21.84100 40.80700 -38.98200 1.000 124.58000 620 LEU C C 1
ATOM 5009 O O . LEU A 1 621 ? -21.96700 41.40000 -40.05900 1.000 138.50000 620 LEU C O 1
ATOM 5014 N N . LYS A 1 622 ? -21.11800 39.69300 -38.86900 1.000 113.32000 621 LYS C N 1
ATOM 5015 C CA . LYS A 1 622 ? -20.30700 39.25800 -39.99800 1.000 116.86000 621 LYS C CA 1
ATOM 5016 C C . LYS A 1 622 ? -20.11200 37.74200 -39.99700 1.000 120.81000 621 LYS C C 1
ATOM 5017 O O . LYS A 1 622 ? -19.10300 37.24600 -40.51100 1.000 121.38000 621 LYS C O 1
ATOM 5023 N N . ASN A 1 623 ? -21.07000 36.98500 -39.46700 1.000 123.75000 622 ASN C N 1
ATOM 5024 C CA . ASN A 1 623 ? -20.81300 35.55300 -39.41600 1.000 130.30000 622 ASN C CA 1
ATOM 5025 C C . ASN A 1 623 ? -21.85300 34.70700 -40.14000 1.000 144.32000 622 ASN C C 1
ATOM 5026 O O . ASN A 1 623 ? -22.55100 35.19100 -41.03600 1.000 151.31000 622 ASN C O 1
ATOM 5031 N N . SER A 1 624 ? -21.96300 33.44600 -39.73900 1.000 149.36000 623 SER C N 1
ATOM 5032 C CA . SER A 1 624 ? -22.59400 32.46200 -40.61500 1.000 152.88000 623 SER C CA 1
ATOM 5033 C C . SER A 1 624 ? -23.93200 32.70000 -41.20800 1.000 155.06000 623 SER C C 1
ATOM 5034 O O . SER A 1 624 ? -24.06100 32.48600 -42.40400 1.000 150.60000 623 SER C O 1
ATOM 5037 N N . GLU A 1 625 ? -24.91100 33.18100 -40.46500 1.000 160.72000 624 GLU C N 1
ATOM 5038 C CA . GLU A 1 625 ? -26.18300 33.38100 -41.12400 1.000 165.66000 624 GLU C CA 1
ATOM 5039 C C . GLU A 1 625 ? -26.63400 34.83200 -41.33600 1.000 169.10000 624 GLU C C 1
ATOM 5040 O O . GLU A 1 625 ? -26.80600 35.61300 -40.40000 1.000 164.97000 624 GLU C O 1
ATOM 5046 N N . GLU A 1 626 ? -26.81700 35.15100 -42.61700 1.000 173.53000 625 GLU C N 1
ATOM 5047 C CA . GLU A 1 626 ? -27.30100 36.44500 -43.07800 1.000 175.99000 625 GLU C CA 1
ATOM 5048 C C . GLU A 1 626 ? -26.51000 37.71000 -42.67300 1.000 174.60000 625 GLU C C 1
ATOM 5049 O O . GLU A 1 626 ? -25.31100 37.77600 -42.91600 1.000 170.77000 625 GLU C O 1
ATOM 5055 N N . ARG A 1 627 ? -27.18700 38.73800 -42.14400 1.000 173.35000 626 ARG C N 1
ATOM 5056 C CA . ARG A 1 627 ? -26.54500 39.99500 -41.72200 1.000 165.49000 626 ARG C CA 1
ATOM 5057 C C . ARG A 1 627 ? -25.71000 40.60300 -42.83200 1.000 167.03000 626 ARG C C 1
ATOM 5058 O O . ARG A 1 627 ? -24.58700 41.05600 -42.61600 1.000 156.49000 626 ARG C O 1
ATOM 5066 N N . LYS A 1 628 ? -26.30600 40.64500 -44.01000 1.000 173.56000 627 LYS C N 1
ATOM 5067 C CA . LYS A 1 628 ? -25.64800 41.10400 -45.20800 1.000 181.65000 627 LYS C CA 1
ATOM 5068 C C . LYS A 1 628 ? -25.14300 42.53800 -45.32800 1.000 187.41000 627 LYS C C 1
ATOM 5069 O O . LYS A 1 628 ? -24.05900 42.74400 -45.84700 1.000 182.83000 627 LYS C O 1
ATOM 5075 N N . ASN A 1 629 ? -25.86000 43.52200 -44.82300 1.000 198.83000 628 ASN C N 1
ATOM 5076 C CA . ASN A 1 629 ? -25.39500 44.87600 -45.06600 1.000 205.93000 628 ASN C CA 1
ATOM 5077 C C . ASN A 1 629 ? -24.26600 45.35500 -44.16700 1.000 185.69000 628 ASN C C 1
ATOM 5078 O O . ASN A 1 629 ? -23.09200 45.38300 -44.55600 1.000 178.93000 628 ASN C O 1
ATOM 5083 N N . SER A 1 630 ? -24.66700 45.72900 -42.96600 1.000 178.33000 629 SER C N 1
ATOM 5084 C CA . SER A 1 630 ? -23.80000 46.25600 -41.96000 1.000 167.11000 629 SER C CA 1
ATOM 5085 C C . SER A 1 630 ? -23.08300 47.42900 -42.59300 1.000 167.27000 629 SER C C 1
ATOM 5086 O O . SER A 1 630 ? -21.89900 47.64600 -42.35100 1.000 160.70000 629 SER C O 1
ATOM 5089 N N . GLU A 1 631 ? -23.80400 48.16100 -43.44500 1.000 176.56000 630 GLU C N 1
ATOM 5090 C CA . GLU A 1 631 ? -23.21400 49.37100 -44.01100 1.000 187.33000 630 GLU C CA 1
ATOM 5091 C C . GLU A 1 631 ? -22.75900 50.29200 -42.90300 1.000 174.22000 630 GLU C C 1
ATOM 5092 O O . GLU A 1 631 ? -21.62700 50.79500 -42.93200 1.000 173.48000 630 GLU C O 1
ATOM 5098 N N . LYS A 1 632 ? -23.61400 50.49100 -41.89700 1.000 166.26000 631 LYS C N 1
ATOM 5099 C CA . LYS A 1 632 ? -23.16700 51.21900 -40.73000 1.000 158.39000 631 LYS C CA 1
ATOM 5100 C C . LYS A 1 632 ? -21.94000 50.57600 -40.09700 1.000 157.68000 631 LYS C C 1
ATOM 5101 O O . LYS A 1 632 ? -21.28900 51.24300 -39.30600 1.000 153.52000 631 LYS C O 1
ATOM 5107 N N . SER A 1 633 ? -21.57900 49.32500 -40.44500 1.000 160.55000 632 SER C N 1
ATOM 5108 C CA . SER A 1 633 ? -20.36000 48.72900 -39.88300 1.000 152.21000 632 SER C CA 1
ATOM 5109 C C . SER A 1 633 ? -19.09800 49.43500 -40.33700 1.000 146.55000 632 SER C C 1
ATOM 5110 O O . SER A 1 633 ? -18.10500 49.41600 -39.61600 1.000 140.18000 632 SER C O 1
ATOM 5113 N N . THR A 1 634 ? -19.11000 50.03600 -41.51700 1.000 149.87000 633 THR C N 1
ATOM 5114 C CA . THR A 1 634 ? -18.10900 51.03300 -41.86200 1.000 148.42000 633 THR C CA 1
ATOM 5115 C C . THR A 1 634 ? -17.90600 51.98500 -40.68700 1.000 143.17000 633 THR C C 1
ATOM 5116 O O . THR A 1 634 ? -16.78500 52.15200 -40.17600 1.000 136.01000 633 THR C O 1
ATOM 5120 N N . SER A 1 635 ? -19.01500 52.56900 -40.21100 1.000 142.78000 634 SER C N 1
ATOM 5121 C CA . SER A 1 635 ? -18.94700 53.53500 -39.12000 1.000 136.59000 634 SER C CA 1
ATOM 5122 C C . SER A 1 635 ? -18.68800 52.84200 -37.78300 1.000 135.30000 634 SER C C 1
ATOM 5123 O O . SER A 1 635 ? -18.00300 53.38500 -36.92000 1.000 135.87000 634 SER C O 1
ATOM 5126 N N . HIS A 1 636 ? -19.24500 51.64500 -37.59700 1.000 136.58000 635 HIS C N 1
ATOM 5127 C CA . HIS A 1 636 ? -18.96900 50.85000 -36.39400 1.000 137.99000 635 HIS C CA 1
ATOM 5128 C C . HIS A 1 636 ? -17.46600 50.75900 -36.16500 1.000 132.03000 635 HIS C C 1
ATOM 5129 O O . HIS A 1 636 ? -16.92500 51.29000 -35.17900 1.000 128.13000 635 HIS C O 1
ATOM 5136 N N . ASN A 1 637 ? -16.76600 50.12200 -37.11300 1.000 132.05000 636 ASN C N 1
ATOM 5137 C CA . ASN A 1 637 ? -15.36400 49.79000 -36.91600 1.000 129.50000 636 ASN C CA 1
ATOM 5138 C C . ASN A 1 637 ? -14.42000 50.95300 -37.22300 1.000 126.93000 636 ASN C C 1
ATOM 5139 O O . ASN A 1 637 ? -13.22700 50.86400 -36.89300 1.000 123.40000 636 ASN C O 1
ATOM 5144 N N . LYS A 1 638 ? -14.91400 52.04800 -37.82300 1.000 129.58000 637 LYS C N 1
ATOM 5145 C CA . LYS A 1 638 ? -14.14400 53.28500 -37.82000 1.000 128.28000 637 LYS C CA 1
ATOM 5146 C C . LYS A 1 638 ? -14.35900 54.09300 -36.54400 1.000 123.90000 637 LYS C C 1
ATOM 5147 O O . LYS A 1 638 ? -13.52200 54.94100 -36.21500 1.000 120.95000 637 LYS C O 1
ATOM 5153 N N . GLU A 1 639 ? -15.44800 53.83500 -35.81200 1.000 125.86000 638 GLU C N 1
ATOM 5154 C CA . GLU A 1 639 ? -15.72200 54.51400 -34.55100 1.000 128.34000 638 GLU C CA 1
ATOM 5155 C C . GLU A 1 639 ? -15.06700 53.80400 -33.38100 1.000 129.82000 638 GLU C C 1
ATOM 5156 O O . GLU A 1 639 ? -14.75400 54.43900 -32.36700 1.000 127.06000 638 GLU C O 1
ATOM 5162 N N . THR A 1 640 ? -14.90800 52.48500 -33.49000 1.000 133.04000 639 THR C N 1
ATOM 5163 C CA . THR A 1 640 ? -14.14900 51.74800 -32.48700 1.000 131.57000 639 THR C CA 1
ATOM 5164 C C . THR A 1 640 ? -12.76300 52.36200 -32.30900 1.000 128.85000 639 THR C C 1
ATOM 5165 O O . THR A 1 640 ? -12.24800 52.45400 -31.18600 1.000 135.05000 639 THR C O 1
ATOM 5169 N N . LEU A 1 641 ? -12.15000 52.80000 -33.41100 1.000 122.89000 640 LEU C N 1
ATOM 5170 C CA . LEU A 1 641 ? -10.92200 53.59800 -33.35800 1.000 122.17000 640 LEU C CA 1
ATOM 5171 C C . LEU A 1 641 ? -11.28100 55.06700 -33.10400 1.000 124.76000 640 LEU C C 1
ATOM 5172 O O . LEU A 1 641 ? -11.15600 55.56000 -31.98200 1.000 123.89000 640 LEU C O 1
ATOM 5177 N N . VAL A 1 642 ? -11.67600 55.71900 -34.18200 1.000 122.52000 641 VAL C N 1
ATOM 5178 C CA . VAL A 1 642 ? -12.29500 57.00600 -34.11400 1.000 121.74000 641 VAL C CA 1
ATOM 5179 C C . VAL A 1 642 ? -11.42700 58.05600 -33.48700 1.000 126.40000 641 VAL C C 1
ATOM 5180 O O . VAL A 1 642 ? -11.93000 59.10400 -33.16000 1.000 128.14000 641 VAL C O 1
ATOM 5184 N N . LYS A 1 643 ? -10.14900 57.72600 -33.30600 1.000 127.82000 642 LYS C N 1
ATOM 5185 C CA . LYS A 1 643 ? -9.05100 58.54500 -32.72700 1.000 124.64000 642 LYS C CA 1
ATOM 5186 C C . LYS A 1 643 ? -8.93400 58.63900 -31.19100 1.000 124.43000 642 LYS C C 1
ATOM 5187 O O . LYS A 1 643 ? -8.00100 59.19800 -30.68600 1.000 127.04000 642 LYS C O 1
ATOM 5193 N N . TYR A 1 644 ? -9.85700 58.08000 -30.43300 1.000 126.35000 643 TYR C N 1
ATOM 5194 C CA . TYR A 1 644 ? -9.71700 58.14900 -28.97000 1.000 128.35000 643 TYR C CA 1
ATOM 5195 C C . TYR A 1 644 ? -8.57400 57.31300 -28.40500 1.000 127.20000 643 TYR C C 1
ATOM 5196 O O . TYR A 1 644 ? -7.91800 57.63600 -27.42700 1.000 122.64000 643 TYR C O 1
ATOM 5205 N N . ASN A 1 645 ? -8.40100 56.19700 -29.04800 1.000 127.16000 644 ASN C N 1
ATOM 5206 C CA . ASN A 1 645 ? -7.39600 55.17600 -28.73200 1.000 126.58000 644 ASN C CA 1
ATOM 5207 C C . ASN A 1 645 ? -6.78900 54.66500 -30.04100 1.000 126.03000 644 ASN C C 1
ATOM 5208 O O . ASN A 1 645 ? -6.81600 53.47800 -30.35500 1.000 117.44000 644 ASN C O 1
ATOM 5213 N N . SER A 1 646 ? -6.21700 55.55700 -30.82100 1.000 129.48000 645 SER C N 1
ATOM 5214 C CA . SER A 1 646 ? -5.67100 55.17400 -32.10700 1.000 125.72000 645 SER C CA 1
ATOM 5215 C C . SER A 1 646 ? -4.36800 54.38700 -32.00800 1.000 128.95000 645 SER C C 1
ATOM 5216 O O . SER A 1 646 ? -3.77700 54.29200 -30.95200 1.000 133.53000 645 SER C O 1
ATOM 5219 N N . HIS A 1 647 ? -3.93200 53.82100 -33.11500 1.000 122.88000 646 HIS C N 1
ATOM 5220 C CA . HIS A 1 647 ? -2.77100 52.93000 -33.13800 1.000 124.48000 646 HIS C CA 1
ATOM 5221 C C . HIS A 1 647 ? -3.11100 51.56600 -32.53500 1.000 130.85000 646 HIS C C 1
ATOM 5222 O O . HIS A 1 647 ? -2.43600 51.11300 -31.60400 1.000 134.55000 646 HIS C O 1
ATOM 5229 N N . ASP A 1 648 ? -4.15400 50.90900 -33.05400 1.000 124.48000 647 ASP C N 1
ATOM 5230 C CA . ASP A 1 648 ? -4.54800 49.56800 -32.62600 1.000 121.20000 647 ASP C CA 1
ATOM 5231 C C . ASP A 1 648 ? -5.11000 48.81100 -33.82600 1.000 118.40000 647 ASP C C 1
ATOM 5232 O O . ASP A 1 648 ? -5.62800 49.41900 -34.76600 1.000 122.21000 647 ASP C O 1
ATOM 5237 N N . ALA A 1 649 ? -5.03700 47.47600 -33.76700 1.000 119.72000 648 ALA C N 1
ATOM 5238 C CA . ALA A 1 649 ? -4.98200 46.64200 -34.96700 1.000 115.52000 648 ALA C CA 1
ATOM 5239 C C . ALA A 1 649 ? -6.28400 45.93700 -35.34700 1.000 106.03000 648 ALA C C 1
ATOM 5240 O O . ALA A 1 649 ? -6.57200 45.82000 -36.53900 1.000 113.66000 648 ALA C O 1
ATOM 5242 N N . TYR A 1 650 ? -7.06400 45.42800 -34.39300 1.000 100.30000 649 TYR C N 1
ATOM 5243 C CA . TYR A 1 650 ? -8.14000 44.48500 -34.70400 1.000 99.66000 649 TYR C CA 1
ATOM 5244 C C . TYR A 1 650 ? -9.23000 45.08800 -35.58700 1.000 109.40000 649 TYR C C 1
ATOM 5245 O O . TYR A 1 650 ? -9.42000 44.67000 -36.74000 1.000 115.90000 649 TYR C O 1
ATOM 5254 N N . ALA A 1 651 ? -9.98100 46.04800 -35.04300 1.000 112.16000 650 ALA C N 1
ATOM 5255 C CA . ALA A 1 651 ? -11.01500 46.70100 -35.83800 1.000 114.73000 650 ALA C CA 1
ATOM 5256 C C . ALA A 1 651 ? -10.41500 47.39500 -37.05100 1.000 119.62000 650 ALA C C 1
ATOM 5257 O O . ALA A 1 651 ? -11.09400 47.57400 -38.07000 1.000 121.87000 650 ALA C O 1
ATOM 5259 N N . LEU A 1 652 ? -9.13500 47.76100 -36.96800 1.000 118.39000 651 LEU C N 1
ATOM 5260 C CA . LEU A 1 652 ? -8.46500 48.39200 -38.09700 1.000 114.66000 651 LEU C CA 1
ATOM 5261 C C . LEU A 1 652 ? -8.37800 47.43600 -39.28600 1.000 113.54000 651 LEU C C 1
ATOM 5262 O O . LEU A 1 652 ? -8.73400 47.79400 -40.41500 1.000 116.87000 651 LEU C O 1
ATOM 5267 N N . ILE A 1 653 ? -7.92400 46.20200 -39.05100 1.000 112.01000 652 ILE C N 1
ATOM 5268 C CA . ILE A 1 653 ? -7.85500 45.23700 -40.14400 1.000 112.23000 652 ILE C CA 1
ATOM 5269 C C . ILE A 1 653 ? -9.24100 44.74000 -40.54200 1.000 118.06000 652 ILE C C 1
ATOM 5270 O O . ILE A 1 653 ? -9.43100 44.30000 -41.68200 1.000 122.65000 652 ILE C O 1
ATOM 5275 N N . SER A 1 654 ? -10.22900 44.81300 -39.64500 1.000 120.34000 653 SER C N 1
ATOM 5276 C CA . SER A 1 654 ? -11.60600 44.53800 -40.06400 1.000 124.00000 653 SER C CA 1
ATOM 5277 C C . SER A 1 654 ? -12.07900 45.56600 -41.09600 1.000 125.89000 653 SER C C 1
ATOM 5278 O O . SER A 1 654 ? -12.64600 45.21000 -42.14600 1.000 122.03000 653 SER C O 1
ATOM 5281 N N . LEU A 1 655 ? -11.85700 46.85400 -40.80300 1.000 125.85000 654 LEU C N 1
ATOM 5282 C CA . LEU A 1 655 ? -12.11900 47.91200 -41.77800 1.000 126.00000 654 LEU C CA 1
ATOM 5283 C C . LEU A 1 655 ? -11.34600 47.67900 -43.06900 1.000 131.15000 654 LEU C C 1
ATOM 5284 O O . LEU A 1 655 ? -11.86600 47.91600 -44.16600 1.000 137.93000 654 LEU C O 1
ATOM 5289 N N . ALA A 1 656 ? -10.08200 47.26500 -42.94900 1.000 125.12000 655 ALA C N 1
ATOM 5290 C CA . ALA A 1 656 ? -9.28900 46.89600 -44.11700 1.000 116.90000 655 ALA C CA 1
ATOM 5291 C C . ALA A 1 656 ? -10.01300 45.87600 -44.97600 1.000 125.57000 655 ALA C C 1
ATOM 5292 O O . ALA A 1 656 ? -10.16300 46.05900 -46.18800 1.000 131.02000 655 ALA C O 1
ATOM 5294 N N . ASN A 1 657 ? -10.42600 44.76700 -44.36000 1.000 122.27000 656 ASN C N 1
ATOM 5295 C CA . ASN A 1 657 ? -11.06200 43.69200 -45.10900 1.000 127.74000 656 ASN C CA 1
ATOM 5296 C C . ASN A 1 657 ? -12.31800 44.18400 -45.82200 1.000 135.67000 656 ASN C C 1
ATOM 5297 O O . ASN A 1 657 ? -12.54200 43.85300 -46.99300 1.000 139.17000 656 ASN C O 1
ATOM 5302 N N . LEU A 1 658 ? -13.13400 45.00300 -45.14800 1.000 136.88000 657 LEU C N 1
ATOM 5303 C CA . LEU A 1 658 ? -14.33100 45.52000 -45.81900 1.000 140.80000 657 LEU C CA 1
ATOM 5304 C C . LEU A 1 658 ? -13.96500 46.43000 -46.99300 1.000 142.19000 657 LEU C C 1
ATOM 5305 O O . LEU A 1 658 ? -14.52600 46.29800 -48.09400 1.000 144.00000 657 LEU C O 1
ATOM 5310 N N . TYR A 1 659 ? -13.03800 47.36900 -46.77700 1.000 139.03000 658 TYR C N 1
ATOM 5311 C CA . TYR A 1 659 ? -12.70600 48.32700 -47.82400 1.000 140.13000 658 TYR C CA 1
ATOM 5312 C C . TYR A 1 659 ? -11.96300 47.68200 -48.98700 1.000 142.77000 658 TYR C C 1
ATOM 5313 O O . TYR A 1 659 ? -11.92700 48.26300 -50.07600 1.000 151.89000 658 TYR C O 1
ATOM 5322 N N . VAL A 1 660 ? -11.37700 46.49900 -48.79300 1.000 139.77000 659 VAL C N 1
ATOM 5323 C CA . VAL A 1 660 ? -10.85300 45.77400 -49.94900 1.000 141.82000 659 VAL C CA 1
ATOM 5324 C C . VAL A 1 660 ? -11.94800 44.93900 -50.60700 1.000 143.44000 659 VAL C C 1
ATOM 5325 O O . VAL A 1 660 ? -11.91300 44.72000 -51.82300 1.000 147.83000 659 VAL C O 1
ATOM 5329 N N . THR A 1 661 ? -12.93700 44.46800 -49.83600 1.000 141.84000 660 THR C N 1
ATOM 5330 C CA . THR A 1 661 ? -14.05600 43.75600 -50.44700 1.000 142.24000 660 THR C CA 1
ATOM 5331 C C . THR A 1 661 ? -14.85400 44.67000 -51.36600 1.000 144.94000 660 THR C C 1
ATOM 5332 O O . THR A 1 661 ? -15.46400 44.20000 -52.33400 1.000 144.05000 660 THR C O 1
ATOM 5336 N N . ILE A 1 662 ? -14.86800 45.97200 -51.07100 1.000 145.59000 661 ILE C N 1
ATOM 5337 C CA . ILE A 1 662 ? -15.56700 46.92400 -51.93800 1.000 150.88000 661 ILE C CA 1
ATOM 5338 C C . ILE A 1 662 ? -14.94600 46.94700 -53.33600 1.000 158.96000 661 ILE C C 1
ATOM 5339 O O . ILE A 1 662 ? -15.64900 47.07300 -54.35200 1.000 165.55000 661 ILE C O 1
ATOM 5344 N N . ALA A 1 663 ? -13.62300 46.80600 -53.41700 1.000 154.51000 662 ALA C N 1
ATOM 5345 C CA . ALA A 1 663 ? -12.93400 47.07300 -54.67500 1.000 154.98000 662 ALA C CA 1
ATOM 5346 C C . ALA A 1 663 ? -13.14000 45.98300 -55.72400 1.000 158.23000 662 ALA C C 1
ATOM 5347 O O . ALA A 1 663 ? -13.00600 46.26900 -56.92000 1.000 162.29000 662 ALA C O 1
ATOM 5349 N N . ARG A 1 664 ? -13.46300 44.74900 -55.32100 1.000 153.74000 663 ARG C N 1
ATOM 5350 C CA . ARG A 1 664 ? -13.78300 43.72300 -56.31100 1.000 150.53000 663 ARG C CA 1
ATOM 5351 C C . ARG A 1 664 ? -15.07800 44.05600 -57.04300 1.000 159.36000 663 ARG C C 1
ATOM 5352 O O . ARG A 1 664 ? -15.15200 43.95300 -58.27400 1.000 160.56000 663 ARG C O 1
ATOM 5360 N N . ASP A 1 665 ? -16.11700 44.44600 -56.29800 1.000 162.49000 664 ASP C N 1
ATOM 5361 C CA . ASP A 1 665 ? -17.32400 44.95700 -56.93700 1.000 161.16000 664 ASP C CA 1
ATOM 5362 C C . ASP A 1 665 ? -17.02800 46.21200 -57.74800 1.000 161.53000 664 ASP C C 1
ATOM 5363 O O . ASP A 1 665 ? -17.69600 46.47600 -58.75600 1.000 161.40000 664 ASP C O 1
ATOM 5368 N N . GLY A 1 666 ? -16.03800 46.99900 -57.31900 1.000 162.06000 665 GLY C N 1
ATOM 5369 C CA . GLY A 1 666 ? -15.62700 48.15000 -58.11100 1.000 157.96000 665 GLY C CA 1
ATOM 5370 C C . GLY A 1 666 ? -15.05200 47.77100 -59.46600 1.000 162.50000 665 GLY C C 1
ATOM 5371 O O . GLY A 1 666 ? -15.31200 48.44000 -60.47000 1.000 161.70000 665 GLY C O 1
ATOM 5372 N N . LYS A 1 667 ? -14.26300 46.69200 -59.51400 1.000 166.46000 666 LYS C N 1
ATOM 5373 C CA . LYS A 1 667 ? -13.60900 46.27700 -60.75400 1.000 162.99000 666 LYS C CA 1
ATOM 5374 C C . LYS A 1 667 ? -14.52500 45.49700 -61.69100 1.000 162.56000 666 LYS C C 1
ATOM 5375 O O . LYS A 1 667 ? -14.19000 45.34600 -62.87100 1.000 164.70000 666 LYS C O 1
ATOM 5381 N N . LYS A 1 668 ? -15.66200 44.99300 -61.20000 1.000 162.83000 667 LYS C N 1
ATOM 5382 C CA . LYS A 1 668 ? -16.55800 44.20000 -62.03700 1.000 159.84000 667 LYS C CA 1
ATOM 5383 C C . LYS A 1 668 ? -17.23500 45.02800 -63.12200 1.000 164.48000 667 LYS C C 1
ATOM 5384 O O . LYS A 1 668 ? -17.76700 44.45400 -64.07800 1.000 158.15000 667 LYS C O 1
ATOM 5390 N N . SER A 1 669 ? -17.22100 46.35200 -63.00000 1.000 170.08000 668 SER C N 1
ATOM 5391 C CA . SER A 1 669 ? -17.99000 47.22600 -63.87200 1.000 174.75000 668 SER C CA 1
ATOM 5392 C C . SER A 1 669 ? -17.22700 47.55800 -65.15000 1.000 179.59000 668 SER C C 1
ATOM 5393 O O . SER A 1 669 ? -15.99400 47.59600 -65.17400 1.000 175.60000 668 SER C O 1
ATOM 5396 N N . ARG A 1 670 ? -17.98700 47.80300 -66.22200 1.000 181.34000 669 ARG C N 1
ATOM 5397 C CA . ARG A 1 670 ? -17.42500 48.20600 -67.50500 1.000 187.91000 669 ARG C CA 1
ATOM 5398 C C . ARG A 1 670 ? -17.14100 49.70000 -67.58700 1.000 196.68000 669 ARG C C 1
ATOM 5399 O O . ARG A 1 670 ? -16.45200 50.13300 -68.51600 1.000 204.35000 669 ARG C O 1
ATOM 5407 N N . ASN A 1 671 ? -17.65600 50.48800 -66.65300 1.000 191.11000 670 ASN C N 1
ATOM 5408 C CA . ASN A 1 671 ? -17.44900 51.93100 -66.66800 1.000 189.39000 670 ASN C CA 1
ATOM 5409 C C . ASN A 1 671 ? -16.06100 52.25000 -66.12600 1.000 189.21000 670 ASN C C 1
ATOM 5410 O O . ASN A 1 671 ? -15.73000 51.82500 -65.01300 1.000 187.06000 670 ASN C O 1
ATOM 5415 N N . PRO A 1 672 ? -15.21700 52.97100 -66.87200 1.000 194.82000 671 PRO C N 1
ATOM 5416 C CA . PRO A 1 672 ? -13.86000 53.25800 -66.37400 1.000 193.58000 671 PRO C CA 1
ATOM 5417 C C . PRO A 1 672 ? -13.83600 54.08400 -65.09800 1.000 188.96000 671 PRO C C 1
ATOM 5418 O O . PRO A 1 672 ? -12.86300 53.99800 -64.33400 1.000 186.46000 671 PRO C O 1
ATOM 5422 N N . LYS A 1 673 ? -14.87800 54.87900 -64.84000 1.000 188.18000 672 LYS C N 1
ATOM 5423 C CA . LYS A 1 673 ? -14.88900 55.73000 -63.65400 1.000 180.34000 672 LYS C CA 1
ATOM 5424 C C . LYS A 1 673 ? -14.85300 54.89600 -62.37700 1.000 176.70000 672 LYS C C 1
ATOM 5425 O O . LYS A 1 673 ? -14.07200 55.17700 -61.46200 1.000 170.33000 672 LYS C O 1
ATOM 5431 N N . GLU A 1 674 ? -15.67400 53.84600 -62.30300 1.000 180.76000 673 GLU C N 1
ATOM 5432 C CA . GLU A 1 674 ? -15.66800 53.00200 -61.11300 1.000 177.18000 673 GLU C CA 1
ATOM 5433 C C . GLU A 1 674 ? -14.46800 52.06400 -61.05300 1.000 172.46000 673 GLU C C 1
ATOM 5434 O O . GLU A 1 674 ? -14.09800 51.63900 -59.95800 1.000 169.66000 673 GLU C O 1
ATOM 5440 N N . GLN A 1 675 ? -13.83900 51.74200 -62.18500 1.000 171.41000 674 GLN C N 1
ATOM 5441 C CA . GLN A 1 675 ? -12.55800 51.04100 -62.12200 1.000 168.69000 674 GLN C CA 1
ATOM 5442 C C . GLN A 1 675 ? -11.49500 51.92800 -61.48300 1.000 170.28000 674 GLN C C 1
ATOM 5443 O O . GLN A 1 675 ? -10.73900 51.48900 -60.60600 1.000 170.34000 674 GLN C O 1
ATOM 5449 N N . GLU A 1 676 ? -11.44000 53.19800 -61.89700 1.000 172.69000 675 GLU C N 1
ATOM 5450 C CA . GLU A 1 676 ? -10.51900 54.14200 -61.26900 1.000 170.50000 675 GLU C CA 1
ATOM 5451 C C . GLU A 1 676 ? -10.89400 54.41700 -59.81600 1.000 167.52000 675 GLU C C 1
ATOM 5452 O O . GLU A 1 676 ? -10.02500 54.76200 -59.00700 1.000 162.22000 675 GLU C O 1
ATOM 5458 N N . LYS A 1 677 ? -12.17700 54.28400 -59.47100 1.000 170.43000 676 LYS C N 1
ATOM 5459 C CA . LYS A 1 677 ? -12.59200 54.43500 -58.07800 1.000 169.19000 676 LYS C CA 1
ATOM 5460 C C . LYS A 1 677 ? -12.16900 53.23200 -57.24000 1.000 163.36000 676 LYS C C 1
ATOM 5461 O O . LYS A 1 677 ? -11.74100 53.38900 -56.09100 1.000 157.13000 676 LYS C O 1
ATOM 5467 N N . SER A 1 678 ? -12.29600 52.02200 -57.79400 1.000 164.21000 677 SER C N 1
ATOM 5468 C CA . SER A 1 678 ? -11.78600 50.82700 -57.12800 1.000 159.27000 677 SER C CA 1
ATOM 5469 C C . SER A 1 678 ? -10.27100 50.87600 -56.99000 1.000 157.27000 677 SER C C 1
ATOM 5470 O O . SER A 1 678 ? -9.70800 50.26000 -56.07600 1.000 152.12000 677 SER C O 1
ATOM 5473 N N . LYS A 1 679 ? -9.59500 51.59800 -57.89000 1.000 165.25000 678 LYS C N 1
ATOM 5474 C CA . LYS A 1 679 ? -8.17200 51.90500 -57.71000 1.000 161.91000 678 LYS C CA 1
ATOM 5475 C C . LYS A 1 679 ? -7.89800 52.80500 -56.47000 1.000 157.88000 678 LYS C C 1
ATOM 5476 O O . LYS A 1 679 ? -6.75300 53.24700 -56.29000 1.000 153.03000 678 LYS C O 1
ATOM 5482 N N . HIS A 1 680 ? -8.91400 53.08700 -55.65300 1.000 158.08000 679 HIS C N 1
ATOM 5483 C CA . HIS A 1 680 ? -8.76600 53.72600 -54.34900 1.000 156.68000 679 HIS C CA 1
ATOM 5484 C C . HIS A 1 680 ? -9.11500 52.79600 -53.20000 1.000 151.02000 679 HIS C C 1
ATOM 5485 O O . HIS A 1 680 ? -8.38800 52.74500 -52.20300 1.000 145.09000 679 HIS C O 1
ATOM 5492 N N . SER A 1 681 ? -10.22300 52.06300 -53.32300 1.000 154.92000 680 SER C N 1
ATOM 5493 C CA . SER A 1 681 ? -10.54400 50.99200 -52.39000 1.000 150.79000 680 SER C CA 1
ATOM 5494 C C . SER A 1 681 ? -9.49200 49.89000 -52.39200 1.000 147.57000 680 SER C C 1
ATOM 5495 O O . SER A 1 681 ? -9.48200 49.06300 -51.47300 1.000 146.31000 680 SER C O 1
ATOM 5498 N N . TYR A 1 682 ? -8.61200 49.85400 -53.39500 1.000 149.15000 681 TYR C N 1
ATOM 5499 C CA . TYR A 1 682 ? -7.54200 48.86500 -53.41200 1.000 143.70000 681 TYR C CA 1
ATOM 5500 C C . TYR A 1 682 ? -6.25900 49.35800 -52.75500 1.000 142.56000 681 TYR C C 1
ATOM 5501 O O . TYR A 1 682 ? -5.56400 48.57000 -52.10700 1.000 146.50000 681 TYR C O 1
ATOM 5510 N N . LEU A 1 683 ? -5.92400 50.63900 -52.90800 1.000 141.93000 682 LEU C N 1
ATOM 5511 C CA . LEU A 1 683 ? -4.73300 51.17400 -52.26100 1.000 141.32000 682 LEU C CA 1
ATOM 5512 C C . LEU A 1 683 ? -4.99700 51.65300 -50.83800 1.000 141.79000 682 LEU C C 1
ATOM 5513 O O . LEU A 1 683 ? -4.04000 51.87500 -50.09600 1.000 140.24000 682 LEU C O 1
ATOM 5518 N N . LYS A 1 684 ? -6.26200 51.79100 -50.42500 1.000 144.39000 683 LYS C N 1
ATOM 5519 C CA . LYS A 1 684 ? -6.55100 51.98900 -49.00500 1.000 144.92000 683 LYS C CA 1
ATOM 5520 C C . LYS A 1 684 ? -6.08100 50.79200 -48.19000 1.000 142.32000 683 LYS C C 1
ATOM 5521 O O . LYS A 1 684 ? -5.54400 50.95400 -47.08300 1.000 139.29000 683 LYS C O 1
ATOM 5527 N N . ALA A 1 685 ? -6.29100 49.58300 -48.72400 1.000 141.30000 684 ALA C N 1
ATOM 5528 C CA . ALA A 1 685 ? -5.67700 48.36400 -48.21500 1.000 132.53000 684 ALA C CA 1
ATOM 5529 C C . ALA A 1 685 ? -4.22800 48.62100 -47.85400 1.000 127.12000 684 ALA C C 1
ATOM 5530 O O . ALA A 1 685 ? -3.89900 48.80000 -46.68200 1.000 126.92000 684 ALA C O 1
ATOM 5532 N N . ILE A 1 686 ? -3.36800 48.70800 -48.86900 1.000 130.95000 685 ILE C N 1
ATOM 5533 C CA . ILE A 1 686 ? -1.93700 48.78600 -48.62600 1.000 136.97000 685 ILE C CA 1
ATOM 5534 C C . ILE A 1 686 ? -1.53300 50.09300 -47.93800 1.000 140.73000 685 ILE C C 1
ATOM 5535 O O . ILE A 1 686 ? -0.40900 50.19700 -47.43700 1.000 139.26000 685 ILE C O 1
ATOM 5540 N N . GLN A 1 687 ? -2.43100 51.08200 -47.84700 1.000 142.00000 686 GLN C N 1
ATOM 5541 C CA . GLN A 1 687 ? -2.13600 52.27600 -47.06000 1.000 146.64000 686 GLN C CA 1
ATOM 5542 C C . GLN A 1 687 ? -2.40800 52.08800 -45.57100 1.000 144.25000 686 GLN C C 1
ATOM 5543 O O . GLN A 1 687 ? -1.89000 52.86400 -44.76000 1.000 145.66000 686 GLN C O 1
ATOM 5549 N N . LEU A 1 688 ? -3.20900 51.09200 -45.18900 1.000 138.41000 687 LEU C N 1
ATOM 5550 C CA . LEU A 1 688 ? -3.41900 50.79600 -43.76900 1.000 134.15000 687 LEU C CA 1
ATOM 5551 C C . LEU A 1 688 ? -2.77600 49.49200 -43.29000 1.000 131.14000 687 LEU C C 1
ATOM 5552 O O . LEU A 1 688 ? -2.31700 49.41400 -42.13600 1.000 131.12000 687 LEU C O 1
ATOM 5557 N N . TYR A 1 689 ? -2.76100 48.45000 -44.13100 1.000 127.14000 688 TYR C N 1
ATOM 5558 C CA . TYR A 1 689 ? -2.06700 47.21000 -43.79500 1.000 117.54000 688 TYR C CA 1
ATOM 5559 C C . TYR A 1 689 ? -0.59800 47.47300 -43.50700 1.000 121.24000 688 TYR C C 1
ATOM 5560 O O . TYR A 1 689 ? 0.01700 46.79000 -42.68000 1.000 118.54000 688 TYR C O 1
ATOM 5569 N N . GLN A 1 690 ? -0.01300 48.45400 -44.19800 1.000 129.54000 689 GLN C N 1
ATOM 5570 C CA . GLN A 1 690 ? 1.36000 48.84900 -43.90800 1.000 133.49000 689 GLN C CA 1
ATOM 5571 C C . GLN A 1 690 ? 1.48800 49.37400 -42.48300 1.000 131.14000 689 GLN C C 1
ATOM 5572 O O . GLN A 1 690 ? 2.44000 49.03600 -41.77100 1.000 124.93000 689 GLN C O 1
ATOM 5578 N N . LYS A 1 691 ? 0.51900 50.17400 -42.03600 1.000 134.76000 690 LYS C N 1
ATOM 5579 C CA . LYS A 1 691 ? 0.57500 50.68800 -40.67200 1.000 132.60000 690 LYS C CA 1
ATOM 5580 C C . LYS A 1 691 ? 0.41900 49.57100 -39.64700 1.000 127.82000 690 LYS C C 1
ATOM 5581 O O . LYS A 1 691 ? 1.09200 49.58000 -38.60800 1.000 131.85000 690 LYS C O 1
ATOM 5587 N N . VAL A 1 692 ? -0.45800 48.59900 -39.91200 1.000 123.79000 691 VAL C N 1
ATOM 5588 C CA . VAL A 1 692 ? -0.63800 47.55800 -38.89400 1.000 119.16000 691 VAL C CA 1
ATOM 5589 C C . VAL A 1 692 ? 0.49800 46.53000 -38.91900 1.000 116.10000 691 VAL C C 1
ATOM 5590 O O . VAL A 1 692 ? 0.81500 45.92800 -37.88800 1.000 112.83000 691 VAL C O 1
ATOM 5594 N N . LEU A 1 693 ? 1.16100 46.31700 -40.04900 1.000 119.48000 692 LEU C N 1
ATOM 5595 C CA . LEU A 1 693 ? 2.40000 45.55600 -39.95700 1.000 115.45000 692 LEU C CA 1
ATOM 5596 C C . LEU A 1 693 ? 3.50700 46.37100 -39.29700 1.000 117.41000 692 LEU C C 1
ATOM 5597 O O . LEU A 1 693 ? 4.44400 45.78000 -38.74700 1.000 114.23000 692 LEU C O 1
ATOM 5602 N N . GLN A 1 694 ? 3.42900 47.71000 -39.36600 1.000 123.72000 693 GLN C N 1
ATOM 5603 C CA . GLN A 1 694 ? 4.39100 48.54500 -38.64800 1.000 128.53000 693 GLN C CA 1
ATOM 5604 C C . GLN A 1 694 ? 4.18100 48.46200 -37.13900 1.000 122.62000 693 GLN C C 1
ATOM 5605 O O . GLN A 1 694 ? 5.14700 48.49400 -36.36500 1.000 118.57000 693 GLN C O 1
ATOM 5611 N N . ILE A 1 695 ? 2.92500 48.37100 -36.70300 1.000 121.69000 694 ILE C N 1
ATOM 5612 C CA . ILE A 1 695 ? 2.63200 48.32700 -35.27500 1.000 116.91000 694 ILE C CA 1
ATOM 5613 C C . ILE A 1 695 ? 2.97000 46.96400 -34.67900 1.000 116.84000 694 ILE C C 1
ATOM 5614 O O . ILE A 1 695 ? 3.38800 46.88000 -33.52000 1.000 120.16000 694 ILE C O 1
ATOM 5619 N N . ASP A 1 696 ? 2.80700 45.88800 -35.44900 1.000 116.88000 695 ASP C N 1
ATOM 5620 C CA . ASP A 1 696 ? 3.09200 44.53100 -35.00000 1.000 114.11000 695 ASP C CA 1
ATOM 5621 C C . ASP A 1 696 ? 3.35400 43.64900 -36.21400 1.000 112.05000 695 ASP C C 1
ATOM 5622 O O . ASP A 1 696 ? 2.41200 43.26200 -36.91900 1.000 108.07000 695 ASP C O 1
ATOM 5627 N N . PRO A 1 697 ? 4.61900 43.32100 -36.49500 1.000 109.79000 696 PRO C N 1
ATOM 5628 C CA . PRO A 1 697 ? 4.90800 42.50400 -37.68600 1.000 110.66000 696 PRO C CA 1
ATOM 5629 C C . PRO A 1 697 ? 4.26800 41.12600 -37.65400 1.000 108.94000 696 PRO C C 1
ATOM 5630 O O . PRO A 1 697 ? 3.70600 40.68700 -38.66700 1.000 112.08000 696 PRO C O 1
ATOM 5634 N N . PHE A 1 698 ? 4.32400 40.44000 -36.51000 1.000 105.04000 697 PHE C N 1
ATOM 5635 C CA . PHE A 1 698 ? 3.92900 39.03900 -36.43100 1.000 103.97000 697 PHE C CA 1
ATOM 5636 C C . PHE A 1 698 ? 2.42500 38.81800 -36.51700 1.000 104.19000 697 PHE C C 1
ATOM 5637 O O . PHE A 1 698 ? 1.99700 37.65800 -36.45000 1.000 105.03000 697 PHE C O 1
ATOM 5645 N N . ASN A 1 699 ? 1.61800 39.87900 -36.65200 1.000 103.74000 698 ASN C N 1
ATOM 5646 C CA . ASN A 1 699 ? 0.18400 39.69900 -36.84200 1.000 104.24000 698 ASN C CA 1
ATOM 5647 C C . ASN A 1 699 ? -0.00100 38.93400 -38.13700 1.000 105.14000 698 ASN C C 1
ATOM 5648 O O . ASN A 1 699 ? 0.27000 39.44300 -39.22900 1.000 100.11000 698 ASN C O 1
ATOM 5653 N N . VAL A 1 700 ? -0.46700 37.70100 -37.99700 1.000 105.89000 699 VAL C N 1
ATOM 5654 C CA . VAL A 1 700 ? -0.61600 36.80100 -39.12000 1.000 102.49000 699 VAL C CA 1
ATOM 5655 C C . VAL A 1 700 ? -1.60600 37.32400 -40.15600 1.000 106.66000 699 VAL C C 1
ATOM 5656 O O . VAL A 1 700 ? -1.37300 37.17800 -41.36400 1.000 109.67000 699 VAL C O 1
ATOM 5660 N N . PHE A 1 701 ? -2.67500 37.99200 -39.71900 1.000 102.64000 700 PHE C N 1
ATOM 5661 C CA . PHE A 1 701 ? -3.79900 38.23700 -40.61300 1.000 98.37000 700 PHE C CA 1
ATOM 5662 C C . PHE A 1 701 ? -3.53500 39.38500 -41.58500 1.000 104.12000 700 PHE C C 1
ATOM 5663 O O . PHE A 1 701 ? -4.03100 39.35500 -42.71700 1.000 109.15000 700 PHE C O 1
ATOM 5671 N N . ALA A 1 702 ? -2.75600 40.39200 -41.18200 1.000 101.86000 701 ALA C N 1
ATOM 5672 C CA . ALA A 1 702 ? -2.21700 41.32800 -42.16400 1.000 107.43000 701 ALA C CA 1
ATOM 5673 C C . ALA A 1 702 ? -1.50200 40.58000 -43.28500 1.000 113.12000 701 ALA C C 1
ATOM 5674 O O . ALA A 1 702 ? -1.65100 40.91800 -44.46600 1.000 119.49000 701 ALA C O 1
ATOM 5676 N N . ALA A 1 703 ? -0.74300 39.53700 -42.92900 1.000 109.45000 702 ALA C N 1
ATOM 5677 C CA . ALA A 1 703 ? -0.10800 38.68300 -43.92700 1.000 107.54000 702 ALA C CA 1
ATOM 5678 C C . ALA A 1 703 ? -1.12400 38.05300 -44.87100 1.000 108.80000 702 ALA C C 1
ATOM 5679 O O . ALA A 1 703 ? -0.85500 37.94100 -46.07300 1.000 112.42000 702 ALA C O 1
ATOM 5681 N N . GLN A 1 704 ? -2.29000 37.63000 -44.36900 1.000 104.98000 703 GLN C N 1
ATOM 5682 C CA . GLN A 1 704 ? -3.27000 37.12700 -45.32200 1.000 104.46000 703 GLN C CA 1
ATOM 5683 C C . GLN A 1 704 ? -3.95700 38.26000 -46.07200 1.000 111.89000 703 GLN C C 1
ATOM 5684 O O . GLN A 1 704 ? -4.44600 38.03400 -47.18400 1.000 118.62000 703 GLN C O 1
ATOM 5690 N N . GLY A 1 705 ? -3.96100 39.47600 -45.51700 1.000 111.69000 704 GLY C N 1
ATOM 5691 C CA . GLY A 1 705 ? -4.42900 40.64000 -46.24900 1.000 115.04000 704 GLY C CA 1
ATOM 5692 C C . GLY A 1 705 ? -3.76200 40.72000 -47.60700 1.000 118.13000 704 GLY C C 1
ATOM 5693 O O . GLY A 1 705 ? -4.41500 40.50900 -48.63600 1.000 127.10000 704 GLY C O 1
ATOM 5694 N N . VAL A 1 706 ? -2.45300 40.98700 -47.60600 1.000 110.52000 705 VAL C N 1
ATOM 5695 C CA . VAL A 1 706 ? -1.59900 40.91100 -48.78900 1.000 115.04000 705 VAL C CA 1
ATOM 5696 C C . VAL A 1 706 ? -1.96800 39.68500 -49.61100 1.000 122.53000 705 VAL C C 1
ATOM 5697 O O . VAL A 1 706 ? -2.13800 39.76600 -50.83600 1.000 123.76000 705 VAL C O 1
ATOM 5701 N N . ALA A 1 707 ? -2.12500 38.55000 -48.92500 1.000 119.34000 706 ALA C N 1
ATOM 5702 C CA . ALA A 1 707 ? -2.44200 37.29600 -49.59500 1.000 116.94000 706 ALA C CA 1
ATOM 5703 C C . ALA A 1 707 ? -3.66500 37.44300 -50.48900 1.000 123.89000 706 ALA C C 1
ATOM 5704 O O . ALA A 1 707 ? -3.59600 37.21500 -51.70300 1.000 127.17000 706 ALA C O 1
ATOM 5706 N N . ILE A 1 708 ? -4.79500 37.85400 -49.90800 1.000 124.93000 707 ILE C N 1
ATOM 5707 C CA . ILE A 1 708 ? -6.03000 37.91700 -50.67200 1.000 129.61000 707 ILE C CA 1
ATOM 5708 C C . ILE A 1 708 ? -5.96100 38.95800 -51.77900 1.000 131.10000 707 ILE C C 1
ATOM 5709 O O . ILE A 1 708 ? -6.81500 38.95700 -52.67100 1.000 141.20000 707 ILE C O 1
ATOM 5714 N N . ILE A 1 709 ? -4.95000 39.83200 -51.76800 1.000 125.91000 708 ILE C N 1
ATOM 5715 C CA . ILE A 1 709 ? -4.79100 40.74900 -52.89100 1.000 126.31000 708 ILE C CA 1
ATOM 5716 C C . ILE A 1 709 ? -4.29800 39.99200 -54.11800 1.000 130.50000 708 ILE C C 1
ATOM 5717 O O . ILE A 1 709 ? -4.80700 40.18500 -55.22900 1.000 133.95000 708 ILE C O 1
ATOM 5722 N N . PHE A 1 710 ? -3.33700 39.08400 -53.93300 1.000 129.49000 709 PHE C N 1
ATOM 5723 C CA . PHE A 1 710 ? -2.65500 38.50500 -55.08600 1.000 127.81000 709 PHE C CA 1
ATOM 5724 C C . PHE A 1 710 ? -3.52100 37.46200 -55.79000 1.000 127.80000 709 PHE C C 1
ATOM 5725 O O . PHE A 1 710 ? -3.53500 37.39900 -57.02400 1.000 127.84000 709 PHE C O 1
ATOM 5733 N N . ALA A 1 711 ? -4.25800 36.64100 -55.03300 1.000 130.29000 710 ALA C N 1
ATOM 5734 C CA . ALA A 1 711 ? -5.27200 35.79100 -55.65300 1.000 132.52000 710 ALA C CA 1
ATOM 5735 C C . ALA A 1 711 ? -6.33500 36.62000 -56.36100 1.000 132.52000 710 ALA C C 1
ATOM 5736 O O . ALA A 1 711 ? -7.04400 36.09700 -57.22900 1.000 127.43000 710 ALA C O 1
ATOM 5738 N N . GLU A 1 712 ? -6.44100 37.90500 -56.01800 1.000 132.36000 711 GLU C N 1
ATOM 5739 C CA . GLU A 1 712 ? -7.38600 38.83900 -56.61200 1.000 134.90000 711 GLU C CA 1
ATOM 5740 C C . GLU A 1 712 ? -6.74700 39.75000 -57.65200 1.000 131.69000 711 GLU C C 1
ATOM 5741 O O . GLU A 1 712 ? -7.42800 40.16800 -58.59500 1.000 132.03000 711 GLU C O 1
ATOM 5747 N N . SER A 1 713 ? -5.45600 40.06000 -57.50800 1.000 128.13000 712 SER C N 1
ATOM 5748 C CA . SER A 1 713 ? -4.75000 40.95300 -58.42000 1.000 127.58000 712 SER C CA 1
ATOM 5749 C C . SER A 1 713 ? -3.76200 40.22100 -59.32300 1.000 126.53000 712 SER C C 1
ATOM 5750 O O . SER A 1 713 ? -2.97400 40.87200 -60.02300 1.000 125.32000 712 SER C O 1
ATOM 5753 N N . LYS A 1 714 ? -3.78700 38.88700 -59.31900 1.000 123.96000 713 LYS C N 1
ATOM 5754 C CA . LYS A 1 714 ? -3.04200 38.06400 -60.26900 1.000 121.48000 713 LYS C CA 1
ATOM 5755 C C . LYS A 1 714 ? -1.53000 38.29500 -60.14600 1.000 122.06000 713 LYS C C 1
ATOM 5756 O O . LYS A 1 714 ? -0.84900 38.72900 -61.07800 1.000 119.83000 713 LYS C O 1
ATOM 5762 N N . ARG A 1 715 ? -1.02700 38.03400 -58.93800 1.000 124.07000 714 ARG C N 1
ATOM 5763 C CA . ARG A 1 715 ? 0.40600 37.98300 -58.66700 1.000 115.41000 714 ARG C CA 1
ATOM 5764 C C . ARG A 1 715 ? 0.68100 36.84200 -57.69400 1.000 115.09000 714 ARG C C 1
ATOM 5765 O O . ARG A 1 715 ? 1.44600 36.98400 -56.73600 1.000 116.18000 714 ARG C O 1
ATOM 5773 N N . LEU A 1 716 ? 0.06400 35.68700 -57.96100 1.000 116.01000 715 LEU C N 1
ATOM 5774 C CA . LEU A 1 716 ? -0.11700 34.65800 -56.94500 1.000 119.26000 715 LEU C CA 1
ATOM 5775 C C . LEU A 1 716 ? 1.18800 33.96300 -56.58200 1.000 118.90000 715 LEU C C 1
ATOM 5776 O O . LEU A 1 716 ? 1.33600 33.49500 -55.45000 1.000 125.40000 715 LEU C O 1
ATOM 5781 N N . GLY A 1 717 ? 2.13200 33.87000 -57.51800 1.000 114.23000 716 GLY C N 1
ATOM 5782 C CA . GLY A 1 717 ? 3.41100 33.23500 -57.27500 1.000 121.13000 716 GLY C CA 1
ATOM 5783 C C . GLY A 1 717 ? 4.05900 33.66000 -55.97200 1.000 119.16000 716 GLY C C 1
ATOM 5784 O O . GLY A 1 717 ? 4.34900 32.84300 -55.09100 1.000 112.41000 716 GLY C O 1
ATOM 5785 N N . PRO A 1 718 ? 4.32300 34.96000 -55.84100 1.000 122.18000 717 PRO C N 1
ATOM 5786 C CA . PRO A 1 718 ? 4.77700 35.49200 -54.54700 1.000 124.87000 717 PRO C CA 1
ATOM 5787 C C . PRO A 1 718 ? 3.83700 35.18800 -53.38300 1.000 118.50000 717 PRO C C 1
ATOM 5788 O O . PRO A 1 718 ? 4.31000 35.09800 -52.24400 1.000 119.05000 717 PRO C O 1
ATOM 5792 N N . ALA A 1 719 ? 2.53600 34.99900 -53.63300 1.000 115.68000 718 ALA C N 1
ATOM 5793 C CA . ALA A 1 719 ? 1.51700 34.97200 -52.58300 1.000 113.22000 718 ALA C CA 1
ATOM 5794 C C . ALA A 1 719 ? 1.42000 33.64400 -51.84400 1.000 114.48000 718 ALA C C 1
ATOM 5795 O O . ALA A 1 719 ? 1.34600 33.63600 -50.60800 1.000 118.94000 718 ALA C O 1
ATOM 5797 N N . LEU A 1 720 ? 1.38100 32.52300 -52.57400 1.000 110.97000 719 LEU C N 1
ATOM 5798 C CA . LEU A 1 720 ? 1.23300 31.23400 -51.91000 1.000 111.78000 719 LEU C CA 1
ATOM 5799 C C . LEU A 1 720 ? 2.47800 30.88100 -51.11000 1.000 116.79000 719 LEU C C 1
ATOM 5800 O O . LEU A 1 720 ? 2.43300 30.00900 -50.25200 1.000 114.69000 719 LEU C O 1
ATOM 5805 N N . GLU A 1 721 ? 3.59000 31.56800 -51.35100 1.000 116.99000 720 GLU C N 1
ATOM 5806 C CA . GLU A 1 721 ? 4.69800 31.60000 -50.40100 1.000 118.59000 720 GLU C CA 1
ATOM 5807 C C . GLU A 1 721 ? 4.22400 32.09300 -49.03900 1.000 120.39000 720 GLU C C 1
ATOM 5808 O O . GLU A 1 721 ? 4.36300 31.39600 -48.02100 1.000 118.51000 720 GLU C O 1
ATOM 5814 N N . ILE A 1 722 ? 3.67000 33.31400 -49.00700 1.000 120.50000 721 ILE C N 1
ATOM 5815 C CA . ILE A 1 722 ? 3.16400 33.85200 -47.74700 1.000 113.11000 721 ILE C CA 1
ATOM 5816 C C . ILE A 1 722 ? 2.11700 32.92100 -47.15000 1.000 110.40000 721 ILE C C 1
ATOM 5817 O O . ILE A 1 722 ? 2.08100 32.73300 -45.92900 1.000 114.67000 721 ILE C O 1
ATOM 5822 N N . LEU A 1 723 ? 1.27900 32.29800 -47.98600 1.000 108.80000 722 LEU C N 1
ATOM 5823 C CA . LEU A 1 723 ? 0.25200 31.42100 -47.42200 1.000 110.60000 722 LEU C CA 1
ATOM 5824 C C . LEU A 1 723 ? 0.85100 30.13300 -46.85800 1.000 110.62000 722 LEU C C 1
ATOM 5825 O O . LEU A 1 723 ? 0.38600 29.63600 -45.82300 1.000 114.58000 722 LEU C O 1
ATOM 5830 N N . ARG A 1 724 ? 1.90800 29.61200 -47.48400 1.000 106.59000 723 ARG C N 1
ATOM 5831 C CA . ARG A 1 724 ? 2.62400 28.47400 -46.92200 1.000 110.31000 723 ARG C CA 1
ATOM 5832 C C . ARG A 1 724 ? 3.25200 28.82300 -45.57900 1.000 112.41000 723 ARG C C 1
ATOM 5833 O O . ARG A 1 724 ? 3.39100 27.95000 -44.71300 1.000 112.62000 723 ARG C O 1
ATOM 5841 N N . LYS A 1 725 ? 3.64300 30.08800 -45.39500 1.000 110.57000 724 LYS C N 1
ATOM 5842 C CA . LYS A 1 725 ? 4.22500 30.52900 -44.12500 1.000 111.40000 724 LYS C CA 1
ATOM 5843 C C . LYS A 1 725 ? 3.14900 30.70200 -43.04600 1.000 110.95000 724 LYS C C 1
ATOM 5844 O O . LYS A 1 725 ? 3.27000 30.18900 -41.91900 1.000 114.14000 724 LYS C O 1
ATOM 5850 N N . ILE A 1 726 ? 2.09300 31.45100 -43.36800 1.000 105.41000 725 ILE C N 1
ATOM 5851 C CA . ILE A 1 726 ? 0.99600 31.65300 -42.42800 1.000 102.70000 725 ILE C CA 1
ATOM 5852 C C . ILE A 1 726 ? 0.30800 30.33800 -42.08700 1.000 109.80000 725 ILE C C 1
ATOM 5853 O O . ILE A 1 726 ? -0.33900 30.25300 -41.03600 1.000 113.78000 725 ILE C O 1
ATOM 5858 N N . ARG A 1 727 ? 0.47500 29.28700 -42.90600 1.000 109.72000 726 ARG C N 1
ATOM 5859 C CA . ARG A 1 727 ? 0.07500 27.95200 -42.45500 1.000 108.47000 726 ARG C CA 1
ATOM 5860 C C . ARG A 1 727 ? 0.91600 27.51500 -41.25700 1.000 111.56000 726 ARG C C 1
ATOM 5861 O O . ARG A 1 727 ? 0.38900 26.99600 -40.26600 1.000 112.55000 726 ARG C O 1
ATOM 5869 N N . ASP A 1 728 ? 2.23400 27.71200 -41.33900 1.000 110.21000 727 ASP C N 1
ATOM 5870 C CA . ASP A 1 728 ? 3.11600 27.42800 -40.21200 1.000 113.93000 727 ASP C CA 1
ATOM 5871 C C . ASP A 1 728 ? 2.64400 28.18000 -38.96900 1.000 117.91000 727 ASP C C 1
ATOM 5872 O O . ASP A 1 728 ? 2.65200 27.62800 -37.86200 1.000 117.13000 727 ASP C O 1
ATOM 5877 N N . SER A 1 729 ? 2.17600 29.41800 -39.13900 1.000 117.31000 728 SER C N 1
ATOM 5878 C CA . SER A 1 729 ? 1.70500 30.23700 -38.02100 1.000 109.61000 728 SER C CA 1
ATOM 5879 C C . SER A 1 729 ? 0.17700 30.38500 -37.97700 1.000 107.59000 728 SER C C 1
ATOM 5880 O O . SER A 1 729 ? -0.34000 31.41100 -37.52700 1.000 107.87000 728 SER C O 1
ATOM 5883 N N . LEU A 1 730 ? -0.56800 29.35500 -38.40700 1.000 108.70000 729 LEU C N 1
ATOM 5884 C CA . LEU A 1 730 ? -2.03100 29.32100 -38.28000 1.000 109.24000 729 LEU C CA 1
ATOM 5885 C C . LEU A 1 730 ? -2.64600 27.99100 -38.70800 1.000 110.22000 729 LEU C C 1
ATOM 5886 O O . LEU A 1 730 ? -2.19700 27.37700 -39.67900 1.000 111.11000 729 LEU C O 1
ATOM 5891 N N . ASP A 1 731 ? -3.71300 27.56100 -38.03100 1.000 111.96000 730 ASP C N 1
ATOM 5892 C CA . ASP A 1 731 ? -4.50100 26.41800 -38.48400 1.000 116.62000 730 ASP C CA 1
ATOM 5893 C C . ASP A 1 731 ? -5.95400 26.79400 -38.75300 1.000 119.66000 730 ASP C C 1
ATOM 5894 O O . ASP A 1 731 ? -6.84500 25.95000 -38.63600 1.000 122.49000 730 ASP C O 1
ATOM 5899 N N . ASN A 1 732 ? -6.20100 28.05300 -39.09900 1.000 119.33000 731 ASN C N 1
ATOM 5900 C CA . ASN A 1 732 ? -7.51200 28.50000 -39.55400 1.000 121.55000 731 ASN C CA 1
ATOM 5901 C C . ASN A 1 732 ? -7.85200 27.83200 -40.88500 1.000 128.72000 731 ASN C C 1
ATOM 5902 O O . ASN A 1 732 ? -7.00000 27.74200 -41.77700 1.000 127.83000 731 ASN C O 1
ATOM 5907 N N . GLU A 1 733 ? -9.09900 27.34700 -41.02400 1.000 131.33000 732 GLU C N 1
ATOM 5908 C CA . GLU A 1 733 ? -9.48400 26.79500 -42.32000 1.000 129.32000 732 GLU C CA 1
ATOM 5909 C C . GLU A 1 733 ? -9.49600 27.86800 -43.39600 1.000 123.37000 732 GLU C C 1
ATOM 5910 O O . GLU A 1 733 ? -9.23600 27.56700 -44.56500 1.000 125.03000 732 GLU C O 1
ATOM 5916 N N . ASP A 1 734 ? -9.76600 29.12200 -43.03100 1.000 121.88000 733 ASP C N 1
ATOM 5917 C CA . ASP A 1 734 ? -9.81900 30.15700 -44.05400 1.000 125.60000 733 ASP C CA 1
ATOM 5918 C C . ASP A 1 734 ? -8.47400 30.30000 -44.75300 1.000 126.99000 733 ASP C C 1
ATOM 5919 O O . ASP A 1 734 ? -8.40700 30.23300 -45.97900 1.000 133.44000 733 ASP C O 1
ATOM 5924 N N . VAL A 1 735 ? -7.38500 30.45300 -43.99200 1.000 120.38000 734 VAL C N 1
ATOM 5925 C CA . VAL A 1 735 ? -6.07700 30.65700 -44.61200 1.000 115.36000 734 VAL C CA 1
ATOM 5926 C C . VAL A 1 735 ? -5.72000 29.49200 -45.52400 1.000 124.46000 734 VAL C C 1
ATOM 5927 O O . VAL A 1 735 ? -5.14100 29.68000 -46.59500 1.000 130.15000 734 VAL C O 1
ATOM 5931 N N . GLN A 1 736 ? -6.07000 28.27700 -45.13900 1.000 125.69000 735 GLN C N 1
ATOM 5932 C CA . GLN A 1 736 ? -5.63200 27.15600 -45.95900 1.000 127.79000 735 GLN C CA 1
ATOM 5933 C C . GLN A 1 736 ? -6.55000 26.87900 -47.15100 1.000 130.78000 735 GLN C C 1
ATOM 5934 O O . GLN A 1 736 ? -6.05900 26.47600 -48.22000 1.000 132.98000 735 GLN C O 1
ATOM 5940 N N . LEU A 1 737 ? -7.84800 27.16800 -47.04100 1.000 125.06000 736 LEU C N 1
ATOM 5941 C CA . LEU A 1 737 ? -8.67900 27.13300 -48.23900 1.000 123.53000 736 LEU C CA 1
ATOM 5942 C C . LEU A 1 737 ? -8.37700 28.30900 -49.16600 1.000 126.78000 736 LEU C C 1
ATOM 5943 O O . LEU A 1 737 ? -8.61200 28.21500 -50.37400 1.000 137.70000 736 LEU C O 1
ATOM 5948 N N . ASN A 1 738 ? -7.85300 29.42100 -48.63500 1.000 123.87000 737 ASN C N 1
ATOM 5949 C CA . ASN A 1 738 ? -7.32000 30.46700 -49.51000 1.000 127.12000 737 ASN C CA 1
ATOM 5950 C C . ASN A 1 738 ? -6.01700 30.02300 -50.15400 1.000 126.29000 737 ASN C C 1
ATOM 5951 O O . ASN A 1 738 ? -5.70900 30.43400 -51.28000 1.000 131.22000 737 ASN C O 1
ATOM 5956 N N . LEU A 1 739 ? -5.22900 29.21700 -49.43900 1.000 125.03000 738 LEU C N 1
ATOM 5957 C CA . LEU A 1 739 ? -4.08900 28.55300 -50.06000 1.000 128.55000 738 LEU C CA 1
ATOM 5958 C C . LEU A 1 739 ? -4.53900 27.78700 -51.29400 1.000 135.45000 738 LEU C C 1
ATOM 5959 O O . LEU A 1 739 ? -4.04200 28.01500 -52.40100 1.000 138.19000 738 LEU C O 1
ATOM 5964 N N . ALA A 1 740 ? -5.51600 26.90000 -51.12200 1.000 134.85000 739 ALA C N 1
ATOM 5965 C CA . ALA A 1 740 ? -6.03500 26.13800 -52.25500 1.000 134.46000 739 ALA C CA 1
ATOM 5966 C C . ALA A 1 740 ? -6.83000 26.99500 -53.24200 1.000 133.57000 739 ALA C C 1
ATOM 5967 O O . ALA A 1 740 ? -7.11100 26.52300 -54.34900 1.000 134.68000 739 ALA C O 1
ATOM 5969 N N . HIS A 1 741 ? -7.20200 28.22600 -52.87100 1.000 136.43000 740 HIS C N 1
ATOM 5970 C CA . HIS A 1 741 ? -7.77700 29.20600 -53.79200 1.000 132.42000 740 HIS C CA 1
ATOM 5971 C C . HIS A 1 741 ? -6.71800 29.70400 -54.76100 1.000 136.84000 740 HIS C C 1
ATOM 5972 O O . HIS A 1 741 ? -6.73500 29.36800 -55.94900 1.000 142.21000 740 HIS C O 1
ATOM 5979 N N . CYS A 1 742 ? -5.80800 30.53500 -54.24500 1.000 143.16000 741 CYS C N 1
ATOM 5980 C CA . CYS A 1 742 ? -4.61800 30.99000 -54.95400 1.000 148.46000 741 CYS C CA 1
ATOM 5981 C C . CYS A 1 742 ? -3.95100 29.83800 -55.68900 1.000 148.73000 741 CYS C C 1
ATOM 5982 O O . CYS A 1 742 ? -3.38900 30.01900 -56.77500 1.000 153.87000 741 CYS C O 1
ATOM 5985 N N . LEU A 1 743 ? -4.01500 28.65000 -55.09300 1.000 144.23000 742 LEU C N 1
ATOM 5986 C CA . LEU A 1 743 ? -3.47300 27.46900 -55.74500 1.000 141.04000 742 LEU C CA 1
ATOM 5987 C C . LEU A 1 743 ? -4.27200 27.11800 -56.99800 1.000 138.79000 742 LEU C C 1
ATOM 5988 O O . LEU A 1 743 ? -3.73600 27.18500 -58.11000 1.000 138.00000 742 LEU C O 1
ATOM 5993 N N . LEU A 1 744 ? -5.57600 26.82600 -56.84000 1.000 139.31000 743 LEU C N 1
ATOM 5994 C CA . LEU A 1 744 ? -6.39000 26.25000 -57.91700 1.000 134.37000 743 LEU C CA 1
ATOM 5995 C C . LEU A 1 744 ? -6.17800 26.93500 -59.26400 1.000 135.74000 743 LEU C C 1
ATOM 5996 O O . LEU A 1 744 ? -6.31000 26.29300 -60.31200 1.000 142.49000 743 LEU C O 1
ATOM 6001 N N . GLU A 1 745 ? -5.84400 28.22500 -59.26200 1.000 134.25000 744 GLU C N 1
ATOM 6002 C CA . GLU A 1 745 ? -5.68700 28.97100 -60.50300 1.000 132.65000 744 GLU C CA 1
ATOM 6003 C C . GLU A 1 745 ? -4.33800 28.67400 -61.14600 1.000 138.17000 744 GLU C C 1
ATOM 6004 O O . GLU A 1 745 ? -3.29700 28.73300 -60.48300 1.000 137.61000 744 GLU C O 1
ATOM 6010 N N . MET A 1 746 ? -4.36800 28.37500 -62.44500 1.000 144.26000 745 MET C N 1
ATOM 6011 C CA . MET A 1 746 ? -3.17800 28.06800 -63.23800 1.000 150.69000 745 MET C CA 1
ATOM 6012 C C . MET A 1 746 ? -2.37600 26.95200 -62.57000 1.000 142.90000 745 MET C C 1
ATOM 6013 O O . MET A 1 746 ? -1.24200 27.12000 -62.12600 1.000 139.82000 745 MET C O 1
ATOM 6018 N N . ARG A 1 747 ? -2.99500 25.77900 -62.53200 1.000 139.04000 746 ARG C N 1
ATOM 6019 C CA . ARG A 1 747 ? -2.59400 24.77500 -61.56400 1.000 138.74000 746 ARG C CA 1
ATOM 6020 C C . ARG A 1 747 ? -3.20200 23.43900 -61.95500 1.000 143.94000 746 ARG C C 1
ATOM 6021 O O . ARG A 1 747 ? -4.41200 23.33800 -62.18200 1.000 143.21000 746 ARG C O 1
ATOM 6029 N N . GLU A 1 748 ? -2.34100 22.42600 -62.05000 1.000 149.58000 747 GLU C N 1
ATOM 6030 C CA . GLU A 1 748 ? -2.74700 21.03200 -62.13700 1.000 152.63000 747 GLU C CA 1
ATOM 6031 C C . GLU A 1 748 ? -3.57500 20.69600 -60.90300 1.000 152.07000 747 GLU C C 1
ATOM 6032 O O . GLU A 1 748 ? -3.78000 21.54000 -60.02700 1.000 143.32000 747 GLU C O 1
ATOM 6038 N N . PHE A 1 749 ? -4.01600 19.45400 -60.79600 1.000 156.96000 748 PHE C N 1
ATOM 6039 C CA . PHE A 1 749 ? -5.07000 19.12900 -59.85000 1.000 155.42000 748 PHE C CA 1
ATOM 6040 C C . PHE A 1 749 ? -4.53100 18.69300 -58.50200 1.000 153.55000 748 PHE C C 1
ATOM 6041 O O . PHE A 1 749 ? -5.09500 19.05900 -57.46400 1.000 146.66000 748 PHE C O 1
ATOM 6049 N N . GLY A 1 750 ? -3.46300 17.88700 -58.51300 1.000 160.18000 749 GLY C N 1
ATOM 6050 C CA . GLY A 1 750 ? -3.02500 17.21800 -57.29800 1.000 152.25000 749 GLY C CA 1
ATOM 6051 C C . GLY A 1 750 ? -2.93000 18.15300 -56.11200 1.000 144.49000 749 GLY C C 1
ATOM 6052 O O . GLY A 1 750 ? -3.39300 17.83100 -55.01500 1.000 139.26000 749 GLY C O 1
ATOM 6053 N N . LYS A 1 751 ? -2.38000 19.34600 -56.32700 1.000 146.60000 750 LYS C N 1
ATOM 6054 C CA . LYS A 1 751 ? -2.15200 20.26200 -55.22100 1.000 142.97000 750 LYS C CA 1
ATOM 6055 C C . LYS A 1 751 ? -3.45000 20.88100 -54.70100 1.000 141.83000 750 LYS C C 1
ATOM 6056 O O . LYS A 1 751 ? -3.46100 21.39800 -53.57700 1.000 143.58000 750 LYS C O 1
ATOM 6062 N N . ALA A 1 752 ? -4.54200 20.82100 -55.47400 1.000 141.94000 751 ALA C N 1
ATOM 6063 C CA . ALA A 1 752 ? -5.80100 21.44700 -55.06700 1.000 140.17000 751 ALA C CA 1
ATOM 6064 C C . ALA A 1 752 ? -6.62300 20.55000 -54.15100 1.000 138.09000 751 ALA C C 1
ATOM 6065 O O . ALA A 1 752 ? -6.94800 20.91300 -53.01100 1.000 134.98000 751 ALA C O 1
ATOM 6067 N N . ILE A 1 753 ? -7.01200 19.39200 -54.67300 1.000 138.87000 752 ILE C N 1
ATOM 6068 C CA . ILE A 1 753 ? -7.77300 18.40600 -53.92400 1.000 141.49000 752 ILE C CA 1
ATOM 6069 C C . ILE A 1 753 ? -7.07300 18.04500 -52.62200 1.000 140.49000 752 ILE C C 1
ATOM 6070 O O . ILE A 1 753 ? -7.72200 17.80300 -51.60700 1.000 143.83000 752 ILE C O 1
ATOM 6075 N N . GLU A 1 754 ? -5.74500 17.98400 -52.64100 1.000 139.47000 753 GLU C N 1
ATOM 6076 C CA . GLU A 1 754 ? -4.93800 17.93000 -51.42200 1.000 143.24000 753 GLU C CA 1
ATOM 6077 C C . GLU A 1 754 ? -5.49400 18.85100 -50.34200 1.000 144.12000 753 GLU C C 1
ATOM 6078 O O . GLU A 1 754 ? -6.11700 18.39800 -49.36400 1.000 140.22000 753 GLU C O 1
ATOM 6084 N N . ASN A 1 755 ? -5.32000 20.16400 -50.54900 1.000 146.25000 754 ASN C N 1
ATOM 6085 C CA . ASN A 1 755 ? -5.64400 21.12100 -49.50500 1.000 144.94000 754 ASN C CA 1
ATOM 6086 C C . ASN A 1 755 ? -7.14800 21.24200 -49.29300 1.000 144.64000 754 ASN C C 1
ATOM 6087 O O . ASN A 1 755 ? -7.58700 21.69900 -48.23100 1.000 144.37000 754 ASN C O 1
ATOM 6092 N N . TYR A 1 756 ? -7.96100 20.80700 -50.26300 1.000 146.66000 755 TYR C N 1
ATOM 6093 C CA . TYR A 1 756 ? -9.40800 20.87400 -50.05600 1.000 142.76000 755 TYR C CA 1
ATOM 6094 C C . TYR A 1 756 ? -9.93200 19.66800 -49.26400 1.000 141.33000 755 TYR C C 1
ATOM 6095 O O . TYR A 1 756 ? -10.96900 19.76500 -48.58900 1.000 140.56000 755 TYR C O 1
ATOM 6104 N N . GLU A 1 757 ? -9.18800 18.55900 -49.22300 1.000 141.78000 756 GLU C N 1
ATOM 6105 C CA . GLU A 1 757 ? -9.56200 17.54000 -48.24400 1.000 139.02000 756 GLU C CA 1
ATOM 6106 C C . GLU A 1 757 ? -8.85800 17.77900 -46.91000 1.000 140.94000 756 GLU C C 1
ATOM 6107 O O . GLU A 1 757 ? -9.29800 17.29200 -45.86600 1.000 137.95000 756 GLU C O 1
ATOM 6113 N N . LEU A 1 758 ? -7.78700 18.56300 -46.91400 1.000 142.98000 757 LEU C N 1
ATOM 6114 C CA . LEU A 1 758 ? -7.27500 19.08700 -45.65100 1.000 142.30000 757 LEU C CA 1
ATOM 6115 C C . LEU A 1 758 ? -8.26800 20.07200 -45.02900 1.000 138.93000 757 LEU C C 1
ATOM 6116 O O . LEU A 1 758 ? -8.46000 20.05300 -43.80800 1.000 134.45000 757 LEU C O 1
ATOM 6121 N N . VAL A 1 759 ? -8.94100 20.91600 -45.83400 1.000 139.40000 758 VAL C N 1
ATOM 6122 C CA . VAL A 1 759 ? -10.05000 21.63700 -45.21000 1.000 134.19000 758 VAL C CA 1
ATOM 6123 C C . VAL A 1 759 ? -11.07900 20.62400 -44.75300 1.000 133.22000 758 VAL C C 1
ATOM 6124 O O . VAL A 1 759 ? -11.46600 20.65500 -43.59400 1.000 132.89000 758 VAL C O 1
ATOM 6128 N N . LEU A 1 760 ? -11.49100 19.68300 -45.62300 1.000 139.01000 759 LEU C N 1
ATOM 6129 C CA . LEU A 1 760 ? -12.44500 18.62400 -45.24600 1.000 138.61000 759 LEU C CA 1
ATOM 6130 C C . LEU A 1 760 ? -12.21700 18.12800 -43.82800 1.000 136.95000 759 LEU C C 1
ATOM 6131 O O . LEU A 1 760 ? -13.12700 18.19000 -42.98800 1.000 136.58000 759 LEU C O 1
ATOM 6136 N N . LYS A 1 761 ? -11.00100 17.64400 -43.53900 1.000 135.97000 760 LYS C N 1
ATOM 6137 C CA . LYS A 1 761 ? -10.75800 16.88400 -42.32400 1.000 134.57000 760 LYS C CA 1
ATOM 6138 C C . LYS A 1 761 ? -10.29400 17.73600 -41.15400 1.000 135.15000 760 LYS C C 1
ATOM 6139 O O . LYS A 1 761 ? -10.46600 17.32900 -40.00500 1.000 130.42000 760 LYS C O 1
ATOM 6145 N N . LYS A 1 762 ? -9.69800 18.90100 -41.41000 1.000 135.60000 761 LYS C N 1
ATOM 6146 C CA . LYS A 1 762 ? -9.34700 19.81500 -40.32500 1.000 134.00000 761 LYS C CA 1
ATOM 6147 C C . LYS A 1 762 ? -10.47700 19.98700 -39.31400 1.000 138.58000 761 LYS C C 1
ATOM 6148 O O . LYS A 1 762 ? -10.22100 20.11800 -38.11300 1.000 144.97000 761 LYS C O 1
ATOM 6154 N N . PHE A 1 763 ? -11.72300 19.94100 -39.76800 1.000 139.92000 762 PHE C N 1
ATOM 6155 C CA . PHE A 1 763 ? -12.86100 20.48100 -39.03500 1.000 140.62000 762 PHE C CA 1
ATOM 6156 C C . PHE A 1 763 ? -14.07700 19.58500 -39.23200 1.000 146.30000 762 PHE C C 1
ATOM 6157 O O . PHE A 1 763 ? -14.03600 18.61900 -39.99200 1.000 148.15000 762 PHE C O 1
ATOM 6165 N N . ASP A 1 764 ? -15.17600 19.94500 -38.56900 1.000 144.66000 763 ASP C N 1
ATOM 6166 C CA . ASP A 1 764 ? -16.53600 19.54000 -38.93700 1.000 143.56000 763 ASP C CA 1
ATOM 6167 C C . ASP A 1 764 ? -17.37600 20.79800 -38.69900 1.000 141.84000 763 ASP C C 1
ATOM 6168 O O . ASP A 1 764 ? -17.97000 20.97600 -37.63100 1.000 144.62000 763 ASP C O 1
ATOM 6173 N N . ASN A 1 765 ? -17.37800 21.68800 -39.69600 1.000 139.24000 764 ASN C N 1
ATOM 6174 C CA . ASN A 1 765 ? -18.26300 22.84200 -39.80000 1.000 146.05000 764 ASN C CA 1
ATOM 6175 C C . ASN A 1 765 ? -19.18600 22.60900 -40.99000 1.000 149.60000 764 ASN C C 1
ATOM 6176 O O . ASN A 1 765 ? -18.86800 21.84100 -41.90800 1.000 148.74000 764 ASN C O 1
ATOM 6181 N N . GLU A 1 766 ? -20.33400 23.30200 -40.96600 1.000 152.00000 765 GLU C N 1
ATOM 6182 C CA . GLU A 1 766 ? -21.51200 22.88600 -41.72400 1.000 152.89000 765 GLU C CA 1
ATOM 6183 C C . GLU A 1 766 ? -22.00300 23.89900 -42.76600 1.000 154.81000 765 GLU C C 1
ATOM 6184 O O . GLU A 1 766 ? -23.10800 23.72700 -43.30600 1.000 159.62000 765 GLU C O 1
ATOM 6190 N N . ARG A 1 767 ? -21.26000 24.97900 -43.02400 1.000 153.81000 766 ARG C N 1
ATOM 6191 C CA . ARG A 1 767 ? -21.69500 25.96700 -44.01200 1.000 157.05000 766 ARG C CA 1
ATOM 6192 C C . ARG A 1 767 ? -20.56000 26.19800 -45.00200 1.000 160.08000 766 ARG C C 1
ATOM 6193 O O . ARG A 1 767 ? -20.73900 26.11400 -46.23900 1.000 163.38000 766 ARG C O 1
ATOM 6201 N N . THR A 1 768 ? -19.37200 26.43500 -44.43800 1.000 157.92000 767 THR C N 1
ATOM 6202 C CA . THR A 1 768 ? -18.16800 26.53000 -45.24000 1.000 154.88000 767 THR C CA 1
ATOM 6203 C C . THR A 1 768 ? -18.10600 25.22800 -46.03400 1.000 158.71000 767 THR C C 1
ATOM 6204 O O . THR A 1 768 ? -18.32300 25.26300 -47.24600 1.000 163.25000 767 THR C O 1
ATOM 6208 N N . ARG A 1 769 ? -17.99600 24.07800 -45.35700 1.000 156.06000 768 ARG C N 1
ATOM 6209 C CA . ARG A 1 769 ? -17.91600 22.74800 -45.96500 1.000 157.34000 768 ARG C CA 1
ATOM 6210 C C . ARG A 1 769 ? -18.81700 22.58000 -47.19300 1.000 161.82000 768 ARG C C 1
ATOM 6211 O O . ARG A 1 769 ? -18.29200 22.43000 -48.31400 1.000 164.03000 768 ARG C O 1
ATOM 6219 N N . PRO A 1 770 ? -20.15500 22.63400 -47.05500 1.000 161.74000 769 PRO C N 1
ATOM 6220 C CA . PRO A 1 770 ? -20.99300 22.43000 -48.24800 1.000 156.52000 769 PRO C CA 1
ATOM 6221 C C . PRO A 1 770 ? -20.68700 23.42600 -49.34900 1.000 154.23000 769 PRO C C 1
ATOM 6222 O O . PRO A 1 770 ? -20.36600 22.99300 -50.46100 1.000 157.73000 769 PRO C O 1
ATOM 6226 N N . HIS A 1 771 ? -20.70600 24.74000 -49.07800 1.000 154.41000 770 HIS C N 1
ATOM 6227 C CA . HIS A 1 771 ? -20.54100 25.67100 -50.19900 1.000 158.23000 770 HIS C CA 1
ATOM 6228 C C . HIS A 1 771 ? -19.15700 25.54800 -50.84900 1.000 159.53000 770 HIS C C 1
ATOM 6229 O O . HIS A 1 771 ? -19.04100 25.52000 -52.08100 1.000 160.51000 770 HIS C O 1
ATOM 6236 N N . ILE A 1 772 ? -18.09800 25.46400 -50.04300 1.000 161.26000 771 ILE C N 1
ATOM 6237 C CA . ILE A 1 772 ? -16.73600 25.49400 -50.57500 1.000 161.80000 771 ILE C CA 1
ATOM 6238 C C . ILE A 1 772 ? -16.43300 24.23700 -51.37700 1.000 160.75000 771 ILE C C 1
ATOM 6239 O O . ILE A 1 772 ? -15.91800 24.31700 -52.50100 1.000 160.38000 771 ILE C O 1
ATOM 6244 N N . LEU A 1 773 ? -16.73100 23.05200 -50.82800 1.000 161.45000 772 LEU C N 1
ATOM 6245 C CA . LEU A 1 773 ? -16.38600 21.86000 -51.59400 1.000 163.79000 772 LEU C CA 1
ATOM 6246 C C . LEU A 1 773 ? -17.39700 21.60600 -52.71200 1.000 169.87000 772 LEU C C 1
ATOM 6247 O O . LEU A 1 773 ? -17.05700 20.97300 -53.71100 1.000 171.04000 772 LEU C O 1
ATOM 6252 N N . ASN A 1 774 ? -18.60400 22.15700 -52.61800 1.000 170.56000 773 ASN C N 1
ATOM 6253 C CA . ASN A 1 774 ? -19.47100 22.35500 -53.77300 1.000 178.05000 773 ASN C CA 1
ATOM 6254 C C . ASN A 1 774 ? -18.69200 23.03500 -54.88700 1.000 179.47000 773 ASN C C 1
ATOM 6255 O O . ASN A 1 774 ? -18.47100 22.44600 -55.95300 1.000 182.54000 773 ASN C O 1
ATOM 6260 N N . LEU A 1 775 ? -18.29100 24.28700 -54.64400 1.000 177.08000 774 LEU C N 1
ATOM 6261 C CA . LEU A 1 775 ? -17.69200 25.08800 -55.69900 1.000 173.25000 774 LEU C CA 1
ATOM 6262 C C . LEU A 1 775 ? -16.36500 24.53600 -56.18600 1.000 171.16000 774 LEU C C 1
ATOM 6263 O O . LEU A 1 775 ? -15.98600 24.84900 -57.31600 1.000 167.89000 774 LEU C O 1
ATOM 6268 N N . LEU A 1 776 ? -15.65700 23.73900 -55.38000 1.000 171.89000 775 LEU C N 1
ATOM 6269 C CA . LEU A 1 776 ? -14.33800 23.24500 -55.76900 1.000 168.99000 775 LEU C CA 1
ATOM 6270 C C . LEU A 1 776 ? -14.25900 21.73100 -55.94500 1.000 167.92000 775 LEU C C 1
ATOM 6271 O O . LEU A 1 776 ? -13.15800 21.17600 -55.87500 1.000 166.66000 775 LEU C O 1
ATOM 6276 N N . GLY A 1 777 ? -15.37900 21.04300 -56.15900 1.000 168.72000 776 GLY C N 1
ATOM 6277 C CA . GLY A 1 777 ? -15.31500 19.87600 -57.02500 1.000 170.73000 776 GLY C CA 1
ATOM 6278 C C . GLY A 1 777 ? -14.89300 20.28700 -58.42100 1.000 174.61000 776 GLY C C 1
ATOM 6279 O O . GLY A 1 777 ? -14.39200 19.47300 -59.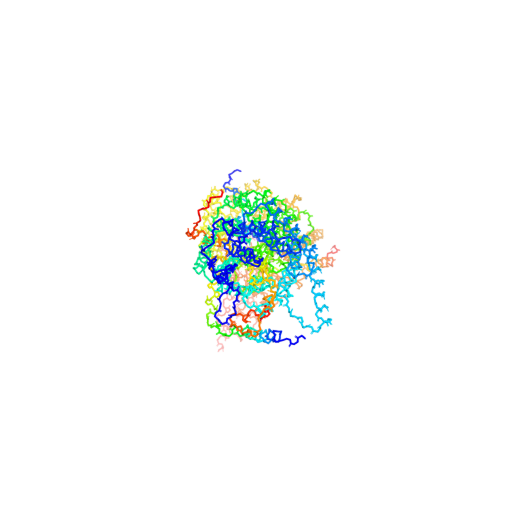20300 1.000 176.21000 776 GLY C O 1
ATOM 6280 N N . ARG A 1 778 ? -15.09100 21.56700 -58.74600 1.000 174.37000 777 ARG C N 1
ATOM 6281 C CA . ARG A 1 778 ? -14.43700 22.30500 -59.82300 1.000 171.28000 777 ARG C CA 1
ATOM 6282 C C . ARG A 1 778 ? -13.01900 21.83900 -60.10800 1.000 175.30000 777 ARG C C 1
ATOM 6283 O O . ARG A 1 778 ? -12.57900 21.88300 -61.25700 1.000 175.40000 777 ARG C O 1
ATOM 6291 N N . ALA A 1 779 ? -12.27900 21.44800 -59.07100 1.000 180.29000 778 ALA C N 1
ATOM 6292 C CA . ALA A 1 779 ? -10.92700 20.94700 -59.29000 1.000 179.80000 778 ALA C CA 1
ATOM 6293 C C . ALA A 1 779 ? -10.94600 19.73400 -60.21000 1.000 185.72000 778 ALA C C 1
ATOM 6294 O O . ALA A 1 779 ? -10.33700 19.74400 -61.28900 1.000 193.87000 778 ALA C O 1
ATOM 6296 N N . TRP A 1 780 ? -11.65200 18.67600 -59.79600 1.000 180.08000 779 TRP C N 1
ATOM 6297 C CA . TRP A 1 780 ? -11.79700 17.51200 -60.65500 1.000 184.67000 779 TRP C CA 1
ATOM 6298 C C . TRP A 1 780 ? -12.58100 17.84200 -61.92500 1.000 189.20000 779 TRP C C 1
ATOM 6299 O O . TRP A 1 780 ? -12.35700 17.20700 -62.95700 1.000 197.00000 779 TRP C O 1
ATOM 6310 N N . TYR A 1 781 ? -13.43000 18.87600 -61.88800 1.000 187.35000 780 TYR C N 1
ATOM 6311 C CA . TYR A 1 781 ? -14.16400 19.31300 -63.08300 1.000 192.21000 780 TYR C CA 1
ATOM 6312 C C . TYR A 1 781 ? -13.21900 19.83400 -64.16800 1.000 197.10000 780 TYR C C 1
ATOM 6313 O O . TYR A 1 781 ? -13.33400 19.46400 -65.34000 1.000 202.20000 780 TYR C O 1
ATOM 6322 N N . SER A 1 782 ? -12.30300 20.73400 -63.80700 1.000 193.84000 781 SER C N 1
ATOM 6323 C CA . SER A 1 782 ? -11.37000 21.28900 -64.78400 1.000 192.14000 781 SER C CA 1
ATOM 6324 C C . SER A 1 782 ? -10.28100 20.28100 -65.13900 1.000 197.71000 781 SER C C 1
ATOM 6325 O O . SER A 1 782 ? -9.96900 20.08700 -66.32300 1.000 199.31000 781 SER C O 1
ATOM 6328 N N . ARG A 1 783 ? -9.69000 19.64600 -64.12700 1.000 200.97000 782 ARG C N 1
ATOM 6329 C CA . ARG A 1 783 ? -9.06700 18.33700 -64.24600 1.000 208.37000 782 ARG C CA 1
ATOM 6330 C C . ARG A 1 783 ? -9.63100 17.52200 -65.40000 1.000 218.53000 782 ARG C C 1
ATOM 6331 O O . ARG A 1 783 ? -8.88500 16.94300 -66.19500 1.000 223.66000 782 ARG C O 1
ATOM 6339 N N . GLY A 1 784 ? -10.96500 17.46000 -65.45400 1.000 217.69000 783 GLY C N 1
ATOM 6340 C CA . GLY A 1 784 ? -11.64900 16.68800 -66.47000 1.000 214.76000 783 GLY C CA 1
ATOM 6341 C C . GLY A 1 784 ? -11.85100 17.45000 -67.75800 1.000 208.07000 783 GLY C C 1
ATOM 6342 O O . GLY A 1 784 ? -12.02000 16.83600 -68.81200 1.000 213.99000 783 GLY C O 1
ATOM 6343 N N . MET A 1 785 ? -11.86700 18.78600 -67.69700 1.000 208.40000 784 MET C N 1
ATOM 6344 C CA . MET A 1 785 ? -11.76600 19.56800 -68.92400 1.000 203.46000 784 MET C CA 1
ATOM 6345 C C . MET A 1 785 ? -10.46200 19.26100 -69.63600 1.000 198.65000 784 MET C C 1
ATOM 6346 O O . MET A 1 785 ? -10.32400 19.57100 -70.82300 1.000 194.03000 784 MET C O 1
ATOM 6351 N N . LYS A 1 786 ? -9.50000 18.67200 -68.92100 1.000 195.59000 785 LYS C N 1
ATOM 6352 C CA . LYS A 1 786 ? -8.33500 18.05400 -69.54000 1.000 187.66000 785 LYS C CA 1
ATOM 6353 C C . LYS A 1 786 ? -8.55000 16.58600 -69.90500 1.000 193.25000 785 LYS C C 1
ATOM 6354 O O . LYS A 1 786 ? -7.67100 15.99500 -70.53800 1.000 192.49000 785 LYS C O 1
ATOM 6360 N N . GLU A 1 787 ? -9.68600 15.98900 -69.53000 1.000 196.71000 786 GLU C N 1
ATOM 6361 C CA . GLU A 1 787 ? -10.06300 14.62300 -69.92200 1.000 190.85000 786 GLU C CA 1
ATOM 6362 C C . GLU A 1 787 ? -9.01500 13.59600 -69.48300 1.000 192.04000 786 GLU C C 1
ATOM 6363 O O . GLU A 1 787 ? -8.36300 12.94200 -70.29800 1.000 190.51000 786 GLU C O 1
ATOM 6369 N N . ARG A 1 788 ? -8.88100 13.44700 -68.16600 1.000 195.47000 787 ARG C N 1
ATOM 6370 C CA . ARG A 1 788 ? -7.92000 12.50900 -67.60100 1.000 193.63000 787 ARG C CA 1
ATOM 6371 C C . ARG A 1 788 ? -8.41300 11.07800 -67.77700 1.000 190.64000 787 ARG C C 1
ATOM 6372 O O . ARG A 1 788 ? -7.82700 10.29200 -68.52900 1.000 193.69000 787 ARG C O 1
ATOM 6380 N N . SER A 1 789 ? -9.49200 10.74300 -67.07100 1.000 186.44000 788 SER C N 1
ATOM 6381 C CA . SER A 1 789 ? -10.02600 9.38800 -66.99600 1.000 184.07000 788 SER C CA 1
ATOM 6382 C C . SER A 1 789 ? -11.43200 9.47600 -66.41700 1.000 184.44000 788 SER C C 1
ATOM 6383 O O . SER A 1 789 ? -11.87500 10.54100 -65.98000 1.000 182.48000 788 SER C O 1
ATOM 6386 N N . VAL A 1 790 ? -12.12800 8.33800 -66.40500 1.000 185.59000 789 VAL C N 1
ATOM 6387 C CA . VAL A 1 790 ? -13.53500 8.32700 -66.00700 1.000 182.31000 789 VAL C CA 1
ATOM 6388 C C . VAL A 1 790 ? -13.72500 8.24700 -64.49000 1.000 183.47000 789 VAL C C 1
ATOM 6389 O O . VAL A 1 790 ? -14.69800 8.80000 -63.95700 1.000 186.59000 789 VAL C O 1
ATOM 6393 N N . SER A 1 791 ? -12.82000 7.56900 -63.77700 1.000 180.76000 790 SER C N 1
ATOM 6394 C CA . SER A 1 791 ? -12.96100 7.46300 -62.32800 1.000 176.89000 790 SER C CA 1
ATOM 6395 C C . SER A 1 791 ? -12.84300 8.82600 -61.65500 1.000 178.80000 790 SER C C 1
ATOM 6396 O O . SER A 1 791 ? -13.47900 9.07200 -60.62500 1.000 178.85000 790 SER C O 1
ATOM 6399 N N . PHE A 1 792 ? -12.06200 9.73800 -62.23300 1.000 180.94000 791 PHE C N 1
ATOM 6400 C CA . PHE A 1 792 ? -11.98700 11.07900 -61.66400 1.000 183.32000 791 PHE C CA 1
ATOM 6401 C C . PHE A 1 792 ? -13.22600 11.90200 -62.01300 1.000 183.08000 791 PHE C C 1
ATOM 6402 O O . PHE A 1 792 ? -13.64300 12.76500 -61.22700 1.000 181.31000 791 PHE C O 1
ATOM 6410 N N . PHE A 1 793 ? -13.84300 11.62900 -63.16800 1.000 185.34000 792 PHE C N 1
ATOM 6411 C CA . PHE A 1 793 ? -15.16800 12.17300 -63.45500 1.000 183.76000 792 PHE C CA 1
ATOM 6412 C C . PHE A 1 793 ? -16.16900 11.77300 -62.37300 1.000 182.36000 792 PHE C C 1
ATOM 6413 O O . PHE A 1 793 ? -16.92900 12.61200 -61.87400 1.000 179.10000 792 PHE C O 1
ATOM 6421 N N . GLN A 1 794 ? -16.17600 10.49300 -61.98600 1.000 182.92000 793 GLN C N 1
ATOM 6422 C CA . GLN A 1 794 ? -17.09700 10.05600 -60.93700 1.000 178.77000 793 GLN C CA 1
ATOM 6423 C C . GLN A 1 794 ? -16.68600 10.55100 -59.55000 1.000 178.36000 793 GLN C C 1
ATOM 6424 O O . GLN A 1 794 ? -17.53100 10.67100 -58.66800 1.000 177.63000 793 GLN C O 1
ATOM 6430 N N . LYS A 1 795 ? -15.41200 10.86000 -59.33100 1.000 177.90000 794 LYS C N 1
ATOM 6431 C CA . LYS A 1 795 ? -15.02500 11.59600 -58.12500 1.000 173.61000 794 LYS C CA 1
ATOM 6432 C C . LYS A 1 795 ? -15.66200 12.98400 -58.09700 1.000 175.35000 794 LYS C C 1
ATOM 6433 O O . LYS A 1 795 ? -16.24500 13.38500 -57.07400 1.000 175.79000 794 LYS C O 1
ATOM 6439 N N . ALA A 1 796 ? -15.58500 13.71700 -59.21700 1.000 176.78000 795 ALA C N 1
ATOM 6440 C CA . ALA A 1 796 ? -16.30300 14.98600 -59.30700 1.000 177.06000 795 ALA C CA 1
ATOM 6441 C C . ALA A 1 796 ? -17.80100 14.78700 -59.07600 1.000 178.80000 795 ALA C C 1
ATOM 6442 O O . ALA A 1 796 ? -18.48000 15.65400 -58.50400 1.000 178.84000 795 ALA C O 1
ATOM 6444 N N . LEU A 1 797 ? -18.32600 13.64200 -59.52000 1.000 176.47000 796 LEU C N 1
ATOM 6445 C CA . LEU A 1 797 ? -19.71100 13.28000 -59.22400 1.000 174.94000 796 LEU C CA 1
ATOM 6446 C C . LEU A 1 797 ? -19.94800 13.18300 -57.71900 1.000 173.76000 796 LEU C C 1
ATOM 6447 O O . LEU A 1 797 ? -20.96200 13.67500 -57.21200 1.000 174.97000 796 LEU C O 1
ATOM 6452 N N . GLU A 1 798 ? -19.05500 12.49200 -57.00000 1.000 171.55000 797 GLU C N 1
ATOM 6453 C CA . GLU A 1 798 ? -19.14800 12.41000 -55.54000 1.000 168.18000 797 GLU C CA 1
ATOM 6454 C C . GLU A 1 798 ? -19.26400 13.80100 -54.93900 1.000 173.09000 797 GLU C C 1
ATOM 6455 O O . GLU A 1 798 ? -20.13500 14.07700 -54.09500 1.000 171.96000 797 GLU C O 1
ATOM 6461 N N . ASN A 1 799 ? -18.35900 14.67900 -55.37500 1.000 177.71000 798 ASN C N 1
ATOM 6462 C CA . ASN A 1 799 ? -18.32300 16.05200 -54.88200 1.000 175.90000 798 ASN C CA 1
ATOM 6463 C C . ASN A 1 799 ? -19.67500 16.73000 -55.06600 1.000 177.00000 798 ASN C C 1
ATOM 6464 O O . ASN A 1 799 ? -20.32000 17.15800 -54.09300 1.000 180.20000 798 ASN C O 1
ATOM 6469 N N . ALA A 1 800 ? -20.10800 16.84200 -56.32500 1.000 175.42000 799 ALA C N 1
ATOM 6470 C CA . ALA A 1 800 ? -21.39000 17.43500 -56.68200 1.000 173.65000 799 ALA C CA 1
ATOM 6471 C C . ALA A 1 800 ? -22.51100 16.85900 -55.83100 1.000 175.96000 799 ALA C C 1
ATOM 6472 O O . ALA A 1 800 ? -23.12000 17.58400 -55.04200 1.000 177.97000 799 ALA C O 1
ATOM 6474 N N . LYS A 1 801 ? -22.74300 15.55200 -55.97600 1.000 174.69000 800 LYS C N 1
ATOM 6475 C CA . LYS A 1 801 ? -23.76200 14.78800 -55.26600 1.000 175.31000 800 LYS C CA 1
ATOM 6476 C C . LYS A 1 801 ? -23.88900 15.17400 -53.79600 1.000 178.53000 800 LYS C C 1
ATOM 6477 O O . LYS A 1 801 ? -24.96200 15.61400 -53.34500 1.000 182.01000 800 LYS C O 1
ATOM 6483 N N . THR A 1 802 ? -22.80900 14.99700 -53.02500 1.000 175.88000 801 THR C N 1
ATOM 6484 C CA . THR A 1 802 ? -22.92500 15.31700 -51.60500 1.000 173.70000 801 THR C CA 1
ATOM 6485 C C . THR A 1 802 ? -23.21500 16.79100 -51.36900 1.000 178.02000 801 THR C C 1
ATOM 6486 O O . THR A 1 802 ? -24.03800 17.11200 -50.50400 1.000 179.83000 801 THR C O 1
ATOM 6490 N N . ALA A 1 803 ? -22.55700 17.70000 -52.10100 1.000 181.56000 802 ALA C N 1
ATOM 6491 C CA . ALA A 1 803 ? -22.85200 19.11900 -51.90900 1.000 184.19000 802 ALA C CA 1
ATOM 6492 C C . ALA A 1 803 ? -24.33300 19.40700 -52.12700 1.000 186.64000 802 ALA C C 1
ATOM 6493 O O . ALA A 1 803 ? -24.94400 20.19000 -51.38500 1.000 184.23000 802 ALA C O 1
ATOM 6495 N N . LEU A 1 804 ? -24.92700 18.76100 -53.13200 1.000 192.15000 803 LEU C N 1
ATOM 6496 C CA . LEU A 1 804 ? -26.34100 18.95800 -53.43600 1.000 194.02000 803 LEU C CA 1
ATOM 6497 C C . LEU A 1 804 ? -27.21400 18.50900 -52.28600 1.000 190.77000 803 LEU C C 1
ATOM 6498 O O . LEU A 1 804 ? -28.08500 19.25000 -51.81300 1.000 189.59000 803 LEU C O 1
ATOM 6503 N N . GLU A 1 805 ? -27.04000 17.25300 -51.87800 1.000 190.25000 804 GLU C N 1
ATOM 6504 C CA . GLU A 1 805 ? -27.90500 16.71100 -50.84100 1.000 188.94000 804 GLU C CA 1
ATOM 6505 C C . GLU A 1 805 ? -27.76100 17.51200 -49.55600 1.000 190.73000 804 GLU C C 1
ATOM 6506 O O . GLU A 1 805 ? -28.75400 17.77500 -48.86300 1.000 191.24000 804 GLU C O 1
ATOM 6512 N N . LEU A 1 806 ? -26.54200 17.97300 -49.26400 1.000 192.99000 805 LEU C N 1
ATOM 6513 C CA . LEU A 1 806 ? -26.32700 18.85400 -48.12200 1.000 190.68000 805 LEU C CA 1
ATOM 6514 C C . LEU A 1 806 ? -27.15700 20.12500 -48.24200 1.000 188.47000 805 LEU C C 1
ATOM 6515 O O . LEU A 1 806 ? -27.97600 20.42900 -47.36700 1.000 192.60000 805 LEU C O 1
ATOM 6520 N N . PHE A 1 807 ? -26.95600 20.89100 -49.32000 1.000 184.11000 806 PHE C N 1
ATOM 6521 C CA . PHE A 1 807 ? -27.60400 22.19900 -49.39100 1.000 180.74000 806 PHE C CA 1
ATOM 6522 C C . PHE A 1 807 ? -29.12400 22.06900 -49.43300 1.000 182.15000 806 PHE C C 1
ATOM 6523 O O . PHE A 1 807 ? -29.83200 22.91100 -48.86700 1.000 177.61000 806 PHE C O 1
ATOM 6531 N N . VAL A 1 808 ? -29.65400 21.03900 -50.10200 1.000 185.44000 807 VAL C N 1
ATOM 6532 C CA . VAL A 1 808 ? -31.11000 20.91300 -50.14400 1.000 184.37000 807 VAL C CA 1
ATOM 6533 C C . VAL A 1 808 ? -31.64600 20.50800 -48.77400 1.000 184.45000 807 VAL C C 1
ATOM 6534 O O . VAL A 1 808 ? -32.67400 21.02500 -48.32300 1.000 181.90000 807 VAL C O 1
ATOM 6538 N N . GLN A 1 809 ? -30.94700 19.61100 -48.07000 1.000 186.28000 808 GLN C N 1
ATOM 6539 C CA . GLN A 1 809 ? -31.40800 19.22400 -46.74000 1.000 185.93000 808 GLN C CA 1
ATOM 6540 C C . GLN A 1 809 ? -31.14100 20.32800 -45.72500 1.000 182.29000 808 GLN C C 1
ATOM 6541 O O . GLN A 1 809 ? -31.94000 20.54200 -44.80600 1.000 181.58000 808 GLN C O 1
ATOM 6547 N N . GLN A 1 810 ? -30.02900 21.04800 -45.88000 1.000 181.03000 809 GLN C N 1
ATOM 6548 C CA . GLN A 1 810 ? -29.77400 22.26400 -45.10900 1.000 177.71000 809 GLN C CA 1
ATOM 6549 C C . GLN A 1 810 ? -30.54000 23.43400 -45.73000 1.000 178.93000 809 GLN C C 1
ATOM 6550 O O . GLN A 1 810 ? -29.97100 24.42100 -46.19400 1.000 180.62000 809 GLN C O 1
ATOM 6556 N N . SER A 1 811 ? -31.86500 23.29800 -45.74200 1.000 180.15000 810 SER C N 1
ATOM 6557 C CA . SER A 1 811 ? -32.73400 24.29000 -46.35900 1.000 184.00000 810 SER C CA 1
ATOM 6558 C C . SER A 1 811 ? -33.04200 25.46900 -45.44100 1.000 188.39000 810 SER C C 1
ATOM 6559 O O . SER A 1 811 ? -34.06400 26.13800 -45.63700 1.000 185.86000 810 SER C O 1
ATOM 6562 N N . ALA A 1 812 ? -32.19000 25.73600 -44.44800 1.000 193.74000 811 ALA C N 1
ATOM 6563 C CA . ALA A 1 812 ? -32.36000 26.92600 -43.62100 1.000 194.66000 811 ALA C CA 1
ATOM 6564 C C . ALA A 1 812 ? -31.92000 28.18200 -44.36400 1.000 200.07000 811 ALA C C 1
ATOM 6565 O O . ALA A 1 812 ? -32.57100 29.22900 -44.26300 1.000 205.57000 811 ALA C O 1
ATOM 6567 N N . LYS A 1 813 ? -30.81900 28.09300 -45.10900 1.000 196.48000 812 LYS C N 1
ATOM 6568 C CA . LYS A 1 813 ? -30.33500 29.18200 -45.95900 1.000 196.03000 812 LYS C CA 1
ATOM 6569 C C . LYS A 1 813 ? -29.78800 28.53400 -47.22900 1.000 193.30000 812 LYS C C 1
ATOM 6570 O O . LYS A 1 813 ? -28.65900 28.03600 -47.24000 1.000 189.40000 812 LYS C O 1
ATOM 6576 N N . ASN A 1 814 ? -30.59200 28.53600 -48.28900 1.000 193.83000 813 ASN C N 1
ATOM 6577 C CA . ASN A 1 814 ? -30.25500 27.81500 -49.51200 1.000 189.32000 813 ASN C CA 1
ATOM 6578 C C . ASN A 1 814 ? -30.81400 28.55600 -50.72600 1.000 194.65000 813 ASN C C 1
ATOM 6579 O O . ASN A 1 814 ? -31.52000 27.98800 -51.56100 1.000 196.25000 813 ASN C O 1
ATOM 6584 N N . LYS A 1 815 ? -30.49200 29.84500 -50.84100 1.000 196.32000 814 LYS C N 1
ATOM 6585 C CA . LYS A 1 815 ? -31.03100 30.67300 -51.91400 1.000 197.10000 814 LYS C CA 1
ATOM 6586 C C . LYS A 1 815 ? -29.90900 31.20600 -52.79800 1.000 192.01000 814 LYS C C 1
ATOM 6587 O O . LYS A 1 815 ? -29.84500 32.41000 -53.06600 1.000 193.21000 814 LYS C O 1
ATOM 6593 N N . PHE A 1 816 ? -29.03400 30.30900 -53.27200 1.000 189.50000 815 PHE C N 1
ATOM 6594 C CA . PHE A 1 816 ? -27.78700 30.72900 -53.90300 1.000 183.97000 815 PHE C CA 1
ATOM 6595 C C . PHE A 1 816 ? -27.26800 29.76400 -54.96100 1.000 178.55000 815 PHE C C 1
ATOM 6596 O O . PHE A 1 816 ? -26.22300 30.04800 -55.55000 1.000 175.39000 815 PHE C O 1
ATOM 6604 N N . ILE A 1 817 ? -27.96000 28.66100 -55.25300 1.000 180.61000 816 ILE C N 1
ATOM 6605 C CA . ILE A 1 817 ? -27.31900 27.42900 -55.70200 1.000 184.34000 816 ILE C CA 1
ATOM 6606 C C . ILE A 1 817 ? -27.88000 26.87700 -57.00000 1.000 189.17000 816 ILE C C 1
ATOM 6607 O O . ILE A 1 817 ? -27.52200 25.75300 -57.38700 1.000 190.30000 816 ILE C O 1
ATOM 6612 N N . HIS A 1 818 ? -28.77200 27.59900 -57.66900 1.000 187.77000 817 HIS C N 1
ATOM 6613 C CA . HIS A 1 818 ? -29.32400 27.06700 -58.90900 1.000 187.91000 817 HIS C CA 1
ATOM 6614 C C . HIS A 1 818 ? -28.25200 26.98900 -59.99300 1.000 190.22000 817 HIS C C 1
ATOM 6615 O O . HIS A 1 818 ? -28.27300 26.08800 -60.85200 1.000 193.14000 817 HIS C O 1
ATOM 6622 N N . SER A 1 819 ? -27.26400 27.88400 -59.91400 1.000 187.11000 818 SER C N 1
ATOM 6623 C CA . SER A 1 819 ? -26.02500 27.72000 -60.66400 1.000 187.28000 818 SER C CA 1
ATOM 6624 C C . SER A 1 819 ? -25.33000 26.40600 -60.32100 1.000 190.70000 818 SER C C 1
ATOM 6625 O O . SER A 1 819 ? -24.82400 25.71700 -61.21600 1.000 195.71000 818 SER C O 1
ATOM 6628 N N . VAL A 1 820 ? -25.27700 26.04500 -59.03200 1.000 188.53000 819 VAL C N 1
ATOM 6629 C CA . VAL A 1 820 ? -24.72400 24.73600 -58.69000 1.000 188.28000 819 VAL C CA 1
ATOM 6630 C C . VAL A 1 820 ? -25.50100 23.64700 -59.41400 1.000 192.68000 819 VAL C C 1
ATOM 6631 O O . VAL A 1 820 ? -24.92100 22.87400 -60.19400 1.000 194.83000 819 VAL C O 1
ATOM 6635 N N . LYS A 1 821 ? -26.83100 23.60000 -59.21700 1.000 194.62000 820 LYS C N 1
ATOM 6636 C CA . LYS A 1 821 ? -27.68300 22.64800 -59.92900 1.000 195.59000 820 LYS C CA 1
ATOM 6637 C C . LYS A 1 821 ? -27.25800 22.50200 -61.39000 1.000 195.64000 820 LYS C C 1
ATOM 6638 O O . LYS A 1 821 ? -27.06100 21.38200 -61.88800 1.000 193.81000 820 LYS C O 1
ATOM 6644 N N . PHE A 1 822 ? -27.07700 23.63700 -62.08700 1.000 195.85000 821 PHE C N 1
ATOM 6645 C CA . PHE A 1 822 ? -26.62700 23.56100 -63.47800 1.000 194.17000 821 PHE C CA 1
ATOM 6646 C C . PHE A 1 822 ? -25.22400 22.97200 -63.60000 1.000 191.50000 821 PHE C C 1
ATOM 6647 O O . PHE A 1 822 ? -24.92800 22.31900 -64.59800 1.000 187.97000 821 PHE C O 1
ATOM 6655 N N . ASN A 1 823 ? -24.33600 23.23100 -62.63500 1.000 194.85000 822 ASN C N 1
ATOM 6656 C CA . ASN A 1 823 ? -22.99600 22.64100 -62.68500 1.000 194.68000 822 ASN C CA 1
ATOM 6657 C C . ASN A 1 823 ? -23.08000 21.11800 -62.75800 1.000 193.78000 822 ASN C C 1
ATOM 6658 O O . ASN A 1 823 ? -22.43500 20.47300 -63.60500 1.000 195.77000 822 ASN C O 1
ATOM 6663 N N . ILE A 1 824 ? -23.89500 20.52900 -61.88100 1.000 191.71000 823 ILE C N 1
ATOM 6664 C CA . ILE A 1 824 ? -24.01800 19.07000 -61.88400 1.000 190.11000 823 ILE C CA 1
ATOM 6665 C C . ILE A 1 824 ? -24.65800 18.59100 -63.18200 1.000 197.86000 823 ILE C C 1
ATOM 6666 O O . ILE A 1 824 ? -24.20600 17.60500 -63.78700 1.000 199.87000 823 ILE C O 1
ATOM 6671 N N . ALA A 1 825 ? -25.72700 19.26500 -63.62000 1.000 201.08000 824 ALA C N 1
ATOM 6672 C CA . ALA A 1 825 ? -26.32100 18.91300 -64.91000 1.000 207.87000 824 ALA C CA 1
ATOM 6673 C C . ALA A 1 825 ? -25.28300 18.99000 -66.03200 1.000 209.61000 824 ALA C C 1
ATOM 6674 O O . ALA A 1 825 ? -25.25100 18.14800 -66.94600 1.000 213.95000 824 ALA C O 1
ATOM 6676 N N . LEU A 1 826 ? -24.38600 19.96800 -65.93100 1.000 204.99000 825 LEU C N 1
ATOM 6677 C CA . LEU A 1 826 ? -23.36300 20.18400 -66.94200 1.000 203.79000 825 LEU C CA 1
ATOM 6678 C C . LEU A 1 826 ? -22.40200 19.00700 -67.02400 1.000 205.58000 825 LEU C C 1
ATOM 6679 O O . LEU A 1 826 ? -22.06200 18.56500 -68.12900 1.000 210.08000 825 LEU C O 1
ATOM 6684 N N . LEU A 1 827 ? -21.95900 18.46000 -65.87500 1.000 201.64000 826 LEU C N 1
ATOM 6685 C CA . LEU A 1 827 ? -21.04500 17.32200 -66.03300 1.000 202.11000 826 LEU C CA 1
ATOM 6686 C C . LEU A 1 827 ? -21.78600 16.01600 -66.31300 1.000 204.03000 826 LEU C C 1
ATOM 6687 O O . LEU A 1 827 ? -21.17500 15.07500 -66.80300 1.000 205.49000 826 LEU C O 1
ATOM 6692 N N . GLN A 1 828 ? -23.08500 15.90600 -66.03700 1.000 202.92000 827 GLN C N 1
ATOM 6693 C CA . GLN A 1 828 ? -23.81600 14.81300 -66.68900 1.000 208.39000 827 GLN C CA 1
ATOM 6694 C C . GLN A 1 828 ? -23.59200 14.92000 -68.18300 1.000 212.79000 827 GLN C C 1
ATOM 6695 O O . GLN A 1 828 ? -23.20600 13.95100 -68.84600 1.000 213.30000 827 GLN C O 1
ATOM 6701 N N . PHE A 1 829 ? -23.79800 16.12700 -68.72000 1.000 216.57000 828 PHE C N 1
ATOM 6702 C CA . PHE A 1 829 ? -23.60100 16.40500 -70.13700 1.000 215.36000 828 PHE C CA 1
ATOM 6703 C C . PHE A 1 829 ? -22.16300 16.09500 -70.58600 1.000 216.30000 828 PHE C C 1
ATOM 6704 O O . PHE A 1 829 ? -21.94600 15.52700 -71.66400 1.000 220.19000 828 PHE C O 1
ATOM 6712 N N . GLN A 1 830 ? -21.17500 16.40600 -69.74000 1.000 213.62000 829 GLN C N 1
ATOM 6713 C CA . GLN A 1 830 ? -19.76100 16.29800 -70.11400 1.000 212.68000 829 GLN C CA 1
ATOM 6714 C C . GLN A 1 830 ? -19.16400 14.89900 -69.96100 1.000 210.69000 829 GLN C C 1
ATOM 6715 O O . GLN A 1 830 ? -18.10100 14.64000 -70.54100 1.000 208.39000 829 GLN C O 1
ATOM 6721 N N . ILE A 1 831 ? -19.76900 14.00500 -69.17500 1.000 209.81000 830 ILE C N 1
ATOM 6722 C CA . ILE A 1 831 ? -19.35500 12.60400 -69.24500 1.000 211.98000 830 ILE C CA 1
ATOM 6723 C C . ILE A 1 831 ? -19.71700 12.02300 -70.60700 1.000 224.32000 830 ILE C C 1
ATOM 6724 O O . ILE A 1 831 ? -18.89900 11.36800 -71.27200 1.000 225.20000 830 ILE C O 1
ATOM 6729 N N . ALA A 1 832 ? -20.95200 12.27400 -71.04700 1.000 234.02000 831 ALA C N 1
ATOM 6730 C CA . ALA A 1 832 ? -21.39100 11.84100 -72.36700 1.000 246.10000 831 ALA C CA 1
ATOM 6731 C C . ALA A 1 832 ? -20.51300 12.42400 -73.46000 1.000 246.00000 831 ALA C C 1
ATOM 6732 O O . ALA A 1 832 ? -19.94900 11.68700 -74.27200 1.000 252.44000 831 ALA C O 1
ATOM 6734 N N . GLU A 1 833 ? -20.40200 13.75800 -73.50700 1.000 238.29000 832 GLU C N 1
ATOM 6735 C CA . GLU A 1 833 ? -19.67700 14.38800 -74.60800 1.000 234.37000 832 GLU C CA 1
ATOM 6736 C C . GLU A 1 833 ? -18.25000 13.86400 -74.72300 1.000 229.77000 832 GLU C C 1
ATOM 6737 O O . GLU A 1 833 ? -17.69900 13.80300 -75.82800 1.000 225.95000 832 GLU C O 1
ATOM 6743 N N . THR A 1 834 ? -17.64200 13.46900 -73.60100 1.000 228.05000 833 THR C N 1
ATOM 6744 C CA . THR A 1 834 ? -16.34600 12.80100 -73.66600 1.000 222.68000 833 THR C CA 1
ATOM 6745 C C . THR A 1 834 ? -16.48100 11.39900 -74.25000 1.000 226.45000 833 THR C C 1
ATOM 6746 O O . THR A 1 834 ? -15.68200 10.99800 -75.10700 1.000 227.88000 833 THR C O 1
ATOM 6750 N N . LEU A 1 835 ? -17.49100 10.64300 -73.81600 1.000 226.72000 834 LEU C N 1
ATOM 6751 C CA . LEU A 1 835 ? -17.66500 9.28600 -74.32600 1.000 224.28000 834 LEU C CA 1
ATOM 6752 C C . LEU A 1 835 ? -18.21700 9.23400 -75.75100 1.000 229.37000 834 LEU C C 1
ATOM 6753 O O . LEU A 1 835 ? -18.35000 8.13400 -76.30100 1.000 227.56000 834 LEU C O 1
ATOM 6758 N N . ARG A 1 836 ? -18.53800 10.38100 -76.36100 1.000 234.20000 835 ARG C N 1
ATOM 6759 C CA . ARG A 1 836 ? -19.08100 10.39500 -77.71800 1.000 232.21000 835 ARG C CA 1
ATOM 6760 C C . ARG A 1 836 ? -17.99200 10.12200 -78.74800 1.000 228.81000 835 ARG C C 1
ATOM 6761 O O . ARG A 1 836 ? -18.19500 9.33300 -79.67900 1.000 227.02000 835 ARG C O 1
ATOM 6769 N N . ARG A 1 837 ? -16.83900 10.76700 -78.60100 1.000 225.90000 836 ARG C N 1
ATOM 6770 C CA . ARG A 1 837 ? -15.63400 10.38200 -79.32500 1.000 224.25000 836 ARG C CA 1
ATOM 6771 C C . ARG A 1 837 ? -14.94800 9.29500 -78.50700 1.000 226.37000 836 ARG C C 1
ATOM 6772 O O . ARG A 1 837 ? -14.36100 9.57400 -77.45600 1.000 224.03000 836 ARG C O 1
ATOM 6780 N N . SER A 1 838 ? -15.04100 8.05300 -78.97300 1.000 229.97000 837 SER C N 1
ATOM 6781 C CA . SER A 1 838 ? -14.53700 6.92500 -78.20700 1.000 231.44000 837 SER C CA 1
ATOM 6782 C C . SER A 1 838 ? -14.12800 5.80800 -79.15300 1.000 239.10000 837 SER C C 1
ATOM 6783 O O . SER A 1 838 ? -14.32400 5.88100 -80.36800 1.000 236.32000 837 SER C O 1
ATOM 6786 N N . ASN A 1 839 ? -13.55100 4.76400 -78.56500 1.000 245.18000 838 ASN C N 1
ATOM 6787 C CA . ASN A 1 839 ? -13.14500 3.55500 -79.25300 1.000 253.90000 838 ASN C CA 1
ATOM 6788 C C . ASN A 1 839 ? -13.76800 2.36100 -78.54300 1.000 256.30000 838 ASN C C 1
ATOM 6789 O O . ASN A 1 839 ? -13.84400 2.34600 -77.30800 1.000 252.58000 838 ASN C O 1
ATOM 6794 N N . PRO A 1 840 ? -14.23800 1.35600 -79.28800 1.000 264.16000 839 PRO C N 1
ATOM 6795 C CA . PRO A 1 840 ? -14.95700 0.24200 -78.64300 1.000 263.92000 839 PRO C CA 1
ATOM 6796 C C . PRO A 1 840 ? -14.15500 -0.48700 -77.57600 1.000 256.75000 839 PRO C C 1
ATOM 6797 O O . PRO A 1 840 ? -14.75000 -1.01900 -76.63100 1.000 254.21000 839 PRO C O 1
ATOM 6801 N N . LYS A 1 841 ? -12.82500 -0.51500 -77.68100 1.000 255.22000 840 LYS C N 1
ATOM 6802 C CA . LYS A 1 841 ? -11.99300 -1.31300 -76.77800 1.000 247.00000 840 LYS C CA 1
ATOM 6803 C C . LYS A 1 841 ? -11.78800 -0.60100 -75.43600 1.000 237.05000 840 LYS C C 1
ATOM 6804 O O . LYS A 1 841 ? -10.67000 -0.34500 -74.99000 1.000 234.20000 840 LYS C O 1
ATOM 6810 N N . PHE A 1 842 ? -12.90700 -0.27800 -74.79200 1.000 233.77000 841 PHE C N 1
ATOM 6811 C CA . PHE A 1 842 ? -12.92400 0.16500 -73.40800 1.000 228.70000 841 PHE C CA 1
ATOM 6812 C C . PHE A 1 842 ? -13.71800 -0.83900 -72.58200 1.000 225.37000 841 PHE C C 1
ATOM 6813 O O . PHE A 1 842 ? -14.53000 -1.60200 -73.11300 1.000 226.44000 841 PHE C O 1
ATOM 6821 N N . ARG A 1 843 ? -13.47700 -0.84000 -71.27300 1.000 222.15000 842 ARG C N 1
ATOM 6822 C CA . ARG A 1 843 ? -14.31400 -1.61800 -70.36800 1.000 220.62000 842 ARG C CA 1
ATOM 6823 C C . ARG A 1 843 ? -15.68000 -0.95200 -70.27100 1.000 221.09000 842 ARG C C 1
ATOM 6824 O O . ARG A 1 843 ? -15.77600 0.23200 -69.93200 1.000 222.71000 842 ARG C O 1
ATOM 6832 N N . THR A 1 844 ? -16.73400 -1.70100 -70.57400 1.000 219.29000 843 THR C N 1
ATOM 6833 C CA . THR A 1 844 ? -18.00900 -1.07800 -70.90500 1.000 219.06000 843 THR C CA 1
ATOM 6834 C C . THR A 1 844 ? -19.16800 -1.49800 -70.01400 1.000 216.25000 843 THR C C 1
ATOM 6835 O O . THR A 1 844 ? -20.03900 -0.67300 -69.72600 1.000 216.47000 843 THR C O 1
ATOM 6839 N N . VAL A 1 845 ? -19.21000 -2.75200 -69.56300 1.000 213.41000 844 VAL C N 1
ATOM 6840 C CA . VAL A 1 845 ? -20.37900 -3.24300 -68.84000 1.000 211.87000 844 VAL C CA 1
ATOM 6841 C C . VAL A 1 845 ? -20.51000 -2.51600 -67.50700 1.000 210.82000 844 VAL C C 1
ATOM 6842 O O . VAL A 1 845 ? -19.53200 -2.36800 -66.76200 1.000 209.42000 844 VAL C O 1
ATOM 6846 N N . GLN A 1 846 ? -21.72500 -2.04000 -67.21300 1.000 210.56000 845 GLN C N 1
ATOM 6847 C CA . GLN A 1 846 ? -22.11700 -1.42800 -65.94300 1.000 211.41000 845 GLN C CA 1
ATOM 6848 C C . GLN A 1 846 ? -21.50500 -0.04300 -65.73300 1.000 213.28000 845 GLN C C 1
ATOM 6849 O O . GLN A 1 846 ? -21.57800 0.50000 -64.62500 1.000 217.31000 845 GLN C O 1
ATOM 6855 N N . GLN A 1 847 ? -20.93600 0.57100 -66.77100 1.000 214.06000 846 GLN C N 1
ATOM 6856 C CA . GLN A 1 847 ? -20.19500 1.81200 -66.56600 1.000 221.62000 846 GLN C CA 1
ATOM 6857 C C . GLN A 1 847 ? -20.98500 3.05700 -66.96500 1.000 231.71000 846 GLN C C 1
ATOM 6858 O O . GLN A 1 847 ? -21.47300 3.79100 -66.10000 1.000 235.08000 846 GLN C O 1
ATOM 6864 N N . ILE A 1 848 ? -21.11600 3.30500 -68.27200 1.000 237.15000 847 ILE C N 1
ATOM 6865 C CA . ILE A 1 848 ? -21.61300 4.58700 -68.77900 1.000 246.33000 847 ILE C CA 1
ATOM 6866 C C . ILE A 1 848 ? -23.14000 4.63700 -68.86900 1.000 247.96000 847 ILE C C 1
ATOM 6867 O O . ILE A 1 848 ? -23.71200 5.70500 -69.17200 1.000 255.91000 847 ILE C O 1
ATOM 6872 N N . LYS A 1 849 ? -23.81700 3.51300 -68.61200 1.000 237.03000 848 LYS C N 1
ATOM 6873 C CA . LYS A 1 849 ? -25.24200 3.45500 -68.30000 1.000 231.62000 848 LYS C CA 1
ATOM 6874 C C . LYS A 1 849 ? -25.62800 4.57400 -67.34500 1.000 241.95000 848 LYS C C 1
ATOM 6875 O O . LYS A 1 849 ? -26.57800 5.33500 -67.58400 1.000 244.29000 848 LYS C O 1
ATOM 6881 N N . ASP A 1 850 ? -24.89300 4.64200 -66.23400 1.000 245.77000 849 ASP C N 1
ATOM 6882 C CA . ASP A 1 850 ? -25.13300 5.67700 -65.24100 1.000 253.24000 849 ASP C CA 1
ATOM 6883 C C . ASP A 1 850 ? -24.96800 7.06800 -65.83600 1.000 263.31000 849 ASP C C 1
ATOM 6884 O O . ASP A 1 850 ? -25.68700 7.99700 -65.44900 1.000 263.37000 849 ASP C O 1
ATOM 6889 N N . SER A 1 851 ? -24.04500 7.22800 -66.78900 1.000 281.57000 850 SER C N 1
ATOM 6890 C CA . SER A 1 851 ? -23.85200 8.53700 -67.40200 1.000 284.78000 850 SER C CA 1
ATOM 6891 C C . SER A 1 851 ? -25.07900 8.95700 -68.20000 1.000 283.90000 850 SER C C 1
ATOM 6892 O O . SER A 1 851 ? -25.51300 10.11100 -68.11000 1.000 289.00000 850 SER C O 1
ATOM 6895 N N . LEU A 1 852 ? -25.66300 8.04000 -68.98200 1.000 269.61000 851 LEU C N 1
ATOM 6896 C CA . LEU A 1 852 ? -26.86300 8.43600 -69.72400 1.000 253.47000 851 LEU C CA 1
ATOM 6897 C C . LEU A 1 852 ? -28.05100 8.67800 -68.79200 1.000 245.68000 851 LEU C C 1
ATOM 6898 O O . LEU A 1 852 ? -28.86600 9.58800 -69.03900 1.000 237.19000 851 LEU C O 1
ATOM 6903 N N . GLU A 1 853 ? -28.15800 7.89100 -67.71600 1.000 247.89000 852 GLU C N 1
ATOM 6904 C CA . GLU A 1 853 ? -29.16000 8.17600 -66.69100 1.000 242.92000 852 GLU C CA 1
ATOM 6905 C C . GLU A 1 853 ? -29.01500 9.60500 -66.17500 1.000 240.30000 852 GLU C C 1
ATOM 6906 O O . GLU A 1 853 ? -29.98700 10.37200 -66.12400 1.000 232.00000 852 GLU C O 1
ATOM 6912 N N . GLY A 1 854 ? -27.79100 9.97400 -65.79000 1.000 246.31000 853 GLY C N 1
ATOM 6913 C CA . GLY A 1 854 ? -27.54000 11.32500 -65.32400 1.000 239.33000 853 GLY C CA 1
ATOM 6914 C C . GLY A 1 854 ? -27.81500 12.38200 -66.37400 1.000 236.92000 853 GLY C C 1
ATOM 6915 O O . GLY A 1 854 ? -28.20900 13.49700 -66.04200 1.000 230.98000 853 GLY C O 1
ATOM 6916 N N . LEU A 1 855 ? -27.61200 12.05200 -67.65100 1.000 238.81000 854 LEU C N 1
ATOM 6917 C CA . LEU A 1 855 ? -27.91900 13.00300 -68.71700 1.000 229.49000 854 LEU C CA 1
ATOM 6918 C C . LEU A 1 855 ? -29.40500 13.32600 -68.75000 1.000 224.07000 854 LEU C C 1
ATOM 6919 O O . LEU A 1 855 ? -29.80400 14.49600 -68.84900 1.000 220.42000 854 LEU C O 1
ATOM 6924 N N . GLU A 1 856 ? -30.24300 12.29300 -68.69100 1.000 225.72000 855 GLU C N 1
ATOM 6925 C CA . GLU A 1 856 ? -31.68200 12.55100 -68.66800 1.000 224.62000 855 GLU C CA 1
ATOM 6926 C C . GLU A 1 856 ? -32.07900 13.29900 -67.39600 1.000 220.75000 855 GLU C C 1
ATOM 6927 O O . GLU A 1 856 ? -32.95100 14.18500 -67.42300 1.000 215.70000 855 GLU C O 1
ATOM 6933 N N . GLU A 1 857 ? -31.42600 12.97500 -66.27600 1.000 219.72000 856 GLU C N 1
ATOM 6934 C CA . GLU A 1 857 ? -31.65100 13.73100 -65.04500 1.000 215.76000 856 GLU C CA 1
ATOM 6935 C C . GLU A 1 857 ? -31.29300 15.20400 -65.22700 1.000 214.26000 856 GLU C C 1
ATOM 6936 O O . GLU A 1 857 ? -31.99400 16.09100 -64.72500 1.000 210.86000 856 GLU C O 1
ATOM 6942 N N . GLY A 1 858 ? -30.20500 15.48300 -65.94600 1.000 215.57000 857 GLY C N 1
ATOM 6943 C CA . GLY A 1 858 ? -29.81000 16.85700 -66.19400 1.000 212.14000 857 GLY C CA 1
ATOM 6944 C C . GLY A 1 858 ? -30.76700 17.59100 -67.10800 1.000 210.34000 857 GLY C C 1
ATOM 6945 O O . GLY A 1 858 ? -30.95100 18.80100 -66.97300 1.000 208.23000 857 GLY C O 1
ATOM 6946 N N . LEU A 1 859 ? -31.38200 16.87800 -68.05200 1.000 208.96000 858 LEU C N 1
ATOM 6947 C CA . LEU A 1 859 ? -32.46700 17.47100 -68.83500 1.000 207.45000 858 LEU C CA 1
ATOM 6948 C C . LEU A 1 859 ? -33.62300 17.88800 -67.92800 1.000 208.82000 858 LEU C C 1
ATOM 6949 O O . LEU A 1 859 ? -34.15700 19.00900 -68.03200 1.000 208.90000 858 LEU C O 1
ATOM 6954 N N . ALA A 1 860 ? -34.03000 16.98000 -67.03600 1.000 208.83000 859 ALA C N 1
ATOM 6955 C CA . ALA A 1 860 ? -35.07800 17.30800 -66.07200 1.000 207.41000 859 ALA C CA 1
ATOM 6956 C C . ALA A 1 860 ? -34.69300 18.52000 -65.22800 1.000 211.01000 859 ALA C C 1
ATOM 6957 O O . ALA A 1 860 ? -35.54100 19.36600 -64.91700 1.000 209.22000 859 ALA C O 1
ATOM 6959 N N . LEU A 1 861 ? -33.41600 18.61900 -64.85000 1.000 214.00000 860 LEU C N 1
ATOM 6960 C CA . LEU A 1 861 ? -32.95200 19.77500 -64.08600 1.000 214.26000 860 LEU C CA 1
ATOM 6961 C C . LEU A 1 861 ? -33.00100 21.05000 -64.92400 1.000 211.37000 860 LEU C C 1
ATOM 6962 O O . LEU A 1 861 ? -33.35100 22.12200 -64.41500 1.000 207.71000 860 LEU C O 1
ATOM 6967 N N . PHE A 1 862 ? -32.64100 20.95100 -66.20700 1.000 212.10000 861 PHE C N 1
ATOM 6968 C CA . PHE A 1 862 ? -32.68600 22.10400 -67.10100 1.000 211.08000 861 PHE C CA 1
ATOM 6969 C C . PHE A 1 862 ? -34.09000 22.68300 -67.17900 1.000 211.44000 861 PHE C C 1
ATOM 6970 O O . PHE A 1 862 ? -34.26000 23.90700 -67.24000 1.000 209.50000 861 PHE C O 1
ATOM 6978 N N . LYS A 1 863 ? -35.10300 21.81100 -67.20600 1.000 211.85000 862 LYS C N 1
ATOM 6979 C CA . LYS A 1 863 ? -36.48700 22.28200 -67.31000 1.000 211.48000 862 LYS C CA 1
ATOM 6980 C C . LYS A 1 863 ? -36.82600 23.29500 -66.21400 1.000 213.26000 862 LYS C C 1
ATOM 6981 O O . LYS A 1 863 ? -37.41700 24.35400 -66.48100 1.000 215.45000 862 LYS C O 1
ATOM 6987 N N . GLU A 1 864 ? -36.44900 22.98200 -64.97100 1.000 209.19000 863 GLU C N 1
ATOM 6988 C CA . GLU A 1 864 ? -36.80700 23.82700 -63.83500 1.000 208.67000 863 GLU C CA 1
ATOM 6989 C C . GLU A 1 864 ? -36.24900 25.23600 -63.99700 1.000 212.68000 863 GLU C C 1
ATOM 6990 O O . GLU A 1 864 ? -36.95700 26.22600 -63.78000 1.000 214.86000 863 GLU C O 1
ATOM 6996 N N . LEU A 1 865 ? -34.97500 25.34500 -64.37900 1.000 213.71000 864 LEU C N 1
ATOM 6997 C CA . LEU A 1 865 ? -34.37800 26.65800 -64.58700 1.000 217.12000 864 LEU C CA 1
ATOM 6998 C C . LEU A 1 865 ? -34.91200 27.33700 -65.83900 1.000 219.51000 864 LEU C C 1
ATOM 6999 O O . LEU A 1 865 ? -34.88600 28.57100 -65.91900 1.000 219.16000 864 LEU C O 1
ATOM 7004 N N . ASN A 1 866 ? -35.38800 26.56400 -66.81800 1.000 218.55000 865 ASN C N 1
ATOM 7005 C CA . ASN A 1 866 ? -36.07200 27.16800 -67.95600 1.000 218.31000 865 ASN C CA 1
ATOM 7006 C C . ASN A 1 866 ? -37.31800 27.91200 -67.50000 1.000 220.96000 865 ASN C C 1
ATOM 7007 O O . ASN A 1 866 ? -37.55200 29.06000 -67.89600 1.000 217.52000 865 ASN C O 1
ATOM 7012 N N . ASP A 1 867 ? -38.12600 27.27500 -66.64800 1.000 226.51000 866 ASP C N 1
ATOM 7013 C CA . ASP A 1 867 ? -39.40100 27.87600 -66.26800 1.000 234.44000 866 ASP C CA 1
ATOM 7014 C C . ASP A 1 867 ? -39.24800 29.07800 -65.33800 1.000 229.76000 866 ASP C C 1
ATOM 7015 O O . ASP A 1 867 ? -40.18900 29.87000 -65.21900 1.000 232.48000 866 ASP C O 1
ATOM 7020 N N . LEU A 1 868 ? -38.09800 29.24400 -64.69100 1.000 223.89000 867 LEU C N 1
ATOM 7021 C CA . LEU A 1 868 ? -37.92800 30.32100 -63.72300 1.000 220.53000 867 LEU C CA 1
ATOM 7022 C C . LEU A 1 868 ? -37.56400 31.63100 -64.41600 1.000 215.17000 867 LEU C C 1
ATOM 7023 O O . LEU A 1 868 ? -36.77600 31.65100 -65.36700 1.000 211.21000 867 LEU C O 1
ATOM 7028 N N . LYS A 1 869 ? -38.14700 32.73000 -63.92800 1.000 213.93000 868 LYS C N 1
ATOM 7029 C CA . LYS A 1 869 ? -37.90100 34.05600 -64.48800 1.000 209.39000 868 LYS C CA 1
ATOM 7030 C C . LYS A 1 869 ? -36.74800 34.78800 -63.81200 1.000 212.74000 868 LYS C C 1
ATOM 7031 O O . LYS A 1 869 ? -36.06300 35.58000 -64.46900 1.000 211.31000 868 LYS C O 1
ATOM 7037 N N . GLU A 1 870 ? -36.52700 34.55600 -62.51400 1.000 217.40000 869 GLU C N 1
ATOM 7038 C CA . GLU A 1 870 ? -35.42900 35.19600 -61.79300 1.000 216.40000 869 GLU C CA 1
ATOM 7039 C C . GLU A 1 870 ? -34.06300 34.72400 -62.27300 1.000 213.45000 869 GLU C C 1
ATOM 7040 O O . GLU A 1 870 ? -33.04500 35.29700 -61.86700 1.000 210.22000 869 GLU C O 1
ATOM 7046 N N . PHE A 1 871 ? -34.02600 33.70600 -63.12900 1.000 211.83000 870 PHE C N 1
ATOM 7047 C CA . PHE A 1 871 ? -32.78900 33.10700 -63.61800 1.000 204.87000 870 PHE C CA 1
ATOM 7048 C C . PHE A 1 871 ? -32.12400 34.04200 -64.62100 1.000 202.52000 870 PHE C C 1
ATOM 7049 O O . PHE A 1 871 ? -32.59100 34.18000 -65.75600 1.000 202.93000 870 PHE C O 1
ATOM 7057 N N . ASN A 1 872 ? -31.03600 34.69300 -64.20900 1.000 201.27000 871 ASN C N 1
ATOM 7058 C CA . ASN A 1 872 ? -30.28300 35.60400 -65.06400 1.000 198.10000 871 ASN C CA 1
ATOM 7059 C C . ASN A 1 872 ? -28.83100 35.15600 -65.19700 1.000 196.11000 871 ASN C C 1
ATOM 7060 O O . ASN A 1 872 ? -27.90000 35.95900 -65.11000 1.000 189.61000 871 ASN C O 1
ATOM 7065 N N . MET A 1 873 ? -28.62700 33.85700 -65.41400 1.000 199.05000 872 MET C N 1
ATOM 7066 C CA . MET A 1 873 ? -27.29900 33.28600 -65.60900 1.000 196.37000 872 MET C CA 1
ATOM 7067 C C . MET A 1 873 ? -26.88100 33.32300 -67.07600 1.000 197.28000 872 MET C C 1
ATOM 7068 O O . MET A 1 873 ? -25.79600 33.81200 -67.40700 1.000 196.34000 872 MET C O 1
ATOM 7073 N N . ILE A 1 874 ? -27.73200 32.80600 -67.95500 1.000 200.26000 873 ILE C N 1
ATOM 7074 C CA . ILE A 1 874 ? -27.48100 32.74500 -69.39100 1.000 198.43000 873 ILE C CA 1
ATOM 7075 C C . ILE A 1 874 ? -28.71000 33.34600 -70.06500 1.000 205.18000 873 ILE C C 1
ATOM 7076 O O . ILE A 1 874 ? -29.81600 33.23500 -69.51400 1.000 207.05000 873 ILE C O 1
ATOM 7081 N N . PRO A 1 875 ? -28.57400 34.03500 -71.20100 1.000 207.25000 874 PRO C N 1
ATOM 7082 C CA . PRO A 1 875 ? -29.75900 34.56100 -71.89200 1.000 214.31000 874 PRO C CA 1
ATOM 7083 C C . PRO A 1 875 ? -30.82400 33.49200 -72.10600 1.000 223.72000 874 PRO C C 1
ATOM 7084 O O . PRO A 1 875 ? -30.51800 32.32300 -72.35400 1.000 226.16000 874 PRO C O 1
ATOM 7088 N N . LYS A 1 876 ? -32.09100 33.90500 -71.99000 1.000 227.55000 875 LYS C N 1
ATOM 7089 C CA . LYS A 1 876 ? -33.20000 32.95900 -72.09500 1.000 232.62000 875 LYS C CA 1
ATOM 7090 C C . LYS A 1 876 ? -33.30100 32.37600 -73.49900 1.000 240.07000 875 LYS C C 1
ATOM 7091 O O . LYS A 1 876 ? -33.67400 31.20400 -73.66800 1.000 245.37000 875 LYS C O 1
ATOM 7097 N N . GLU A 1 877 ? -32.98500 33.17800 -74.52100 1.000 239.21000 876 GLU C N 1
ATOM 7098 C CA . GLU A 1 877 ? -32.79100 32.61900 -75.85400 1.000 240.45000 876 GLU C CA 1
ATOM 7099 C C . GLU A 1 877 ? -31.75900 31.50500 -75.80800 1.000 236.89000 876 GLU C C 1
ATOM 7100 O O . GLU A 1 877 ? -31.95600 30.43500 -76.38500 1.000 238.22000 876 GLU C O 1
ATOM 7106 N N . GLU A 1 878 ? -30.64900 31.74300 -75.10600 1.000 232.19000 877 GLU C N 1
ATOM 7107 C CA . GLU A 1 878 ? -29.62300 30.71600 -74.99300 1.000 227.32000 877 GLU C CA 1
ATOM 7108 C C . GLU A 1 878 ? -30.04100 29.60500 -74.04800 1.000 231.39000 877 GLU C C 1
ATOM 7109 O O . GLU A 1 878 ? -29.53400 28.49000 -74.16600 1.000 229.66000 877 GLU C O 1
ATOM 7115 N N . LEU A 1 879 ? -30.97700 29.86700 -73.13600 1.000 236.26000 878 LEU C N 1
ATOM 7116 C CA . LEU A 1 879 ? -31.59600 28.74700 -72.44600 1.000 241.06000 878 LEU C CA 1
ATOM 7117 C C . LEU A 1 879 ? -32.21500 27.82900 -73.49100 1.000 243.69000 878 LEU C C 1
ATOM 7118 O O . LEU A 1 879 ? -31.71900 26.72000 -73.69500 1.000 246.00000 878 LEU C O 1
ATOM 7123 N N . GLU A 1 880 ? -33.27200 28.29200 -74.16800 1.000 245.10000 879 GLU C N 1
ATOM 7124 C CA . GLU A 1 880 ? -33.94500 27.47500 -75.17500 1.000 242.26000 879 GLU C CA 1
ATOM 7125 C C . GLU A 1 880 ? -32.97800 26.94700 -76.22800 1.000 244.95000 879 GLU C C 1
ATOM 7126 O O . GLU A 1 880 ? -33.23100 25.89700 -76.81900 1.000 247.09000 879 GLU C O 1
ATOM 7132 N N . GLN A 1 881 ? -31.85200 27.62300 -76.44200 1.000 244.85000 880 GLN C N 1
ATOM 7133 C CA . GLN A 1 881 ? -30.90500 27.24300 -77.47900 1.000 244.82000 880 GLN C CA 1
ATOM 7134 C C . GLN A 1 881 ? -29.94400 26.14500 -77.03700 1.000 242.27000 880 GLN C C 1
ATOM 7135 O O . GLN A 1 881 ? -29.65900 25.23900 -77.82000 1.000 244.14000 880 GLN C O 1
ATOM 7141 N N . ARG A 1 882 ? -29.40300 26.21000 -75.81800 1.000 235.88000 881 ARG C N 1
ATOM 7142 C CA . ARG A 1 882 ? -28.74400 25.03100 -75.27400 1.000 231.60000 881 ARG C CA 1
ATOM 7143 C C . ARG A 1 882 ? -29.72800 23.87800 -75.19400 1.000 235.03000 881 ARG C C 1
ATOM 7144 O O . ARG A 1 882 ? -29.37500 22.73700 -75.51300 1.000 233.42000 881 ARG C O 1
ATOM 7152 N N . ILE A 1 883 ? -30.97700 24.16300 -74.82000 1.000 236.49000 882 ILE C N 1
ATOM 7153 C CA . ILE A 1 883 ? -32.03100 23.15500 -74.89800 1.000 237.95000 882 ILE C CA 1
ATOM 7154 C C . ILE A 1 883 ? -31.92900 22.45700 -76.25100 1.000 242.31000 882 ILE C C 1
ATOM 7155 O O . ILE A 1 883 ? -31.52000 21.28600 -76.34000 1.000 242.14000 882 ILE C O 1
ATOM 7160 N N . GLN A 1 884 ? -32.26900 23.19300 -77.31300 1.000 246.62000 883 GLN C N 1
ATOM 7161 C CA . GLN A 1 884 ? -32.40600 22.55100 -78.61500 1.000 247.20000 883 GLN C CA 1
ATOM 7162 C C . GLN A 1 884 ? -31.09400 21.92000 -79.07600 1.000 247.84000 883 GLN C C 1
ATOM 7163 O O . GLN A 1 884 ? -31.08000 20.77100 -79.52400 1.000 249.89000 883 GLN C O 1
ATOM 7169 N N . LEU A 1 885 ? -29.97400 22.64000 -78.94500 1.000 245.64000 884 LEU C N 1
ATOM 7170 C CA . LEU A 1 885 ? -28.70300 22.16300 -79.49300 1.000 244.19000 884 LEU C CA 1
ATOM 7171 C C . LEU A 1 885 ? -28.20900 20.91300 -78.77200 1.000 247.86000 884 LEU C C 1
ATOM 7172 O O . LEU A 1 885 ? -28.04300 19.85100 -79.38600 1.000 252.81000 884 LEU C O 1
ATOM 7177 N N . GLY A 1 886 ? -27.95100 21.01900 -77.46500 1.000 241.89000 885 GLY C N 1
ATOM 7178 C CA . GLY A 1 886 ? -27.47700 19.85700 -76.74100 1.000 239.66000 885 GLY C CA 1
ATOM 7179 C C . GLY A 1 886 ? -28.49800 18.74700 -76.62900 1.000 243.92000 885 GLY C C 1
ATOM 7180 O O . GLY A 1 886 ? -28.13100 17.61100 -76.32000 1.000 244.18000 885 GLY C O 1
ATOM 7181 N N . GLU A 1 887 ? -29.76800 19.03800 -76.89900 1.000 245.50000 886 GLU C N 1
ATOM 7182 C CA . GLU A 1 887 ? -30.81200 18.03100 -76.79300 1.000 243.99000 886 GLU C CA 1
ATOM 7183 C C . GLU A 1 887 ? -31.17900 17.39700 -78.13000 1.000 250.80000 886 GLU C C 1
ATOM 7184 O O . GLU A 1 887 ? -31.61500 16.24100 -78.14500 1.000 253.70000 886 GLU C O 1
ATOM 7190 N N . THR A 1 888 ? -31.02100 18.11100 -79.25200 1.000 254.43000 887 THR C N 1
ATOM 7191 C CA . THR A 1 888 ? -31.09400 17.44300 -80.55000 1.000 254.76000 887 THR C CA 1
ATOM 7192 C C . THR A 1 888 ? -29.85500 16.60000 -80.81100 1.000 260.00000 887 THR C C 1
ATOM 7193 O O . THR A 1 888 ? -29.90200 15.68300 -81.63700 1.000 261.54000 887 THR C O 1
ATOM 7197 N N . THR A 1 889 ? -28.75200 16.89300 -80.12100 1.000 263.51000 888 THR C N 1
ATOM 7198 C CA . THR A 1 889 ? -27.54300 16.09000 -80.25100 1.000 270.20000 888 THR C CA 1
ATOM 7199 C C . THR A 1 889 ? -27.62400 14.83000 -79.40000 1.000 269.73000 888 THR C C 1
ATOM 7200 O O . THR A 1 889 ? -27.25700 13.74400 -79.86200 1.000 276.61000 888 THR C O 1
ATOM 7204 N N . MET A 1 890 ? -28.11500 14.94800 -78.16200 1.000 262.46000 889 MET C N 1
ATOM 7205 C CA . MET A 1 890 ? -28.18800 13.77900 -77.29200 1.000 254.16000 889 MET C CA 1
ATOM 7206 C C . MET A 1 890 ? -29.23300 12.78500 -77.78500 1.000 254.68000 889 MET C C 1
ATOM 7207 O O . MET A 1 890 ? -28.95500 11.58400 -77.85900 1.000 255.50000 889 MET C O 1
ATOM 7212 N N . LYS A 1 891 ? -30.42000 13.27000 -78.16500 1.000 254.14000 890 LYS C N 1
ATOM 7213 C CA . LYS A 1 891 ? -31.48500 12.38800 -78.63100 1.000 249.27000 890 LYS C CA 1
ATOM 7214 C C . LYS A 1 891 ? -31.11600 11.66400 -79.92000 1.000 253.29000 890 LYS C C 1
ATOM 7215 O O . LYS A 1 891 ? -31.73100 10.64200 -80.24300 1.000 249.38000 890 LYS C O 1
ATOM 7221 N N . SER A 1 892 ? -30.12300 12.16400 -80.65700 1.000 262.67000 891 SER C N 1
ATOM 7222 C CA . SER A 1 892 ? -29.65300 11.53400 -81.88400 1.000 269.09000 891 SER C CA 1
ATOM 7223 C C . SER A 1 892 ? -28.20800 11.05400 -81.77300 1.000 268.18000 891 SER C C 1
ATOM 7224 O O . SER A 1 892 ? -27.57800 10.76000 -82.79300 1.000 274.76000 891 SER C O 1
ATOM 7227 N N . ALA A 1 893 ? -27.66700 10.97200 -80.55500 1.000 261.74000 892 ALA C N 1
ATOM 7228 C CA . ALA A 1 893 ? -26.26400 10.61700 -80.37100 1.000 254.56000 892 ALA C CA 1
ATOM 7229 C C . ALA A 1 893 ? -26.04900 9.58600 -79.26800 1.000 253.47000 892 ALA C C 1
ATOM 7230 O O . ALA A 1 893 ? -25.22800 8.67100 -79.40600 1.000 253.60000 892 ALA C O 1
ATOM 7232 N N . LEU A 1 894 ? -26.77900 9.71900 -78.16300 1.000 250.19000 893 LEU C N 1
ATOM 7233 C CA . LEU A 1 894 ? -26.49500 8.88600 -77.00200 1.000 245.58000 893 LEU C CA 1
ATOM 7234 C C . LEU A 1 894 ? -27.05200 7.48100 -77.18200 1.000 252.80000 893 LEU C C 1
ATOM 7235 O O . LEU A 1 894 ? -26.38600 6.49900 -76.83900 1.000 255.60000 893 LEU C O 1
ATOM 7240 N N . GLU A 1 895 ? -28.26600 7.36900 -77.72100 1.000 256.21000 894 GLU C N 1
ATOM 7241 C CA . GLU A 1 895 ? -28.78300 6.06900 -78.13400 1.000 260.94000 894 GLU C CA 1
ATOM 7242 C C . GLU A 1 895 ? -27.86100 5.42700 -79.16800 1.000 263.35000 894 GLU C C 1
ATOM 7243 O O . GLU A 1 895 ? -27.56100 4.22200 -79.09800 1.000 272.04000 894 GLU C O 1
ATOM 7249 N N . ARG A 1 896 ? -27.42300 6.22700 -80.15200 1.000 258.32000 895 ARG C N 1
ATOM 7250 C CA . ARG A 1 896 ? -26.41000 5.82800 -81.12300 1.000 259.36000 895 ARG C CA 1
ATOM 7251 C C . ARG A 1 896 ? -25.26800 5.08800 -80.43900 1.000 263.09000 895 ARG C C 1
ATOM 7252 O O . ARG A 1 896 ? -25.02000 3.90300 -80.69600 1.000 265.30000 895 ARG C O 1
ATOM 7260 N N . SER A 1 897 ? -24.58900 5.78900 -79.53100 1.000 259.68000 896 SER C N 1
ATOM 7261 C CA . SER A 1 897 ? -23.41300 5.22300 -78.87700 1.000 260.20000 896 SER C CA 1
ATOM 7262 C C . SER A 1 897 ? -23.77000 4.01200 -78.02000 1.000 266.80000 896 SER C C 1
ATOM 7263 O O . SER A 1 897 ? -23.02400 3.02300 -77.99100 1.000 266.87000 896 SER C O 1
ATOM 7266 N N . LEU A 1 898 ? -24.90700 4.06500 -77.32100 1.000 269.32000 897 LEU C N 1
ATOM 7267 C CA . LEU A 1 898 ? -25.26500 3.00200 -76.38500 1.000 275.51000 897 LEU C CA 1
ATOM 7268 C C . LEU A 1 898 ? -25.45000 1.67000 -77.10200 1.000 283.08000 897 LEU C C 1
ATOM 7269 O O . LEU A 1 898 ? -24.78400 0.67200 -76.78700 1.000 282.55000 897 LEU C O 1
ATOM 7274 N N . ASN A 1 899 ? -26.36000 1.61900 -78.06700 1.000 300.09000 898 ASN C N 1
ATOM 7275 C CA . ASN A 1 899 ? -26.52700 0.34800 -78.75500 1.000 311.44000 898 ASN C CA 1
ATOM 7276 C C . ASN A 1 899 ? -25.61200 0.21500 -79.97000 1.000 307.34000 898 ASN C C 1
ATOM 7277 O O . ASN A 1 899 ? -25.83000 -0.66700 -80.80900 1.000 316.89000 898 ASN C O 1
ATOM 7282 N N . GLU A 1 900 ? -24.58600 1.06800 -80.07600 1.000 284.34000 899 GLU C N 1
ATOM 7283 C CA . GLU A 1 900 ? -23.40200 0.67300 -80.82700 1.000 273.73000 899 GLU C CA 1
ATOM 7284 C C . GLU A 1 900 ? -22.44900 -0.13500 -79.95400 1.000 272.70000 899 GLU C C 1
ATOM 7285 O O . GLU A 1 900 ? -21.89600 -1.14400 -80.40600 1.000 270.69000 899 GLU C O 1
ATOM 7291 N N . GLN A 1 901 ? -22.25000 0.28600 -78.69900 1.000 272.08000 900 GLN C N 1
ATOM 7292 C CA . GLN A 1 901 ? -21.35800 -0.46300 -77.81800 1.000 266.63000 900 GLN C CA 1
ATOM 7293 C C . GLN A 1 901 ? -21.97200 -1.77400 -77.34600 1.000 267.57000 900 GLN C C 1
ATOM 7294 O O . GLN A 1 901 ? -21.23000 -2.67600 -76.94100 1.000 262.46000 900 GLN C O 1
ATOM 7300 N N . GLU A 1 902 ? -23.30400 -1.89200 -77.34500 1.000 273.57000 901 GLU C N 1
ATOM 7301 C CA . GLU A 1 902 ? -23.90700 -3.18200 -77.00700 1.000 271.96000 901 GLU C CA 1
ATOM 7302 C C . GLU A 1 902 ? -23.42600 -4.28100 -77.95500 1.000 272.65000 901 GLU C C 1
ATOM 7303 O O . GLU A 1 902 ? -23.20700 -5.42800 -77.53900 1.000 275.60000 901 GLU C O 1
ATOM 7309 N N . GLU A 1 903 ? -23.23000 -3.94400 -79.23200 1.000 277.29000 902 GLU C N 1
ATOM 7310 C CA . GLU A 1 903 ? -22.73600 -4.93500 -80.18200 1.000 276.58000 902 GLU C CA 1
ATOM 7311 C C . GLU A 1 903 ? -21.28300 -5.30800 -79.90400 1.000 273.18000 902 GLU C C 1
ATOM 7312 O O . GLU A 1 903 ? -20.88000 -6.44900 -80.15600 1.000 273.98000 902 GLU C O 1
ATOM 7318 N N . PHE A 1 904 ? -20.48400 -4.37700 -79.37400 1.000 271.16000 903 PHE C N 1
ATOM 7319 C CA . PHE A 1 904 ? -19.13400 -4.74300 -78.95500 1.000 267.65000 903 PHE C CA 1
ATOM 7320 C C . PHE A 1 904 ? -19.15800 -5.59700 -77.69400 1.000 262.02000 903 PHE C C 1
ATOM 7321 O O . PHE A 1 904 ? -18.28300 -6.45100 -77.50800 1.000 258.54000 903 PHE C O 1
ATOM 7329 N N . GLU A 1 905 ? -20.13700 -5.37200 -76.81400 1.000 258.75000 904 GLU C N 1
ATOM 7330 C CA . GLU A 1 905 ? -20.34300 -6.29300 -75.69900 1.000 249.16000 904 GLU C CA 1
ATOM 7331 C C . GLU A 1 905 ? -20.68200 -7.68600 -76.20400 1.000 249.20000 904 GLU C C 1
ATOM 7332 O O . GLU A 1 905 ? -20.30000 -8.68600 -75.58700 1.000 243.54000 904 GLU C O 1
ATOM 7338 N N . LYS A 1 906 ? -21.41700 -7.76600 -77.31300 1.000 256.74000 905 LYS C N 1
ATOM 7339 C CA . LYS A 1 906 ? -21.60200 -9.05200 -77.98000 1.000 256.68000 905 LYS C CA 1
ATOM 7340 C C . LYS A 1 906 ? -20.27900 -9.58200 -78.52900 1.000 259.38000 905 LYS C C 1
ATOM 7341 O O . LYS A 1 906 ? -20.03200 -10.79300 -78.50900 1.000 260.58000 905 LYS C O 1
ATOM 7347 N N . ASP A 1 907 ? -19.41200 -8.68700 -79.01300 1.000 261.57000 906 ASP C N 1
ATOM 7348 C CA . ASP A 1 907 ? -18.18700 -9.09900 -79.69200 1.000 259.33000 906 ASP C CA 1
ATOM 7349 C C . ASP A 1 907 ? -17.05900 -9.48000 -78.73900 1.000 251.83000 906 ASP C C 1
ATOM 7350 O O . ASP A 1 907 ? -16.16500 -10.23400 -79.13800 1.000 250.93000 906 ASP C O 1
ATOM 7355 N N . GLN A 1 908 ? -17.06400 -8.98000 -77.50700 1.000 245.74000 907 GLN C N 1
ATOM 7356 C CA . GLN A 1 908 ? -15.98300 -9.28700 -76.57400 1.000 237.07000 907 GLN C CA 1
ATOM 7357 C C . GLN A 1 908 ? -16.04400 -10.74300 -76.12000 1.000 230.34000 907 GLN C C 1
ATOM 7358 O O . GLN A 1 908 ? -15.09900 -11.25500 -75.52000 1.000 220.45000 907 GLN C O 1
ATOM 7364 N N . SER B 2 11 ? -19.25900 49.64000 -7.69000 1.000 93.30000 163 SER A N 1
ATOM 7365 C CA . SER B 2 11 ? -20.47000 49.06100 -7.12100 1.000 105.80000 163 SER A CA 1
ATOM 7366 C C . SER B 2 11 ? -20.12200 47.93300 -6.15600 1.000 115.57000 163 SER A C 1
ATOM 7367 O O . SER B 2 11 ? -19.49900 48.17000 -5.11800 1.000 111.01000 163 SER A O 1
ATOM 7370 N N . ASP B 2 12 ? -20.52200 46.70900 -6.50500 1.000 120.02000 164 ASP A N 1
ATOM 7371 C CA . ASP B 2 12 ? -20.26300 45.56200 -5.63800 1.000 114.47000 164 ASP A CA 1
ATOM 7372 C C . ASP B 2 12 ? -18.76100 45.30900 -5.54500 1.000 115.93000 164 ASP A C 1
ATOM 7373 O O . ASP B 2 12 ? -18.08300 45.22400 -6.57800 1.000 116.33000 164 ASP A O 1
ATOM 7378 N N . PRO B 2 13 ? -18.20200 45.19500 -4.33800 1.000 112.65000 165 PRO A N 1
ATOM 7379 C CA . PRO B 2 13 ? -16.75100 45.05200 -4.19700 1.000 111.95000 165 PRO A CA 1
ATOM 7380 C C . PRO B 2 13 ? -16.24900 43.61900 -4.14500 1.000 108.51000 165 PRO A C 1
ATOM 7381 O O . PRO B 2 13 ? -15.02700 43.41400 -4.17500 1.000 108.09000 165 PRO A O 1
ATOM 7385 N N . VAL B 2 14 ? -17.13700 42.62700 -4.05900 1.000 107.63000 166 VAL A N 1
ATOM 7386 C CA . VAL B 2 14 ? -16.69000 41.24200 -4.16700 1.000 114.04000 166 VAL A CA 1
ATOM 7387 C C . VAL B 2 14 ? -16.05300 41.00800 -5.53200 1.000 111.34000 166 VAL A C 1
ATOM 7388 O O . VAL B 2 14 ? -15.03400 40.31400 -5.65300 1.000 104.43000 166 VAL A O 1
ATOM 7392 N N . LEU B 2 15 ? -16.62900 41.60900 -6.57700 1.000 110.72000 167 LEU A N 1
ATOM 7393 C CA . LEU B 2 15 ? -15.96700 41.66900 -7.87200 1.000 107.33000 167 LEU A CA 1
ATOM 7394 C C . LEU B 2 15 ? -14.72600 42.55300 -7.82300 1.000 102.04000 167 LEU A C 1
ATOM 7395 O O . LEU B 2 15 ? -13.79100 42.33600 -8.60000 1.000 102.45000 167 LEU A O 1
ATOM 7400 N N . ALA B 2 16 ? -14.62100 43.46300 -6.89000 1.000 103.56000 168 ALA A N 1
ATOM 7401 C CA . ALA B 2 16 ? -13.42000 44.28900 -6.85200 1.000 108.94000 168 ALA A CA 1
ATOM 7402 C C . ALA B 2 16 ? -12.07000 43.58500 -6.60000 1.000 108.65000 168 ALA A C 1
ATOM 7403 O O . ALA B 2 16 ? -11.04600 43.84700 -7.26800 1.000 113.44000 168 ALA A O 1
ATOM 7405 N N . GLU B 2 17 ? -12.03900 42.60700 -5.70000 1.000 108.04000 169 GLU A N 1
ATOM 7406 C CA . GLU B 2 17 ? -10.76500 41.90700 -5.41100 1.000 108.24000 169 GLU A CA 1
ATOM 7407 C C . GLU B 2 17 ? -10.24500 41.20500 -6.64500 1.000 104.04000 169 GLU A C 1
ATOM 7408 O O . GLU B 2 17 ? -9.06600 41.26100 -6.95300 1.000 103.34000 169 GLU A O 1
ATOM 7414 N N . THR B 2 18 ? -11.19100 40.59200 -7.35100 1.000 104.88000 170 THR A N 1
ATOM 7415 C CA . THR B 2 18 ? -10.93500 39.92800 -8.60900 1.000 98.98000 170 THR A CA 1
ATOM 7416 C C . THR B 2 18 ? -10.48900 40.98700 -9.60800 1.000 101.54000 170 THR A C 1
ATOM 7417 O O . THR B 2 18 ? -9.57200 40.74600 -10.39300 1.000 99.44000 170 THR A O 1
ATOM 7421 N N . MET B 2 19 ? -11.12700 42.16100 -9.59100 1.000 103.20000 171 MET A N 1
ATOM 7422 C CA . MET B 2 19 ? -10.70200 43.16700 -10.51200 1.000 106.67000 171 MET A CA 1
ATOM 7423 C C . MET B 2 19 ? -9.21200 43.43200 -10.36900 1.000 105.06000 171 MET A C 1
ATOM 7424 O O . MET B 2 19 ? -8.53900 43.46200 -11.37400 1.000 103.06000 171 MET A O 1
ATOM 7429 N N . LYS B 2 20 ? -8.65200 43.49900 -9.17100 1.000 100.69000 172 LYS A N 1
ATOM 7430 C CA . LYS B 2 20 ? -7.22100 43.83200 -9.13200 1.000 97.84000 172 LYS A CA 1
ATOM 7431 C C . LYS B 2 20 ? -6.13900 42.76600 -9.05200 1.000 91.42000 172 LYS A C 1
ATOM 7432 O O . LYS B 2 20 ? -4.97700 43.05700 -9.06100 1.000 88.69000 172 LYS A O 1
ATOM 7438 N N . ASN B 2 21 ? -6.56800 41.50900 -8.91900 1.000 83.82000 173 ASN A N 1
ATOM 7439 C CA . ASN B 2 21 ? -5.64500 40.37100 -8.81500 1.000 84.72000 173 ASN A CA 1
ATOM 7440 C C . ASN B 2 21 ? -5.42700 39.50400 -10.07000 1.000 83.03000 173 ASN A C 1
ATOM 7441 O O . ASN B 2 21 ? -4.52700 38.66400 -10.08700 1.000 80.46000 173 ASN A O 1
ATOM 7446 N N . GLU B 2 22 ? -6.23400 39.69800 -11.11000 1.000 86.15000 174 GLU A N 1
ATOM 7447 C CA . GLU B 2 22 ? -6.09400 38.92600 -12.33700 1.000 74.89000 174 GLU A CA 1
ATOM 7448 C C . GLU B 2 22 ? -5.42400 39.78100 -13.40400 1.000 69.71000 174 GLU A C 1
ATOM 7449 O O . GLU B 2 22 ? -5.74800 40.96200 -13.55800 1.000 74.84000 174 GLU A O 1
ATOM 7455 N N . ARG B 2 23 ? -4.47900 39.18400 -14.12700 1.000 74.96000 175 ARG A N 1
ATOM 7456 C CA . ARG B 2 23 ? -3.71700 39.86700 -15.16200 1.000 81.38000 175 ARG A CA 1
ATOM 7457 C C . ARG B 2 23 ? -4.02700 39.25800 -16.52400 1.000 81.04000 175 ARG A C 1
ATOM 7458 O O . ARG B 2 23 ? -4.42600 38.09400 -16.62800 1.000 78.65000 175 ARG A O 1
ATOM 7466 N N . VAL B 2 24 ? -3.82900 40.05400 -17.57100 1.000 89.25000 176 VAL A N 1
ATOM 7467 C CA . VAL B 2 24 ? -4.19200 39.65400 -18.92800 1.000 91.06000 176 VAL A CA 1
ATOM 7468 C C . VAL B 2 24 ? -3.06600 38.81500 -19.52500 1.000 85.58000 176 VAL A C 1
ATOM 7469 O O . VAL B 2 24 ? -1.95500 39.30900 -19.73800 1.000 86.04000 176 VAL A O 1
ATOM 7473 N N . VAL B 2 25 ? -3.36400 37.54100 -19.80100 1.000 84.82000 177 VAL A N 1
ATOM 7474 C CA . VAL B 2 25 ? -2.35300 36.64700 -20.35700 1.000 87.48000 177 VAL A CA 1
ATOM 7475 C C . VAL B 2 25 ? -2.00100 37.06100 -21.78200 1.000 93.54000 177 VAL A C 1
ATOM 7476 O O . VAL B 2 25 ? -0.82400 37.05900 -22.17000 1.000 89.20000 177 VAL A O 1
ATOM 7480 N N . GLN B 2 26 ? -3.00600 37.44700 -22.57500 1.000 94.25000 178 GLN A N 1
ATOM 7481 C CA . GLN B 2 26 ? -2.80700 37.80400 -23.97600 1.000 90.58000 178 GLN A CA 1
ATOM 7482 C C . GLN B 2 26 ? -3.93900 38.72900 -24.38400 1.000 92.50000 178 GLN A C 1
ATOM 7483 O O . GLN B 2 26 ? -5.10900 38.37800 -24.21700 1.000 90.00000 178 GLN A O 1
ATOM 7489 N N . ASP B 2 27 ? -3.59500 39.89500 -24.92500 1.000 100.73000 179 ASP A N 1
ATOM 7490 C CA . ASP B 2 27 ? -4.60700 40.86500 -25.31400 1.000 99.55000 179 ASP A CA 1
ATOM 7491 C C . ASP B 2 27 ? -5.42500 40.34200 -26.49700 1.000 107.76000 179 ASP A C 1
ATOM 7492 O O . ASP B 2 27 ? -5.16500 39.26700 -27.04800 1.000 109.79000 179 ASP A O 1
ATOM 7497 N N . HIS B 2 28 ? -6.44100 41.11800 -26.87900 1.000 107.34000 180 HIS A N 1
ATOM 7498 C CA . HIS B 2 28 ? -7.19400 40.80600 -28.08900 1.000 108.79000 180 HIS A CA 1
ATOM 7499 C C . HIS B 2 28 ? -6.43600 41.21700 -29.34400 1.000 106.25000 180 HIS A C 1
ATOM 7500 O O . HIS B 2 28 ? -6.66200 40.64600 -30.41700 1.000 103.16000 180 HIS A O 1
ATOM 7507 N N . ASN B 2 29 ? -5.55500 42.20700 -29.23000 1.000 102.66000 181 ASN A N 1
ATOM 7508 C CA . ASN B 2 29 ? -4.70900 42.65400 -30.32400 1.000 99.31000 181 ASN A CA 1
ATOM 7509 C C . ASN B 2 29 ? -3.40200 41.88300 -30.40200 1.000 102.80000 181 ASN A C 1
ATOM 7510 O O . ASN B 2 29 ? -2.60800 42.12700 -31.31700 1.000 102.11000 181 ASN A O 1
ATOM 7515 N N . SER B 2 30 ? -3.15900 40.96600 -29.46600 1.000 102.38000 182 SER A N 1
ATOM 7516 C CA . SER B 2 30 ? -1.90400 40.23900 -29.40700 1.000 99.86000 182 SER A CA 1
ATOM 7517 C C . SER B 2 30 ? -2.04700 38.73600 -29.60700 1.000 98.61000 182 SER A C 1
ATOM 7518 O O . SER B 2 30 ? -1.03100 38.06400 -29.81600 1.000 102.66000 182 SER A O 1
ATOM 7521 N N . ALA B 2 31 ? -3.25800 38.18600 -29.55700 1.000 95.91000 183 ALA A N 1
ATOM 7522 C CA . ALA B 2 31 ? -3.46200 36.78400 -29.89800 1.000 97.51000 183 ALA A CA 1
ATOM 7523 C C . ALA B 2 31 ? -3.82600 36.58800 -31.36400 1.000 99.35000 183 ALA A C 1
ATOM 7524 O O . ALA B 2 31 ? -4.15100 35.46500 -31.76900 1.000 93.62000 183 ALA A O 1
ATOM 7526 N N . LEU B 2 32 ? -3.77400 37.65500 -32.16100 1.000 102.22000 184 LEU A N 1
ATOM 7527 C CA . LEU B 2 32 ? -3.98400 37.58900 -33.60100 1.000 100.30000 184 LEU A CA 1
ATOM 7528 C C . LEU B 2 32 ? -2.70800 37.14800 -34.30800 1.000 100.87000 184 LEU A C 1
ATOM 7529 O O . LEU B 2 32 ? -2.40600 37.63600 -35.40100 1.000 103.87000 184 LEU A O 1
ATOM 7534 N N . ARG B 2 33 ? -1.93500 36.24500 -33.69500 1.000 97.15000 185 ARG A N 1
ATOM 7535 C CA . ARG B 2 33 ? -0.58600 35.96800 -34.17500 1.000 94.33000 185 ARG A CA 1
ATOM 7536 C C . ARG B 2 33 ? -0.27800 34.48200 -34.32800 1.000 95.38000 185 ARG A C 1
ATOM 7537 O O . ARG B 2 33 ? 0.87500 34.13100 -34.60300 1.000 99.44000 185 ARG A O 1
ATOM 7545 N N . GLY B 2 34 ? -1.26200 33.60300 -34.17200 1.000 92.12000 186 GLY A N 1
ATOM 7546 C CA . GLY B 2 34 ? -1.01500 32.19000 -34.37200 1.000 94.20000 186 GLY A CA 1
ATOM 7547 C C . GLY B 2 34 ? -0.41400 31.51800 -33.15600 1.000 102.32000 186 GLY A C 1
ATOM 7548 O O . GLY B 2 34 ? -0.83100 31.79100 -32.02800 1.000 105.99000 186 GLY A O 1
ATOM 7549 N N . ALA B 2 35 ? 0.56700 30.63700 -33.36700 1.000 103.01000 187 ALA A N 1
ATOM 7550 C CA . ALA B 2 35 ? 1.17100 29.89200 -32.26300 1.000 103.34000 187 ALA A CA 1
ATOM 7551 C C . ALA B 2 35 ? 2.68500 29.78600 -32.32800 1.000 99.33000 187 ALA A C 1
ATOM 7552 O O . ALA B 2 35 ? 3.31100 29.64100 -31.27300 1.000 104.82000 187 ALA A O 1
ATOM 7554 N N . ARG B 2 36 ? 3.29800 29.82800 -33.50700 1.000 98.26000 188 ARG A N 1
ATOM 7555 C CA . ARG B 2 36 ? 4.74700 29.93500 -33.64500 1.000 102.89000 188 ARG A CA 1
ATOM 7556 C C . ARG B 2 36 ? 5.02300 31.09600 -34.61400 1.000 105.84000 188 ARG A C 1
ATOM 7557 O O . ARG B 2 36 ? 5.34700 30.88500 -35.77500 1.000 110.50000 188 ARG A O 1
ATOM 7565 N N . PRO B 2 37 ? 4.89900 32.32700 -34.11600 1.000 107.60000 189 PRO A N 1
ATOM 7566 C CA . PRO B 2 37 ? 4.81400 33.47600 -35.04300 1.000 109.17000 189 PRO A CA 1
ATOM 7567 C C . PRO B 2 37 ? 6.04700 33.64200 -35.91300 1.000 111.46000 189 PRO A C 1
ATOM 7568 O O . PRO B 2 37 ? 7.18100 33.40500 -35.48900 1.000 110.74000 189 PRO A O 1
ATOM 7572 N N . ILE B 2 38 ? 5.80400 34.05200 -37.15600 1.000 113.53000 190 ILE A N 1
ATOM 7573 C CA . ILE B 2 38 ? 6.84100 34.41600 -38.11300 1.000 111.20000 190 ILE A CA 1
ATOM 7574 C C . ILE B 2 38 ? 6.79700 35.92600 -38.29800 1.000 109.55000 190 ILE A C 1
ATOM 7575 O O . ILE B 2 38 ? 5.71400 36.51700 -38.38100 1.000 106.10000 190 ILE A O 1
ATOM 7580 N N . ASN B 2 39 ? 7.97000 36.55400 -38.34400 1.000 113.55000 191 ASN A N 1
ATOM 7581 C CA . ASN B 2 39 ? 8.02600 37.98400 -38.62000 1.000 113.94000 191 ASN A CA 1
ATOM 7582 C C . ASN B 2 39 ? 7.68400 38.24100 -40.08100 1.000 114.96000 191 ASN A C 1
ATOM 7583 O O . ASN B 2 39 ? 8.24900 37.61500 -40.98500 1.000 113.06000 191 ASN A O 1
ATOM 7588 N N . PHE B 2 40 ? 6.75700 39.16800 -40.31100 1.000 112.04000 192 PHE A N 1
ATOM 7589 C CA . PHE B 2 40 ? 6.36700 39.57200 -41.65500 1.000 113.45000 192 PHE A CA 1
ATOM 7590 C C . PHE B 2 40 ? 6.80700 41.00300 -41.95900 1.000 115.84000 192 PHE A C 1
ATOM 7591 O O . PHE B 2 40 ? 6.12500 41.73100 -42.68600 1.000 114.07000 192 PHE A O 1
ATOM 7599 N N . GLY B 2 41 ? 7.94700 41.41600 -41.40000 1.000 111.41000 193 GLY A N 1
ATOM 7600 C CA . GLY B 2 41 ? 8.51400 42.72300 -41.68100 1.000 110.29000 193 GLY A CA 1
ATOM 7601 C C . GLY B 2 41 ? 9.12100 42.84700 -43.05900 1.000 116.23000 193 GLY A C 1
ATOM 7602 O O . GLY B 2 41 ? 9.49100 43.95500 -43.46200 1.000 115.18000 193 GLY A O 1
ATOM 7603 N N . TYR B 2 42 ? 9.24300 41.73600 -43.78400 1.000 119.06000 194 TYR A N 1
ATOM 7604 C CA . TYR B 2 42 ? 9.68100 41.80600 -45.17100 1.000 115.35000 194 TYR A CA 1
ATOM 7605 C C . TYR B 2 42 ? 8.57600 42.34000 -46.07400 1.000 115.86000 194 TYR A C 1
ATOM 7606 O O . TYR B 2 42 ? 8.85900 42.96000 -47.11300 1.000 122.57000 194 TYR A O 1
ATOM 7615 N N . LEU B 2 43 ? 7.32000 42.16100 -45.66000 1.000 109.96000 195 LEU A N 1
ATOM 7616 C CA . LEU B 2 43 ? 6.18400 42.55600 -46.48000 1.000 111.52000 195 LEU A CA 1
ATOM 7617 C C . LEU B 2 43 ? 5.92100 44.06100 -46.52100 1.000 117.20000 195 LEU A C 1
ATOM 7618 O O . LEU B 2 43 ? 5.25700 44.50500 -47.45500 1.000 124.90000 195 LEU A O 1
ATOM 7623 N N . ILE B 2 44 ? 6.47500 44.87400 -45.61500 1.000 122.45000 196 ILE A N 1
ATOM 7624 C CA . ILE B 2 44 ? 6.32400 46.32900 -45.76900 1.000 127.72000 196 ILE A CA 1
ATOM 7625 C C . ILE B 2 44 ? 7.00300 46.80900 -47.04800 1.000 124.51000 196 ILE A C 1
ATOM 7626 O O . ILE B 2 44 ? 6.39900 47.50000 -47.88500 1.000 123.30000 196 ILE A O 1
ATOM 7631 N N . LYS B 2 45 ? 8.27200 46.43900 -47.22400 1.000 121.29000 197 LYS A N 1
ATOM 7632 C CA . LYS B 2 45 ? 8.98400 46.83300 -48.42800 1.000 120.11000 197 LYS A CA 1
ATOM 7633 C C . LYS B 2 45 ? 8.49800 46.04900 -49.63800 1.000 127.04000 197 LYS A C 1
ATOM 7634 O O . LYS B 2 45 ? 8.40400 46.61800 -50.73200 1.000 131.64000 197 LYS A O 1
ATOM 7640 N N . ASP B 2 46 ? 8.16100 44.76200 -49.47100 1.000 126.46000 198 ASP A N 1
ATOM 7641 C CA . ASP B 2 46 ? 7.56500 44.02400 -50.58500 1.000 120.76000 198 ASP A CA 1
ATOM 7642 C C . ASP B 2 46 ? 6.32400 44.73800 -51.11700 1.000 120.53000 198 ASP A C 1
ATOM 7643 O O . ASP B 2 46 ? 6.16400 44.91400 -52.33500 1.000 122.91000 198 ASP A O 1
ATOM 7648 N N . ALA B 2 47 ? 5.44200 45.17200 -50.21200 1.000 120.02000 199 ALA A N 1
ATOM 7649 C CA . ALA B 2 47 ? 4.28000 45.97300 -50.55800 1.000 120.02000 199 ALA A CA 1
ATOM 7650 C C . ALA B 2 47 ? 4.70400 47.23200 -51.29200 1.000 124.70000 199 ALA A C 1
ATOM 7651 O O . ALA B 2 47 ? 4.47900 47.33400 -52.49400 1.000 125.48000 199 ALA A O 1
ATOM 7653 N N . GLU B 2 48 ? 5.37500 48.16500 -50.61000 1.000 126.11000 200 GLU A N 1
ATOM 7654 C CA . GLU B 2 48 ? 5.64500 49.46200 -51.23800 1.000 126.57000 200 GLU A CA 1
ATOM 7655 C C . GLU B 2 48 ? 6.47200 49.34200 -52.52400 1.000 125.65000 200 GLU A C 1
ATOM 7656 O O . GLU B 2 48 ? 6.53700 50.29700 -53.30200 1.000 124.83000 200 GLU A O 1
ATOM 7662 N N . LEU B 2 49 ? 7.05700 48.17700 -52.81100 1.000 122.88000 201 LEU A N 1
ATOM 7663 C CA . LEU B 2 49 ? 7.56400 47.93700 -54.16200 1.000 121.47000 201 LEU A CA 1
ATOM 7664 C C . LEU B 2 49 ? 6.43400 47.54900 -55.11500 1.000 128.33000 201 LEU A C 1
ATOM 7665 O O . LEU B 2 49 ? 6.22500 48.21400 -56.13500 1.000 131.29000 201 LEU A O 1
ATOM 7670 N N . LYS B 2 50 ? 5.67700 46.48900 -54.78800 1.000 128.00000 202 LYS A N 1
ATOM 7671 C CA . LYS B 2 50 ? 4.69900 45.94800 -55.73800 1.000 126.75000 202 LYS A CA 1
ATOM 7672 C C . LYS B 2 50 ? 3.50800 46.89000 -55.92700 1.000 128.40000 202 LYS A C 1
ATOM 7673 O O . LYS B 2 50 ? 3.03600 47.07600 -57.05500 1.000 130.59000 202 LYS A O 1
ATOM 7679 N N . LEU B 2 51 ? 2.98000 47.44000 -54.82800 1.000 127.02000 203 LEU A N 1
ATOM 7680 C CA . LEU B 2 51 ? 2.10200 48.60800 -54.78200 1.000 128.18000 203 LEU A CA 1
ATOM 7681 C C . LEU B 2 51 ? 2.40000 49.59700 -55.89800 1.000 133.16000 203 LEU A C 1
ATOM 7682 O O . LEU B 2 51 ? 1.59600 49.78700 -56.82000 1.000 134.40000 203 LEU A O 1
ATOM 7687 N N . VAL B 2 52 ? 3.56300 50.24600 -55.78500 1.000 132.59000 204 VAL A N 1
ATOM 7688 C CA . VAL B 2 52 ? 3.91000 51.37100 -56.64300 1.000 131.47000 204 VAL A CA 1
ATOM 7689 C C . VAL B 2 52 ? 4.19400 50.89500 -58.05700 1.000 138.35000 204 VAL A C 1
ATOM 7690 O O . VAL B 2 52 ? 3.95700 51.62900 -59.02600 1.000 145.56000 204 VAL A O 1
ATOM 7694 N N . GLN B 2 53 ? 4.68400 49.66200 -58.21000 1.000 137.72000 205 GLN A N 1
ATOM 7695 C CA . GLN B 2 53 ? 4.93200 49.14400 -59.54800 1.000 137.47000 205 GLN A CA 1
ATOM 7696 C C . GLN B 2 53 ? 3.64100 48.78600 -60.27100 1.000 139.91000 205 GLN A C 1
ATOM 7697 O O . GLN B 2 53 ? 3.62800 48.75200 -61.50500 1.000 147.35000 205 GLN A O 1
ATOM 7703 N N . SER B 2 54 ? 2.55600 48.53800 -59.53700 1.000 137.12000 206 SER A N 1
ATOM 7704 C CA . SER B 2 54 ? 1.27500 48.17200 -60.15300 1.000 135.72000 206 SER A CA 1
ATOM 7705 C C . SER B 2 54 ? 0.41300 49.40300 -60.44000 1.000 137.44000 206 SER A C 1
ATOM 7706 O O . SER B 2 54 ? 0.24800 49.79400 -61.59300 1.000 141.38000 206 SER A O 1
ATOM 7709 N N . ILE B 2 55 ? -0.13100 50.02100 -59.39100 1.000 135.49000 207 ILE A N 1
ATOM 7710 C CA . ILE B 2 55 ? -1.22700 50.97800 -59.54300 1.000 134.74000 207 ILE A CA 1
ATOM 7711 C C . ILE B 2 55 ? -0.67000 52.35700 -59.89000 1.000 136.47000 207 ILE A C 1
ATOM 7712 O O . ILE B 2 55 ? -0.29300 53.11300 -58.99700 1.000 138.43000 207 ILE A O 1
ATOM 7717 N N . LYS B 2 56 ? -0.64900 52.70400 -61.17800 1.000 138.96000 208 LYS A N 1
ATOM 7718 C CA . LYS B 2 56 ? -0.24400 54.03600 -61.63700 1.000 138.81000 208 LYS A CA 1
ATOM 7719 C C . LYS B 2 56 ? -1.41500 54.71400 -62.35300 1.000 139.54000 208 LYS A C 1
ATOM 7720 O O . LYS B 2 56 ? -1.27200 55.30500 -63.41800 1.000 139.22000 208 LYS A O 1
ATOM 7726 N N . GLY B 2 57 ? -2.59500 54.67500 -61.75900 1.000 141.00000 209 GLY A N 1
ATOM 7727 C CA . GLY B 2 57 ? -3.78900 55.17600 -62.41800 1.000 135.25000 209 GLY A CA 1
ATOM 7728 C C . GLY B 2 57 ? -4.48900 54.05700 -63.15900 1.000 131.56000 209 GLY A C 1
ATOM 7729 O O . GLY B 2 57 ? -4.18400 52.87900 -62.93900 1.000 130.98000 209 GLY A O 1
ATOM 7730 N N . SER C 3 17 ? -10.24100 36.94300 -43.63800 1.000 103.30000 16 SER P N 1
ATOM 7731 C CA . SER C 3 17 ? -11.17300 36.53700 -42.59400 1.000 110.24000 16 SER P CA 1
ATOM 7732 C C . SER C 3 17 ? -10.80700 37.14700 -41.24500 1.000 112.98000 16 SER P C 1
ATOM 7733 O O . SER C 3 17 ? -10.18200 38.20900 -41.19400 1.000 112.71000 16 SER P O 1
ATOM 7736 N N . LEU C 3 18 ? -11.19500 36.46000 -40.15700 1.000 116.45000 17 LEU P N 1
ATOM 7737 C CA . LEU C 3 18 ? -11.12500 37.00000 -38.80300 1.000 111.16000 17 LEU P CA 1
ATOM 7738 C C . LEU C 3 18 ? -11.48900 35.93100 -37.77400 1.000 113.28000 17 LEU P C 1
ATOM 7739 O O . LEU C 3 18 ? -12.36100 35.08900 -38.03200 1.000 111.10000 17 LEU P O 1
ATOM 7744 N N . PRO C 3 19 ? -10.84700 35.92500 -36.59100 1.000 114.45000 18 PRO P N 1
ATOM 7745 C CA . PRO C 3 19 ? -11.24600 34.97300 -35.55200 1.000 110.77000 18 PRO P CA 1
ATOM 7746 C C . PRO C 3 19 ? -12.23100 35.58800 -34.57600 1.000 110.46000 18 PRO P C 1
ATOM 7747 O O . PRO C 3 19 ? -12.55900 36.77900 -34.66500 1.000 106.62000 18 PRO P O 1
ATOM 7751 N N . VAL C 3 20 ? -12.69400 34.77600 -33.63400 1.000 108.15000 19 VAL P N 1
ATOM 7752 C CA . VAL C 3 20 ? -13.60900 35.23200 -32.59000 1.000 106.45000 19 VAL P CA 1
ATOM 7753 C C . VAL C 3 20 ? -12.80900 35.97400 -31.52300 1.000 107.27000 19 VAL P C 1
ATOM 7754 O O . VAL C 3 20 ? -11.67800 35.56200 -31.22400 1.000 107.05000 19 VAL P O 1
ATOM 7758 N N . PRO C 3 21 ? -13.31200 37.09700 -30.94400 1.000 106.73000 20 PRO P N 1
ATOM 7759 C CA . PRO C 3 21 ? -12.54800 37.76200 -29.87100 1.000 101.94000 20 PRO P CA 1
ATOM 7760 C C . PRO C 3 21 ? -12.25400 36.84800 -28.68300 1.000 103.51000 20 PRO P C 1
ATOM 7761 O O . PRO C 3 21 ? -13.14600 36.37900 -27.97200 1.000 100.05000 20 PRO P O 1
ATOM 7765 N N . GLN C 3 22 ? -10.96600 36.58400 -28.50000 1.000 104.32000 21 GLN P N 1
ATOM 7766 C CA . GLN C 3 22 ? -10.44100 35.62200 -27.54300 1.000 93.97000 21 GLN P CA 1
ATOM 7767 C C . GLN C 3 22 ? -10.20300 36.30200 -26.20100 1.000 96.62000 21 GLN P C 1
ATOM 7768 O O . GLN C 3 22 ? -9.56500 37.35700 -26.13100 1.000 96.06000 21 GLN P O 1
ATOM 7774 N N . LEU C 3 23 ? -10.72700 35.70100 -25.13700 1.000 90.45000 22 LEU P N 1
ATOM 7775 C CA . LEU C 3 23 ? -10.48000 36.14400 -23.76500 1.000 83.69000 22 LEU P CA 1
ATOM 7776 C C . LEU C 3 23 ? -9.96700 34.92900 -22.99400 1.000 84.84000 22 LEU P C 1
ATOM 7777 O O . LEU C 3 23 ? -10.75300 34.20400 -22.36300 1.000 87.03000 22 LEU P O 1
ATOM 7782 N N . PRO C 3 24 ? -8.66100 34.66700 -23.03500 1.000 83.57000 23 PRO P N 1
ATOM 7783 C CA . PRO C 3 24 ? -8.13000 33.41300 -22.47100 1.000 76.49000 23 PRO P CA 1
ATOM 7784 C C . PRO C 3 24 ? -8.22800 33.41100 -20.95800 1.000 76.72000 23 PRO P C 1
ATOM 7785 O O . PRO C 3 24 ? -8.45800 34.46600 -20.34500 1.000 78.43000 23 PRO P O 1
ATOM 7789 N N . PRO C 3 25 ? -8.07300 32.24800 -20.32000 1.000 73.19000 24 PRO P N 1
ATOM 7790 C CA . PRO C 3 25 ? -8.05100 32.20200 -18.85200 1.000 74.31000 24 PRO P CA 1
ATOM 7791 C C . PRO C 3 25 ? -7.02800 33.17300 -18.27700 1.000 77.51000 24 PRO P C 1
ATOM 7792 O O . PRO C 3 25 ? -5.91300 33.30700 -18.78700 1.000 75.90000 24 PRO P O 1
ATOM 7796 N N . LYS C 3 26 ? -7.41300 33.85100 -17.20100 1.000 70.60000 25 LYS P N 1
ATOM 7797 C CA . LYS C 3 26 ? -6.63900 34.97000 -16.68800 1.000 64.69000 25 LYS P CA 1
ATOM 7798 C C . LYS C 3 26 ? -5.57400 34.50700 -15.69800 1.000 67.95000 25 LYS P C 1
ATOM 7799 O O . LYS C 3 26 ? -5.81600 33.63100 -14.86100 1.000 64.28000 25 LYS P O 1
ATOM 7805 N N . LEU C 3 27 ? -4.38500 35.09600 -15.82000 1.000 73.03000 26 LEU P N 1
ATOM 7806 C CA . LEU C 3 27 ? -3.33400 34.93300 -14.82700 1.000 69.62000 26 LEU P CA 1
ATOM 7807 C C . LEU C 3 27 ? -3.69900 35.69200 -13.55800 1.000 67.94000 26 LEU P C 1
ATOM 7808 O O . LEU C 3 27 ? -4.29800 36.77000 -13.61800 1.000 67.58000 26 LEU P O 1
ATOM 7813 N N . LEU C 3 28 ? -3.34000 35.13000 -12.40500 1.000 70.41000 27 LEU P N 1
ATOM 7814 C CA . LEU C 3 28 ? -3.45700 35.83300 -11.13500 1.000 74.87000 27 LEU P CA 1
ATOM 7815 C C . LEU C 3 28 ? -2.08500 36.26200 -10.62600 1.000 73.06000 27 LEU P C 1
ATOM 7816 O O . LEU C 3 28 ? -1.07500 35.59200 -10.86300 1.000 77.09000 27 LEU P O 1
ATOM 7821 N N . ALA C 3 29 ? -2.06300 37.38900 -9.91800 1.000 73.84000 28 ALA P N 1
ATOM 7822 C CA . ALA C 3 29 ? -0.85900 37.81800 -9.22500 1.000 75.12000 28 ALA P CA 1
ATOM 7823 C C . ALA C 3 29 ? -0.65000 36.97700 -7.96900 1.000 68.57000 28 ALA P C 1
ATOM 7824 O O . ALA C 3 29 ? -1.58700 36.39600 -7.41300 1.000 68.67000 28 ALA P O 1
ATOM 7826 N N . TYR C 3 30 ? 0.60400 36.91800 -7.52400 1.000 74.72000 29 TYR P N 1
ATOM 7827 C CA . TYR C 3 30 ? 0.95900 36.08100 -6.38300 1.000 72.67000 29 TYR P CA 1
ATOM 7828 C C . TYR C 3 30 ? 0.80700 36.85900 -5.07700 1.000 69.68000 29 TYR P C 1
ATOM 7829 O O . TYR C 3 30 ? 1.04600 38.07100 -5.04400 1.000 65.78000 29 TYR P O 1
ATOM 7838 N N . PRO C 3 31 ? 0.39300 36.19800 -3.99600 1.000 69.31000 30 PRO P N 1
ATOM 7839 C CA . PRO C 3 31 ? 0.28500 36.89400 -2.71100 1.000 67.72000 30 PRO P CA 1
ATOM 7840 C C . PRO C 3 31 ? 1.66100 37.22500 -2.16300 1.000 70.28000 30 PRO P C 1
ATOM 7841 O O . PRO C 3 31 ? 2.65000 36.54800 -2.45900 1.000 71.17000 30 PRO P O 1
ATOM 7845 N N . GLU C 3 32 ? 1.71400 38.28800 -1.36000 1.000 68.43000 31 GLU P N 1
ATOM 7846 C CA . GLU C 3 32 ? 2.98100 38.73200 -0.79600 1.000 62.88000 31 GLU P CA 1
ATOM 7847 C C . GLU C 3 32 ? 3.58800 37.62600 0.05600 1.000 61.83000 31 GLU P C 1
ATOM 7848 O O . GLU C 3 32 ? 2.89800 37.01000 0.87600 1.000 59.89000 31 GLU P O 1
ATOM 7854 N N . ALA C 3 33 ? 4.88000 37.35200 -0.16800 1.000 59.88000 32 ALA P N 1
ATOM 7855 C CA . ALA C 3 33 ? 5.63500 36.33300 0.56200 1.000 55.21000 32 ALA P CA 1
ATOM 7856 C C . ALA C 3 33 ? 6.79200 37.02100 1.27800 1.000 55.35000 32 ALA P C 1
ATOM 7857 O O . ALA C 3 33 ? 7.93600 37.00700 0.79200 1.000 50.08000 32 ALA P O 1
ATOM 7859 N N . PRO C 3 34 ? 6.53300 37.62800 2.44000 1.000 53.00000 33 PRO P N 1
ATOM 7860 C CA . PRO C 3 34 ? 7.57000 38.44700 3.08800 1.000 49.08000 33 PRO P CA 1
ATOM 7861 C C . PRO C 3 34 ? 8.81500 37.66500 3.44900 1.000 40.67000 33 PRO P C 1
ATOM 7862 O O . PRO C 3 34 ? 9.91900 38.22600 3.43700 1.000 41.37000 33 PRO P O 1
ATOM 7866 N N . GLU C 3 35 ? 8.67300 36.37400 3.74500 1.000 42.96000 34 GLU P N 1
ATOM 7867 C CA . GLU C 3 35 ? 9.82900 35.56500 4.10900 1.000 47.95000 34 GLU P CA 1
ATOM 7868 C C . GLU C 3 35 ? 10.85900 35.47500 2.98700 1.000 42.96000 34 GLU P C 1
ATOM 7869 O O . GLU C 3 35 ? 12.02000 35.14400 3.25500 1.000 37.69000 34 GLU P O 1
ATOM 7875 N N . THR C 3 36 ? 10.47500 35.76700 1.74300 1.000 41.36000 35 THR P N 1
ATOM 7876 C CA . THR C 3 36 ? 11.41300 35.75200 0.62600 1.000 34.16000 35 THR P CA 1
ATOM 7877 C C . THR C 3 36 ? 11.63700 37.14000 0.03400 1.000 37.67000 35 THR P C 1
ATOM 7878 O O . THR C 3 36 ? 12.36300 37.26800 -0.96000 1.000 37.60000 35 THR P O 1
ATOM 7882 N N . ASN C 3 37 ? 11.03300 38.18200 0.61200 1.000 34.04000 36 ASN P N 1
ATOM 7883 C CA . ASN C 3 37 ? 11.31200 39.53900 0.17900 1.000 30.79000 36 ASN P CA 1
ATOM 7884 C C . ASN C 3 37 ? 12.79000 39.86200 0.40500 1.000 30.67000 36 ASN P C 1
ATOM 7885 O O . ASN C 3 37 ? 13.45500 39.21800 1.21800 1.000 37.64000 36 ASN P O 1
ATOM 7890 N N . PRO C 3 38 ? 13.33400 40.86000 -0.29900 1.000 29.81000 37 PRO P N 1
ATOM 7891 C CA . PRO C 3 38 ? 14.74300 41.21100 -0.05900 1.000 29.11000 37 PRO P CA 1
ATOM 7892 C C . PRO C 3 38 ? 14.98600 41.76500 1.33700 1.000 33.41000 37 PRO P C 1
ATOM 7893 O O . PRO C 3 38 ? 16.12300 41.72000 1.82600 1.000 35.81000 37 PRO P O 1
ATOM 7897 N N . ASP C 3 39 ? 13.96500 42.30500 1.99300 1.000 28.54000 38 ASP P N 1
ATOM 7898 C CA . ASP C 3 39 ? 14.14600 42.79600 3.35200 1.000 26.56000 38 ASP P CA 1
ATOM 7899 C C . ASP C 3 39 ? 13.95100 41.70500 4.39400 1.000 33.30000 38 ASP P C 1
ATOM 7900 O O . ASP C 3 39 ? 13.92900 42.01700 5.59400 1.000 33.67000 38 ASP P O 1
ATOM 7905 N N . SER C 3 40 ? 13.80700 40.44900 3.95900 1.000 28.18000 39 SER P N 1
ATOM 7906 C CA . SER C 3 40 ? 13.57200 39.34200 4.87900 1.000 25.39000 39 SER P CA 1
ATOM 7907 C C . SER C 3 40 ? 14.80100 39.07800 5.73800 1.000 34.49000 39 SER P C 1
ATOM 7908 O O . SER C 3 40 ? 15.90300 38.85700 5.22000 1.000 36.56000 39 SER P O 1
ATOM 7911 N N . SER C 3 41 ? 14.61200 39.07900 7.05700 1.000 29.21000 40 SER P N 1
ATOM 7912 C CA . SER C 3 41 ? 15.71300 38.71900 7.94200 1.000 26.90000 40 SER P CA 1
ATOM 7913 C C . SER C 3 41 ? 16.11300 37.25600 7.79400 1.000 32.37000 40 SER P C 1
ATOM 7914 O O . SER C 3 41 ? 17.20200 36.87000 8.24200 1.000 36.45000 40 SER P O 1
ATOM 7917 N N . GLN C 3 42 ? 15.26700 36.43400 7.16600 1.000 34.69000 41 GLN P N 1
ATOM 7918 C CA . GLN C 3 42 ? 15.62500 35.03200 6.97400 1.000 32.29000 41 GLN P CA 1
ATOM 7919 C C . GLN C 3 42 ? 16.85900 34.88800 6.09700 1.000 30.09000 41 GLN P C 1
ATOM 7920 O O . GLN C 3 42 ? 17.62500 33.92700 6.25500 1.000 38.28000 41 GLN P O 1
ATOM 7926 N N . LEU C 3 43 ? 17.09100 35.83800 5.18800 1.000 29.34000 42 LEU P N 1
ATOM 7927 C CA . LEU C 3 43 ? 18.33600 35.81300 4.42500 1.000 35.11000 42 LEU P CA 1
ATOM 7928 C C . LEU C 3 43 ? 19.53500 36.03600 5.33800 1.000 34.20000 42 LEU P C 1
ATOM 7929 O O . LEU C 3 43 ? 20.56200 35.34700 5.22000 1.000 37.63000 42 LEU P O 1
ATOM 7934 N N . ILE C 3 44 ? 19.41500 36.97500 6.28000 1.000 30.69000 43 ILE P N 1
ATOM 7935 C CA . ILE C 3 44 ? 20.49400 37.17600 7.24400 1.000 33.59000 43 ILE P CA 1
ATOM 7936 C C . ILE C 3 44 ? 20.71300 35.91300 8.06800 1.000 35.02000 43 ILE P C 1
ATOM 7937 O O . ILE C 3 44 ? 21.85100 35.55600 8.38500 1.000 35.90000 43 ILE P O 1
ATOM 7942 N N . ASN C 3 45 ? 19.63100 35.21900 8.43700 1.000 34.11000 44 ASN P N 1
ATOM 7943 C CA . ASN C 3 45 ? 19.79200 33.99600 9.22300 1.000 29.92000 44 ASN P CA 1
ATOM 7944 C C . ASN C 3 45 ? 20.50000 32.91100 8.41900 1.000 33.01000 44 ASN P C 1
ATOM 7945 O O . ASN C 3 45 ? 21.37400 32.19400 8.93600 1.000 34.53000 44 ASN P O 1
ATOM 7950 N N . SER C 3 46 ? 20.12500 32.76000 7.15100 1.000 34.66000 45 SER P N 1
ATOM 7951 C CA . SER C 3 46 ? 20.78700 31.75600 6.33400 1.000 37.27000 45 SER P CA 1
ATOM 7952 C C . SER C 3 46 ? 22.26700 32.07400 6.18200 1.000 37.52000 45 SER P C 1
ATOM 7953 O O . SER C 3 46 ? 23.10000 31.15800 6.12600 1.000 43.41000 45 SER P O 1
ATOM 7956 N N . LEU C 3 47 ? 22.62400 33.36000 6.14900 1.000 33.04000 46 LEU P N 1
ATOM 7957 C CA . LEU C 3 47 ? 24.04600 33.69400 6.13200 1.000 42.16000 46 LEU P CA 1
ATOM 7958 C C . LEU C 3 47 ? 24.69400 33.40900 7.48700 1.000 37.68000 46 LEU P C 1
ATOM 7959 O O . LEU C 3 47 ? 25.83800 32.92700 7.55400 1.000 35.66000 46 LEU P O 1
ATOM 7964 N N . TYR C 3 48 ? 23.97100 33.68900 8.57800 1.000 33.66000 47 TYR P N 1
ATOM 7965 C CA . TYR C 3 48 ? 24.50900 33.43400 9.91100 1.000 31.37000 47 TYR P CA 1
ATOM 7966 C C . TYR C 3 48 ? 24.91300 31.98400 10.05900 1.000 36.05000 47 TYR P C 1
ATOM 7967 O O . TYR C 3 48 ? 25.89900 31.67300 10.73400 1.000 38.08000 47 TYR P O 1
ATOM 7976 N N . VAL C 3 49 ? 24.12700 31.07900 9.47200 1.000 43.31000 48 VAL P N 1
ATOM 7977 C CA . VAL C 3 49 ? 24.47000 29.65800 9.53500 1.000 35.04000 48 VAL P CA 1
ATOM 7978 C C . VAL C 3 49 ? 25.89600 29.43900 9.04600 1.000 33.85000 48 VAL P C 1
ATOM 7979 O O . VAL C 3 49 ? 26.68200 28.71000 9.66900 1.000 42.46000 48 VAL P O 1
ATOM 7983 N N . LYS C 3 50 ? 26.27100 30.10700 7.95500 1.000 36.00000 49 LYS P N 1
ATOM 7984 C CA . LYS C 3 50 ? 27.58400 29.87300 7.36000 1.000 35.50000 49 LYS P CA 1
ATOM 7985 C C . LYS C 3 50 ? 28.68500 30.62400 8.10300 1.000 40.17000 49 LYS P C 1
ATOM 7986 O O . LYS C 3 50 ? 29.74900 30.06200 8.38300 1.000 46.27000 49 LYS P O 1
ATOM 7992 N N . THR C 3 51 ? 28.45700 31.89200 8.42900 1.000 45.24000 50 THR P N 1
ATOM 7993 C CA . THR C 3 51 ? 29.41800 32.69800 9.18800 1.000 36.62000 50 THR P CA 1
ATOM 7994 C C . THR C 3 51 ? 28.72800 33.10000 10.48300 1.000 50.98000 50 THR P C 1
ATOM 7995 O O . THR C 3 51 ? 27.93500 34.04900 10.50300 1.000 61.63000 50 THR P O 1
ATOM 7999 N N . ASN C 3 52 ? 29.02600 32.39200 11.56500 1.000 43.94000 51 ASN P N 1
ATOM 8000 C CA . ASN C 3 52 ? 28.21700 32.52200 12.76800 1.000 32.81000 51 ASN P CA 1
ATOM 8001 C C . ASN C 3 52 ? 28.93500 33.34500 13.82600 1.000 34.88000 51 ASN P C 1
ATOM 8002 O O . ASN C 3 52 ? 28.69000 34.54900 13.95400 1.000 31.11000 51 ASN P O 1
ATOM 8007 N N . ILE C 3 53 ? 29.82700 32.70800 14.58300 1.000 37.23000 52 ILE P N 1
ATOM 8008 C CA . ILE C 3 53 ? 30.51600 33.36300 15.68500 1.000 31.92000 52 ILE P CA 1
ATOM 8009 C C . ILE C 3 53 ? 31.87800 33.90100 15.26400 1.000 25.99000 52 ILE P C 1
ATOM 8010 O O . ILE C 3 53 ? 32.68500 34.28300 16.12200 1.000 28.13000 52 ILE P O 1
ATOM 8015 N N . SER C 3 54 ? 32.15400 33.93900 13.95800 1.000 28.71000 53 SER P N 1
ATOM 8016 C CA . SER C 3 54 ? 33.49300 34.28300 13.48700 1.000 25.27000 53 SER P CA 1
ATOM 8017 C C . SER C 3 54 ? 34.01600 35.55700 14.13400 1.000 30.15000 53 SER P C 1
ATOM 8018 O O . SER C 3 54 ? 35.17000 35.60600 14.57400 1.000 31.72000 53 SER P O 1
ATOM 8021 N N . ASN C 3 55 ? 33.18600 36.59300 14.22800 1.000 31.30000 54 ASN P N 1
ATOM 8022 C CA . ASN C 3 55 ? 33.66800 37.87000 14.75200 1.000 29.30000 54 ASN P CA 1
ATOM 8023 C C . ASN C 3 55 ? 33.83800 37.87400 16.26600 1.000 29.97000 54 ASN P C 1
ATOM 8024 O O . ASN C 3 55 ? 34.09200 38.93700 16.83200 1.000 33.34000 54 ASN P O 1
ATOM 8029 N N . LEU C 3 56 ? 33.70900 36.73200 16.94400 1.000 31.08000 55 LEU P N 1
ATOM 8030 C CA . LEU C 3 56 ? 33.88200 36.69100 18.38800 1.000 28.94000 55 LEU P CA 1
ATOM 8031 C C . LEU C 3 56 ? 35.14700 35.96800 18.83000 1.000 31.59000 55 LEU P C 1
ATOM 8032 O O . LEU C 3 56 ? 35.54400 36.12500 19.99100 1.000 26.40000 55 LEU P O 1
ATOM 8037 N N . ILE C 3 57 ? 35.80100 35.20600 17.93700 1.000 31.81000 56 ILE P N 1
ATOM 8038 C CA . ILE C 3 57 ? 36.92300 34.35300 18.33300 1.000 32.68000 56 ILE P CA 1
ATOM 8039 C C . ILE C 3 57 ? 38.04000 35.16100 18.97400 1.000 37.29000 56 ILE P C 1
ATOM 8040 O O . ILE C 3 57 ? 38.77000 34.64800 19.82700 1.000 35.89000 56 ILE P O 1
ATOM 8045 N N . GLN C 3 58 ? 38.16700 36.43100 18.62600 1.000 38.85000 57 GLN P N 1
ATOM 8046 C CA . GLN C 3 58 ? 39.06100 37.31900 19.35900 1.000 35.90000 57 GLN P CA 1
ATOM 8047 C C . GLN C 3 58 ? 38.25600 37.91700 20.50800 1.000 52.19000 57 GLN P C 1
ATOM 8048 O O . GLN C 3 58 ? 37.35500 38.73300 20.29600 1.000 71.63000 57 GLN P O 1
ATOM 8054 N N . GLN C 3 59 ? 38.58300 37.52700 21.73300 1.000 42.68000 58 GLN P N 1
ATOM 8055 C CA . GLN C 3 59 ? 37.69400 37.81700 22.85000 1.000 30.58000 58 GLN P CA 1
ATOM 8056 C C . GLN C 3 59 ? 37.92800 39.20800 23.41700 1.000 37.93000 58 GLN P C 1
ATOM 8057 O O . GLN C 3 59 ? 36.97200 39.89300 23.79800 1.000 31.32000 58 GLN P O 1
ATOM 8063 N N . ASP C 3 60 ? 39.18500 39.63000 23.49400 1.000 34.24000 59 ASP P N 1
ATOM 8064 C CA . ASP C 3 60 ? 39.53400 40.96000 23.96800 1.000 33.46000 59 ASP P CA 1
ATOM 8065 C C . ASP C 3 60 ? 40.79100 41.40100 23.22600 1.000 36.33000 59 ASP P C 1
ATOM 8066 O O . ASP C 3 60 ? 41.31500 40.67700 22.37600 1.000 33.74000 59 ASP P O 1
ATOM 8071 N N . GLU C 3 61 ? 41.28400 42.59700 23.54800 1.000 36.45000 60 GLU P N 1
ATOM 8072 C CA . GLU C 3 61 ? 42.50300 43.03800 22.88000 1.000 44.01000 60 GLU P CA 1
ATOM 8073 C C . GLU C 3 61 ? 43.73300 42.28200 23.36000 1.000 37.81000 60 GLU P C 1
ATOM 8074 O O . GLU C 3 61 ? 44.77400 42.34800 22.69700 1.000 44.96000 60 GLU P O 1
ATOM 8080 N N . ASP C 3 62 ? 43.64400 41.56000 24.47800 1.000 33.67000 61 ASP P N 1
ATOM 8081 C CA . ASP C 3 62 ? 44.71500 40.64000 24.84700 1.000 36.77000 61 ASP P CA 1
ATOM 8082 C C . ASP C 3 62 ? 44.68900 39.34900 24.03600 1.000 37.82000 61 ASP P C 1
ATOM 8083 O O . ASP C 3 62 ? 45.55300 38.49100 24.24700 1.000 35.72000 61 ASP P O 1
ATOM 8088 N N . LEU C 3 63 ? 43.71400 39.18100 23.13600 1.000 31.75000 62 LEU P N 1
ATOM 8089 C CA . LEU C 3 63 ? 43.59500 37.98100 22.30000 1.000 30.42000 62 LEU P CA 1
ATOM 8090 C C . LEU C 3 63 ? 43.44200 36.71800 23.14800 1.000 31.75000 62 LEU P C 1
ATOM 8091 O O . LEU C 3 63 ? 43.81800 35.61400 22.73100 1.000 34.09000 62 LEU P O 1
ATOM 8096 N N . GLY C 3 64 ? 42.88300 36.87400 24.34600 1.000 29.33000 63 GLY P N 1
ATOM 8097 C CA . GLY C 3 64 ? 42.80000 35.76300 25.27400 1.000 35.02000 63 GLY P CA 1
ATOM 8098 C C . GLY C 3 64 ? 44.13600 35.17200 25.66000 1.000 33.05000 63 GLY P C 1
ATOM 8099 O O . GLY C 3 64 ? 44.22400 33.95800 25.88600 1.000 33.44000 63 GLY P O 1
ATOM 8100 N N . MET C 3 65 ? 45.18600 35.99300 25.74300 1.000 33.69000 64 MET P N 1
ATOM 8101 C CA . MET C 3 65 ? 46.54400 35.51900 26.02500 1.000 31.63000 64 MET P CA 1
ATOM 8102 C C . MET C 3 65 ? 47.26300 36.51900 26.92000 1.000 31.73000 64 MET P C 1
ATOM 8103 O O . MET C 3 65 ? 48.17400 37.23300 26.48200 1.000 34.93000 64 MET P O 1
ATOM 8108 N N . PRO C 3 66 ? 46.89300 36.57000 28.20000 1.000 35.64000 65 PRO P N 1
ATOM 8109 C CA . PRO C 3 66 ? 47.46900 37.56900 29.11600 1.000 38.75000 65 PRO P CA 1
ATOM 8110 C C . PRO C 3 66 ? 48.91700 37.26200 29.46000 1.000 35.64000 65 PRO P C 1
ATOM 8111 O O . PRO C 3 66 ? 49.22800 36.19800 29.99800 1.000 37.06000 65 PRO P O 1
ATOM 8115 N N . VAL C 3 67 ? 49.79500 38.22400 29.18700 1.000 36.61000 66 VAL P N 1
ATOM 8116 C CA . VAL C 3 67 ? 51.20800 38.10400 29.52600 1.000 33.75000 66 VAL P CA 1
ATOM 8117 C C . VAL C 3 67 ? 51.36700 38.35800 31.02300 1.000 37.02000 66 VAL P C 1
ATOM 8118 O O . VAL C 3 67 ? 51.18300 39.48100 31.49900 1.000 45.06000 66 VAL P O 1
ATOM 8122 N N . ASP C 3 68 ? 51.71600 37.31300 31.76800 1.000 38.35000 67 ASP P N 1
ATOM 8123 C CA . ASP C 3 68 ? 51.86400 37.38600 33.21800 1.000 40.40000 67 ASP P CA 1
ATOM 8124 C C . ASP C 3 68 ? 53.24200 36.85100 33.58600 1.000 43.09000 67 ASP P C 1
ATOM 8125 O O . ASP C 3 68 ? 53.51300 35.65400 33.43400 1.000 43.05000 67 ASP P O 1
ATOM 8130 N N . LEU C 3 69 ? 54.10500 37.73200 34.08200 1.000 43.01000 68 LEU P N 1
ATOM 8131 C CA . LEU C 3 69 ? 55.46600 37.35200 34.43500 1.000 42.16000 68 LEU P CA 1
ATOM 8132 C C . LEU C 3 69 ? 55.55100 36.54800 35.72500 1.000 41.82000 68 LEU P C 1
ATOM 8133 O O . LEU C 3 69 ? 56.65800 36.16700 36.12000 1.000 45.75000 68 LEU P O 1
ATOM 8138 N N . MET C 3 70 ? 54.42700 36.28900 36.39300 1.000 40.68000 69 MET P N 1
ATOM 8139 C CA . MET C 3 70 ? 54.40900 35.49200 37.61000 1.000 40.31000 69 MET P CA 1
ATOM 8140 C C . MET C 3 70 ? 54.17700 34.01200 37.33600 1.000 44.59000 69 MET P C 1
ATOM 8141 O O . MET C 3 70 ? 53.83000 33.26300 38.25800 1.000 48.10000 69 MET P O 1
ATOM 8146 N N . LYS C 3 71 ? 54.34800 33.57600 36.09100 1.000 46.66000 70 LYS P N 1
ATOM 8147 C CA . LYS C 3 71 ? 54.25000 32.16700 35.74400 1.000 45.35000 70 LYS P CA 1
ATOM 8148 C C . LYS C 3 71 ? 55.61300 31.52700 35.54400 1.000 47.68000 70 LYS P C 1
ATOM 8149 O O . LYS C 3 71 ? 55.68000 30.34300 35.19900 1.000 60.70000 70 LYS P O 1
ATOM 8155 N N . PHE C 3 72 ? 56.69500 32.27700 35.76200 1.000 47.46000 71 PHE P N 1
ATOM 8156 C CA . PHE C 3 72 ? 58.06400 31.83100 35.50200 1.000 42.77000 71 PHE P CA 1
ATOM 8157 C C . PHE C 3 72 ? 58.83900 31.80800 36.81500 1.000 41.52000 71 PHE P C 1
ATOM 8158 O O . PHE C 3 72 ? 59.37500 32.84100 37.24800 1.000 45.23000 71 PHE P O 1
ATOM 8166 N N . PRO C 3 73 ? 58.91100 30.65400 37.48500 1.000 42.24000 72 PRO P N 1
ATOM 8167 C CA . PRO C 3 73 ? 59.64400 30.57600 38.75800 1.000 41.91000 72 PRO P CA 1
ATOM 8168 C C . PRO C 3 73 ? 61.07700 31.07800 38.63000 1.000 42.80000 72 PRO P C 1
ATOM 8169 O O . PRO C 3 73 ? 61.74900 30.85000 37.62200 1.000 49.15000 72 PRO P O 1
ATOM 8173 N N . GLY C 3 74 ? 61.54000 31.77500 39.67000 1.000 41.08000 73 GLY P N 1
ATOM 8174 C CA . GLY C 3 74 ? 62.86800 32.33800 39.69200 1.000 37.96000 73 GLY P CA 1
ATOM 8175 C C . GLY C 3 74 ? 62.98600 33.73200 39.11100 1.000 41.33000 73 GLY P C 1
ATOM 8176 O O . GLY C 3 74 ? 63.97500 34.42000 39.38800 1.000 47.01000 73 GLY P O 1
ATOM 8177 N N . LEU C 3 75 ? 62.00100 34.18100 38.33100 1.000 40.40000 74 LEU P N 1
ATOM 8178 C CA . LEU C 3 75 ? 62.16600 35.41700 37.56900 1.000 42.42000 74 LEU P CA 1
ATOM 8179 C C . LEU C 3 75 ? 61.97600 36.65700 38.43800 1.000 41.54000 74 LEU P C 1
ATOM 8180 O O . LEU C 3 75 ? 62.87700 37.49600 38.54400 1.000 46.20000 74 LEU P O 1
ATOM 8185 N N . LEU C 3 76 ? 60.80300 36.80300 39.04800 1.000 43.71000 75 LEU P N 1
ATOM 8186 C CA . LEU C 3 76 ? 60.50100 37.99500 39.83200 1.000 47.42000 75 LEU P CA 1
ATOM 8187 C C . LEU C 3 76 ? 60.99600 37.92200 41.27200 1.000 49.41000 75 LEU P C 1
ATOM 8188 O O . LEU C 3 76 ? 61.05400 38.96100 41.93900 1.000 50.84000 75 LEU P O 1
ATOM 8193 N N . ASN C 3 77 ? 61.34200 36.73500 41.77300 1.000 43.95000 76 ASN P N 1
ATOM 8194 C CA . ASN C 3 77 ? 61.81900 36.60000 43.14400 1.000 42.54000 76 ASN P CA 1
ATOM 8195 C C . ASN C 3 77 ? 63.33500 36.44800 43.23100 1.000 48.35000 76 ASN P C 1
ATOM 8196 O O . ASN C 3 77 ? 63.98000 37.14800 44.01900 1.000 52.77000 76 ASN P O 1
ATOM 8201 N N . LYS C 3 78 ? 63.92500 35.56200 42.43000 1.000 47.16000 77 LYS P N 1
ATOM 8202 C CA . LYS C 3 78 ? 65.36100 35.32500 42.47500 1.000 43.45000 77 LYS P CA 1
ATOM 8203 C C . LYS C 3 78 ? 66.11700 35.93900 41.30300 1.000 46.74000 77 LYS P C 1
ATOM 8204 O O . LYS C 3 78 ? 67.33400 35.74600 41.20500 1.000 51.32000 77 LYS P O 1
ATOM 8210 N N . LEU C 3 79 ? 65.43800 36.65700 40.40900 1.000 44.28000 78 LEU P N 1
ATOM 8211 C CA . LEU C 3 79 ? 66.08800 37.27900 39.25000 1.000 46.28000 78 LEU P CA 1
ATOM 8212 C C . LEU C 3 79 ? 66.78500 36.24900 38.35700 1.000 42.08000 78 LEU P C 1
ATOM 8213 O O . LEU C 3 79 ? 67.82300 36.52900 37.75300 1.000 43.43000 78 LEU P O 1
ATOM 8218 N N . ASP C 3 80 ? 66.21100 35.04800 38.26700 1.000 44.82000 79 ASP P N 1
ATOM 8219 C CA . ASP C 3 80 ? 66.71000 33.99200 37.38400 1.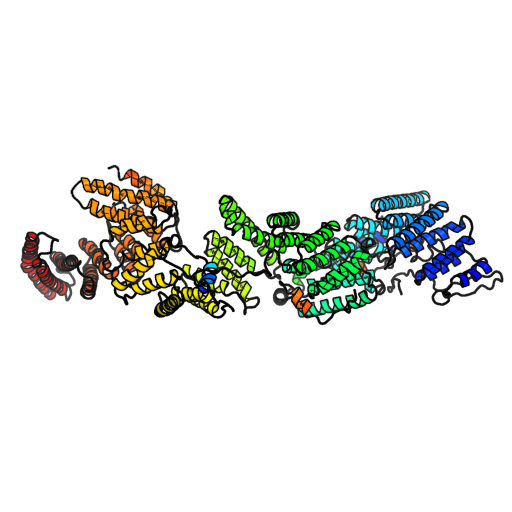000 49.50000 79 ASP P CA 1
ATOM 8220 C C . ASP C 3 80 ? 65.79400 33.93100 36.16500 1.000 52.83000 79 ASP P C 1
ATOM 8221 O O . ASP C 3 80 ? 64.71700 33.33100 36.21300 1.000 50.74000 79 ASP P O 1
ATOM 8226 N N . SER C 3 81 ? 66.23400 34.54300 35.06400 1.000 45.52000 80 SER P N 1
ATOM 8227 C CA . SER C 3 81 ? 65.44200 34.63600 33.84700 1.000 38.91000 80 SER P CA 1
ATOM 8228 C C . SER C 3 81 ? 65.56500 33.40200 32.96600 1.000 46.71000 80 SER P C 1
ATOM 8229 O O . SER C 3 81 ? 65.23400 33.46700 31.77500 1.000 47.34000 80 SER P O 1
ATOM 8232 N N . LYS C 3 82 ? 66.03700 32.28600 33.51800 1.000 48.08000 81 LYS P N 1
ATOM 8233 C CA . LYS C 3 82 ? 66.30700 31.11000 32.69800 1.000 49.36000 81 LYS P CA 1
ATOM 8234 C C . LYS C 3 82 ? 65.04300 30.62500 31.99300 1.000 44.10000 81 LYS P C 1
ATOM 8235 O O . LYS C 3 82 ? 65.04200 30.39700 30.77500 1.000 42.57000 81 LYS P O 1
ATOM 8241 N N . LEU C 3 83 ? 63.94000 30.51000 32.73500 1.000 44.88000 82 LEU P N 1
ATOM 8242 C CA . LEU C 3 83 ? 62.71500 29.94200 32.18700 1.000 42.68000 82 LEU P CA 1
ATOM 8243 C C . LEU C 3 83 ? 62.09900 30.78400 31.07500 1.000 37.46000 82 LEU P C 1
ATOM 8244 O O . LEU C 3 83 ? 61.17300 30.31200 30.40500 1.000 44.24000 82 LEU P O 1
ATOM 8249 N N . LEU C 3 84 ? 62.58200 32.00200 30.84500 1.000 38.77000 83 LEU P N 1
ATOM 8250 C CA . LEU C 3 84 ? 62.09200 32.72600 29.68000 1.000 36.43000 83 LEU P CA 1
ATOM 8251 C C . LEU C 3 84 ? 62.54100 32.09700 28.37000 1.000 33.55000 83 LEU P C 1
ATOM 8252 O O . LEU C 3 84 ? 61.99600 32.45400 27.32200 1.000 38.52000 83 LEU P O 1
ATOM 8257 N N . TYR C 3 85 ? 63.51200 31.18400 28.39100 1.000 36.91000 84 TYR P N 1
ATOM 8258 C CA . TYR C 3 85 ? 64.11800 30.69300 27.15800 1.000 35.60000 84 TYR P CA 1
ATOM 8259 C C . TYR C 3 85 ? 63.68300 29.27900 26.80200 1.000 35.30000 84 TYR P C 1
ATOM 8260 O O . TYR C 3 85 ? 64.22200 28.70100 25.85200 1.000 41.06000 84 TYR P O 1
ATOM 8269 N N . GLY C 3 86 ? 62.71900 28.71300 27.52400 1.000 38.23000 85 GLY P N 1
ATOM 8270 C CA . GLY C 3 86 ? 62.15200 27.44000 27.12100 1.000 44.88000 85 GLY P CA 1
ATOM 8271 C C . GLY C 3 86 ? 63.03200 26.26300 27.49800 1.000 42.60000 85 GLY P C 1
ATOM 8272 O O . GLY C 3 86 ? 63.94200 26.36400 28.32600 1.000 44.92000 85 GLY P O 1
ATOM 8273 N N . PHE C 3 87 ? 62.73400 25.12600 26.91300 1.000 45.67000 86 PHE P N 1
ATOM 8274 C CA . PHE C 3 87 ? 63.44000 23.91700 27.19100 1.000 39.90000 86 PHE P CA 1
ATOM 8275 C C . PHE C 3 87 ? 64.07700 23.36400 25.97400 1.000 42.81000 86 PHE P C 1
ATOM 8276 O O . PHE C 3 87 ? 63.70500 23.65600 24.91600 1.000 53.76000 86 PHE P O 1
ATOM 8284 N N . ASP C 3 88 ? 65.10200 22.58800 26.16000 1.000 48.06000 87 ASP P N 1
ATOM 8285 C CA . ASP C 3 88 ? 65.81600 22.00100 25.09300 1.000 63.53000 87 ASP P CA 1
ATOM 8286 C C . ASP C 3 88 ? 65.30500 20.60800 24.86800 1.000 68.14000 87 ASP P C 1
ATOM 8287 O O . ASP C 3 88 ? 64.86900 19.95000 25.76300 1.000 74.07000 87 ASP P O 1
ATOM 8292 N N . ASN C 3 89 ? 65.34500 20.19200 23.64200 1.000 41.12000 88 ASN P N 1
ATOM 8293 C CA . ASN C 3 89 ? 65.01100 18.85400 23.27300 1.000 56.19000 88 ASN P CA 1
ATOM 8294 C C . ASN C 3 89 ? 63.67700 18.26800 23.63800 1.000 55.65000 88 ASN P C 1
ATOM 8295 O O . ASN C 3 89 ? 63.59700 17.14900 24.01800 1.000 63.42000 88 ASN P O 1
ATOM 8300 N N . VAL C 3 90 ? 62.63600 19.03600 23.51800 1.000 49.37000 89 VAL P N 1
ATOM 8301 C CA . VAL C 3 90 ? 61.27700 18.56400 23.72800 1.000 44.69000 89 VAL P CA 1
ATOM 8302 C C . VAL C 3 90 ? 60.84600 17.78500 22.49500 1.000 42.74000 89 VAL P C 1
ATOM 8303 O O . VAL C 3 90 ? 61.06100 18.23200 21.36100 1.000 42.12000 89 VAL P O 1
ATOM 8307 N N . LYS C 3 91 ? 60.25700 16.61300 22.70900 1.000 38.39000 90 LYS P N 1
ATOM 8308 C CA . LYS C 3 91 ? 59.59700 15.87200 21.64300 1.000 35.66000 90 LYS P CA 1
ATOM 8309 C C . LYS C 3 91 ? 58.09600 16.02600 21.83100 1.000 35.74000 90 LYS P C 1
ATOM 8310 O O . LYS C 3 91 ? 57.55400 15.61100 22.86200 1.000 40.47000 90 LYS P O 1
ATOM 8316 N N . LEU C 3 92 ? 57.43000 16.61700 20.83900 1.000 34.98000 91 LEU P N 1
ATOM 8317 C CA . LEU C 3 92 ? 56.01900 16.95900 20.95500 1.000 34.25000 91 LEU P CA 1
ATOM 8318 C C . LEU C 3 92 ? 55.12900 15.75900 20.65900 1.000 35.62000 91 LEU P C 1
ATOM 8319 O O . LEU C 3 92 ? 55.46200 14.89600 19.83900 1.000 41.28000 91 LEU P O 1
ATOM 8324 N N . ASP C 3 93 ? 53.97400 15.72700 21.32200 1.000 28.57000 92 ASP P N 1
ATOM 8325 C CA . ASP C 3 93 ? 52.97600 14.70400 21.06800 1.000 36.29000 92 ASP P CA 1
ATOM 8326 C C . ASP C 3 93 ? 52.36800 14.88500 19.68000 1.000 36.48000 92 ASP P C 1
ATOM 8327 O O . ASP C 3 93 ? 52.48100 15.94300 19.05700 1.000 43.20000 92 ASP P O 1
ATOM 8332 N N . LYS C 3 94 ? 51.70800 13.82900 19.20100 1.000 39.93000 93 LYS P N 1
ATOM 8333 C CA . LYS C 3 94 ? 51.01200 13.89500 17.91800 1.000 40.23000 93 LYS P CA 1
ATOM 8334 C C . LYS C 3 94 ? 50.03600 15.07000 17.87700 1.000 42.65000 93 LYS P C 1
ATOM 8335 O O . LYS C 3 94 ? 49.96000 15.79900 16.87900 1.000 42.82000 93 LYS P O 1
ATOM 8341 N N . ASP C 3 95 ? 49.28600 15.27700 18.96600 1.000 42.18000 94 ASP P N 1
ATOM 8342 C CA . ASP C 3 95 ? 48.26200 16.31600 18.97500 1.000 34.41000 94 ASP P CA 1
ATOM 8343 C C . ASP C 3 95 ? 48.85500 17.71500 18.93000 1.000 36.97000 94 ASP P C 1
ATOM 8344 O O . ASP C 3 95 ? 48.16900 18.64900 18.50200 1.000 41.64000 94 ASP P O 1
ATOM 8349 N N . ASP C 3 96 ? 50.10300 17.88300 19.36300 1.000 34.02000 95 ASP P N 1
ATOM 8350 C CA . ASP C 3 96 ? 50.77700 19.17200 19.28500 1.000 29.44000 95 ASP P CA 1
ATOM 8351 C C . ASP C 3 96 ? 51.52400 19.36600 17.96900 1.000 33.37000 95 ASP P C 1
ATOM 8352 O O . ASP C 3 96 ? 51.67700 20.50700 17.51900 1.000 35.05000 95 ASP P O 1
ATOM 8357 N N . ARG C 3 97 ? 52.01000 18.28600 17.34400 1.000 39.50000 96 ARG P N 1
ATOM 8358 C CA . ARG C 3 97 ? 52.78900 18.43700 16.11600 1.000 32.40000 96 ARG P CA 1
ATOM 8359 C C . ARG C 3 97 ? 51.91900 18.77700 14.91300 1.000 37.50000 96 ARG P C 1
ATOM 8360 O O . ARG C 3 97 ? 52.37000 19.49100 14.01200 1.000 37.50000 96 ARG P O 1
ATOM 8368 N N . ILE C 3 98 ? 50.67800 18.29100 14.87100 1.000 33.41000 97 ILE P N 1
ATOM 8369 C CA . ILE C 3 98 ? 49.81400 18.61200 13.74400 1.000 30.95000 97 ILE P CA 1
ATOM 8370 C C . ILE C 3 98 ? 49.48300 20.10100 13.70500 1.000 31.02000 97 ILE P C 1
ATOM 8371 O O . ILE C 3 98 ? 49.15400 20.63000 12.63700 1.000 35.92000 97 ILE P O 1
ATOM 8376 N N . LEU C 3 99 ? 49.57100 20.79700 14.84500 1.000 31.48000 98 LEU P N 1
ATOM 8377 C CA . LEU C 3 99 ? 49.33900 22.23700 14.89100 1.000 29.56000 98 LEU P CA 1
ATOM 8378 C C . LEU C 3 99 ? 50.47700 23.02600 14.26500 1.000 29.18000 98 LEU P C 1
ATOM 8379 O O . LEU C 3 99 ? 50.37200 24.25100 14.14600 1.000 29.12000 98 LEU P O 1
ATOM 8384 N N . LEU C 3 100 ? 51.55800 22.36900 13.87500 1.000 32.26000 99 LEU P N 1
ATOM 8385 C CA . LEU C 3 100 ? 52.67600 23.07100 13.26400 1.000 30.48000 99 LEU P CA 1
ATOM 8386 C C . LEU C 3 100 ? 52.51300 23.22000 11.75600 1.000 32.19000 99 LEU P C 1
ATOM 8387 O O . LEU C 3 100 ? 53.26300 23.98000 11.13400 1.000 33.98000 99 LEU P O 1
ATOM 8392 N N . ARG C 3 101 ? 51.53900 22.54000 11.16000 1.000 34.02000 100 ARG P N 1
ATOM 8393 C CA . ARG C 3 101 ? 51.36600 22.59900 9.71800 1.000 35.19000 100 ARG P CA 1
ATOM 8394 C C . ARG C 3 101 ? 50.79500 23.94700 9.28600 1.000 39.39000 100 ARG P C 1
ATOM 8395 O O . ARG C 3 101 ? 50.24100 24.71200 10.08600 1.000 38.04000 100 ARG P O 1
ATOM 8403 N N . ASP C 3 102 ? 50.91200 24.21600 7.98300 1.000 40.20000 101 ASP P N 1
ATOM 8404 C CA . ASP C 3 102 ? 50.51700 25.48100 7.39300 1.000 35.49000 101 ASP P CA 1
ATOM 8405 C C . ASP C 3 102 ? 49.01000 25.51600 7.15400 1.000 41.24000 101 ASP P C 1
ATOM 8406 O O . ASP C 3 102 ? 48.37200 24.47100 7.00000 1.000 46.77000 101 ASP P O 1
ATOM 8411 N N . PRO C 3 103 ? 48.41300 26.70500 7.14700 1.000 40.82000 102 PRO P N 1
ATOM 8412 C CA . PRO C 3 103 ? 46.95100 26.79400 7.07000 1.000 48.43000 102 PRO P CA 1
ATOM 8413 C C . PRO C 3 103 ? 46.42300 26.42500 5.69400 1.000 50.09000 102 PRO P C 1
ATOM 8414 O O . PRO C 3 103 ? 47.13800 26.46600 4.68900 1.000 46.48000 102 PRO P O 1
ATOM 8418 N N . ARG C 3 104 ? 45.21800 25.93200 5.70400 1.000 56.77000 103 ARG P N 1
ATOM 8419 C CA . ARG C 3 104 ? 44.48400 25.67700 4.51000 1.000 59.98000 103 ARG P CA 1
ATOM 8420 C C . ARG C 3 104 ? 45.24600 24.86200 3.58100 1.000 61.80000 103 ARG P C 1
ATOM 8421 O O . ARG C 3 104 ? 45.39800 25.15400 2.45500 1.000 73.55000 103 ARG P O 1
ATOM 8429 N N . ILE C 3 105 ? 45.84000 23.86800 4.11200 1.000 62.45000 104 ILE P N 1
ATOM 8430 C CA . ILE C 3 105 ? 46.59500 22.89300 3.33500 1.000 67.45000 104 ILE P CA 1
ATOM 8431 C C . ILE C 3 105 ? 45.71500 21.73100 2.89700 1.000 64.87000 104 ILE P C 1
ATOM 8432 O O . ILE C 3 105 ? 46.18800 20.83100 2.18900 1.000 63.81000 104 ILE P O 1
ATOM 8437 N N . ASP C 3 106 ? 44.43300 21.74300 3.26800 1.000 76.93000 105 ASP P N 1
ATOM 8438 C CA . ASP C 3 106 ? 43.44800 20.81400 2.71900 1.000 88.57000 105 ASP P CA 1
ATOM 8439 C C . ASP C 3 106 ? 42.92000 21.31200 1.37200 1.000 90.86000 105 ASP P C 1
ATOM 8440 O O . ASP C 3 106 ? 41.81900 20.93400 0.95700 1.000 86.47000 105 ASP P O 1
ATOM 8445 N N . ARG C 3 107 ? 43.73300 22.11300 0.67200 1.000 89.56000 106 ARG P N 1
ATOM 8446 C CA . ARG C 3 107 ? 43.37500 22.87400 -0.53900 1.000 83.55000 106 ARG P CA 1
ATOM 8447 C C . ARG C 3 107 ? 42.08400 23.65600 -0.33200 1.000 84.42000 106 ARG P C 1
ATOM 8448 O O . ARG C 3 107 ? 42.12000 24.82600 0.05200 1.000 82.36000 106 ARG P O 1
ATOM 8456 N N . LEU D 4 9 ? 71.11700 29.97000 11.71100 1.000 89.05000 502 LEU R N 1
ATOM 8457 C CA . LEU D 4 9 ? 69.72600 29.77400 12.10900 1.000 93.70000 502 LEU R CA 1
ATOM 8458 C C . LEU D 4 9 ? 69.37200 28.28800 12.18700 1.000 98.61000 502 LEU R C 1
ATOM 8459 O O . LEU D 4 9 ? 68.19900 27.93300 12.33100 1.000 99.70000 502 LEU R O 1
ATOM 8464 N N . LYS D 4 10 ? 70.37900 27.41600 12.09700 1.000 98.07000 503 LYS R N 1
ATOM 8465 C CA . LYS D 4 10 ? 70.10100 25.98300 12.13000 1.000 91.41000 503 LYS R CA 1
ATOM 8466 C C . LYS D 4 10 ? 70.02700 25.46900 13.56800 1.000 88.21000 503 LYS R C 1
ATOM 8467 O O . LYS D 4 10 ? 70.64300 24.45800 13.92200 1.000 84.79000 503 LYS R O 1
ATOM 8473 N N . THR D 4 11 ? 69.25000 26.15200 14.40700 1.000 85.58000 504 THR R N 1
ATOM 8474 C CA . THR D 4 11 ? 68.97800 25.63100 15.73800 1.000 73.64000 504 THR R CA 1
ATOM 8475 C C . THR D 4 11 ? 68.22000 24.31200 15.62800 1.000 65.35000 504 THR R C 1
ATOM 8476 O O . THR D 4 11 ? 67.55700 24.02600 14.62500 1.000 71.84000 504 THR R O 1
ATOM 8480 N N . ARG D 4 12 ? 68.34000 23.48800 16.67200 1.000 62.69000 505 ARG R N 1
ATOM 8481 C CA . ARG D 4 12 ? 67.58100 22.24200 16.69900 1.000 60.47000 505 ARG R CA 1
ATOM 8482 C C . ARG D 4 12 ? 66.08700 22.51200 16.57800 1.000 61.24000 505 ARG R C 1
ATOM 8483 O O . ARG D 4 12 ? 65.36800 21.77500 15.89400 1.000 57.75000 505 ARG R O 1
ATOM 8491 N N . THR D 4 13 ? 65.59900 23.56800 17.23100 1.000 57.93000 506 THR R N 1
ATOM 8492 C CA . THR D 4 13 ? 64.15900 23.76900 17.25500 1.000 58.51000 506 THR R CA 1
ATOM 8493 C C . THR D 4 13 ? 63.63400 24.31200 15.93000 1.000 55.46000 506 THR R C 1
ATOM 8494 O O . THR D 4 13 ? 62.53600 23.93700 15.52000 1.000 54.72000 506 THR R O 1
ATOM 8498 N N . LYS D 4 14 ? 64.40100 25.14400 15.21800 1.000 54.71000 507 LYS R N 1
ATOM 8499 C CA . LYS D 4 14 ? 63.95000 25.57500 13.89500 1.000 53.87000 507 LYS R CA 1
ATOM 8500 C C . LYS D 4 14 ? 63.92000 24.40600 12.91900 1.000 54.50000 507 LYS R C 1
ATOM 8501 O O . LYS D 4 14 ? 62.95900 24.25200 12.15600 1.000 53.34000 507 LYS R O 1
ATOM 8507 N N . VAL D 4 15 ? 64.95900 23.56500 12.93700 1.000 53.88000 508 VAL R N 1
ATOM 8508 C CA . VAL D 4 15 ? 64.97500 22.38500 12.07500 1.000 58.43000 508 VAL R CA 1
ATOM 8509 C C . VAL D 4 15 ? 63.83700 21.43800 12.44300 1.000 49.56000 508 VAL R C 1
ATOM 8510 O O . VAL D 4 15 ? 63.16600 20.87900 11.56600 1.000 49.37000 508 VAL R O 1
ATOM 8514 N N . TYR D 4 16 ? 63.59800 21.25000 13.74200 1.000 45.03000 509 TYR R N 1
ATOM 8515 C CA . TYR D 4 16 ? 62.53200 20.36000 14.20000 1.000 47.57000 509 TYR R CA 1
ATOM 8516 C C . TYR D 4 16 ? 61.16500 20.87800 13.77100 1.000 46.94000 509 TYR R C 1
ATOM 8517 O O . TYR D 4 16 ? 60.33200 20.12800 13.23900 1.000 51.06000 509 TYR R O 1
ATOM 8526 N N . TYR D 4 17 ? 60.92200 22.17000 13.99600 1.000 45.93000 510 TYR R N 1
ATOM 8527 C CA . TYR D 4 17 ? 59.69000 22.81100 13.56000 1.000 44.98000 510 TYR R CA 1
ATOM 8528 C C . TYR D 4 17 ? 59.49200 22.64200 12.05700 1.000 43.33000 510 TYR R C 1
ATOM 8529 O O . TYR D 4 17 ? 58.41000 22.25500 11.60400 1.000 41.92000 510 TYR R O 1
ATOM 8538 N N . GLN D 4 18 ? 60.53900 22.89700 11.26800 1.000 42.78000 511 GLN R N 1
ATOM 8539 C CA . GLN D 4 18 ? 60.39600 22.83400 9.81600 1.000 44.63000 511 GLN R CA 1
ATOM 8540 C C . GLN D 4 18 ? 60.19300 21.40700 9.32100 1.000 45.54000 511 GLN R C 1
ATOM 8541 O O . GLN D 4 18 ? 59.40000 21.18400 8.39700 1.000 49.46000 511 GLN R O 1
ATOM 8547 N N . GLU D 4 19 ? 60.87600 20.43200 9.93100 1.000 48.90000 512 GLU R N 1
ATOM 8548 C CA . GLU D 4 19 ? 60.68900 19.03400 9.55100 1.000 49.41000 512 GLU R CA 1
ATOM 8549 C C . GLU D 4 19 ? 59.26600 18.57400 9.83600 1.000 40.62000 512 GLU R C 1
ATOM 8550 O O . GLU D 4 19 ? 58.61400 17.96100 8.97600 1.000 46.92000 512 GLU R O 1
ATOM 8556 N N . ILE D 4 20 ? 58.76400 18.86100 11.04700 1.000 39.34000 513 ILE R N 1
ATOM 8557 C CA . ILE D 4 20 ? 57.39100 18.48200 11.37200 1.000 33.93000 513 ILE R CA 1
ATOM 8558 C C . ILE D 4 20 ? 56.41600 19.19200 10.45100 1.000 39.05000 513 ILE R C 1
ATOM 8559 O O . ILE D 4 20 ? 55.41100 18.61100 10.02400 1.000 48.19000 513 ILE R O 1
ATOM 8564 N N . GLN D 4 21 ? 56.68000 20.46800 10.15000 1.000 39.94000 514 GLN R N 1
ATOM 8565 C CA . GLN D 4 21 ? 55.77600 21.23000 9.29500 1.000 35.93000 514 GLN R CA 1
ATOM 8566 C C . GLN D 4 21 ? 55.70800 20.62900 7.90100 1.000 34.63000 514 GLN R C 1
ATOM 8567 O O . GLN D 4 21 ? 54.62300 20.49000 7.33200 1.000 46.75000 514 GLN R O 1
ATOM 8573 N N . LYS D 4 22 ? 56.85900 20.24300 7.34600 1.000 44.22000 515 LYS R N 1
ATOM 8574 C CA . LYS D 4 22 ? 56.87500 19.60000 6.03600 1.000 47.55000 515 LYS R CA 1
ATOM 8575 C C . LYS D 4 22 ? 56.12200 18.27600 6.06700 1.000 43.96000 515 LYS R C 1
ATOM 8576 O O . LYS D 4 22 ? 55.32300 17.97900 5.16600 1.000 51.61000 515 LYS R O 1
ATOM 8582 N N . GLU D 4 23 ? 56.36400 17.46600 7.10400 1.000 44.23000 516 GLU R N 1
ATOM 8583 C CA . GLU D 4 23 ? 55.69800 16.16600 7.21700 1.000 45.61000 516 GLU R CA 1
ATOM 8584 C C . GLU D 4 23 ? 54.18200 16.32300 7.30200 1.000 44.27000 516 GLU R C 1
ATOM 8585 O O . GLU D 4 23 ? 53.42600 15.63800 6.59500 1.000 45.62000 516 GLU R O 1
ATOM 8591 N N . GLU D 4 24 ? 53.72000 17.23300 8.16300 1.000 41.46000 517 GLU R N 1
ATOM 8592 C CA . GLU D 4 24 ? 52.28800 17.40900 8.35500 1.000 39.35000 517 GLU R CA 1
ATOM 8593 C C . GLU D 4 24 ? 51.63800 18.02500 7.12300 1.000 44.04000 517 GLU R C 1
ATOM 8594 O O . GLU D 4 24 ? 50.50100 17.67700 6.78100 1.000 40.66000 517 GLU R O 1
ATOM 8600 N N . ASN D 4 25 ? 52.33900 18.93700 6.43700 1.000 41.05000 518 ASN R N 1
ATOM 8601 C CA . ASN D 4 25 ? 51.80600 19.48100 5.19300 1.000 42.13000 518 ASN R CA 1
ATOM 8602 C C . ASN D 4 25 ? 51.63400 18.37900 4.15900 1.000 43.87000 518 ASN R C 1
ATOM 8603 O O . ASN D 4 25 ? 50.58700 18.28000 3.50900 1.000 50.12000 518 ASN R O 1
ATOM 8608 N N . ALA D 4 26 ? 52.66600 17.54500 3.98800 1.000 47.94000 519 ALA R N 1
ATOM 8609 C CA . ALA D 4 26 ? 52.58400 16.43300 3.04600 1.000 42.61000 519 ALA R CA 1
ATOM 8610 C C . ALA D 4 26 ? 51.39800 15.53200 3.36500 1.000 44.06000 519 ALA R C 1
ATOM 8611 O O . ALA D 4 26 ? 50.59700 15.19100 2.47900 1.000 48.35000 519 ALA R O 1
ATOM 8613 N N . LYS D 4 27 ? 51.25700 15.15300 4.63800 1.000 45.51000 520 LYS R N 1
ATOM 8614 C CA . LYS D 4 27 ? 50.17300 14.25200 5.02200 1.000 40.41000 520 LYS R CA 1
ATOM 8615 C C . LYS D 4 27 ? 48.80900 14.88900 4.78200 1.000 44.08000 520 LYS R C 1
ATOM 8616 O O . LYS D 4 27 ? 47.89900 14.24700 4.24000 1.000 48.27000 520 LYS R O 1
ATOM 8622 N N . ALA D 4 28 ? 48.64500 16.15600 5.17500 1.000 43.54000 521 ALA R N 1
ATOM 8623 C CA . ALA D 4 28 ? 47.34000 16.79600 5.03800 1.000 46.69000 521 ALA R CA 1
ATOM 8624 C C . ALA D 4 28 ? 46.97900 17.01300 3.57300 1.000 51.04000 521 ALA R C 1
ATOM 8625 O O . ALA D 4 28 ? 45.82100 16.82600 3.18000 1.000 47.67000 521 ALA R O 1
ATOM 8627 N N . LYS D 4 29 ? 47.95900 17.40000 2.75100 1.000 53.21000 522 LYS R N 1
ATOM 8628 C CA . LYS D 4 29 ? 47.72600 17.53500 1.31700 1.000 43.88000 522 LYS R CA 1
ATOM 8629 C C . LYS D 4 29 ? 47.28500 16.20900 0.70900 1.000 44.95000 522 LYS R C 1
ATOM 8630 O O . LYS D 4 29 ? 46.30200 16.15400 -0.04100 1.000 51.56000 522 LYS R O 1
ATOM 8636 N N . GLU D 4 30 ? 47.99300 15.11900 1.03000 1.000 47.28000 523 GLU R N 1
ATOM 8637 C CA . GLU D 4 30 ? 47.62400 13.83100 0.44900 1.000 45.85000 523 GLU R CA 1
ATOM 8638 C C . GLU D 4 30 ? 46.24000 13.39000 0.91500 1.000 43.79000 523 GLU R C 1
ATOM 8639 O O . GLU D 4 30 ? 45.44300 12.87000 0.11800 1.000 52.17000 523 GLU R O 1
ATOM 8645 N N . MET D 4 31 ? 45.92400 13.61000 2.19400 1.000 40.89000 524 MET R N 1
ATOM 8646 C CA . MET D 4 31 ? 44.60000 13.24400 2.68500 1.000 42.44000 524 MET R CA 1
ATOM 8647 C C . MET D 4 31 ? 43.51500 14.06100 2.00700 1.000 50.01000 524 MET R C 1
ATOM 8648 O O . MET D 4 31 ? 42.45500 13.52800 1.66800 1.000 51.71000 524 MET R O 1
ATOM 8653 N N . ALA D 4 32 ? 43.75300 15.36000 1.81800 1.000 56.18000 525 ALA R N 1
ATOM 8654 C CA . ALA D 4 32 ? 42.79400 16.18500 1.09700 1.000 50.34000 525 ALA R CA 1
ATOM 8655 C C . ALA D 4 32 ? 42.58800 15.66800 -0.31600 1.000 55.63000 525 ALA R C 1
ATOM 8656 O O . ALA D 4 32 ? 41.45800 15.63900 -0.81200 1.000 60.63000 525 ALA R O 1
ATOM 8658 N N . GLN D 4 33 ? 43.66800 15.25000 -0.98200 1.000 52.30000 526 GLN R N 1
ATOM 8659 C CA . GLN D 4 33 ? 43.53500 14.76900 -2.35400 1.000 45.65000 526 GLN R CA 1
ATOM 8660 C C . GLN D 4 33 ? 42.75000 13.46400 -2.41000 1.000 55.22000 526 GLN R C 1
ATOM 8661 O O . GLN D 4 33 ? 42.03700 13.20100 -3.38700 1.000 66.69000 526 GLN R O 1
ATOM 8667 N N . GLN D 4 34 ? 42.87400 12.63000 -1.37900 1.000 56.82000 527 GLN R N 1
ATOM 8668 C CA . GLN D 4 34 ? 42.19800 11.33600 -1.37800 1.000 53.94000 527 GLN R CA 1
ATOM 8669 C C . GLN D 4 34 ? 40.85100 11.35800 -0.67200 1.000 65.24000 527 GLN R C 1
ATOM 8670 O O . GLN D 4 34 ? 40.18600 10.31700 -0.60700 1.000 71.38000 527 GLN R O 1
ATOM 8676 N N . GLU D 4 35 ? 40.45900 12.51300 -0.12900 1.000 70.23000 528 GLU R N 1
ATOM 8677 C CA . GLU D 4 35 ? 39.16000 12.66100 0.52300 1.000 79.67000 528 GLU R CA 1
ATOM 8678 C C . GLU D 4 35 ? 38.03000 12.10900 -0.34200 1.000 84.69000 528 GLU R C 1
ATOM 8679 O O . GLU D 4 35 ? 37.07100 11.52300 0.17100 1.000 86.51000 528 GLU R O 1
ATOM 8685 N N . LYS D 4 36 ? 38.14200 12.25800 -1.66300 1.000 79.32000 529 LYS R N 1
ATOM 8686 C CA . LYS D 4 36 ? 37.07400 11.83100 -2.55800 1.000 84.13000 529 LYS R CA 1
ATOM 8687 C C . LYS D 4 36 ? 36.90900 10.32300 -2.56100 1.000 88.31000 529 LYS R C 1
ATOM 8688 O O . LYS D 4 36 ? 35.77200 9.82900 -2.48700 1.000 89.76000 529 LYS R O 1
ATOM 8694 N N . LEU D 4 37 ? 38.02400 9.58500 -2.59800 1.000 90.83000 530 LEU R N 1
ATOM 8695 C CA . LEU D 4 37 ? 37.92800 8.14100 -2.74400 1.000 88.02000 530 LEU R CA 1
ATOM 8696 C C . LEU D 4 37 ? 37.54200 7.45600 -1.43300 1.000 96.07000 530 LEU R C 1
ATOM 8697 O O . LEU D 4 37 ? 36.78100 6.48400 -1.43700 1.000 98.99000 530 LEU R O 1
ATOM 8702 N N . GLN D 4 38 ? 38.05400 7.96600 -0.30600 1.000 99.54000 531 GLN R N 1
ATOM 8703 C CA . GLN D 4 38 ? 38.04000 7.21600 0.95900 1.000 104.50000 531 GLN R CA 1
ATOM 8704 C C . GLN D 4 38 ? 36.65300 6.66500 1.28500 1.000 116.61000 531 GLN R C 1
ATOM 8705 O O . GLN D 4 38 ? 36.47600 5.44700 1.43900 1.000 117.46000 531 GLN R O 1
ATOM 8711 N N . GLU D 4 39 ? 35.64800 7.53900 1.38900 1.000 111.52000 532 GLU R N 1
ATOM 8712 C CA . GLU D 4 39 ? 34.30900 7.10900 1.76700 1.000 107.32000 532 GLU R CA 1
ATOM 8713 C C . GLU D 4 39 ? 33.23400 7.76500 0.90900 1.000 107.37000 532 GLU R C 1
ATOM 8714 O O . GLU D 4 39 ? 32.14600 8.07900 1.40100 1.000 111.58000 532 GLU R O 1
ATOM 8720 N N . ASP D 4 40 ? 33.51000 7.97600 -0.37700 1.000 105.54000 533 ASP R N 1
ATOM 8721 C CA . ASP D 4 40 ? 32.44400 8.28500 -1.32800 1.000 109.44000 533 ASP R CA 1
ATOM 8722 C C . ASP D 4 40 ? 31.89900 6.95800 -1.85600 1.000 107.94000 533 ASP R C 1
ATOM 8723 O O . ASP D 4 40 ? 32.11700 6.56300 -3.00100 1.000 109.97000 533 ASP R O 1
ATOM 8728 N N . ARG D 4 41 ? 31.19000 6.24800 -0.97900 1.000 106.69000 534 ARG R N 1
ATOM 8729 C CA . ARG D 4 41 ? 30.51400 5.01700 -1.37500 1.000 105.89000 534 ARG R CA 1
ATOM 8730 C C . ARG D 4 41 ? 29.25400 5.44500 -2.11700 1.000 106.04000 534 ARG R C 1
ATOM 8731 O O . ARG D 4 41 ? 29.12600 6.59600 -2.54900 1.000 102.88000 534 ARG R O 1
ATOM 8739 N N . GLU D 4 42 ? 28.31500 4.50700 -2.25400 1.000 111.90000 535 GLU R N 1
ATOM 8740 C CA . GLU D 4 42 ? 26.92900 4.86200 -2.53600 1.000 114.58000 535 GLU R CA 1
ATOM 8741 C C . GLU D 4 42 ? 26.40600 5.97700 -1.62600 1.000 111.78000 535 GLU R C 1
ATOM 8742 O O . GLU D 4 42 ? 25.50900 6.73600 -2.01500 1.000 105.52000 535 GLU R O 1
ATOM 8748 N N . THR D 4 43 ? 26.98400 6.11800 -0.42800 1.000 107.73000 536 THR R N 1
ATOM 8749 C CA . THR D 4 43 ? 26.45300 6.98300 0.62200 1.000 97.97000 536 THR R CA 1
ATOM 8750 C C . THR D 4 43 ? 26.51900 8.46700 0.29700 1.000 96.75000 536 THR R C 1
ATOM 8751 O O . THR D 4 43 ? 25.83700 9.24700 0.97400 1.000 99.34000 536 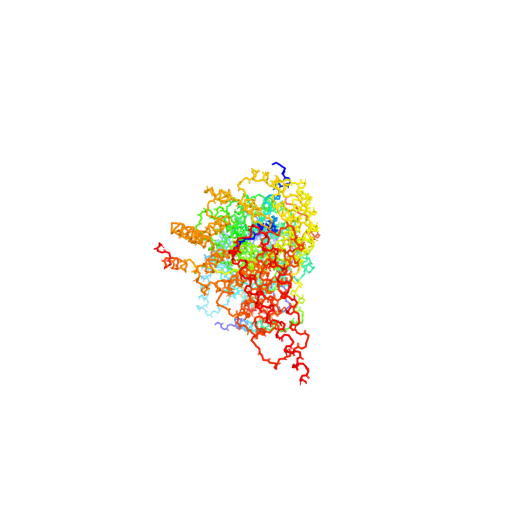THR R O 1
ATOM 8755 N N . LYS D 4 44 ? 27.32100 8.88400 -0.68700 1.000 96.08000 537 LYS R N 1
ATOM 8756 C CA . LYS D 4 44 ? 27.33800 10.29900 -1.04400 1.000 96.64000 537 LYS R CA 1
ATOM 8757 C C . LYS D 4 44 ? 25.92700 10.80100 -1.32500 1.000 93.23000 537 LYS R C 1
ATOM 8758 O O . LYS D 4 44 ? 25.56000 11.90900 -0.91900 1.000 90.15000 537 LYS R O 1
ATOM 8764 N N . GLU D 4 45 ? 25.10700 9.96700 -1.97000 1.000 92.69000 538 GLU R N 1
ATOM 8765 C CA . GLU D 4 45 ? 23.75200 10.37100 -2.32900 1.000 90.46000 538 GLU R CA 1
ATOM 8766 C C . GLU D 4 45 ? 22.84700 10.43300 -1.10000 1.000 87.25000 538 GLU R C 1
ATOM 8767 O O . GLU D 4 45 ? 22.05300 11.37700 -0.93900 1.000 84.25000 538 GLU R O 1
ATOM 8773 N N . ARG D 4 46 ? 22.96600 9.44000 -0.21200 1.000 89.49000 539 ARG R N 1
ATOM 8774 C CA . ARG D 4 46 ? 22.22300 9.47400 1.04300 1.000 89.64000 539 ARG R CA 1
ATOM 8775 C C . ARG D 4 46 ? 22.50600 10.77100 1.80000 1.000 84.23000 539 ARG R C 1
ATOM 8776 O O . ARG D 4 46 ? 21.57900 11.49800 2.18800 1.000 78.41000 539 ARG R O 1
ATOM 8784 N N . ARG D 4 47 ? 23.79100 11.10300 1.97300 1.000 87.53000 540 ARG R N 1
ATOM 8785 C CA . ARG D 4 47 ? 24.15000 12.26600 2.78000 1.000 82.05000 540 ARG R CA 1
ATOM 8786 C C . ARG D 4 47 ? 23.77600 13.57700 2.08600 1.000 78.67000 540 ARG R C 1
ATOM 8787 O O . ARG D 4 47 ? 23.33000 14.51600 2.74900 1.000 72.21000 540 ARG R O 1
ATOM 8795 N N . GLU D 4 48 ? 23.95000 13.67600 0.75900 1.000 82.79000 541 GLU R N 1
ATOM 8796 C CA . GLU D 4 48 ? 23.56200 14.91300 0.07700 1.000 76.01000 541 GLU R CA 1
ATOM 8797 C C . GLU D 4 48 ? 22.07100 15.17800 0.23700 1.000 71.50000 541 GLU R C 1
ATOM 8798 O O . GLU D 4 48 ? 21.67400 16.30800 0.56100 1.000 70.32000 541 GLU R O 1
ATOM 8804 N N . LYS D 4 49 ? 21.21800 14.15100 0.06900 1.000 74.17000 542 LYS R N 1
ATOM 8805 C CA . LYS D 4 49 ? 19.79700 14.45400 0.19300 1.000 72.73000 542 LYS R CA 1
ATOM 8806 C C . LYS D 4 49 ? 19.41100 14.71400 1.64600 1.000 72.36000 542 LYS R C 1
ATOM 8807 O O . LYS D 4 49 ? 18.54300 15.55000 1.92100 1.000 68.43000 542 LYS R O 1
ATOM 8813 N N . GLU D 4 50 ? 20.04300 14.01100 2.59300 1.000 76.03000 543 GLU R N 1
ATOM 8814 C CA . GLU D 4 50 ? 19.79600 14.29900 4.00600 1.000 70.10000 543 GLU R CA 1
ATOM 8815 C C . GLU D 4 50 ? 20.15200 15.74200 4.34000 1.000 68.89000 543 GLU R C 1
ATOM 8816 O O . GLU D 4 50 ? 19.41900 16.42300 5.07300 1.000 64.96000 543 GLU R O 1
ATOM 8822 N N . LEU D 4 51 ? 21.27400 16.22300 3.80300 1.000 69.62000 544 LEU R N 1
ATOM 8823 C CA . LEU D 4 51 ? 21.68800 17.60600 4.00900 1.000 67.05000 544 LEU R CA 1
ATOM 8824 C C . LEU D 4 51 ? 20.68800 18.57200 3.39600 1.000 65.39000 544 LEU R C 1
ATOM 8825 O O . LEU D 4 51 ? 20.29000 19.55600 4.03100 1.000 63.44000 544 LEU R O 1
ATOM 8830 N N . LEU D 4 52 ? 20.28200 18.30600 2.15200 1.000 74.15000 545 LEU R N 1
ATOM 8831 C CA . LEU D 4 52 ? 19.35600 19.19000 1.45400 1.000 72.46000 545 LEU R CA 1
ATOM 8832 C C . LEU D 4 52 ? 18.12000 19.46800 2.29500 1.000 72.70000 545 LEU R C 1
ATOM 8833 O O . LEU D 4 52 ? 17.61600 20.59700 2.32500 1.000 82.36000 545 LEU R O 1
ATOM 8838 N N . LEU D 4 53 ? 17.63800 18.45700 3.01500 1.000 72.25000 546 LEU R N 1
ATOM 8839 C CA . LEU D 4 53 ? 16.32200 18.51200 3.63600 1.000 71.43000 546 LEU R CA 1
ATOM 8840 C C . LEU D 4 53 ? 16.37800 18.77100 5.12700 1.000 73.55000 546 LEU R C 1
ATOM 8841 O O . LEU D 4 53 ? 15.32800 18.77300 5.78000 1.000 72.98000 546 LEU R O 1
ATOM 8846 N N . ALA D 4 54 ? 17.57000 18.96600 5.68600 1.000 65.06000 547 ALA R N 1
ATOM 8847 C CA . ALA D 4 54 ? 17.65800 19.48800 7.03800 1.000 54.84000 547 ALA R CA 1
ATOM 8848 C C . ALA D 4 54 ? 16.91300 20.81400 7.08900 1.000 53.95000 547 ALA R C 1
ATOM 8849 O O . ALA D 4 54 ? 17.16900 21.71400 6.28300 1.000 61.61000 547 ALA R O 1
ATOM 8851 N N . GLN D 4 55 ? 15.94200 20.91300 7.99300 1.000 51.34000 548 GLN R N 1
ATOM 8852 C CA . GLN D 4 55 ? 15.15500 22.13300 8.06200 1.000 52.04000 548 GLN R CA 1
ATOM 8853 C C . GLN D 4 55 ? 15.99600 23.30400 8.54600 1.000 53.09000 548 GLN R C 1
ATOM 8854 O O . GLN D 4 55 ? 15.77800 24.44300 8.11500 1.000 53.67000 548 GLN R O 1
ATOM 8860 N N . PHE D 4 56 ? 16.98200 23.04100 9.40800 1.000 55.80000 549 PHE R N 1
ATOM 8861 C CA . PHE D 4 56 ? 17.78900 24.12700 9.94900 1.000 52.65000 549 PHE R CA 1
ATOM 8862 C C . PHE D 4 56 ? 18.62600 24.81800 8.87900 1.000 48.82000 549 PHE R C 1
ATOM 8863 O O . PHE D 4 56 ? 19.06100 25.95300 9.09700 1.000 53.49000 549 PHE R O 1
ATOM 8871 N N . ARG D 4 57 ? 18.83200 24.18100 7.72100 1.000 43.53000 550 ARG R N 1
ATOM 8872 C CA . ARG D 4 57 ? 19.56400 24.77500 6.60700 1.000 45.58000 550 ARG R CA 1
ATOM 8873 C C . ARG D 4 57 ? 18.64100 25.36600 5.54300 1.000 60.28000 550 ARG R C 1
ATOM 8874 O O . ARG D 4 57 ? 19.02900 25.47900 4.37500 1.000 66.46000 550 ARG R O 1
ATOM 8882 N N . ARG D 4 58 ? 17.42200 25.74400 5.91200 1.000 52.36000 551 ARG R N 1
ATOM 8883 C CA . ARG D 4 58 ? 16.52300 26.37500 4.96000 1.000 54.68000 551 ARG R CA 1
ATOM 8884 C C . ARG D 4 58 ? 15.84200 27.55800 5.63000 1.000 55.17000 551 ARG R C 1
ATOM 8885 O O . ARG D 4 58 ? 15.80900 27.66600 6.86000 1.000 53.47000 551 ARG R O 1
ATOM 8893 N N . LEU D 4 59 ? 15.29300 28.44300 4.79400 1.000 51.52000 552 LEU R N 1
ATOM 8894 C CA . LEU D 4 59 ? 14.70000 29.68700 5.26900 1.000 46.28000 552 LEU R CA 1
ATOM 8895 C C . LEU D 4 59 ? 13.73100 29.43400 6.41400 1.000 46.36000 552 LEU R C 1
ATOM 8896 O O . LEU D 4 59 ? 12.89100 28.53200 6.34900 1.000 52.37000 552 LEU R O 1
ATOM 8901 N N . GLY D 4 60 ? 13.86400 30.23400 7.47300 1.000 51.14000 553 GLY R N 1
ATOM 8902 C CA . GLY D 4 60 ? 13.02700 30.11300 8.64800 1.000 40.60000 553 GLY R CA 1
ATOM 8903 C C . GLY D 4 60 ? 13.29500 28.90100 9.50500 1.000 48.73000 553 GLY R C 1
ATOM 8904 O O . GLY D 4 60 ? 12.67500 28.77300 10.57200 1.000 46.26000 553 GLY R O 1
ATOM 8905 N N . GLY D 4 61 ? 14.20700 28.01500 9.08800 1.000 46.95000 554 GLY R N 1
ATOM 8906 C CA . GLY D 4 61 ? 14.43400 26.74700 9.75500 1.000 46.48000 554 GLY R CA 1
ATOM 8907 C C . GLY D 4 61 ? 15.29000 26.84700 10.99800 1.000 46.29000 554 GLY R C 1
ATOM 8908 O O . GLY D 4 61 ? 15.03000 26.16400 11.99500 1.000 49.02000 554 GLY R O 1
ATOM 8909 N N . LEU D 4 62 ? 16.32100 27.69200 10.94700 1.000 45.84000 555 LEU R N 1
ATOM 8910 C CA . LEU D 4 62 ? 17.14000 27.92400 12.13100 1.000 44.87000 555 LEU R CA 1
ATOM 8911 C C . LEU D 4 62 ? 16.27700 28.32800 13.31900 1.000 40.66000 555 LEU R C 1
ATOM 8912 O O . LEU D 4 62 ? 16.39600 27.75800 14.41100 1.000 45.73000 555 LEU R O 1
ATOM 8917 N N . GLU D 4 63 ? 15.38600 29.30100 13.12100 1.000 42.31000 556 GLU R N 1
ATOM 8918 C CA . GLU D 4 63 ? 14.50700 29.71700 14.21000 1.000 46.08000 556 GLU R CA 1
ATOM 8919 C C . GLU D 4 63 ? 13.57900 28.58500 14.63800 1.000 51.05000 556 GLU R C 1
ATOM 8920 O O . GLU D 4 63 ? 13.38800 28.35100 15.84000 1.000 48.94000 556 GLU R O 1
ATOM 8926 N N . ARG D 4 64 ? 12.99400 27.87200 13.66800 1.000 49.19000 557 ARG R N 1
ATOM 8927 C CA . ARG D 4 64 ? 12.11600 26.74800 13.98900 1.000 47.36000 557 ARG R CA 1
ATOM 8928 C C . ARG D 4 64 ? 12.84100 25.71100 14.83600 1.000 49.22000 557 ARG R C 1
ATOM 8929 O O . ARG D 4 64 ? 12.35400 25.30700 15.89900 1.000 51.84000 557 ARG R O 1
ATOM 8937 N N . MET D 4 65 ? 14.02000 25.27900 14.38200 1.000 44.46000 558 MET R N 1
ATOM 8938 C CA . MET D 4 65 ? 14.75900 24.24600 15.09800 1.000 49.32000 558 MET R CA 1
ATOM 8939 C C . MET D 4 65 ? 15.24600 24.74400 16.45500 1.000 42.47000 558 MET R C 1
ATOM 8940 O O . MET D 4 65 ? 15.22600 23.99400 17.43800 1.000 46.58000 558 MET R O 1
ATOM 8945 N N . ILE D 4 66 ? 15.68100 26.00400 16.53700 1.000 42.58000 559 ILE R N 1
ATOM 8946 C CA . ILE D 4 66 ? 16.10600 26.52100 17.83400 1.000 50.05000 559 ILE R CA 1
ATOM 8947 C C . ILE D 4 66 ? 14.89900 26.72500 18.73900 1.000 50.99000 559 ILE R C 1
ATOM 8948 O O . ILE D 4 66 ? 14.99100 26.54000 19.96100 1.000 51.43000 559 ILE R O 1
ATOM 8953 N N . GLY D 4 67 ? 13.74600 27.08400 18.16200 1.000 54.84000 560 GLY R N 1
ATOM 8954 C CA . GLY D 4 67 ? 12.53800 27.21600 18.96000 1.000 52.45000 560 GLY R CA 1
ATOM 8955 C C . GLY D 4 67 ? 12.13800 25.93100 19.66200 1.000 54.72000 560 GLY R C 1
ATOM 8956 O O . GLY D 4 67 ? 11.58400 25.97000 20.76500 1.000 63.32000 560 GLY R O 1
ATOM 8957 N N . GLU D 4 68 ? 12.42200 24.78100 19.04500 1.000 48.83000 561 GLU R N 1
ATOM 8958 C CA . GLU D 4 68 ? 12.07600 23.47300 19.59400 1.000 49.01000 561 GLU R CA 1
ATOM 8959 C C . GLU D 4 68 ? 13.01000 23.01200 20.70400 1.000 55.67000 561 GLU R C 1
ATOM 8960 O O . GLU D 4 68 ? 12.86000 21.87400 21.16600 1.000 63.90000 561 GLU R O 1
ATOM 8966 N N . LEU D 4 69 ? 13.96900 23.82500 21.14400 1.000 62.28000 562 LEU R N 1
ATOM 8967 C CA . LEU D 4 69 ? 14.92100 23.39400 22.16600 1.000 63.82000 562 LEU R CA 1
ATOM 8968 C C . LEU D 4 69 ? 14.40100 23.78400 23.54200 1.000 72.14000 562 LEU R C 1
ATOM 8969 O O . LEU D 4 69 ? 14.25300 24.97500 23.84900 1.000 68.45000 562 LEU R O 1
ATOM 8974 N N . ASP D 4 70 ? 14.15200 22.75600 24.36300 1.000 68.62000 563 ASP R N 1
ATOM 8975 C CA . ASP D 4 70 ? 13.68500 22.92400 25.73800 1.000 75.05000 563 ASP R CA 1
ATOM 8976 C C . ASP D 4 70 ? 14.55000 23.88800 26.54300 1.000 83.73000 563 ASP R C 1
ATOM 8977 O O . ASP D 4 70 ? 14.03300 24.70000 27.32000 1.000 90.91000 563 ASP R O 1
ATOM 8982 N N . ILE D 4 71 ? 15.87400 23.78200 26.38800 1.000 79.59000 564 ILE R N 1
ATOM 8983 C CA . ILE D 4 71 ? 16.81500 24.47500 27.25900 1.000 76.37000 564 ILE R CA 1
ATOM 8984 C C . ILE D 4 71 ? 16.55300 25.97700 27.24700 1.000 79.44000 564 ILE R C 1
ATOM 8985 O O . ILE D 4 71 ? 16.20900 26.55700 26.20700 1.000 86.11000 564 ILE R O 1
ATOM 8990 N N . LYS D 4 72 ? 16.67100 26.60800 28.42000 1.000 73.46000 565 LYS R N 1
ATOM 8991 C CA . LYS D 4 72 ? 16.79100 28.06400 28.47600 1.000 74.26000 565 LYS R CA 1
ATOM 8992 C C . LYS D 4 72 ? 17.22000 28.48300 29.87800 1.000 68.11000 565 LYS R C 1
ATOM 8993 O O . LYS D 4 72 ? 17.15200 27.70300 30.83300 1.000 69.13000 565 LYS R O 1
ATOM 8999 N N . PHE D 4 73 ? 17.65100 29.73900 29.97200 1.000 67.88000 566 PHE R N 1
ATOM 9000 C CA . PHE D 4 73 ? 18.43400 30.33400 31.04100 1.000 74.03000 566 PHE R CA 1
ATOM 9001 C C . PHE D 4 73 ? 17.54200 31.13000 31.97800 1.000 81.06000 566 PHE R C 1
ATOM 9002 O O . PHE D 4 73 ? 16.44200 31.55700 31.62100 1.000 80.63000 566 PHE R O 1
ATOM 9010 N N . ASP D 4 74 ? 18.04900 31.34300 33.19000 1.000 94.81000 567 ASP R N 1
ATOM 9011 C CA . ASP D 4 74 ? 17.37900 32.18500 34.17800 1.000 95.00000 567 ASP R CA 1
ATOM 9012 C C . ASP D 4 74 ? 17.94500 33.60300 34.08000 1.000 92.13000 567 ASP R C 1
ATOM 9013 O O . ASP D 4 74 ? 18.62200 34.12100 34.97300 1.000 92.73000 567 ASP R O 1
ATOM 9018 N N . PHE D 4 75 ? 17.66400 34.22300 32.93900 1.000 92.55000 568 PHE R N 1
ATOM 9019 C CA . PHE D 4 75 ? 18.12100 35.58200 32.68100 1.000 90.53000 568 PHE R CA 1
ATOM 9020 C C . PHE D 4 75 ? 17.54200 36.54700 33.71200 1.000 89.44000 568 PHE R C 1
ATOM 9021 O O . PHE D 4 75 ? 16.32100 36.63500 33.88000 1.000 97.42000 568 PHE R O 1
ATOM 9029 N N . LYS D 4 76 ? 18.42100 37.25400 34.42500 1.000 75.83000 569 LYS R N 1
ATOM 9030 C CA . LYS D 4 76 ? 18.00700 38.29700 35.36300 1.000 86.07000 569 LYS R CA 1
ATOM 9031 C C . LYS D 4 76 ? 18.89000 39.52200 35.11900 1.000 87.44000 569 LYS R C 1
ATOM 9032 O O . LYS D 4 76 ? 19.74900 39.88100 35.93000 1.000 87.64000 569 LYS R O 1
ATOM 9038 N N . PHE D 4 77 ? 18.65400 40.15900 33.97500 1.000 95.58000 570 PHE R N 1
ATOM 9039 C CA . PHE D 4 77 ? 19.42800 41.30500 33.51400 1.000 95.24000 570 PHE R CA 1
ATOM 9040 C C . PHE D 4 77 ? 18.71800 42.61800 33.84600 1.000 90.65000 570 PHE R C 1
ATOM 9041 O O . PHE D 4 77 ? 18.35500 42.87300 34.99800 1.000 88.03000 570 PHE R O 1
#

Radius of gyration: 49.43 Å; Cα contacts (8 Å, |Δi|>4): 1330; chains: 4; bounding box: 120×68×148 Å

Sequence (1113 aa):
ANTIKVEGYPSMEWPTSLDIPLKASEELVGIDLETDLPDDPTDLKTLLVEESSEKEHWLTIALAYCNHGKTNEGIRLIEMALDVFQNSERASLHTFLTWAHLNLAKGHSLSVETKEHELTQAELNLKDAIGFDPTWIGNMLATVELYYQRGHYDKALETSDLFVKSIHAEDHRSGRQSKPNCLFLLLRAKLLYQKKNYVASLKIFQELLVINPVLQPDPRIGIGLCFWQLKDPKMAIKSWQRALQINSKNTSASILVLLGEFHNSLTDSTNDEVFKETFSKALSDLKNIFSENQNNPVLLTLLQTYHYFKGDFQTVLDIYHHKILKMSPLIAKTVLSESSFWCGRAHYALGDYRKSFIMFQESLKKNEDNLMARLGLGQTQIKSNLLEESIITFENLYKTNESLQELNYILGLLYAGKTLDVKTSKSIPAKELNKLNEKALQYLERYIKLTVAKKNQLIISRVYLVISQLYESQNQYKISLDFLSKALEEMEFVNKDEVPLEILNNLACYHFINGDLTKADNLFEQAKAKVSDMNKSVNITLEYNIARTSEKTNWEKSESIYSQITSSHPSYISARIRNLYIKFAHSKINDSEMNIEINGLLEMNKSDLEMRSFYGWYLKNSEERKNSEKSTSHNKETLVKYNSHDAYALISLANLYVTIARDGKKSRNPKEQEKSKHSYLKAIQLYQKVLQIDPFNVFAAQGVAIIFAESKRLGPALEILRKIRDSLDNEDVQLNLAHCLLEMREFGKAIENYELVLKKFDNERTRPHILNLLGRAWYSRGMKERSVSFFQKALENAKTALELFVQQSAKNKFIHSVKFNIALLQFQIAETLRRSNPKFRTVQQIKDSLEGLEEGLALFKELNDLKEFNMIPKEELEQRIQLGETTMKSALERSLNEQEEFEKDQSDPVLAETMKNERVVQDHNSALRGARPINFGYLIKDAELKLVQSIKGSLPVPQLPPKLLAYPEAPETNPDSSQLINSLYVKTNISNLIQQDEDLGMPVDLMKFPGLLNKLDSKLLYGFDNVKLDKDDRILLRDPRIDRLKTRTKVYYQEIQKEENAKAKEMAQQEKLQEDRETKERREKELLLAQFRRLGGLERMIGELDIKFDFKF

B-factor: mean 91.1, std 59.78, range [15.37, 326.07]

Secondary structure (DSSP, 8-state):
--SHHHHHHHHEE-SS-TTTSTT-SS----THHHHHHHHHHHHH---/--S---TTS---PPPSEE----TT------EETTT---SSTHHHHHHHHHTT--HHHHHHHHHHHHTTT-HHHHHHHHHHHHTTS-GGGGHHHHHHHHHHHHHHHT-SS--HHHHHHHHHHHHHHHHHHHHH-TT-HHHHHHHHHHHHHTT-HHHHHHHHHHHHHHHHHHHHHTT---PPPHHHHHHHHHHHHHTT-HHHHHHHHHHHHHH-TT-SS-HHHHHHHHHHHTT-HHHHHHHHHHHHHH-TT-HHHHHHHHHHHHHHHHHH--SHHHHHHHHHHHHHHHHHHHTT-TT-HHHHHHHHHHHHHTT-HHHHHHIIIIIITTTGGGS-HHHHHHHHHHHHHHHHHTT-HHHHHHHHHHHHHH-TT-HHHHHHHHHHHHHTT-HHHHHHHHHHHHTT-TT-HHHHHHHHHHHHHHHT-HHHHTTS-HHHHHHHHHHHHHHHHHHHHHHHHSTTS---THHHHHHHHHHHHTT-HHHHHHHHHHHHHHHHHS-TT---HHHHHHHHHHHHTTT-HHHHHHHHHHHHTT--SSS-THHHHHHHHHHHHTTSS-HHHHHHHHHHHHHH-S--HHHHHHHHHHHHTTT-S-HHHHHHHHHHHHHHTTT-HHHHHHHHHHTSSSS-----HHHHHHHHHTTTTTT-S--HHHHHHHHHHHHHHHHHHT-S-HHHHHHHHHHTHHHHHHHHHHHHH-TT-HHHHHHHHHHHHHHT-HHHHHHHHHHHHHT---HHHHHHHHHHHHTT--SHHHHHHHHHHHHH---SSHHHHHHHHTTHHHHHHHHT---HHHHHHHHHHHHHHHHHHHH-TTS--S-HHHHHHHHHHHHHHHHHHHS--S-S--TTTTHHHHHHHHHHHHHHHHHHH-SS--SS-HHHHHHHHHHHHHHHTTTHHHHHHHHHHHHHH-/-------PPPEEPPPP-GGGSTT-HHHHHHHHHHS-SGGGSS-STTTT----GGGSTTTTTT--GGGGG--SS----HHHHGGGSPTT---/---HHHHHHHHHHHHHHHHHHHHHHHHHHHT-STHHHHHHHHHHT-GGGSTTHHHHHHHT---------